Protein 4BUB (pdb70)

CATH classification: 3.40.1390.10 (+2 more: 3.40.1190.10, 3.90.190.20)

Solvent-accessible surface area: 43200 Å² total

Secondary structure (DSSP, 8-state):
-HHHHHHHTTTTEEEEES-S-----EEESSSTT--SSEEEEE---HHHH---S-SEEEESS---SSS-EEEES-HHHHHHHHHHHHTT-TTTTSEEEEEESSS-HHHH------TTS---EEE-SS-EE-SS----S--SS--HHHHHH--HHHHTT-SEEEEE--TTHHHHTTTSS--EEEEEE----SSSSS-SSSHHHHHHHHHGGGTTEEEEEEEEEEGGGTTT--S-SEEEEEESSTTSSEEE---B--TT--EEEEE-SS--EEEE-SS--TTHHHHHHHHHHHHHTTT--HHHHHTTTTT---BTTBSEE-GGGTTTT-EEEE----SHHHHHHHHHHHHHH-SS-EEEEE---TTS-SSS---HHHHHH-SEEEE-----SSS-GGG--TTGGGS-TTS-EEE-S-HHHHHHHHHHH--TT-EEEE-S-TT--EEEEETTEEEE--HHHHHHHHHHHHHH-/-HHHHHHHT-TTEEE--S-TT----EEE-SSSS--TTEEEE--S---HHHHHHH---S---EEESS---SSS-EEEES-HHHHHHHHHHHHHT-GGGTSEEEEEESSS-HHHH-----TTSS----EE-SS-EE-SS-B--SS-S---HHHHHH--HHHHHT-SEEEEE--HHHHHTTSSSS--EEEEEE----SSSTT-SS-HHHHHHHHHGGGGGEEEEEEEEEEGGGTTT--S-S-EEEEESSTTSSEEEEEEEEETTEEEEEEE-SSS-EEEEESS--TTHHHHHHHHHHHHHTTT--HHHHHTTTTT---BTTBSEEEGGGSSSS-EEEE----SHHHHHHHHHHHHHH-SS-EEEEE---TTS-TTT---HHHHHH-SEEEE------SS-TTT--TTGGGS-TTS-EEE-SSHHHHHHHHHHHS-TT-EEEE-S-TT-SEEEEETTEEEE--HHHHHHHHHHHHHT-

Organism: Thermotoga maritima (strain ATCC 43589 / DSM 3109 / JCM 10099 / NBRC 100826 / MSB8) (NCBI:txid243274)

InterPro domains:
  IPR000713 Mur ligase, N-terminal catalytic domain [PF01225] (24-75)
  IPR004101 Mur ligase, C-terminal [PF02875] (326-454)
  IPR005761 UDP-N-acetylmuramoylalanyl-D-glutamate-2,6-diaminopimelate ligase [MF_00208] (1-479)
  IPR005761 UDP-N-acetylmuramoylalanyl-D-glutamate-2,6-diaminopimelate ligase [TIGR01085] (22-479)
  IPR013221 Mur ligase, central [PF08245] (108-303)
  IPR018109 Folylpolyglutamate synthetase, conserved site [PS01011] (106-129)
  IPR035911 MurE/MurF, N-terminal [SSF63418] (16-98)
  IPR036565 Mur-like, catalytic domain superfamily [G3DSA:3.40.1190.10] (99-328)
  IPR036565 Mur-like, catalytic domain superfamily [SSF53623] (99-323)
  IPR036615 Mur ligase, C-terminal domain superfamily [G3DSA:3.90.190.20] (329-490)
  IPR036615 Mur ligase, C-terminal domain superfamily [SSF53244] (324-481)

Structure (mmCIF, N/CA/C/O backbone):
data_4BUB
#
_entry.id   4BUB
#
_cell.length_a   74.387
_cell.length_b   74.387
_cell.length_c   441.759
_cell.angle_alpha   90.00
_cell.angle_beta   90.00
_cell.angle_gamma   120.00
#
_symmetry.space_group_name_H-M   'P 61'
#
loop_
_entity.id
_entity.type
_entity.pdbx_description
1 polymer 'UDP-N-ACETYLMURAMOYL-L-ALANYL-D-GLUTAMATE--LD-LYSINE LIGASE'
2 non-polymer "ADENOSINE-5'-DIPHOSPHATE"
3 non-polymer 'MAGNESIUM ION'
4 water water
#
loop_
_atom_site.group_PDB
_atom_site.id
_atom_site.type_symbol
_atom_site.label_atom_id
_atom_site.label_alt_id
_atom_site.label_comp_id
_atom_site.label_asym_id
_atom_site.label_entity_id
_atom_site.label_seq_id
_atom_site.pdbx_PDB_ins_code
_atom_site.Cartn_x
_atom_site.Cartn_y
_atom_site.Cartn_z
_atom_site.occupancy
_atom_site.B_iso_or_equiv
_atom_site.auth_seq_id
_atom_site.auth_comp_id
_atom_site.auth_asym_id
_atom_site.auth_atom_id
_atom_site.pdbx_PDB_model_num
ATOM 9 N N . ASN A 1 2 ? 55.456 17.733 -5.268 1.00 111.17 2 ASN A N 1
ATOM 10 C CA . ASN A 1 2 ? 55.145 18.937 -6.043 1.00 97.73 2 ASN A CA 1
ATOM 11 C C . ASN A 1 2 ? 53.935 18.692 -6.909 1.00 96.47 2 ASN A C 1
ATOM 12 O O . ASN A 1 2 ? 53.611 17.545 -7.212 1.00 100.75 2 ASN A O 1
ATOM 17 N N . ILE A 1 3 ? 53.287 19.765 -7.344 1.00 88.73 3 ILE A N 1
ATOM 18 C CA . ILE A 1 3 ? 52.480 19.699 -8.567 1.00 87.13 3 ILE A CA 1
ATOM 19 C C . ILE A 1 3 ? 53.353 19.424 -9.803 1.00 101.77 3 ILE A C 1
ATOM 20 O O . ILE A 1 3 ? 52.892 18.842 -10.785 1.00 107.93 3 ILE A O 1
ATOM 25 N N . SER A 1 4 ? 54.617 19.833 -9.738 1.00 120.46 4 SER A N 1
ATOM 26 C CA . SER A 1 4 ? 55.558 19.610 -10.830 1.00 126.38 4 SER A CA 1
ATOM 27 C C . SER A 1 4 ? 55.732 18.136 -11.070 1.00 118.88 4 SER A C 1
ATOM 28 O O . SER A 1 4 ? 55.922 17.714 -12.207 1.00 139.24 4 SER A O 1
ATOM 31 N N . THR A 1 5 ? 55.672 17.356 -9.995 1.00 101.89 5 THR A N 1
ATOM 32 C CA . THR A 1 5 ? 55.826 15.907 -10.103 1.00 116.69 5 THR A CA 1
ATOM 33 C C . THR A 1 5 ? 54.610 15.264 -10.765 1.00 106.48 5 THR A C 1
ATOM 34 O O . THR A 1 5 ? 54.742 14.346 -11.577 1.00 102.43 5 THR A O 1
ATOM 38 N N . ILE A 1 6 ? 53.432 15.758 -10.403 1.00 95.55 6 ILE A N 1
ATOM 39 C CA . ILE A 1 6 ? 52.166 15.269 -10.929 1.00 87.45 6 ILE A CA 1
ATOM 40 C C . ILE A 1 6 ? 52.087 15.409 -12.450 1.00 98.23 6 ILE A C 1
ATOM 41 O O . ILE A 1 6 ? 52.324 14.443 -13.181 1.00 108.92 6 ILE A O 1
ATOM 46 N N . VAL A 1 7 ? 51.747 16.612 -12.911 1.00 90.94 7 VAL A N 1
ATOM 47 C CA . VAL A 1 7 ? 51.987 17.048 -14.289 1.00 91.76 7 VAL A CA 1
ATOM 48 C C . VAL A 1 7 ? 53.129 16.303 -15.014 1.00 100.13 7 VAL A C 1
ATOM 49 O O . VAL A 1 7 ? 52.912 15.695 -16.052 1.00 98.97 7 VAL A O 1
ATOM 53 N N . SER A 1 8 ? 54.342 16.345 -14.477 1.00 104.97 8 SER A N 1
ATOM 54 C CA . SER A 1 8 ? 55.437 15.644 -15.128 1.00 109.90 8 SER A CA 1
ATOM 55 C C . SER A 1 8 ? 55.147 14.160 -15.408 1.00 108.00 8 SER A C 1
ATOM 56 O O . SER A 1 8 ? 55.212 13.743 -16.552 1.00 119.18 8 SER A O 1
ATOM 59 N N . ASN A 1 9 ? 54.825 13.379 -14.373 1.00 106.97 9 ASN A N 1
ATOM 60 C CA . ASN A 1 9 ? 54.570 11.928 -14.507 1.00 94.13 9 ASN A CA 1
ATOM 61 C C . ASN A 1 9 ? 53.300 11.577 -15.291 1.00 105.34 9 ASN A C 1
ATOM 62 O O . ASN A 1 9 ? 53.260 10.577 -16.025 1.00 95.64 9 ASN A O 1
ATOM 67 N N . LEU A 1 10 ? 52.261 12.391 -15.109 1.00 96.95 10 LEU A N 1
ATOM 68 C CA . LEU A 1 10 ? 50.908 12.033 -15.524 1.00 89.48 10 LEU A CA 1
ATOM 69 C C . LEU A 1 10 ? 50.355 13.047 -16.499 1.00 89.65 10 LEU A C 1
ATOM 70 O O . LEU A 1 10 ? 49.177 13.405 -16.450 1.00 78.81 10 LEU A O 1
ATOM 75 N N . LYS A 1 11 ? 51.213 13.507 -17.396 1.00 92.95 11 LYS A N 1
ATOM 76 C CA . LYS A 1 11 ? 50.901 14.703 -18.152 1.00 87.19 11 LYS A CA 1
ATOM 77 C C . LYS A 1 11 ? 49.751 14.539 -19.097 1.00 73.67 11 LYS A C 1
ATOM 78 O O . LYS A 1 11 ? 49.014 15.477 -19.328 1.00 83.53 11 LYS A O 1
ATOM 84 N N . ASP A 1 12 ? 49.598 13.349 -19.656 1.00 90.73 12 ASP A N 1
ATOM 85 C CA . ASP A 1 12 ? 48.689 13.183 -20.782 1.00 101.68 12 ASP A CA 1
ATOM 86 C C . ASP A 1 12 ? 47.223 13.055 -20.369 1.00 91.76 12 ASP A C 1
ATOM 87 O O . ASP A 1 12 ? 46.322 13.362 -21.143 1.00 91.16 12 ASP A O 1
ATOM 92 N N . LEU A 1 13 ? 46.986 12.628 -19.137 1.00 88.51 13 LEU A N 1
ATOM 93 C CA . LEU A 1 13 ? 45.650 12.698 -18.580 1.00 81.03 13 LEU A CA 1
ATOM 94 C C . LEU A 1 13 ? 45.202 14.131 -18.437 1.00 84.53 13 LEU A C 1
ATOM 95 O O . LEU A 1 13 ? 44.025 14.428 -18.610 1.00 104.66 13 LEU A O 1
ATOM 100 N N . ILE A 1 14 ? 46.134 15.014 -18.088 1.00 91.77 14 ILE A N 1
ATOM 101 C CA . ILE A 1 14 ? 45.781 16.374 -17.682 1.00 84.79 14 ILE A CA 1
ATOM 102 C C . ILE A 1 14 ? 45.524 17.305 -18.846 1.00 72.16 14 ILE A C 1
ATOM 103 O O . ILE A 1 14 ? 46.390 17.511 -19.699 1.00 81.24 14 ILE A O 1
ATOM 108 N N . LEU A 1 15 ? 44.332 17.883 -18.847 1.00 70.35 15 LEU A N 1
ATOM 109 C CA . LEU A 1 15 ? 43.923 18.851 -19.850 1.00 75.85 15 LEU A CA 1
ATOM 110 C C . LEU A 1 15 ? 44.638 20.173 -19.632 1.00 100.10 15 LEU A C 1
ATOM 111 O O . LEU A 1 15 ? 45.550 20.525 -20.382 1.00 123.92 15 LEU A O 1
ATOM 116 N N . GLU A 1 16 ? 44.214 20.901 -18.598 1.00 114.20 16 GLU A N 1
ATOM 117 C CA . GLU A 1 16 ? 44.810 22.193 -18.260 1.00 102.05 16 GLU A CA 1
ATOM 118 C C . GLU A 1 16 ? 45.244 22.314 -16.808 1.00 90.00 16 GLU A C 1
ATOM 119 O O . GLU A 1 16 ? 44.460 22.076 -15.885 1.00 82.66 16 GLU A O 1
ATOM 125 N N . VAL A 1 17 ? 46.495 22.710 -16.613 1.00 97.64 17 VAL A N 1
ATOM 126 C CA . VAL A 1 17 ? 46.976 23.084 -15.286 1.00 105.60 17 VAL A CA 1
ATOM 127 C C . VAL A 1 17 ? 46.907 24.601 -15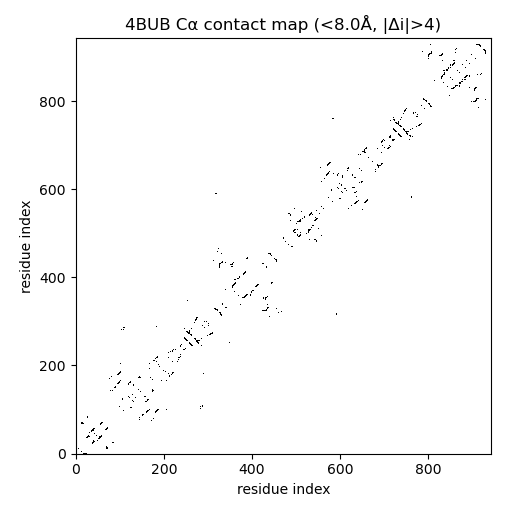.096 1.00 99.24 17 VAL A C 1
ATOM 128 O O . VAL A 1 17 ? 47.695 25.342 -15.683 1.00 115.38 17 VAL A O 1
ATOM 132 N N . ARG A 1 18 ? 45.946 25.055 -14.292 1.00 103.46 18 ARG A N 1
ATOM 133 C CA . ARG A 1 18 ? 46.031 26.386 -13.669 1.00 122.64 18 ARG A CA 1
ATOM 134 C C . ARG A 1 18 ? 46.453 26.298 -12.196 1.00 115.64 18 ARG A C 1
ATOM 135 O O . ARG A 1 18 ? 45.629 26.434 -11.281 1.00 99.93 18 ARG A O 1
ATOM 143 N N . ALA A 1 19 ? 47.745 26.060 -11.980 1.00 110.48 19 ALA A N 1
ATOM 144 C CA . ALA A 1 19 ? 48.289 25.937 -10.633 1.00 110.25 19 ALA A CA 1
ATOM 145 C C . ALA A 1 19 ? 49.814 26.011 -10.611 1.00 113.96 19 ALA A C 1
ATOM 146 O O . ALA A 1 19 ? 50.479 25.494 -11.512 1.00 119.92 19 ALA A O 1
ATOM 148 N N . PRO A 1 20 ? 50.362 26.670 -9.575 1.00 108.01 20 PRO A N 1
ATOM 149 C CA . PRO A 1 20 ? 51.770 26.807 -9.281 1.00 87.90 20 PRO A CA 1
ATOM 150 C C . PRO A 1 20 ? 52.478 25.495 -9.367 1.00 82.02 20 PRO A C 1
ATOM 151 O O . PRO A 1 20 ? 51.990 24.503 -8.843 1.00 86.10 20 PRO A O 1
ATOM 155 N N . TYR A 1 21 ? 53.630 25.493 -10.021 1.00 83.11 21 TYR A N 1
ATOM 156 C CA . TYR A 1 21 ? 54.474 24.314 -10.056 1.00 93.79 21 TYR A CA 1
ATOM 157 C C . TYR A 1 21 ? 54.876 23.934 -8.634 1.00 90.74 21 TYR A C 1
ATOM 158 O O . TYR A 1 21 ? 55.622 22.976 -8.423 1.00 91.88 21 TYR A O 1
ATOM 167 N N . ASP A 1 22 ? 54.346 24.684 -7.666 1.00 101.23 22 ASP A N 1
ATOM 168 C CA . ASP A 1 22 ? 54.881 24.726 -6.297 1.00 107.31 22 ASP A CA 1
ATOM 169 C C . ASP A 1 22 ? 54.075 23.952 -5.260 1.00 110.88 22 ASP A C 1
ATOM 170 O O . ASP A 1 22 ? 54.654 23.234 -4.446 1.00 113.50 22 ASP A O 1
ATOM 175 N N . LEU A 1 23 ? 52.751 24.108 -5.292 1.00 106.38 23 LEU A N 1
ATOM 176 C CA . LEU A 1 23 ? 51.868 23.696 -4.194 1.00 105.26 23 LEU A CA 1
ATOM 177 C C . LEU A 1 23 ? 52.073 22.280 -3.687 1.00 116.63 23 LEU A C 1
ATOM 178 O O . LEU A 1 23 ? 51.210 21.429 -3.870 1.00 128.81 23 LEU A O 1
ATOM 183 N N . GLU A 1 24 ? 53.195 22.031 -3.020 1.00 129.68 24 GLU A N 1
ATOM 184 C CA . GLU A 1 24 ? 53.402 20.752 -2.367 1.00 117.26 24 GLU A CA 1
ATOM 185 C C . GLU A 1 24 ? 52.065 20.175 -1.948 1.00 109.54 24 GLU A C 1
ATOM 186 O O . GLU A 1 24 ? 51.234 20.876 -1.365 1.00 109.03 24 GLU A O 1
ATOM 192 N N . ILE A 1 25 ? 51.865 18.897 -2.258 1.00 110.19 25 ILE A N 1
ATOM 193 C CA . ILE A 1 25 ? 50.628 18.193 -1.932 1.00 110.16 25 ILE A CA 1
ATOM 194 C C . ILE A 1 25 ? 50.846 17.152 -0.825 1.00 107.86 25 ILE A C 1
ATOM 195 O O . ILE A 1 25 ? 51.773 16.332 -0.894 1.00 109.49 25 ILE A O 1
ATOM 200 N N . THR A 1 26 ? 49.982 17.190 0.188 1.00 89.25 26 THR A N 1
ATOM 201 C CA . THR A 1 26 ? 50.224 16.459 1.422 1.00 102.15 26 THR A CA 1
ATOM 202 C C . THR A 1 26 ? 49.355 15.210 1.550 1.00 123.51 26 THR A C 1
ATOM 203 O O . THR A 1 26 ? 49.596 14.358 2.413 1.00 142.17 26 THR A O 1
ATOM 207 N N . GLY A 1 27 ? 48.345 15.109 0.692 1.00 112.30 27 GLY A N 1
ATOM 208 C CA . GLY A 1 27 ? 47.402 14.000 0.732 1.00 110.52 27 GLY A CA 1
ATOM 209 C C . GLY A 1 27 ? 46.398 14.105 -0.399 1.00 123.66 27 GLY A C 1
ATOM 210 O O . GLY A 1 27 ? 46.399 15.082 -1.154 1.00 132.10 27 GLY A O 1
ATOM 211 N N . VAL A 1 28 ? 45.542 13.098 -0.528 1.00 107.87 28 VAL A N 1
ATOM 212 C CA . VAL A 1 28 ? 44.514 13.127 -1.549 1.00 95.87 28 VAL A CA 1
ATOM 213 C C . VAL A 1 28 ? 43.189 12.758 -0.909 1.00 96.26 28 VAL A C 1
ATOM 214 O O . VAL A 1 28 ? 43.171 11.995 0.057 1.00 109.36 28 VAL A O 1
ATOM 218 N N . SER A 1 29 ? 42.089 13.312 -1.424 1.00 99.46 29 SER A N 1
ATOM 219 C CA . SER A 1 29 ? 40.748 12.975 -0.915 1.00 100.29 29 SER A CA 1
ATOM 220 C C . SER A 1 29 ? 39.597 13.221 -1.891 1.00 100.48 29 SER A C 1
ATOM 221 O O . SER A 1 29 ? 39.652 14.100 -2.758 1.00 93.00 29 SER A O 1
ATOM 224 N N . ASN A 1 30 ? 38.549 12.425 -1.721 1.00 112.66 30 ASN A N 1
ATOM 225 C CA . ASN A 1 30 ? 37.467 12.347 -2.679 1.00 114.21 30 ASN A CA 1
ATOM 226 C C . ASN A 1 30 ? 36.172 12.894 -2.097 1.00 121.58 30 ASN A C 1
ATOM 227 O O . ASN A 1 30 ? 35.426 13.595 -2.783 1.00 104.87 30 ASN A O 1
ATOM 232 N N . HIS A 1 31 ? 35.911 12.558 -0.833 1.00 133.31 31 HIS A N 1
ATOM 233 C CA . HIS A 1 31 ? 34.776 13.107 -0.085 1.00 128.90 31 HIS A CA 1
ATOM 234 C C . HIS A 1 31 ? 35.159 14.416 0.596 1.00 133.78 31 HIS A C 1
ATOM 235 O O . HIS A 1 31 ? 36.301 14.583 1.028 1.00 155.21 31 HIS A O 1
ATOM 242 N N . SER A 1 32 ? 34.195 15.331 0.712 1.00 135.50 32 SER A N 1
ATOM 243 C CA . SER A 1 32 ? 34.373 16.561 1.498 1.00 124.21 32 SER A CA 1
ATOM 244 C C . SER A 1 32 ? 34.599 16.238 2.976 1.00 120.17 32 SER A C 1
ATOM 245 O O . SER A 1 32 ? 35.605 16.640 3.566 1.00 119.33 32 SER A O 1
ATOM 248 N N . SER A 1 33 ? 33.657 15.499 3.556 1.00 121.06 33 SER A N 1
ATOM 249 C CA . SER A 1 33 ? 33.786 14.958 4.909 1.00 120.56 33 SER A CA 1
ATOM 250 C C . SER A 1 33 ? 35.221 14.642 5.327 1.00 109.05 33 SER A C 1
ATOM 251 O O . SER A 1 33 ? 35.569 14.792 6.497 1.00 113.60 33 SER A O 1
ATOM 254 N N . LYS A 1 34 ? 36.050 14.225 4.370 1.00 111.42 34 LYS A N 1
ATOM 255 C CA . LYS A 1 34 ? 37.358 13.629 4.678 1.00 115.64 34 LYS A CA 1
ATOM 256 C C . LYS A 1 34 ? 38.598 14.508 4.432 1.00 113.56 34 LYS A C 1
ATOM 257 O O . LYS A 1 34 ? 39.722 14.069 4.709 1.00 111.83 34 LYS A O 1
ATOM 263 N N . VAL A 1 35 ? 38.416 15.729 3.922 1.00 104.16 35 VAL A N 1
ATOM 264 C CA . VAL A 1 35 ? 39.579 16.543 3.539 1.00 106.56 35 VAL A CA 1
ATOM 265 C C . VAL A 1 35 ? 40.454 16.910 4.725 1.00 108.71 35 VAL A C 1
ATOM 266 O O . VAL A 1 35 ? 39.967 17.361 5.763 1.00 105.06 35 VAL A O 1
ATOM 270 N N . LYS A 1 36 ? 41.752 16.687 4.562 1.00 118.23 36 LYS A N 1
ATOM 271 C CA . LYS A 1 36 ? 42.739 17.184 5.498 1.00 111.35 36 LYS A CA 1
ATOM 272 C C . LYS A 1 36 ? 43.241 18.534 5.006 1.00 105.13 36 LYS A C 1
ATOM 273 O O . LYS A 1 36 ? 42.735 19.063 4.016 1.00 111.03 36 LYS A O 1
ATOM 279 N N . LYS A 1 37 ? 44.225 19.090 5.703 1.00 110.77 37 LYS A N 1
ATOM 280 C CA . LYS A 1 37 ? 44.825 20.351 5.293 1.00 118.00 37 LYS A CA 1
ATOM 281 C C . LYS A 1 37 ? 46.064 20.105 4.436 1.00 121.02 37 LYS A C 1
ATOM 282 O O . LYS A 1 37 ? 47.041 19.495 4.885 1.00 128.61 37 LYS A O 1
ATOM 288 N N . GLY A 1 38 ? 46.004 20.578 3.194 1.00 128.14 38 GLY A N 1
ATOM 289 C CA . GLY A 1 38 ? 47.082 20.381 2.231 1.00 135.80 38 GLY A CA 1
ATOM 290 C C . GLY A 1 38 ? 46.736 19.352 1.171 1.00 122.23 38 GLY A C 1
ATOM 291 O O . GLY A 1 38 ? 47.420 19.234 0.151 1.00 112.99 38 GLY A O 1
ATOM 292 N N . ASP A 1 39 ? 45.669 18.601 1.418 1.00 118.39 39 ASP A N 1
ATOM 293 C CA . ASP A 1 39 ? 45.249 17.548 0.506 1.00 119.54 39 ASP A CA 1
ATOM 294 C C . ASP A 1 39 ? 44.826 18.149 -0.836 1.00 124.03 39 ASP A C 1
ATOM 295 O O . ASP A 1 39 ? 44.559 19.353 -0.931 1.00 128.08 39 ASP A O 1
ATOM 300 N N . LEU A 1 40 ? 44.795 17.308 -1.870 1.00 117.22 40 LEU A N 1
ATOM 301 C CA . LEU A 1 40 ? 44.212 17.668 -3.160 1.00 103.02 40 LEU A CA 1
ATOM 302 C C . LEU A 1 40 ? 42.841 17.027 -3.265 1.00 98.31 40 LEU A C 1
ATOM 303 O O . LEU A 1 40 ? 42.684 15.833 -3.009 1.00 92.71 40 LEU A O 1
ATOM 308 N N . PHE A 1 41 ? 41.841 17.821 -3.618 1.00 105.68 41 PHE A N 1
ATOM 309 C CA . PHE A 1 41 ? 40.471 17.321 -3.624 1.00 113.95 41 PHE A CA 1
ATOM 310 C C . PHE A 1 41 ? 39.979 17.076 -5.044 1.00 116.17 41 PHE A C 1
ATOM 311 O O . PHE A 1 41 ? 40.167 17.909 -5.928 1.00 106.64 41 PHE A O 1
ATOM 319 N N . ILE A 1 42 ? 39.356 15.922 -5.262 1.00 115.98 42 ILE A N 1
ATOM 320 C CA . ILE A 1 42 ? 38.956 15.531 -6.607 1.00 98.44 42 ILE A CA 1
ATOM 321 C C . ILE A 1 42 ? 37.449 15.498 -6.776 1.00 98.95 42 ILE A C 1
ATOM 322 O O . ILE A 1 42 ? 36.767 14.612 -6.266 1.00 111.93 42 ILE A O 1
ATOM 327 N N . CYS A 1 43 ? 36.944 16.466 -7.519 1.00 98.24 43 CYS A N 1
ATOM 328 C CA . CYS A 1 43 ? 35.527 16.741 -7.570 1.00 100.82 43 CYS A CA 1
ATOM 329 C C . CYS A 1 43 ? 34.846 15.881 -8.631 1.00 111.30 43 CYS A C 1
ATOM 330 O O . CYS A 1 43 ? 34.965 16.144 -9.830 1.00 111.39 43 CYS A O 1
ATOM 333 N N . ARG A 1 44 ? 34.130 14.855 -8.180 1.00 131.01 44 ARG A N 1
ATOM 334 C CA . ARG A 1 44 ? 33.402 13.947 -9.068 1.00 131.47 44 ARG A CA 1
ATOM 335 C C . ARG A 1 44 ? 32.137 14.550 -9.656 1.00 132.41 44 ARG A C 1
ATOM 336 O O . ARG A 1 44 ? 31.464 15.349 -9.010 1.00 147.42 44 ARG A O 1
ATOM 344 N N . ARG A 1 45 ? 31.801 14.131 -10.873 1.00 158.34 45 ARG A N 1
ATOM 345 C CA . ARG A 1 45 ? 30.534 14.502 -11.511 1.00 169.21 45 ARG A CA 1
ATOM 346 C C . ARG A 1 45 ? 29.316 13.893 -10.799 1.00 174.43 45 ARG A C 1
ATOM 347 O O . ARG A 1 45 ? 29.421 12.873 -10.107 1.00 155.75 45 ARG A O 1
ATOM 355 N N . GLU A 1 53 ? 30.251 25.174 -5.911 1.00 135.04 53 GLU A N 1
ATOM 356 C CA . GLU A 1 53 ? 29.255 24.924 -4.840 1.00 158.34 53 GLU A CA 1
ATOM 357 C C . GLU A 1 53 ? 29.915 24.229 -3.640 1.00 162.61 53 GLU A C 1
ATOM 358 O O . GLU A 1 53 ? 29.960 24.765 -2.518 1.00 142.03 53 GLU A O 1
ATOM 364 N N . ILE A 1 54 ? 30.421 23.029 -3.899 1.00 140.57 54 ILE A N 1
ATOM 365 C CA . ILE A 1 54 ? 31.244 22.284 -2.958 1.00 124.98 54 ILE A CA 1
ATOM 366 C C . ILE A 1 54 ? 32.675 22.812 -2.956 1.00 131.32 54 ILE A C 1
ATOM 367 O O . ILE A 1 54 ? 33.336 22.849 -1.914 1.00 127.49 54 ILE A O 1
ATOM 372 N N . ILE A 1 55 ? 33.148 23.201 -4.141 1.00 143.46 55 ILE A N 1
ATOM 373 C CA . ILE A 1 55 ? 34.509 23.706 -4.324 1.00 128.01 55 ILE A CA 1
ATOM 374 C C . ILE A 1 55 ? 34.856 24.723 -3.244 1.00 117.42 55 ILE A C 1
ATOM 375 O O . ILE A 1 55 ? 35.837 24.535 -2.526 1.00 102.16 55 ILE A O 1
ATOM 380 N N . PRO A 1 56 ? 34.042 25.796 -3.115 1.00 116.07 56 PRO A N 1
ATOM 381 C CA . PRO A 1 56 ? 34.297 26.777 -2.059 1.00 117.88 56 PRO A CA 1
ATOM 382 C C . PRO A 1 56 ? 34.351 26.121 -0.685 1.00 113.68 56 PRO A C 1
ATOM 383 O O . PRO A 1 56 ? 35.174 26.501 0.140 1.00 113.89 56 PRO A O 1
ATOM 387 N N . GLU A 1 57 ? 33.499 25.132 -0.444 1.00 97.95 57 GLU A N 1
ATOM 388 C CA . GLU A 1 57 ? 33.486 24.480 0.854 1.00 98.98 57 GLU A CA 1
ATOM 389 C C . GLU A 1 57 ? 34.778 23.743 1.125 1.00 103.30 57 GLU A C 1
ATOM 390 O O . GLU A 1 57 ? 35.447 23.987 2.135 1.00 95.52 57 GLU A O 1
ATOM 396 N N . VAL A 1 58 ? 35.141 22.856 0.204 1.00 107.98 58 VAL A N 1
ATOM 397 C CA . VAL A 1 58 ? 36.305 21.982 0.391 1.00 106.67 58 VAL A CA 1
ATOM 398 C C . VAL A 1 58 ? 37.635 22.722 0.476 1.00 102.84 58 VAL A C 1
ATOM 399 O O . VAL A 1 58 ? 38.629 22.138 0.902 1.00 78.01 58 VAL A O 1
ATOM 411 N N . GLU A 1 60 ? 38.047 25.837 2.118 1.00 128.27 60 GLU A N 1
ATOM 412 C CA . GLU A 1 60 ? 38.146 26.342 3.491 1.00 125.14 60 GLU A CA 1
ATOM 413 C C . GLU A 1 60 ? 38.554 25.236 4.438 1.00 125.99 60 GLU A C 1
ATOM 414 O O . GLU A 1 60 ? 39.319 25.461 5.379 1.00 139.28 60 GLU A O 1
ATOM 420 N N . LYS A 1 61 ? 38.052 24.032 4.175 1.00 124.78 61 LYS A N 1
ATOM 421 C CA . LYS A 1 61 ? 38.325 22.882 5.034 1.00 130.91 61 LYS A CA 1
ATOM 422 C C . LYS A 1 61 ? 39.813 22.503 5.058 1.00 130.37 61 LYS A C 1
ATOM 423 O O . LYS A 1 61 ? 40.258 21.752 5.936 1.00 131.57 61 LYS A O 1
ATOM 429 N N . GLY A 1 62 ? 40.571 23.042 4.095 1.00 127.69 62 GLY A N 1
ATOM 430 C CA . GLY A 1 62 ? 42.038 23.005 4.127 1.00 116.94 62 GLY A CA 1
ATOM 431 C C . GLY A 1 62 ? 42.682 22.466 2.860 1.00 105.64 62 GLY A C 1
ATOM 432 O O . GLY A 1 62 ? 43.813 21.981 2.885 1.00 86.88 62 GLY A O 1
ATOM 433 N N . ALA A 1 63 ? 41.962 22.546 1.745 1.00 106.37 63 ALA A N 1
ATOM 434 C CA . ALA A 1 63 ? 42.426 21.941 0.494 1.00 113.10 63 ALA A CA 1
ATOM 435 C C . ALA A 1 63 ? 43.381 22.846 -0.293 1.00 116.59 63 ALA A C 1
ATOM 436 O O . ALA A 1 63 ? 43.027 23.977 -0.624 1.00 102.86 63 ALA A O 1
ATOM 438 N N . VAL A 1 64 ? 44.578 22.338 -0.605 1.00 113.24 64 VAL A N 1
ATOM 439 C CA . VAL A 1 64 ? 45.559 23.082 -1.412 1.00 109.41 64 VAL A CA 1
ATOM 440 C C . VAL A 1 64 ? 45.133 23.320 -2.873 1.00 102.13 64 VAL A C 1
ATOM 441 O O . VAL A 1 64 ? 45.354 24.406 -3.416 1.00 93.63 64 VAL A O 1
ATOM 445 N N . ALA A 1 65 ? 44.543 22.299 -3.501 1.00 97.69 65 ALA A N 1
ATOM 446 C CA . ALA A 1 65 ? 43.987 22.417 -4.861 1.00 85.50 65 ALA A CA 1
ATOM 447 C C . ALA A 1 65 ? 42.944 21.348 -5.177 1.00 84.78 65 ALA A C 1
ATOM 448 O O . ALA A 1 65 ? 42.773 20.374 -4.428 1.00 94.40 65 ALA A O 1
ATOM 450 N N . VAL A 1 66 ? 42.263 21.530 -6.302 1.00 78.01 66 VAL A N 1
ATOM 451 C CA . VAL A 1 66 ? 41.099 20.725 -6.631 1.00 84.48 66 VAL A CA 1
ATOM 452 C C . VAL A 1 66 ? 41.122 20.254 -8.111 1.00 95.73 66 VAL A C 1
ATOM 453 O O . VAL A 1 66 ? 41.293 21.063 -9.024 1.00 97.19 66 VAL A O 1
ATOM 457 N N . VAL A 1 67 ? 40.963 18.942 -8.328 1.00 96.11 67 VAL A N 1
ATOM 458 C CA . VAL A 1 67 ? 40.817 18.344 -9.672 1.00 75.71 67 VAL A CA 1
ATOM 459 C C . VAL A 1 67 ? 39.365 18.404 -10.176 1.00 80.14 67 VAL A C 1
ATOM 460 O O . VAL A 1 67 ? 38.428 18.171 -9.419 1.00 99.03 67 VAL A O 1
ATOM 464 N N . VAL A 1 68 ? 39.171 18.694 -11.454 1.00 82.26 68 VAL A N 1
ATOM 465 C CA . VAL A 1 68 ? 37.815 18.868 -11.975 1.00 87.43 68 VAL A CA 1
ATOM 466 C C . VAL A 1 68 ? 37.676 18.628 -13.494 1.00 96.32 68 VAL A C 1
ATOM 467 O O . VAL A 1 68 ? 38.588 18.941 -14.280 1.00 89.00 68 VAL A O 1
ATOM 471 N N . GLU A 1 69 ? 36.522 18.095 -13.901 1.00 89.65 69 GLU A N 1
ATOM 472 C CA . GLU A 1 69 ? 36.323 17.662 -15.284 1.00 95.83 69 GLU A CA 1
ATOM 473 C C . GLU A 1 69 ? 35.837 18.744 -16.238 1.00 112.08 69 GLU A C 1
ATOM 474 O O . GLU A 1 69 ? 36.103 18.663 -17.437 1.00 118.80 69 GLU A O 1
ATOM 480 N N . ARG A 1 70 ? 35.129 19.748 -15.721 1.00 135.39 70 ARG A N 1
ATOM 481 C CA . ARG A 1 70 ? 34.817 20.942 -16.520 1.00 150.52 70 ARG A CA 1
ATOM 482 C C . ARG A 1 70 ? 35.352 22.241 -15.917 1.00 169.89 70 ARG A C 1
ATOM 483 O O . ARG A 1 70 ? 35.793 22.276 -14.760 1.00 176.70 70 ARG A O 1
ATOM 491 N N . GLU A 1 71 ? 35.301 23.307 -16.717 1.00 171.36 71 GLU A N 1
ATOM 492 C CA . GLU A 1 71 ? 35.804 24.617 -16.311 1.00 170.53 71 GLU A CA 1
ATOM 493 C C . GLU A 1 71 ? 35.211 25.059 -14.971 1.00 165.70 71 GLU A C 1
ATOM 494 O O . GLU A 1 71 ? 33.993 25.098 -14.791 1.00 151.84 71 GLU A O 1
ATOM 500 N N . ILE A 1 72 ? 36.088 25.366 -14.024 1.00 161.76 72 ILE A N 1
ATOM 501 C CA . ILE A 1 72 ? 35.654 25.792 -12.706 1.00 165.97 72 ILE A CA 1
ATOM 502 C C . ILE A 1 72 ? 35.212 27.261 -12.699 1.00 183.53 72 ILE A C 1
ATOM 503 O O . ILE A 1 72 ? 34.048 27.570 -12.395 1.00 209.59 72 ILE A O 1
ATOM 508 N N . ASP A 1 73 ? 36.136 28.156 -13.058 1.00 173.82 73 ASP A N 1
ATOM 509 C CA . ASP A 1 73 ? 35.895 29.594 -12.975 1.00 158.76 73 ASP A CA 1
ATOM 510 C C . ASP A 1 73 ? 35.805 30.086 -11.524 1.00 163.01 73 ASP A C 1
ATOM 511 O O . ASP A 1 73 ? 34.822 30.721 -11.131 1.00 187.66 73 ASP A O 1
ATOM 516 N N . LEU A 1 74 ? 36.837 29.783 -10.737 1.00 152.84 74 LEU A N 1
ATOM 517 C CA . LE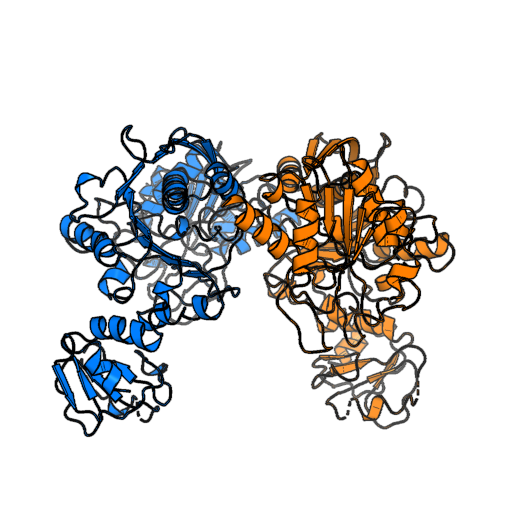U A 1 74 ? 36.960 30.278 -9.363 1.00 149.30 74 LEU A CA 1
ATOM 518 C C . LEU A 1 74 ? 38.429 30.486 -8.993 1.00 144.19 74 LEU A C 1
ATOM 519 O O . LEU A 1 74 ? 39.309 29.763 -9.465 1.00 156.79 74 LEU A O 1
ATOM 524 N N . ASP A 1 75 ? 38.679 31.471 -8.139 1.00 132.98 75 ASP A N 1
ATOM 525 C CA . ASP A 1 75 ? 40.037 31.928 -7.824 1.00 155.46 75 ASP A CA 1
ATOM 526 C C . ASP A 1 75 ? 41.015 30.816 -7.392 1.00 152.92 75 ASP A C 1
ATOM 527 O O . ASP A 1 75 ? 42.176 31.094 -7.058 1.00 137.71 75 ASP A O 1
ATOM 532 N N . PHE A 1 76 ? 40.552 29.568 -7.411 1.00 147.85 76 PHE A N 1
ATOM 533 C CA . PHE A 1 76 ? 41.207 28.499 -6.660 1.00 132.06 76 PHE A CA 1
ATOM 534 C C . PHE A 1 76 ? 42.109 27.627 -7.537 1.00 115.86 76 PHE A C 1
ATOM 535 O O . PHE A 1 76 ? 41.730 27.293 -8.663 1.00 111.42 76 PHE A O 1
ATOM 543 N N . PRO A 1 77 ? 43.314 27.267 -7.025 1.00 97.04 77 PRO A N 1
ATOM 544 C CA . PRO A 1 77 ? 44.236 26.356 -7.720 1.00 93.52 77 PRO A CA 1
ATOM 545 C C . PRO A 1 77 ? 43.558 25.065 -8.162 1.00 98.43 77 PRO A C 1
ATOM 546 O O . PRO A 1 77 ? 42.987 24.343 -7.340 1.00 97.52 77 PRO A O 1
ATOM 550 N N . TYR A 1 78 ? 43.627 24.769 -9.453 1.00 111.77 78 TYR A N 1
ATOM 551 C CA . TYR A 1 78 ? 42.930 23.601 -9.961 1.00 113.95 78 TYR A CA 1
ATOM 552 C C . TYR A 1 78 ? 43.549 22.967 -11.201 1.00 108.56 78 TYR A C 1
ATOM 553 O O . TYR A 1 78 ? 43.853 23.658 -12.175 1.00 107.78 78 TYR A O 1
ATOM 562 N N . ILE A 1 79 ? 43.716 21.645 -11.143 1.00 107.86 79 ILE A N 1
ATOM 563 C CA . ILE A 1 79 ? 43.994 20.811 -12.318 1.00 93.32 79 ILE A CA 1
ATOM 564 C C . ILE A 1 79 ? 42.701 20.279 -12.929 1.00 86.90 79 ILE A C 1
ATOM 565 O O . ILE A 1 79 ? 41.918 19.600 -12.266 1.00 89.98 79 ILE A O 1
ATOM 570 N N . GLN A 1 80 ? 42.499 20.563 -14.204 1.00 83.86 80 GLN A N 1
ATOM 571 C CA . GLN A 1 80 ? 41.329 20.073 -14.911 1.00 85.15 80 GLN A CA 1
ATOM 572 C C . GLN A 1 80 ? 41.717 18.873 -15.766 1.00 95.58 80 GLN A C 1
ATOM 573 O O . GLN A 1 80 ? 42.696 18.927 -16.516 1.00 112.21 80 GLN A O 1
ATOM 579 N N . VAL A 1 81 ? 40.964 17.785 -15.640 1.00 84.99 81 VAL A N 1
ATOM 580 C CA . VAL A 1 81 ? 41.389 16.505 -16.206 1.00 72.42 81 VAL A CA 1
ATOM 581 C C . VAL A 1 81 ? 40.347 16.029 -17.178 1.00 79.22 81 VAL A C 1
ATOM 582 O O . VAL A 1 81 ? 39.218 16.518 -17.157 1.00 82.99 81 VAL A O 1
ATOM 586 N N . PHE A 1 82 ? 40.720 15.070 -18.027 1.00 87.80 82 PHE A N 1
ATOM 587 C CA . PHE A 1 82 ? 39.775 14.499 -18.975 1.00 81.72 82 PHE A CA 1
ATOM 588 C C . PHE A 1 82 ? 38.788 13.590 -18.265 1.00 87.27 82 PHE A C 1
ATOM 589 O O . PHE A 1 82 ? 37.583 13.687 -18.507 1.00 87.66 82 PHE A O 1
ATOM 597 N N . ASP A 1 83 ? 39.293 12.708 -17.395 1.00 83.26 83 ASP A N 1
ATOM 598 C CA . ASP A 1 83 ? 38.416 11.851 -16.574 1.00 99.48 83 ASP A CA 1
ATOM 599 C C . ASP A 1 83 ? 38.789 11.798 -15.083 1.00 113.52 83 ASP A C 1
ATOM 600 O O . ASP A 1 83 ? 39.721 11.081 -14.671 1.00 119.22 83 ASP A O 1
ATOM 605 N N . SER A 1 84 ? 38.032 12.551 -14.285 1.00 99.92 84 SER A N 1
ATOM 606 C CA . SER A 1 84 ? 38.281 12.680 -12.857 1.00 95.25 84 SER A CA 1
ATOM 607 C C . SER A 1 84 ? 38.622 11.322 -12.253 1.00 92.31 84 SER A C 1
ATOM 608 O O . SER A 1 84 ? 39.684 11.146 -11.668 1.00 94.02 84 SER A O 1
ATOM 611 N N . ARG A 1 85 ? 37.720 10.359 -12.421 1.00 104.38 85 ARG A N 1
ATOM 612 C CA . ARG A 1 85 ? 37.767 9.124 -11.646 1.00 97.35 85 ARG A CA 1
ATOM 613 C C . ARG A 1 85 ? 38.998 8.328 -11.997 1.00 91.80 85 ARG A C 1
ATOM 614 O O . ARG A 1 85 ? 39.595 7.678 -11.128 1.00 92.08 85 ARG A O 1
ATOM 622 N N . TYR A 1 86 ? 39.376 8.376 -13.274 1.00 87.80 86 TYR A N 1
ATOM 623 C CA . TYR A 1 86 ? 40.557 7.655 -13.728 1.00 87.48 86 TYR A CA 1
ATOM 624 C C . TYR A 1 86 ? 41.750 8.347 -13.146 1.00 89.19 86 TYR A C 1
ATOM 625 O O . TYR A 1 86 ? 42.568 7.728 -12.455 1.00 81.49 86 TYR A O 1
ATOM 634 N N . PHE A 1 87 ? 41.828 9.649 -13.417 1.00 84.91 87 PHE A N 1
ATOM 635 C CA . PHE A 1 87 ? 42.848 10.470 -12.822 1.00 74.10 87 PHE A CA 1
ATOM 636 C C . PHE A 1 87 ? 43.100 10.070 -11.378 1.00 68.28 87 PHE A C 1
ATOM 637 O O . PHE A 1 87 ? 44.220 9.728 -11.028 1.00 87.47 87 PHE A O 1
ATOM 645 N N . GLU A 1 88 ? 42.053 10.084 -10.557 1.00 69.79 88 GLU A N 1
ATOM 646 C CA . GLU A 1 88 ? 42.145 9.672 -9.161 1.00 71.90 88 GLU A CA 1
ATOM 647 C C . GLU A 1 88 ? 43.063 8.468 -8.973 1.00 84.00 88 GLU A C 1
ATOM 648 O O . GLU A 1 88 ? 44.066 8.545 -8.247 1.00 90.46 88 GLU A O 1
ATOM 654 N N . ALA A 1 89 ? 42.728 7.358 -9.624 1.00 84.90 89 ALA A N 1
ATOM 655 C CA . ALA A 1 89 ? 43.502 6.132 -9.456 1.00 86.57 89 ALA A CA 1
ATOM 656 C C . ALA A 1 89 ? 44.973 6.427 -9.659 1.00 89.06 89 ALA A C 1
ATOM 657 O O . ALA A 1 89 ? 45.822 6.097 -8.824 1.00 80.20 89 ALA A O 1
ATOM 659 N N . LYS A 1 90 ? 45.254 7.073 -10.783 1.00 92.73 90 LYS A N 1
ATOM 660 C CA . LYS A 1 90 ? 46.608 7.262 -11.254 1.00 97.09 90 LYS A CA 1
ATOM 661 C C . LYS A 1 90 ? 47.460 8.094 -10.286 1.00 107.28 90 LYS A C 1
ATOM 662 O O . LYS A 1 90 ? 48.514 7.634 -9.822 1.00 97.21 90 LYS A O 1
ATOM 668 N N . VAL A 1 91 ? 46.988 9.307 -9.986 1.00 104.22 91 VAL A N 1
ATOM 669 C CA . VAL A 1 91 ? 47.559 10.143 -8.934 1.00 95.86 91 VAL A CA 1
ATOM 670 C C . VAL A 1 91 ? 47.846 9.320 -7.705 1.00 94.93 91 VAL A C 1
ATOM 671 O O . VAL A 1 91 ? 48.996 9.055 -7.384 1.00 113.14 91 VAL A O 1
ATOM 675 N N . ALA A 1 92 ? 46.786 8.930 -7.012 1.00 84.37 92 ALA A N 1
ATOM 676 C CA . ALA A 1 92 ? 46.906 8.013 -5.891 1.00 96.89 92 ALA A CA 1
ATOM 677 C C . ALA A 1 92 ? 48.146 7.084 -5.954 1.00 93.62 92 ALA A C 1
ATOM 678 O O . ALA A 1 92 ? 48.960 7.075 -5.029 1.00 90.84 92 ALA A O 1
ATOM 680 N N . SER A 1 93 ? 48.298 6.327 -7.040 1.00 97.39 93 SER A N 1
ATOM 681 C CA . SER A 1 93 ? 49.437 5.407 -7.177 1.00 104.14 93 SER A CA 1
ATOM 682 C C . SER A 1 93 ? 50.760 6.111 -6.905 1.00 100.06 93 SER A C 1
ATOM 683 O O . SER A 1 93 ? 51.602 5.591 -6.178 1.00 111.24 93 SER A O 1
ATOM 686 N N . LEU A 1 94 ? 50.931 7.293 -7.494 1.00 100.02 94 LEU A N 1
ATOM 687 C CA . LEU A 1 94 ? 52.082 8.159 -7.215 1.00 101.07 94 LEU A CA 1
ATOM 688 C C . LEU A 1 94 ? 52.217 8.555 -5.756 1.00 99.28 94 LEU A C 1
ATOM 689 O O . LEU A 1 94 ? 53.184 8.167 -5.090 1.00 93.93 94 LEU A O 1
ATOM 694 N N . PHE A 1 95 ? 51.259 9.354 -5.276 1.00 93.17 95 PHE A N 1
ATOM 695 C CA . PHE A 1 95 ? 51.380 9.986 -3.966 1.00 101.56 95 PHE A CA 1
ATOM 696 C C . PHE A 1 95 ? 51.768 8.988 -2.872 1.00 96.47 95 PHE A C 1
ATOM 697 O O . PHE A 1 95 ? 52.518 9.333 -1.955 1.00 98.30 95 PHE A O 1
ATOM 705 N N . PHE A 1 96 ? 51.267 7.756 -2.985 1.00 86.16 96 PHE A N 1
ATOM 706 C CA . PHE A 1 96 ? 51.687 6.665 -2.107 1.00 105.03 96 PHE A CA 1
ATOM 707 C C . PHE A 1 96 ? 52.932 5.944 -2.625 1.00 112.70 96 PHE A C 1
ATOM 708 O O . PHE A 1 96 ? 53.526 5.120 -1.921 1.00 120.56 96 PHE A O 1
ATOM 716 N N . GLU A 1 97 ? 53.326 6.268 -3.852 1.00 107.62 97 GLU A N 1
ATOM 717 C CA . GLU A 1 97 ? 54.596 5.818 -4.394 1.00 113.43 97 GLU A CA 1
ATOM 718 C C . GLU A 1 97 ? 54.563 4.337 -4.752 1.00 122.36 97 GLU A C 1
ATOM 719 O O . GLU A 1 97 ? 55.350 3.537 -4.230 1.00 118.78 97 GLU A O 1
ATOM 725 N N . ASP A 1 98 ? 53.631 3.999 -5.648 1.00 120.16 98 ASP A N 1
ATOM 726 C CA . ASP A 1 98 ? 53.468 2.655 -6.221 1.00 97.35 98 ASP A CA 1
ATOM 727 C C . ASP A 1 98 ? 53.814 1.540 -5.235 1.00 86.41 98 ASP A C 1
ATOM 728 O O . ASP A 1 98 ? 54.855 0.893 -5.355 1.00 99.79 98 ASP A O 1
ATOM 733 N N . PRO A 1 99 ? 52.935 1.314 -4.249 1.00 80.92 99 PRO A N 1
ATOM 734 C CA . PRO A 1 99 ? 53.217 0.329 -3.194 1.00 81.82 99 PRO A CA 1
ATOM 735 C C . PRO A 1 99 ? 53.230 -1.089 -3.737 1.00 83.56 99 PRO A C 1
ATOM 736 O O . PRO A 1 99 ? 53.746 -1.992 -3.091 1.00 90.02 99 PRO A O 1
ATOM 740 N N . TRP A 1 100 ? 52.664 -1.273 -4.923 1.00 88.28 100 TRP A N 1
ATOM 741 C CA . TRP A 1 100 ? 52.635 -2.578 -5.567 1.00 91.54 100 TRP A CA 1
ATOM 742 C C . TRP A 1 100 ? 53.969 -3.182 -6.106 1.00 102.04 100 TRP A C 1
ATOM 743 O O . TRP A 1 100 ? 54.103 -4.406 -6.144 1.00 93.59 100 TRP A O 1
ATOM 754 N N . LYS A 1 101 ? 54.941 -2.355 -6.509 1.00 103.26 101 LYS A N 1
ATOM 755 C CA . LYS A 1 101 ? 56.213 -2.880 -7.062 1.00 96.43 101 LYS A CA 1
ATOM 756 C C . LYS A 1 101 ? 56.919 -3.802 -6.083 1.00 99.84 101 LYS A C 1
ATOM 757 O O . LYS A 1 101 ? 57.515 -4.803 -6.467 1.00 97.22 101 LYS A O 1
ATOM 763 N N . ASP A 1 102 ? 56.860 -3.447 -4.810 1.00 119.82 102 ASP A N 1
ATOM 764 C CA . ASP A 1 102 ? 57.654 -4.124 -3.796 1.00 136.20 102 ASP A CA 1
ATOM 765 C C . ASP A 1 102 ? 56.936 -5.346 -3.200 1.00 145.15 102 ASP A C 1
ATOM 766 O O . ASP A 1 102 ? 57.576 -6.217 -2.592 1.00 137.05 102 ASP A O 1
ATOM 771 N N . VAL A 1 103 ? 55.613 -5.405 -3.378 1.00 139.87 103 VAL A N 1
ATOM 772 C CA . VAL A 1 103 ? 54.779 -6.425 -2.723 1.00 136.32 103 VAL A CA 1
ATOM 773 C C . VAL A 1 103 ? 54.073 -7.352 -3.739 1.00 143.81 103 VAL A C 1
ATOM 774 O O . VAL A 1 103 ? 53.527 -6.872 -4.735 1.00 158.55 103 VAL A O 1
ATOM 778 N N . LEU A 1 104 ? 54.099 -8.670 -3.495 1.00 125.12 104 LEU A N 1
ATOM 779 C CA . LEU A 1 104 ? 53.350 -9.630 -4.329 1.00 102.81 104 LEU A CA 1
ATOM 780 C C . LEU A 1 104 ? 51.863 -9.388 -4.219 1.00 102.01 104 LEU A C 1
ATOM 781 O O . LEU A 1 104 ? 51.244 -9.734 -3.215 1.00 101.81 104 LEU A O 1
ATOM 786 N N . THR A 1 105 ? 51.300 -8.784 -5.259 1.00 93.06 105 THR A N 1
ATOM 787 C CA . THR A 1 105 ? 49.904 -8.390 -5.265 1.00 91.83 105 THR A CA 1
ATOM 788 C C . THR A 1 105 ? 49.046 -9.451 -5.954 1.00 105.79 105 THR A C 1
ATOM 789 O O . THR A 1 105 ? 49.490 -10.096 -6.907 1.00 108.27 105 THR A O 1
ATOM 793 N N . PHE A 1 106 ? 47.828 -9.640 -5.448 1.00 100.47 106 PHE A N 1
ATOM 794 C CA . PHE A 1 106 ? 46.876 -10.585 -6.023 1.00 86.88 106 PHE A CA 1
ATOM 795 C C . PHE A 1 106 ? 45.561 -9.875 -6.222 1.00 87.87 106 PHE A C 1
ATOM 796 O O . PHE A 1 106 ? 45.032 -9.290 -5.283 1.00 103.62 106 PHE A O 1
ATOM 804 N N . GLY A 1 107 ? 45.034 -9.939 -7.440 1.00 79.86 107 GLY A N 1
ATOM 805 C CA . GLY A 1 107 ? 43.663 -9.529 -7.716 1.00 76.07 107 GLY A CA 1
ATOM 806 C C . GLY A 1 107 ? 42.756 -10.685 -8.130 1.00 83.15 107 GLY A C 1
ATOM 807 O O . GLY A 1 107 ? 43.107 -11.505 -8.981 1.00 89.03 107 GLY A O 1
ATOM 808 N N . VAL A 1 108 ? 41.574 -10.738 -7.540 1.00 74.66 108 VAL A N 1
ATOM 809 C CA . VAL A 1 108 ? 40.707 -11.874 -7.708 1.00 69.45 108 VAL A CA 1
ATOM 810 C C . VAL A 1 108 ? 39.334 -11.410 -8.118 1.00 75.58 108 VAL A C 1
ATOM 811 O O . VAL A 1 108 ? 38.674 -10.721 -7.362 1.00 89.87 108 VAL A O 1
ATOM 815 N N . THR A 1 109 ? 38.922 -11.757 -9.333 1.00 74.73 109 THR A N 1
ATOM 816 C CA . THR A 1 109 ? 37.618 -11.361 -9.843 1.00 73.64 109 THR A CA 1
ATOM 817 C C . THR A 1 109 ? 36.971 -12.573 -10.426 1.00 80.51 109 THR A C 1
ATOM 818 O O . THR A 1 109 ? 37.593 -13.626 -10.543 1.00 96.37 109 THR A O 1
ATOM 822 N N . GLY A 1 110 ? 35.717 -12.416 -10.803 1.00 74.67 110 GLY A N 1
ATOM 823 C CA . GLY A 1 110 ? 34.896 -13.533 -11.176 1.00 75.10 110 GLY A CA 1
ATOM 824 C C . GLY A 1 110 ? 33.540 -13.162 -10.670 1.00 78.18 110 GLY A C 1
ATOM 825 O O . GLY A 1 110 ? 33.388 -12.153 -9.985 1.00 86.59 110 GLY A O 1
ATOM 826 N N . THR A 1 111 ? 32.547 -13.959 -11.015 1.00 71.95 111 THR A N 1
ATOM 827 C CA . THR A 1 111 ? 31.216 -13.704 -10.540 1.00 77.47 111 THR A CA 1
ATOM 828 C C . THR A 1 111 ? 31.130 -14.141 -9.094 1.00 78.20 111 THR A C 1
ATOM 829 O O . THR A 1 111 ? 30.430 -13.529 -8.282 1.00 82.42 111 THR A O 1
ATOM 833 N N . ASN A 1 112 ? 31.873 -15.196 -8.783 1.00 74.95 112 ASN A N 1
ATOM 834 C CA . ASN A 1 112 ? 31.655 -15.983 -7.579 1.00 72.62 112 ASN A CA 1
ATOM 835 C C . ASN A 1 112 ? 32.955 -16.538 -7.063 1.00 75.19 112 ASN A C 1
ATOM 836 O O . ASN A 1 112 ? 33.811 -16.978 -7.836 1.00 78.37 112 ASN A O 1
ATOM 841 N N . GLY A 1 113 ? 33.095 -16.540 -5.750 1.00 77.58 113 GLY A N 1
ATOM 842 C CA . GLY A 1 113 ? 34.274 -17.113 -5.130 1.00 75.56 113 GLY A CA 1
ATOM 843 C C . GLY A 1 113 ? 35.377 -16.100 -4.940 1.00 70.19 113 GLY A C 1
ATOM 844 O O . GLY A 1 113 ? 36.486 -16.454 -4.567 1.00 82.89 113 GLY A O 1
ATOM 845 N N . LYS A 1 114 ? 35.089 -14.830 -5.186 1.00 74.90 114 LYS A N 1
ATOM 846 C CA . LYS A 1 114 ? 36.112 -13.818 -4.966 1.00 74.59 114 LYS A CA 1
ATOM 847 C C . LYS A 1 114 ? 36.586 -13.919 -3.537 1.00 75.55 114 LYS A C 1
ATOM 848 O O . LYS A 1 114 ? 37.751 -14.163 -3.298 1.00 81.72 114 LYS A O 1
ATOM 854 N N . THR A 1 115 ? 35.670 -13.784 -2.584 1.00 90.07 115 THR A N 1
ATOM 855 C CA . THR A 1 115 ? 36.068 -13.652 -1.193 1.00 84.75 115 THR A CA 1
ATOM 856 C C . THR A 1 115 ? 36.734 -14.886 -0.675 1.00 72.67 115 THR A C 1
ATOM 857 O O . THR A 1 115 ? 37.788 -14.811 -0.074 1.00 78.84 115 THR A O 1
ATOM 861 N N . THR A 1 116 ? 36.123 -16.031 -0.905 1.00 73.05 116 THR A N 1
ATOM 862 C CA . THR A 1 116 ? 36.735 -17.269 -0.450 1.00 74.46 116 THR A CA 1
ATOM 863 C C . THR A 1 116 ? 38.124 -17.486 -1.015 1.00 69.05 116 THR A C 1
ATOM 864 O O . THR A 1 116 ? 39.060 -17.788 -0.279 1.00 83.03 116 THR A O 1
ATOM 868 N N . THR A 1 117 ? 38.271 -17.345 -2.321 1.00 65.49 117 THR A N 1
ATOM 869 C CA . THR A 1 117 ? 39.566 -17.596 -2.922 1.00 75.21 117 THR A CA 1
ATOM 870 C C . THR A 1 117 ? 40.616 -16.651 -2.353 1.00 79.39 117 THR A C 1
ATOM 871 O O . THR A 1 117 ? 41.716 -17.080 -2.041 1.00 82.24 117 THR A O 1
ATOM 875 N N . THR A 1 118 ? 40.256 -15.377 -2.180 1.00 88.28 118 THR A N 1
ATOM 876 C CA . THR A 1 118 ? 41.208 -14.365 -1.704 1.00 75.50 118 THR A CA 1
ATOM 877 C C . THR A 1 118 ? 41.643 -14.697 -0.308 1.00 74.22 118 THR A C 1
ATOM 878 O O . THR A 1 118 ? 42.819 -14.601 0.016 1.00 80.51 118 THR A O 1
ATOM 898 N N . ILE A 1 121 ? 44.141 -17.717 -0.181 1.00 79.39 121 ILE A N 1
ATOM 899 C CA . ILE A 1 121 ? 45.443 -17.152 -0.479 1.00 80.98 121 ILE A CA 1
ATOM 900 C C . ILE A 1 121 ? 46.008 -16.528 0.795 1.00 93.95 121 ILE A C 1
ATOM 901 O O . ILE A 1 121 ? 47.020 -16.988 1.330 1.00 94.72 121 ILE A O 1
ATOM 906 N N . TYR A 1 122 ? 45.335 -15.500 1.296 1.00 90.63 122 TYR A N 1
ATOM 907 C CA . TYR A 1 122 ? 45.742 -14.877 2.541 1.00 90.20 122 TYR A CA 1
ATOM 908 C C . TYR A 1 122 ? 46.113 -15.926 3.579 1.00 84.62 122 TYR A C 1
ATOM 909 O O . TYR A 1 122 ? 47.242 -15.988 4.040 1.00 110.37 122 TYR A O 1
ATOM 918 N N . HIS A 1 123 ? 45.158 -16.757 3.942 1.00 78.36 123 HIS A N 1
ATOM 919 C CA . HIS A 1 123 ? 45.380 -17.722 4.994 1.00 87.92 123 HIS A CA 1
ATOM 920 C C . HIS A 1 123 ? 46.506 -18.688 4.672 1.00 92.79 123 HIS A C 1
ATOM 921 O O . HIS A 1 123 ? 47.153 -19.232 5.565 1.00 88.75 123 HIS A O 1
ATOM 936 N N . LEU A 1 125 ? 49.207 -18.205 2.989 1.00 98.43 125 LEU A N 1
ATOM 937 C CA . LEU A 1 125 ? 50.535 -17.606 3.002 1.00 83.52 125 LEU A CA 1
ATOM 938 C C . LEU A 1 125 ? 50.994 -17.364 4.429 1.00 91.56 125 LEU A C 1
ATOM 939 O O . LEU A 1 125 ? 52.011 -17.910 4.855 1.00 95.94 125 LEU A O 1
ATOM 944 N N . THR A 1 126 ? 50.247 -16.552 5.170 1.00 87.00 126 THR A N 1
ATOM 945 C CA . THR A 1 126 ? 50.495 -16.431 6.594 1.00 100.68 126 THR A CA 1
ATOM 946 C C . THR A 1 126 ? 50.808 -17.811 7.162 1.00 109.40 126 THR A C 1
ATOM 947 O O . THR A 1 126 ? 51.824 -17.998 7.834 1.00 120.21 126 THR A O 1
ATOM 951 N N . SER A 1 127 ? 49.939 -18.774 6.860 1.00 108.16 127 SER A N 1
ATOM 952 C CA . SER A 1 127 ? 50.021 -20.118 7.425 1.00 105.86 127 SER A CA 1
ATOM 953 C C . SER A 1 127 ? 51.283 -20.861 6.991 1.00 111.77 127 SER A C 1
ATOM 954 O O . SER A 1 127 ? 51.879 -21.592 7.780 1.00 130.68 127 SER A O 1
ATOM 957 N N . LEU A 1 128 ? 51.691 -20.673 5.739 1.00 124.44 128 LEU A N 1
ATOM 958 C CA . LEU A 1 128 ? 52.974 -21.197 5.275 1.00 113.73 128 LEU A CA 1
ATOM 959 C C . LEU A 1 128 ? 54.058 -20.177 5.592 1.00 108.02 128 LEU A C 1
ATOM 960 O O . LEU A 1 128 ? 55.091 -20.112 4.927 1.00 112.04 128 LEU A O 1
ATOM 965 N N . GLY A 1 129 ? 53.795 -19.368 6.612 1.00 110.19 129 GLY A N 1
ATOM 966 C CA . GLY A 1 129 ? 54.784 -18.451 7.156 1.00 117.27 129 GLY A CA 1
ATOM 967 C C . GLY A 1 129 ? 55.086 -17.312 6.213 1.00 116.45 129 GLY A C 1
ATOM 968 O O . GLY A 1 129 ? 55.670 -17.525 5.151 1.00 114.17 129 GLY A O 1
ATOM 969 N N . GLU A 1 130 ? 54.690 -16.104 6.612 1.00 104.58 130 GLU A N 1
ATOM 970 C CA . GLU A 1 130 ? 54.817 -14.902 5.782 1.00 113.08 130 GLU A CA 1
ATOM 971 C C . GLU A 1 130 ? 53.807 -13.881 6.253 1.00 124.50 130 GLU A C 1
ATOM 972 O O . GLU A 1 130 ? 52.834 -14.223 6.936 1.00 136.68 130 GLU A O 1
ATOM 978 N N . ARG A 1 131 ? 54.029 -12.628 5.877 1.00 107.03 131 ARG A N 1
ATOM 979 C CA . ARG A 1 131 ? 53.244 -11.543 6.429 1.00 113.65 131 ARG A CA 1
ATOM 980 C C . ARG A 1 131 ? 52.843 -10.551 5.363 1.00 120.06 131 ARG A C 1
ATOM 981 O O . ARG A 1 131 ? 53.680 -10.068 4.597 1.00 118.85 131 ARG A O 1
ATOM 989 N N . GLY A 1 132 ? 51.545 -10.271 5.313 1.00 121.41 132 GLY A N 1
ATOM 990 C CA . GLY A 1 132 ? 50.974 -9.374 4.322 1.00 101.38 132 GLY A CA 1
ATOM 991 C C . GLY A 1 132 ? 49.618 -8.887 4.776 1.00 88.59 132 GLY A C 1
ATOM 992 O O . GLY A 1 132 ? 49.414 -8.563 5.942 1.00 86.39 132 GLY A O 1
ATOM 993 N N . SER A 1 133 ? 48.677 -8.857 3.851 1.00 90.37 133 SER A N 1
ATOM 994 C CA . SER A 1 133 ? 47.489 -8.053 4.029 1.00 87.57 133 SER A CA 1
ATOM 995 C C . SER A 1 133 ? 46.399 -8.452 3.030 1.00 88.98 133 SER A C 1
ATOM 996 O O . SER A 1 133 ? 46.691 -8.723 1.866 1.00 97.30 133 SER A O 1
ATOM 999 N N . VAL A 1 134 ? 45.150 -8.488 3.496 1.00 80.23 134 VAL A N 1
ATOM 1000 C CA . VAL A 1 134 ? 43.999 -8.793 2.649 1.00 81.29 134 VAL A CA 1
ATOM 1001 C C . VAL A 1 134 ? 42.935 -7.688 2.710 1.00 81.70 134 VAL A C 1
ATOM 1002 O O . VAL A 1 134 ? 42.865 -6.922 3.663 1.00 88.84 134 VAL A O 1
ATOM 1006 N N . LEU A 1 135 ? 42.096 -7.635 1.691 1.00 77.55 135 LEU A N 1
ATOM 1007 C CA . LEU A 1 135 ? 41.133 -6.574 1.550 1.00 77.13 135 LEU A CA 1
ATOM 1008 C C . LEU A 1 135 ? 40.049 -7.061 0.589 1.00 89.18 135 LEU A C 1
ATOM 1009 O O . LEU A 1 135 ? 40.254 -7.117 -0.627 1.00 93.60 135 LEU A O 1
ATOM 1014 N N . THR A 1 136 ? 38.913 -7.460 1.146 1.00 90.26 136 THR A N 1
ATOM 1015 C CA . THR A 1 136 ? 37.803 -7.985 0.362 1.00 84.75 136 THR A CA 1
ATOM 1016 C C . THR A 1 136 ? 36.564 -7.172 0.707 1.00 101.65 136 THR A C 1
ATOM 1017 O O . THR A 1 136 ? 36.681 -6.026 1.142 1.00 121.49 136 THR A O 1
ATOM 1021 N N . THR A 1 137 ? 35.376 -7.742 0.520 1.00 115.68 137 THR A N 1
ATOM 1022 C CA . THR A 1 137 ? 34.179 -7.099 1.060 1.00 123.48 137 THR A CA 1
ATOM 1023 C C . THR A 1 137 ? 34.082 -7.411 2.541 1.00 120.22 137 THR A C 1
ATOM 1024 O O . THR A 1 137 ? 33.873 -6.515 3.359 1.00 148.13 137 THR A O 1
ATOM 1028 N N . ALA A 1 138 ? 34.263 -8.681 2.884 1.00 105.11 138 ALA A N 1
ATOM 1029 C CA . ALA A 1 138 ? 33.881 -9.178 4.202 1.00 111.65 138 ALA A CA 1
ATOM 1030 C C . ALA A 1 138 ? 34.995 -9.096 5.248 1.00 109.37 138 ALA A C 1
ATOM 1031 O O . ALA A 1 138 ? 34.748 -9.153 6.449 1.00 105.49 138 ALA A O 1
ATOM 1033 N N . VAL A 1 139 ? 36.228 -8.971 4.798 1.00 103.69 139 VAL A N 1
ATOM 1034 C CA . VAL A 1 139 ? 37.325 -9.017 5.727 1.00 96.25 139 VAL A CA 1
ATOM 1035 C C . VAL A 1 139 ? 38.468 -8.149 5.229 1.00 111.49 139 VAL A C 1
ATOM 1036 O O . VAL A 1 139 ? 39.007 -8.361 4.137 1.00 131.94 139 VAL A O 1
ATOM 1040 N N . LYS A 1 140 ? 38.809 -7.149 6.030 1.00 95.88 140 LYS A N 1
ATOM 1041 C CA . LYS A 1 140 ? 39.977 -6.340 5.782 1.00 86.26 140 LYS A CA 1
ATOM 1042 C C . LYS A 1 140 ? 41.000 -6.595 6.884 1.00 69.65 140 LYS A C 1
ATOM 1043 O O . LYS A 1 140 ? 40.700 -6.424 8.049 1.00 76.68 140 LYS A O 1
ATOM 1049 N N . ARG A 1 141 ? 42.199 -7.024 6.516 1.00 74.75 141 ARG A N 1
ATOM 1050 C CA . ARG A 1 141 ? 43.301 -7.083 7.474 1.00 91.21 141 ARG A CA 1
ATOM 1051 C C . ARG A 1 141 ? 44.501 -6.276 7.007 1.00 109.82 141 ARG A C 1
ATOM 1052 O O . ARG A 1 141 ? 45.303 -6.737 6.188 1.00 99.82 141 ARG A O 1
ATOM 1060 N N . ILE A 1 142 ? 44.610 -5.068 7.559 1.00 120.54 142 ILE A N 1
ATOM 1061 C CA . ILE A 1 142 ? 45.417 -3.990 6.991 1.00 117.49 142 ILE A CA 1
ATOM 1062 C C . ILE A 1 142 ? 46.928 -4.218 7.148 1.00 112.42 142 ILE A C 1
ATOM 1063 O O . ILE A 1 142 ? 47.716 -3.750 6.322 1.00 120.94 142 ILE A O 1
ATOM 1068 N N . LEU A 1 143 ? 47.331 -4.945 8.189 1.00 110.20 143 LEU A N 1
ATOM 1069 C CA . LEU A 1 143 ? 48.712 -5.409 8.305 1.00 102.25 143 LEU A CA 1
ATOM 1070 C C . LEU A 1 143 ? 48.750 -6.554 9.280 1.00 105.19 143 LEU A C 1
ATOM 1071 O O . LEU A 1 143 ? 48.557 -7.699 8.898 1.00 124.49 143 LEU A O 1
ATOM 1076 N N . GLY A 1 144 ? 48.996 -6.238 10.546 1.00 118.66 144 GLY A N 1
ATOM 1077 C CA . GLY A 1 144 ? 48.640 -7.135 11.631 1.00 125.91 144 GLY A CA 1
ATOM 1078 C C . GLY A 1 144 ? 47.171 -6.934 11.946 1.00 139.93 144 GLY A C 1
ATOM 1079 O O . GLY A 1 144 ? 46.390 -7.909 11.984 1.00 110.02 144 GLY A O 1
ATOM 1080 N N . ASN A 1 145 ? 46.800 -5.661 12.141 1.00 133.69 145 ASN A N 1
ATOM 1081 C CA . ASN A 1 145 ? 45.428 -5.278 12.495 1.00 140.56 145 ASN A CA 1
ATOM 1082 C C . ASN A 1 145 ? 44.448 -5.962 11.600 1.00 142.67 145 ASN A C 1
ATOM 1083 O O . ASN A 1 145 ? 44.653 -6.037 10.385 1.00 160.04 145 ASN A O 1
ATOM 1088 N N . SER A 1 146 ? 43.374 -6.452 12.197 1.00 121.32 146 SER A N 1
ATOM 1089 C CA . SER A 1 146 ? 42.201 -6.755 11.419 1.00 118.72 146 SER A CA 1
ATOM 1090 C C . SER A 1 146 ? 41.196 -5.619 11.574 1.00 103.74 146 SER A C 1
ATOM 1091 O O . SER A 1 146 ? 40.099 -5.809 12.071 1.00 109.03 146 SER A O 1
ATOM 1094 N N . TYR A 1 147 ? 41.583 -4.427 11.144 1.00 106.36 147 TYR A N 1
ATOM 1095 C CA . TYR A 1 147 ? 40.643 -3.327 11.099 1.00 129.60 147 TYR A CA 1
ATOM 1096 C C . TYR A 1 147 ? 39.278 -3.724 10.460 1.00 131.83 147 TYR A C 1
ATOM 1097 O O . TYR A 1 147 ? 38.949 -3.288 9.353 1.00 125.33 147 TYR A O 1
ATOM 1106 N N . TYR A 1 148 ? 38.493 -4.544 11.167 1.00 134.12 148 TYR A N 1
ATOM 1107 C CA . TYR A 1 148 ? 37.139 -4.932 10.718 1.00 145.89 148 TYR A CA 1
ATOM 1108 C C . TYR A 1 148 ? 36.200 -3.735 10.736 1.00 165.60 148 TYR A C 1
ATOM 1109 O O . TYR A 1 148 ? 35.905 -3.186 11.815 1.00 187.06 148 TYR A O 1
ATOM 1118 N N . ASP A 1 149 ? 35.721 -3.337 9.548 1.00 171.12 149 ASP A N 1
ATOM 1119 C CA . ASP A 1 149 ? 34.864 -2.159 9.454 1.00 180.51 149 ASP A CA 1
ATOM 1120 C C . ASP A 1 149 ? 34.255 -1.942 8.068 1.00 181.08 149 ASP A C 1
ATOM 1121 O O . ASP A 1 149 ? 34.031 -2.899 7.319 1.00 140.78 149 ASP A O 1
ATOM 1126 N N . ASP A 1 150 ? 34.013 -0.661 7.751 1.00 196.71 150 ASP A N 1
ATOM 1127 C CA . ASP A 1 150 ? 33.176 -0.235 6.629 1.00 203.70 150 ASP A CA 1
ATOM 1128 C C . ASP A 1 150 ? 33.897 -0.322 5.273 1.00 225.63 150 ASP A C 1
ATOM 1129 O O . ASP A 1 150 ? 34.541 0.644 4.849 1.00 232.44 150 ASP A O 1
ATOM 1134 N N . ILE A 1 151 ? 33.774 -1.470 4.595 1.00 235.87 151 ILE A N 1
ATOM 1135 C CA . ILE A 1 151 ? 34.478 -1.708 3.315 1.00 217.28 151 ILE A CA 1
ATOM 1136 C C . ILE A 1 151 ? 33.659 -2.342 2.168 1.00 224.49 151 ILE A C 1
ATOM 1137 O O . ILE A 1 151 ? 34.082 -3.341 1.569 1.00 215.52 151 ILE A O 1
ATOM 1142 N N . THR A 1 152 ? 32.499 -1.754 1.863 1.00 225.02 152 THR A N 1
ATOM 1143 C CA . THR A 1 152 ? 31.833 -1.960 0.564 1.00 217.69 152 THR A CA 1
ATOM 1144 C C . THR A 1 152 ? 31.958 -0.693 -0.304 1.00 239.48 152 THR A C 1
ATOM 1145 O O . THR A 1 152 ? 31.713 -0.734 -1.517 1.00 239.48 152 THR A O 1
ATOM 1149 N N . THR A 1 153 ? 32.343 0.422 0.331 1.00 239.48 153 THR A N 1
ATOM 1150 C CA . THR A 1 153 ? 32.486 1.729 -0.342 1.00 186.03 153 THR A CA 1
ATOM 1151 C C . THR A 1 153 ? 33.942 2.243 -0.406 1.00 171.50 153 THR A C 1
ATOM 1152 O O . THR A 1 153 ? 34.182 3.444 -0.255 1.00 163.59 153 THR A O 1
ATOM 1156 N N . PRO A 1 154 ? 34.920 1.341 -0.629 1.00 152.31 154 PRO A N 1
ATOM 1157 C CA . PRO A 1 154 ? 36.249 1.889 -0.855 1.00 139.23 154 PRO A CA 1
ATOM 1158 C C . PRO A 1 154 ? 36.380 2.478 -2.255 1.00 123.26 154 PRO A C 1
ATOM 1159 O O . PRO A 1 154 ? 35.710 2.029 -3.176 1.00 124.48 154 PRO A O 1
ATOM 1163 N N . ASP A 1 155 ? 37.227 3.491 -2.393 1.00 123.08 155 ASP A N 1
ATOM 1164 C CA . ASP A 1 155 ? 37.577 4.058 -3.694 1.00 123.42 155 ASP A CA 1
ATOM 1165 C C . ASP A 1 155 ? 39.026 3.700 -4.021 1.00 122.90 155 ASP A C 1
ATOM 1166 O O . ASP A 1 155 ? 39.609 2.809 -3.401 1.00 115.26 155 ASP A O 1
ATOM 1171 N N . ALA A 1 156 ? 39.610 4.416 -4.976 1.00 108.73 156 ALA A N 1
ATOM 1172 C CA . ALA A 1 156 ? 41.000 4.201 -5.355 1.00 86.64 156 ALA A CA 1
ATOM 1173 C C . ALA A 1 156 ? 41.964 4.514 -4.217 1.00 97.40 156 ALA A C 1
ATOM 1174 O O . ALA A 1 156 ? 42.868 3.729 -3.919 1.00 111.41 156 ALA A O 1
ATOM 1176 N N . ILE A 1 157 ? 41.771 5.667 -3.589 1.00 93.62 157 ILE A N 1
ATOM 1177 C CA . ILE A 1 157 ? 42.712 6.170 -2.596 1.00 90.62 157 ILE A CA 1
ATOM 1178 C C . ILE A 1 157 ? 42.781 5.268 -1.363 1.00 96.90 157 ILE A C 1
ATOM 1179 O O . ILE A 1 157 ? 43.860 5.059 -0.811 1.00 102.25 157 ILE A O 1
ATOM 1184 N N . THR A 1 158 ? 41.637 4.727 -0.943 1.00 94.29 158 THR A N 1
ATOM 1185 C CA . THR A 1 158 ? 41.571 3.907 0.279 1.00 92.71 158 THR A CA 1
ATOM 1186 C C . THR A 1 158 ? 42.327 2.591 0.098 1.00 94.23 158 THR A C 1
ATOM 1187 O O . THR A 1 158 ? 43.063 2.162 0.978 1.00 101.57 158 THR A O 1
ATOM 1191 N N . ILE A 1 159 ? 42.138 1.968 -1.060 1.00 96.21 159 ILE A N 1
ATOM 1192 C CA . ILE A 1 159 ? 42.860 0.762 -1.433 1.00 85.57 159 ILE A CA 1
ATOM 1193 C C . ILE A 1 159 ? 44.362 1.014 -1.459 1.00 94.78 159 ILE A C 1
ATOM 1194 O O . ILE A 1 159 ? 45.132 0.280 -0.818 1.00 89.55 159 ILE A O 1
ATOM 1199 N N . LEU A 1 160 ? 44.775 2.041 -2.210 1.00 78.75 160 LEU A N 1
ATOM 1200 C CA . LEU A 1 160 ? 46.188 2.316 -2.408 1.00 73.93 160 LEU A CA 1
ATOM 1201 C C . LEU A 1 160 ? 46.814 2.772 -1.120 1.00 87.71 160 LEU A C 1
ATOM 1202 O O . LEU A 1 160 ? 47.958 2.421 -0.811 1.00 106.55 160 LEU A O 1
ATOM 1207 N N . SER A 1 161 ? 46.049 3.543 -0.356 1.00 88.39 161 SER A N 1
ATOM 1208 C CA . SER A 1 161 ? 46.430 3.881 0.997 1.00 87.11 161 SER A CA 1
ATOM 1209 C C . SER A 1 161 ? 46.926 2.620 1.670 1.00 92.52 161 SER A C 1
ATOM 1210 O O . SER A 1 161 ? 48.053 2.574 2.180 1.00 96.96 161 SER A O 1
ATOM 1213 N N . ALA A 1 162 ? 46.077 1.592 1.626 1.00 80.15 162 ALA A N 1
ATOM 1214 C CA . ALA A 1 162 ? 46.175 0.430 2.496 1.00 72.86 162 ALA A CA 1
ATOM 1215 C C . ALA A 1 162 ? 47.273 -0.511 2.061 1.00 92.43 162 ALA A C 1
ATOM 1216 O O . ALA A 1 162 ? 47.668 -1.414 2.805 1.00 97.94 162 ALA A O 1
ATOM 1226 N N . LYS A 1 164 ? 50.124 0.831 0.940 1.00 102.02 164 LYS A N 1
ATOM 1227 C CA . LYS A 1 164 ? 51.274 1.544 1.449 1.00 91.90 164 LYS A CA 1
ATOM 1228 C C . LYS A 1 164 ? 51.530 1.341 2.946 1.00 93.18 164 LYS A C 1
ATOM 1229 O O . LYS A 1 164 ? 52.674 1.456 3.374 1.00 91.67 164 LYS A O 1
ATOM 1235 N N . GLU A 1 165 ? 50.491 1.043 3.738 1.00 88.83 165 GLU A N 1
ATOM 1236 C CA . GLU A 1 165 ? 50.711 0.497 5.090 1.00 96.38 165 GLU A CA 1
ATOM 1237 C C . GLU A 1 165 ? 51.387 -0.853 4.999 1.00 95.01 165 GLU A C 1
ATOM 1238 O O . GLU A 1 165 ? 52.314 -1.144 5.752 1.00 97.32 165 GLU A O 1
ATOM 1244 N N . ASN A 1 166 ? 50.898 -1.684 4.087 1.00 94.54 166 ASN A N 1
ATOM 1245 C CA . ASN A 1 166 ? 51.410 -3.030 3.950 1.00 91.37 166 ASN A CA 1
ATOM 1246 C C . ASN A 1 166 ? 52.913 -3.015 3.694 1.00 93.04 166 ASN A C 1
ATOM 1247 O O . ASN A 1 166 ? 53.658 -3.745 4.356 1.00 89.04 166 ASN A O 1
ATOM 1252 N N . ARG A 1 167 ? 53.359 -2.173 2.756 1.00 89.56 167 ARG A N 1
ATOM 1253 C CA . ARG A 1 167 ? 54.747 -2.232 2.279 1.00 95.25 167 ARG A CA 1
ATOM 1254 C C . ARG A 1 167 ? 55.700 -1.605 3.268 1.00 107.05 167 ARG A C 1
ATOM 1255 O O . ARG A 1 167 ? 56.722 -2.204 3.606 1.00 121.36 167 ARG A O 1
ATOM 1263 N N . GLU A 1 168 ? 55.363 -0.397 3.717 1.00 104.12 168 GLU A N 1
ATOM 1264 C CA . GLU A 1 168 ? 56.102 0.285 4.775 1.00 103.70 168 GLU A CA 1
ATOM 1265 C C . GLU A 1 168 ? 56.196 -0.573 6.036 1.00 104.36 168 GLU A C 1
ATOM 1266 O O . GLU A 1 168 ? 57.261 -0.673 6.637 1.00 126.84 168 GLU A O 1
ATOM 1272 N N . GLY A 1 169 ? 55.074 -1.167 6.443 1.00 99.29 169 GLY A N 1
ATOM 1273 C CA . GLY A 1 169 ? 55.044 -2.093 7.573 1.00 97.79 169 GLY A CA 1
ATOM 1274 C C . GLY A 1 169 ? 55.656 -3.462 7.268 1.00 108.52 169 GLY A C 1
ATOM 1275 O O . GLY A 1 169 ? 55.583 -4.380 8.097 1.00 127.34 169 GLY A O 1
ATOM 1276 N N . GLY A 1 170 ? 56.245 -3.610 6.077 1.00 92.40 170 GLY A N 1
ATOM 1277 C CA . GLY A 1 170 ? 57.088 -4.773 5.759 1.00 95.12 170 GLY A CA 1
ATOM 1278 C C . GLY A 1 170 ? 56.383 -6.095 5.445 1.00 106.90 170 GLY A C 1
ATOM 1279 O O . GLY A 1 170 ? 56.802 -7.156 5.922 1.00 86.05 170 GLY A O 1
ATOM 1280 N N . GLY A 1 171 ? 55.322 -6.036 4.634 1.00 112.49 171 GLY A N 1
ATOM 1281 C CA . GLY A 1 171 ? 54.684 -7.241 4.084 1.00 100.49 171 GLY A CA 1
ATOM 1282 C C . GLY A 1 171 ? 54.879 -7.311 2.583 1.00 98.20 171 GLY A C 1
ATOM 1283 O O . GLY A 1 171 ? 54.706 -6.307 1.906 1.00 97.86 171 GLY A O 1
ATOM 1284 N N . LYS A 1 172 ? 55.254 -8.483 2.064 1.00 98.88 172 LYS A N 1
ATOM 1285 C CA . LYS A 1 172 ? 55.573 -8.626 0.640 1.00 115.22 172 LYS A CA 1
ATOM 1286 C C . LYS A 1 172 ? 54.394 -9.190 -0.158 1.00 114.93 172 LYS A C 1
ATOM 1287 O O . LYS A 1 172 ? 54.582 -9.861 -1.173 1.00 124.91 172 LYS A O 1
ATOM 1293 N N . PHE A 1 173 ? 53.177 -8.925 0.294 1.00 106.10 173 PHE A N 1
ATOM 1294 C CA . PHE A 1 173 ? 52.011 -9.366 -0.459 1.00 100.98 173 PHE A CA 1
ATOM 1295 C C . PHE A 1 173 ? 50.721 -8.763 0.024 1.00 104.71 173 PHE A C 1
ATOM 1296 O O . PHE A 1 173 ? 50.499 -8.591 1.231 1.00 106.92 173 PHE A O 1
ATOM 1304 N N . PHE A 1 174 ? 49.861 -8.477 -0.944 1.00 98.80 174 PHE A N 1
ATOM 1305 C CA . PHE A 1 174 ? 48.590 -7.847 -0.684 1.00 101.45 174 PHE A CA 1
ATOM 1306 C C . PHE A 1 174 ? 47.528 -8.590 -1.502 1.00 101.51 174 PHE A C 1
ATOM 1307 O O . PHE A 1 174 ? 47.645 -8.717 -2.724 1.00 107.09 174 PHE A O 1
ATOM 1315 N N . ALA A 1 175 ? 46.519 -9.120 -0.810 1.00 101.88 175 ALA A N 1
ATOM 1316 C CA . ALA A 1 175 ? 45.480 -9.945 -1.435 1.00 91.67 175 ALA A CA 1
ATOM 1317 C C . ALA A 1 175 ? 44.178 -9.172 -1.537 1.00 86.27 175 ALA A C 1
ATOM 1318 O O . ALA A 1 175 ? 43.557 -8.831 -0.536 1.00 93.34 175 ALA A O 1
ATOM 1320 N N . LEU A 1 176 ? 43.762 -8.889 -2.754 1.00 84.48 176 LEU A N 1
ATOM 1321 C CA . LEU A 1 176 ? 42.695 -7.938 -2.943 1.00 75.57 176 LEU A CA 1
ATOM 1322 C C . LEU A 1 176 ? 41.562 -8.521 -3.801 1.00 81.05 176 LEU A C 1
ATOM 1323 O O . LEU A 1 176 ? 41.807 -9.138 -4.839 1.00 83.85 176 LEU A O 1
ATOM 1328 N N . GLU A 1 177 ? 40.325 -8.343 -3.347 1.00 82.68 177 GLU A N 1
ATOM 1329 C CA . GLU A 1 177 ? 39.163 -8.774 -4.114 1.00 81.48 177 GLU A CA 1
ATOM 1330 C C . GLU A 1 177 ? 38.798 -7.694 -5.096 1.00 81.29 177 GLU A C 1
ATOM 1331 O O . GLU A 1 177 ? 38.505 -6.568 -4.708 1.00 88.84 177 GLU A O 1
ATOM 1337 N N . VAL A 1 178 ? 38.811 -8.038 -6.375 1.00 81.45 178 VAL A N 1
ATOM 1338 C CA . VAL A 1 178 ? 38.400 -7.092 -7.393 1.00 83.09 178 VAL A CA 1
ATOM 1339 C C . VAL A 1 178 ? 36.925 -7.218 -7.808 1.00 84.97 178 VAL A C 1
ATOM 1340 O O . VAL A 1 178 ? 36.594 -7.968 -8.725 1.00 74.32 178 VAL A O 1
ATOM 1344 N N . SER A 1 179 ? 36.057 -6.472 -7.115 1.00 95.38 179 SER A N 1
ATOM 1345 C CA . SER A 1 179 ? 34.612 -6.449 -7.383 1.00 91.23 179 SER A CA 1
ATOM 1346 C C . SER A 1 179 ? 34.312 -6.053 -8.821 1.00 98.68 179 SER A C 1
ATOM 1347 O O . SER A 1 179 ? 34.996 -5.213 -9.406 1.00 116.78 179 SER A O 1
ATOM 1350 N N . SER A 1 180 ? 33.292 -6.676 -9.394 1.00 104.44 180 SER A N 1
ATOM 1351 C CA . SER A 1 180 ? 32.891 -6.396 -10.766 1.00 116.08 180 SER A CA 1
ATOM 1352 C C . SER A 1 180 ? 32.448 -4.936 -10.861 1.00 110.92 180 SER A C 1
ATOM 1353 O O . SER A 1 180 ? 32.754 -4.237 -11.827 1.00 101.31 180 SER A O 1
ATOM 1356 N N . HIS A 1 181 ? 31.725 -4.506 -9.831 1.00 114.55 181 HIS A N 1
ATOM 1357 C CA . HIS A 1 181 ? 31.529 -3.100 -9.477 1.00 108.21 181 HIS A CA 1
ATOM 1358 C C . HIS A 1 181 ? 32.819 -2.291 -9.598 1.00 99.40 181 HIS A C 1
ATOM 1359 O O . HIS A 1 181 ? 32.880 -1.324 -10.353 1.00 79.72 181 HIS A O 1
ATOM 1366 N N . ALA A 1 182 ? 33.847 -2.708 -8.854 1.00 101.10 182 ALA A N 1
ATOM 1367 C CA . ALA A 1 182 ? 35.087 -1.932 -8.693 1.00 88.13 182 ALA A CA 1
ATOM 1368 C C . ALA A 1 182 ? 35.850 -1.706 -9.988 1.00 92.95 182 ALA A C 1
ATOM 1369 O O . ALA A 1 182 ? 36.597 -0.743 -10.103 1.00 102.54 182 ALA A O 1
ATOM 1371 N N . LEU A 1 183 ? 35.674 -2.584 -10.964 1.00 97.45 183 LEU A N 1
ATOM 1372 C CA . LEU A 1 183 ? 36.340 -2.379 -12.238 1.00 95.14 183 LEU A CA 1
ATOM 1373 C C . LEU A 1 183 ? 35.714 -1.220 -13.000 1.00 91.25 183 LEU A C 1
ATOM 1374 O O . LEU A 1 183 ? 36.337 -0.642 -13.886 1.00 100.53 183 LEU A O 1
ATOM 1379 N N . VAL A 1 184 ? 34.484 -0.879 -12.633 1.00 97.49 184 VAL A N 1
ATOM 1380 C CA . VAL A 1 184 ? 33.759 0.215 -13.267 1.00 99.76 184 VAL A CA 1
ATOM 1381 C C . VAL A 1 184 ? 34.201 1.549 -12.687 1.00 94.81 184 VAL A C 1
ATOM 1382 O O . VAL A 1 184 ? 34.680 2.414 -13.405 1.00 85.52 184 VAL A O 1
ATOM 1386 N N . GLN A 1 185 ? 34.035 1.711 -11.381 1.00 95.58 185 GLN A N 1
ATOM 1387 C CA . GLN A 1 185 ? 34.663 2.816 -10.679 1.00 113.65 185 GLN A CA 1
ATOM 1388 C C . GLN A 1 185 ? 36.020 3.065 -11.286 1.00 106.91 185 GLN A C 1
ATOM 1389 O O . GLN A 1 185 ? 36.454 4.208 -11.418 1.00 119.15 185 GLN A O 1
ATOM 1395 N N . GLN A 1 186 ? 36.695 1.982 -11.648 1.00 91.89 186 GLN A N 1
ATOM 1396 C CA . GLN A 1 186 ? 38.108 2.050 -11.948 1.00 82.90 186 GLN A CA 1
ATOM 1397 C C . GLN A 1 186 ? 38.910 2.104 -10.656 1.00 85.78 186 GLN A C 1
ATOM 1398 O O . GLN A 1 186 ? 40.049 2.556 -10.665 1.00 89.34 186 GLN A O 1
ATOM 1404 N N . ARG A 1 187 ? 38.316 1.661 -9.545 1.00 78.51 187 ARG A N 1
ATOM 1405 C CA . ARG A 1 187 ? 38.967 1.774 -8.242 1.00 78.30 187 ARG A CA 1
ATOM 1406 C C . ARG A 1 187 ? 40.412 1.354 -8.365 1.00 84.48 187 ARG A C 1
ATOM 1407 O O . ARG A 1 187 ? 41.303 2.004 -7.830 1.00 110.85 187 ARG A O 1
ATOM 1415 N N . VAL A 1 188 ? 40.645 0.263 -9.083 1.00 91.83 188 VAL A N 1
ATOM 1416 C CA . VAL A 1 188 ? 41.918 -0.438 -8.991 1.00 98.56 188 VAL A CA 1
ATOM 1417 C C . VAL A 1 188 ? 42.739 -0.331 -10.293 1.00 97.50 188 VAL A C 1
ATOM 1418 O O . VAL A 1 188 ? 43.369 -1.285 -10.750 1.00 109.89 188 VAL A O 1
ATOM 1422 N N . GLU A 1 189 ? 42.742 0.870 -10.852 1.00 87.33 189 GLU A N 1
ATOM 1423 C CA . GLU A 1 189 ? 43.271 1.135 -12.170 1.00 84.54 189 GLU A CA 1
ATOM 1424 C C . GLU A 1 189 ? 44.723 1.593 -12.090 1.00 97.58 189 GLU A C 1
ATOM 1425 O O . GLU A 1 189 ? 45.460 1.525 -13.069 1.00 104.54 189 GLU A O 1
ATOM 1431 N N . GLY A 1 190 ? 45.129 2.082 -10.926 1.00 112.68 190 GLY A N 1
ATOM 1432 C CA . GLY A 1 190 ? 46.495 2.537 -10.740 1.00 101.59 190 GLY A CA 1
ATOM 1433 C C . GLY A 1 190 ? 47.354 1.431 -10.166 1.00 102.08 190 GLY A C 1
ATOM 1434 O O . GLY A 1 190 ? 48.461 1.681 -9.685 1.00 132.91 190 GLY A O 1
ATOM 1435 N N . VAL A 1 191 ? 46.843 0.206 -10.211 1.00 82.65 191 VAL A N 1
ATOM 1436 C CA . VAL A 1 191 ? 47.542 -0.939 -9.635 1.00 87.72 191 VAL A CA 1
ATOM 1437 C C . VAL A 1 191 ? 48.158 -1.792 -10.740 1.00 88.81 191 VAL A C 1
ATOM 1438 O O . VAL A 1 191 ? 47.770 -1.702 -11.907 1.00 109.74 191 VAL A O 1
ATOM 1442 N N . ARG A 1 192 ? 49.137 -2.601 -10.372 1.00 71.26 192 ARG A N 1
ATOM 1443 C CA . ARG A 1 192 ? 49.563 -3.666 -11.228 1.00 74.98 192 ARG A CA 1
ATOM 1444 C C . ARG A 1 192 ? 49.756 -4.888 -10.382 1.00 85.83 192 ARG A C 1
ATOM 1445 O O . ARG A 1 192 ? 50.372 -4.836 -9.316 1.00 90.71 192 ARG A O 1
ATOM 1453 N N . PHE A 1 193 ? 49.209 -5.996 -10.860 1.00 93.38 193 PHE A N 1
ATOM 1454 C CA . PHE A 1 193 ? 49.175 -7.214 -10.087 1.00 77.33 193 PHE A CA 1
ATOM 1455 C C . PHE A 1 193 ? 50.204 -8.193 -10.586 1.00 81.07 193 PHE A C 1
ATOM 1456 O O . PHE A 1 193 ? 50.510 -8.249 -11.780 1.00 68.45 193 PHE A O 1
ATOM 1464 N N . ASP A 1 194 ? 50.717 -8.974 -9.648 1.00 83.90 194 ASP A N 1
ATOM 1465 C CA . ASP A 1 194 ? 51.687 -9.992 -9.934 1.00 79.88 194 ASP A CA 1
ATOM 1466 C C . ASP A 1 194 ? 50.977 -11.269 -10.345 1.00 72.94 194 ASP A C 1
ATOM 1467 O O . ASP A 1 194 ? 51.496 -12.042 -11.121 1.00 90.60 194 ASP A O 1
ATOM 1472 N N . VAL A 1 195 ? 49.791 -11.497 -9.812 1.00 76.87 195 VAL A N 1
ATOM 1473 C CA . VAL A 1 195 ? 48.962 -12.620 -10.243 1.00 87.50 195 VAL A CA 1
ATOM 1474 C C . VAL A 1 195 ? 47.531 -12.138 -10.455 1.00 91.77 195 VAL A C 1
ATOM 1475 O O . VAL A 1 195 ? 47.142 -11.083 -9.958 1.00 110.65 195 VAL A O 1
ATOM 1479 N N . GLY A 1 196 ? 46.740 -12.914 -11.177 1.00 84.23 196 GLY A N 1
ATOM 1480 C CA . GLY A 1 196 ? 45.427 -12.458 -11.577 1.00 90.37 196 GLY A CA 1
ATOM 1481 C C . GLY A 1 196 ? 44.500 -13.630 -11.686 1.00 103.67 196 GLY A C 1
ATOM 1482 O O . GLY A 1 196 ? 44.567 -14.404 -12.637 1.00 125.88 196 GLY A O 1
ATOM 1483 N N . ILE A 1 197 ? 43.637 -13.776 -10.698 1.00 94.85 197 ILE A N 1
ATOM 1484 C CA . ILE A 1 197 ? 42.761 -14.920 -10.656 1.00 78.05 197 ILE A CA 1
ATOM 1485 C C . ILE A 1 197 ? 41.390 -14.557 -11.183 1.00 79.62 197 ILE A C 1
ATOM 1486 O O . ILE A 1 197 ? 40.848 -13.504 -10.873 1.00 97.80 197 ILE A O 1
ATOM 1491 N N . PHE A 1 198 ? 40.846 -15.427 -12.017 1.00 83.49 198 PHE A N 1
ATOM 1492 C CA . PHE A 1 198 ? 39.538 -15.208 -12.599 1.00 76.17 198 PHE A CA 1
ATOM 1493 C C . PHE A 1 198 ? 38.725 -16.466 -12.453 1.00 71.18 198 PHE A C 1
ATOM 1494 O O . PHE A 1 198 ? 38.897 -17.415 -13.200 1.00 84.95 198 PHE A O 1
ATOM 1502 N N . THR A 1 199 ? 37.835 -16.464 -11.480 1.00 66.85 199 THR A N 1
ATOM 1503 C CA . THR A 1 199 ? 37.336 -17.690 -10.896 1.00 67.40 199 THR A CA 1
ATOM 1504 C C . THR A 1 199 ? 36.234 -18.335 -11.745 1.00 68.52 199 THR A C 1
ATOM 1505 O O . THR A 1 199 ? 36.350 -19.470 -12.172 1.00 71.18 199 THR A O 1
ATOM 1509 N N . ASN A 1 200 ? 35.158 -17.601 -11.970 1.00 69.80 200 ASN A N 1
ATOM 1510 C CA . ASN A 1 200 ? 34.071 -18.085 -12.786 1.00 69.17 200 ASN A CA 1
ATOM 1511 C C . ASN A 1 200 ? 33.318 -16.920 -13.434 1.00 72.48 200 ASN A C 1
ATOM 1512 O O . ASN A 1 200 ? 33.636 -15.763 -13.212 1.00 83.33 200 ASN A O 1
ATOM 1517 N N . ILE A 1 201 ? 32.313 -17.245 -14.232 1.00 84.63 201 ILE A N 1
ATOM 1518 C CA . ILE A 1 201 ? 31.521 -16.260 -14.939 1.00 80.55 201 ILE A CA 1
ATOM 1519 C C . ILE A 1 201 ? 30.148 -16.880 -15.079 1.00 88.87 201 ILE A C 1
ATOM 1520 O O . ILE A 1 201 ? 30.034 -18.041 -15.456 1.00 89.98 201 ILE A O 1
ATOM 1525 N N . SER A 1 202 ? 29.111 -16.124 -14.744 1.00 98.68 202 SER A N 1
ATOM 1526 C CA . SER A 1 202 ? 27.740 -16.589 -14.926 1.00 105.58 202 SER A CA 1
ATOM 1527 C C . SER A 1 202 ? 27.171 -16.097 -16.266 1.00 116.38 202 SER A C 1
ATOM 1528 O O . SER A 1 202 ? 27.396 -14.944 -16.660 1.00 113.00 202 SER A O 1
ATOM 1531 N N . ARG A 1 203 ? 26.456 -16.987 -16.964 1.00 126.59 203 ARG A N 1
ATOM 1532 C CA . ARG A 1 203 ? 25.827 -16.666 -18.253 1.00 129.72 203 ARG A CA 1
ATOM 1533 C C . ARG A 1 203 ? 24.355 -16.255 -18.116 1.00 133.21 203 ARG A C 1
ATOM 1534 O O . ARG A 1 203 ? 23.693 -15.956 -19.111 1.00 147.86 203 ARG A O 1
ATOM 1542 N N . ASP A 1 204 ? 23.864 -16.221 -16.878 1.00 128.75 204 ASP A N 1
ATOM 1543 C CA . ASP A 1 204 ? 22.451 -15.977 -16.598 1.00 136.19 204 ASP A CA 1
ATOM 1544 C C . ASP A 1 204 ? 22.147 -14.472 -16.586 1.00 155.07 204 ASP A C 1
ATOM 1545 O O . ASP A 1 204 ? 22.411 -13.770 -17.570 1.00 151.23 204 ASP A O 1
ATOM 1550 N N . HIS A 1 205 ? 21.581 -13.995 -15.476 1.00 177.99 205 HIS A N 1
ATOM 1551 C CA . HIS A 1 205 ? 21.420 -12.559 -15.210 1.00 167.14 205 HIS A CA 1
ATOM 1552 C C . HIS A 1 205 ? 21.678 -12.213 -13.741 1.00 165.54 205 HIS A C 1
ATOM 1553 O O . HIS A 1 205 ? 21.072 -11.287 -13.192 1.00 140.42 205 HIS A O 1
ATOM 1560 N N . LEU A 1 206 ? 22.572 -12.986 -13.120 1.00 170.32 206 LEU A N 1
ATOM 1561 C CA . LEU A 1 206 ? 23.256 -12.596 -11.888 1.00 178.30 206 LEU A CA 1
ATOM 1562 C C . LEU A 1 206 ? 24.336 -11.549 -12.226 1.00 196.08 206 LEU A C 1
ATOM 1563 O O . LEU A 1 206 ? 24.811 -11.492 -13.364 1.00 192.55 206 LEU A O 1
ATOM 1568 N N . ASP A 1 207 ? 24.696 -10.716 -11.243 1.00 205.06 207 ASP A N 1
ATOM 1569 C CA . ASP A 1 207 ? 25.758 -9.694 -11.384 1.00 196.84 207 ASP A CA 1
ATOM 1570 C C . ASP A 1 207 ? 25.773 -8.949 -12.736 1.00 211.83 207 ASP A C 1
ATOM 1571 O O . ASP A 1 207 ? 26.851 -8.686 -13.280 1.00 236.14 207 ASP A O 1
ATOM 1576 N N . PHE A 1 208 ? 24.599 -8.590 -13.266 1.00 191.51 208 PHE A N 1
ATOM 1577 C CA . PHE A 1 208 ? 24.504 -8.184 -14.680 1.00 159.14 208 PHE A CA 1
ATOM 1578 C C . PHE A 1 208 ? 24.396 -6.689 -15.037 1.00 171.20 208 PHE A C 1
ATOM 1579 O O . PHE A 1 208 ? 23.613 -5.925 -14.447 1.00 139.84 208 PHE A O 1
ATOM 1587 N N . HIS A 1 209 ? 25.193 -6.300 -16.035 1.00 188.29 209 HIS A N 1
ATOM 1588 C CA . HIS A 1 209 ? 25.123 -4.975 -16.636 1.00 179.80 209 HIS A CA 1
ATOM 1589 C C . HIS A 1 209 ? 24.461 -5.005 -18.029 1.00 182.25 209 HIS A C 1
ATOM 1590 O O . HIS A 1 209 ? 23.283 -4.659 -18.161 1.00 166.97 209 HIS A O 1
ATOM 1597 N N . GLY A 1 210 ? 25.212 -5.428 -19.053 1.00 175.01 210 GLY A N 1
ATOM 1598 C CA . GLY A 1 210 ? 24.760 -5.337 -20.455 1.00 156.01 210 GLY A CA 1
ATOM 1599 C C . GLY A 1 210 ? 24.206 -6.638 -21.017 1.00 145.98 210 GLY A C 1
ATOM 1600 O O . GLY A 1 210 ? 23.303 -7.237 -20.425 1.00 129.46 210 GLY A O 1
ATOM 1601 N N . THR A 1 211 ? 24.725 -7.064 -22.172 1.00 142.10 211 THR A N 1
ATOM 1602 C CA . THR A 1 211 ? 24.719 -8.491 -22.529 1.00 135.56 211 THR A CA 1
ATOM 1603 C C . THR A 1 211 ? 25.939 -9.175 -21.940 1.00 128.71 211 THR A C 1
ATOM 1604 O O . THR A 1 211 ? 26.729 -8.558 -21.212 1.00 118.66 211 THR A O 1
ATOM 1608 N N . PHE A 1 212 ? 26.093 -10.451 -22.285 1.00 127.99 212 PHE A N 1
ATOM 1609 C CA . PHE A 1 212 ? 27.127 -11.287 -21.704 1.00 118.58 212 PHE A CA 1
ATOM 1610 C C . PHE A 1 212 ? 28.529 -10.890 -22.153 1.00 124.66 212 PHE A C 1
ATOM 1611 O O . PHE A 1 212 ? 29.483 -10.992 -21.381 1.00 153.48 212 PHE A O 1
ATOM 1619 N N . GLU A 1 213 ? 28.658 -10.432 -23.394 1.00 118.04 213 GLU A N 1
ATOM 1620 C CA . GLU A 1 213 ? 29.963 -10.013 -23.897 1.00 120.41 213 GLU A CA 1
ATOM 1621 C C . GLU A 1 213 ? 30.518 -8.768 -23.175 1.00 112.21 213 GLU A C 1
ATOM 1622 O O . GLU A 1 213 ? 31.693 -8.726 -22.806 1.00 101.50 213 GLU A O 1
ATOM 1628 N N . ASN A 1 214 ? 29.662 -7.769 -22.978 1.00 117.83 214 ASN A N 1
ATOM 1629 C CA . ASN A 1 214 ? 29.982 -6.607 -22.144 1.00 136.09 214 ASN A CA 1
ATOM 1630 C C . ASN A 1 214 ? 30.312 -6.996 -20.709 1.00 126.90 214 ASN A C 1
ATOM 1631 O O . ASN A 1 214 ? 31.206 -6.422 -20.073 1.00 122.72 214 ASN A O 1
ATOM 1636 N N . TYR A 1 215 ? 29.565 -7.971 -20.211 1.00 119.09 215 TYR A N 1
ATOM 1637 C CA . TYR A 1 215 ? 29.719 -8.467 -18.863 1.00 107.56 215 TYR A CA 1
ATOM 1638 C C . TYR A 1 215 ? 31.071 -9.144 -18.723 1.00 102.81 215 TYR A C 1
ATOM 1639 O O . TYR A 1 215 ? 31.734 -9.020 -17.691 1.00 114.93 215 TYR A O 1
ATOM 1648 N N . LEU A 1 216 ? 31.482 -9.840 -19.780 1.00 99.49 216 LEU A N 1
ATOM 1649 C CA . LEU A 1 216 ? 32.705 -10.645 -19.766 1.00 100.95 216 LEU A CA 1
ATOM 1650 C C . LEU A 1 216 ? 33.934 -9.789 -20.036 1.00 100.43 216 LEU A C 1
ATOM 1651 O O . LEU A 1 216 ? 34.858 -9.768 -19.238 1.00 107.86 216 LEU A O 1
ATOM 1656 N N . LYS A 1 217 ? 33.936 -9.087 -21.164 1.00 104.74 217 LYS A N 1
ATOM 1657 C CA . LYS A 1 217 ? 35.007 -8.155 -21.491 1.00 99.50 217 LYS A CA 1
ATOM 1658 C C . LYS A 1 217 ? 35.455 -7.330 -20.299 1.00 89.94 217 LYS A C 1
ATOM 1659 O O . LYS A 1 217 ? 36.658 -7.217 -20.051 1.00 97.58 217 LYS A O 1
ATOM 1665 N N . ALA A 1 218 ? 34.490 -6.762 -19.570 1.00 80.94 218 ALA A N 1
ATOM 1666 C CA . ALA A 1 218 ? 34.782 -5.872 -18.443 1.00 84.45 218 ALA A CA 1
ATOM 1667 C C . ALA A 1 218 ? 35.502 -6.601 -17.322 1.00 83.95 218 ALA A C 1
ATOM 1668 O O . ALA A 1 218 ? 36.285 -6.009 -16.584 1.00 92.65 218 ALA A O 1
ATOM 1670 N N . LYS A 1 219 ? 35.245 -7.897 -17.213 1.00 91.60 219 LYS A N 1
ATOM 1671 C CA . LYS A 1 219 ? 35.922 -8.752 -16.231 1.00 96.58 219 LYS A CA 1
ATOM 1672 C C . LYS A 1 219 ? 37.306 -9.230 -16.679 1.00 85.65 219 LYS A C 1
ATOM 1673 O O . LYS A 1 219 ? 38.078 -9.733 -15.873 1.00 107.39 219 LYS A O 1
ATOM 1679 N N . LEU A 1 220 ? 37.609 -9.093 -17.961 1.00 88.05 220 LEU A N 1
ATOM 1680 C CA . LEU A 1 220 ? 38.913 -9.461 -18.477 1.00 81.13 220 LEU A CA 1
ATOM 1681 C C . LEU A 1 220 ? 39.866 -8.305 -18.285 1.00 79.93 220 LEU A C 1
ATOM 1682 O O . LEU A 1 220 ? 41.084 -8.481 -18.287 1.00 77.53 220 LEU A O 1
ATOM 1687 N N . HIS A 1 221 ? 39.301 -7.112 -18.127 1.00 78.50 221 HIS A N 1
ATOM 1688 C CA . HIS A 1 221 ? 40.104 -5.909 -18.062 1.00 96.43 221 HIS A CA 1
ATOM 1689 C C . HIS A 1 221 ? 41.187 -6.025 -17.005 1.00 97.65 221 HIS A C 1
ATOM 1690 O O . HIS A 1 221 ? 42.303 -5.537 -17.198 1.00 92.11 221 HIS A O 1
ATOM 1697 N N . LEU A 1 222 ? 40.841 -6.674 -15.893 1.00 90.11 222 LEU A N 1
ATOM 1698 C CA . LEU A 1 222 ? 41.801 -6.990 -14.850 1.00 87.22 222 LEU A CA 1
ATOM 1699 C C . LEU A 1 222 ? 43.166 -7.333 -15.425 1.00 87.36 222 LEU A C 1
ATOM 1700 O O . LEU A 1 222 ? 44.193 -6.927 -14.886 1.00 108.83 222 LEU A O 1
ATOM 1705 N N . PHE A 1 223 ? 43.183 -8.067 -16.526 1.00 77.12 223 PHE A N 1
ATOM 1706 C CA . PHE A 1 223 ? 44.434 -8.614 -17.002 1.00 81.21 223 PHE A CA 1
ATOM 1707 C C . PHE A 1 223 ? 45.277 -7.618 -17.771 1.00 83.02 223 PHE A C 1
ATOM 1708 O O . PHE A 1 223 ? 46.490 -7.784 -17.888 1.00 83.09 223 PHE A O 1
ATOM 1716 N N . ASP A 1 224 ? 44.649 -6.557 -18.251 1.00 94.77 224 ASP A N 1
ATOM 1717 C CA . ASP A 1 224 ? 45.405 -5.350 -18.548 1.00 101.97 224 ASP A CA 1
ATOM 1718 C C . ASP A 1 224 ? 46.239 -4.937 -17.327 1.00 99.54 224 ASP A C 1
ATOM 1719 O O . ASP A 1 224 ? 47.439 -4.720 -17.438 1.00 107.14 224 ASP A O 1
ATOM 1724 N N . LEU A 1 225 ? 45.613 -4.874 -16.156 1.00 89.23 225 LEU A N 1
ATOM 1725 C CA . LEU A 1 225 ? 46.255 -4.273 -14.980 1.00 91.09 225 LEU A CA 1
ATOM 1726 C C . LEU A 1 225 ? 47.294 -5.179 -14.353 1.00 88.12 225 LEU A C 1
ATOM 1727 O O . LEU A 1 225 ? 47.561 -5.101 -13.147 1.00 90.30 225 LEU A O 1
ATOM 1732 N N . LEU A 1 226 ? 47.881 -6.036 -15.172 1.00 89.50 226 LEU A N 1
ATOM 1733 C CA . LEU A 1 226 ? 48.702 -7.130 -14.666 1.00 100.60 226 LEU A CA 1
ATOM 1734 C C . LEU A 1 226 ? 50.151 -6.862 -15.051 1.00 99.90 226 LEU A C 1
ATOM 1735 O O . LEU A 1 226 ? 50.416 -6.428 -16.165 1.00 120.04 226 LEU A O 1
ATOM 1740 N N . LYS A 1 227 ? 51.086 -7.086 -14.132 1.00 94.22 227 LYS A N 1
ATOM 1741 C CA . LYS A 1 227 ? 52.507 -6.867 -14.438 1.00 93.41 227 LYS A CA 1
ATOM 1742 C C . LYS A 1 227 ? 52.932 -7.810 -15.537 1.00 112.27 227 LYS A C 1
ATOM 1743 O O . LYS A 1 227 ? 52.584 -8.989 -15.510 1.00 139.56 227 LYS A O 1
ATOM 1749 N N . ASP A 1 228 ? 53.685 -7.293 -16.504 1.00 145.81 228 ASP A N 1
ATOM 1750 C CA . ASP A 1 228 ? 54.177 -8.102 -17.630 1.00 150.29 228 ASP A CA 1
ATOM 1751 C C . ASP A 1 228 ? 55.122 -9.218 -17.149 1.00 136.91 228 ASP A C 1
ATOM 1752 O O . ASP A 1 228 ? 55.469 -10.127 -17.904 1.00 124.32 228 ASP A O 1
ATOM 1757 N N . ASP A 1 229 ? 55.533 -9.122 -15.888 1.00 120.03 229 ASP A N 1
ATOM 1758 C CA . ASP A 1 229 ? 56.199 -10.207 -15.187 1.00 117.97 229 ASP A CA 1
ATOM 1759 C C . ASP A 1 229 ? 55.204 -11.343 -14.894 1.00 117.09 229 ASP A C 1
ATOM 1760 O O . ASP A 1 229 ? 55.512 -12.521 -15.066 1.00 113.21 229 ASP A O 1
ATOM 1765 N N . GLY A 1 230 ? 54.002 -10.972 -14.464 1.00 125.25 230 GLY A N 1
ATOM 1766 C CA . GLY A 1 230 ? 53.119 -11.890 -13.757 1.00 117.47 230 GLY A CA 1
ATOM 1767 C C . GLY A 1 230 ? 52.113 -12.626 -14.618 1.00 108.84 230 GLY A C 1
ATOM 1768 O O . GLY A 1 230 ? 52.091 -12.473 -15.837 1.00 114.26 230 GLY A O 1
ATOM 1769 N N . VAL A 1 231 ? 51.263 -13.412 -13.964 1.00 104.30 231 VAL A N 1
ATOM 1770 C CA . VAL A 1 231 ? 50.519 -14.477 -14.624 1.00 101.63 231 VAL A CA 1
ATOM 1771 C C . VAL A 1 231 ? 49.008 -14.318 -14.475 1.00 92.82 231 VAL A C 1
ATOM 1772 O O . VAL A 1 231 ? 48.531 -13.749 -13.500 1.00 102.19 231 VAL A O 1
ATOM 1776 N N . ALA A 1 232 ? 48.275 -14.822 -15.466 1.00 79.60 232 ALA A N 1
ATOM 1777 C CA . ALA A 1 232 ? 46.826 -14.930 -15.427 1.00 72.58 232 ALA A CA 1
ATOM 1778 C C . ALA A 1 232 ? 46.376 -16.326 -15.005 1.00 81.53 232 ALA A C 1
ATOM 1779 O O . ALA A 1 232 ? 46.678 -17.312 -15.672 1.00 94.77 232 ALA A O 1
ATOM 1781 N N . VAL A 1 233 ? 45.652 -16.413 -13.898 1.00 82.11 233 VAL A N 1
ATOM 1782 C CA . VAL A 1 233 ? 45.164 -17.697 -13.457 1.00 79.79 233 VAL A CA 1
ATOM 1783 C C . VAL A 1 233 ? 43.688 -17.843 -13.764 1.00 80.29 233 VAL A C 1
ATOM 1784 O O . VAL A 1 233 ? 42.851 -17.200 -13.150 1.00 74.98 233 VAL A O 1
ATOM 1788 N N . LEU A 1 234 ? 43.392 -18.699 -14.735 1.00 86.05 234 LEU A N 1
ATOM 1789 C CA . LEU A 1 234 ? 42.106 -18.708 -15.418 1.00 76.78 234 LEU A CA 1
ATOM 1790 C C . LEU A 1 234 ? 41.333 -19.955 -15.164 1.00 72.21 234 LEU A C 1
ATOM 1791 O O . LEU A 1 234 ? 41.907 -21.001 -14.910 1.00 72.54 234 LEU A O 1
ATOM 1796 N N . ASN A 1 235 ? 40.014 -19.844 -15.270 1.00 82.60 235 ASN A N 1
ATOM 1797 C CA . ASN A 1 235 ? 39.163 -21.021 -15.325 1.00 90.71 235 ASN A CA 1
ATOM 1798 C C . ASN A 1 235 ? 39.231 -21.680 -16.686 1.00 93.50 235 ASN A C 1
ATOM 1799 O O . ASN A 1 235 ? 39.236 -20.998 -17.713 1.00 117.53 235 ASN A O 1
ATOM 1804 N N . GLU A 1 236 ? 39.288 -23.008 -16.685 1.00 97.15 236 GLU A N 1
ATOM 1805 C CA . GLU A 1 236 ? 39.337 -23.788 -17.920 1.00 106.33 236 GLU A CA 1
ATOM 1806 C C . GLU A 1 236 ? 38.261 -23.345 -18.906 1.00 96.57 236 GLU A C 1
ATOM 1807 O O . GLU A 1 236 ? 38.567 -23.077 -20.063 1.00 93.36 236 GLU A O 1
ATOM 1813 N N . SER A 1 237 ? 37.016 -23.247 -18.433 1.00 89.54 237 SER A N 1
ATOM 1814 C CA . SER A 1 237 ? 35.882 -22.894 -19.277 1.00 79.33 237 SER A CA 1
ATOM 1815 C C . SER A 1 237 ? 36.014 -21.525 -19.974 1.00 84.12 237 SER A C 1
ATOM 1816 O O . SER A 1 237 ? 35.264 -21.219 -20.894 1.00 86.09 237 SER A O 1
ATOM 1819 N N . LEU A 1 238 ? 36.976 -20.714 -19.549 1.00 95.04 238 LEU A N 1
ATOM 1820 C CA . LEU A 1 238 ? 37.243 -19.428 -20.205 1.00 99.49 238 LEU A CA 1
ATOM 1821 C C . LEU A 1 238 ? 38.538 -19.448 -21.005 1.00 105.05 238 LEU A C 1
ATOM 1822 O O . LEU A 1 238 ? 39.073 -18.397 -21.361 1.00 91.70 238 LEU A O 1
ATOM 1827 N N . ALA A 1 239 ? 39.055 -20.642 -21.270 1.00 125.21 239 ALA A N 1
ATOM 1828 C CA . ALA A 1 239 ? 40.328 -20.770 -21.970 1.00 134.30 239 ALA A CA 1
ATOM 1829 C C . ALA A 1 239 ? 40.394 -19.756 -23.103 1.00 131.66 239 ALA A C 1
ATOM 1830 O O . ALA A 1 239 ? 41.140 -18.784 -23.024 1.00 103.94 239 ALA A O 1
ATOM 1832 N N . ASP A 1 240 ? 39.574 -19.972 -24.129 1.00 126.01 240 ASP A N 1
ATOM 1833 C CA . ASP A 1 240 ? 39.730 -19.296 -25.411 1.00 123.86 240 ASP A CA 1
ATOM 1834 C C . ASP A 1 240 ? 39.365 -17.818 -25.351 1.00 111.82 240 ASP A C 1
ATOM 1835 O O . ASP A 1 240 ? 39.780 -17.035 -26.204 1.00 116.04 240 ASP A O 1
ATOM 1840 N N . ALA A 1 241 ? 38.589 -17.442 -24.341 1.00 109.21 241 ALA A N 1
ATOM 1841 C CA . ALA A 1 241 ? 38.122 -16.064 -24.197 1.00 98.64 241 ALA A CA 1
ATOM 1842 C C . ALA A 1 241 ? 39.280 -15.094 -23.958 1.00 105.84 241 ALA A C 1
ATOM 1843 O O . ALA A 1 241 ? 39.181 -13.901 -24.268 1.00 103.99 241 ALA A O 1
ATOM 1845 N N . PHE A 1 242 ? 40.375 -15.611 -23.409 1.00 108.47 242 PHE A N 1
ATOM 1846 C CA . PHE A 1 242 ? 41.499 -14.776 -23.046 1.00 106.54 242 PHE A CA 1
ATOM 1847 C C . PHE A 1 242 ? 42.063 -14.030 -24.248 1.00 112.87 242 PHE A C 1
ATOM 1848 O O . PHE A 1 242 ? 42.875 -14.566 -25.013 1.00 110.81 242 PHE A O 1
ATOM 1856 N N . ASN A 1 243 ? 41.623 -12.782 -24.395 1.00 131.43 243 ASN A N 1
ATOM 1857 C CA . ASN A 1 243 ? 41.867 -11.983 -25.601 1.00 137.41 243 ASN A CA 1
ATOM 1858 C C . ASN A 1 243 ? 43.256 -11.335 -25.619 1.00 128.84 243 ASN A C 1
ATOM 1859 O O . ASN A 1 243 ? 43.657 -10.744 -26.623 1.00 144.63 243 ASN A O 1
ATOM 1864 N N . ARG A 1 244 ? 43.985 -11.451 -24.509 1.00 127.18 244 ARG A N 1
ATOM 1865 C CA . ARG A 1 244 ? 45.305 -10.835 -24.390 1.00 111.44 244 ARG A CA 1
ATOM 1866 C C . ARG A 1 244 ? 46.406 -11.866 -24.561 1.00 108.45 244 ARG A C 1
ATOM 1867 O O . ARG A 1 244 ? 46.132 -13.033 -24.863 1.00 91.45 244 ARG A O 1
ATOM 1875 N N . LYS A 1 245 ? 47.648 -11.428 -24.367 1.00 111.09 245 LYS A N 1
ATOM 1876 C CA . LYS A 1 245 ? 48.819 -12.273 -24.587 1.00 116.48 245 LYS A CA 1
ATOM 1877 C C . LYS A 1 245 ? 49.749 -12.217 -23.384 1.00 119.28 245 LYS A C 1
ATOM 1878 O O . LYS A 1 245 ? 50.655 -11.383 -23.308 1.00 122.44 245 LYS A O 1
ATOM 1884 N N . SER A 1 246 ? 49.504 -13.112 -22.439 1.00 114.68 246 SER A N 1
ATOM 1885 C CA . SER A 1 246 ? 50.275 -13.166 -21.212 1.00 120.77 246 SER A CA 1
ATOM 1886 C C . SER A 1 246 ? 50.251 -14.611 -20.754 1.00 126.91 246 SER A C 1
ATOM 1887 O O . SER A 1 246 ? 49.592 -15.449 -21.382 1.00 160.42 246 SER A O 1
ATOM 1890 N N . ARG A 1 247 ? 50.965 -14.911 -19.673 1.00 100.99 247 ARG A N 1
ATOM 1891 C CA . ARG A 1 247 ? 50.944 -16.252 -19.119 1.00 93.52 247 ARG A CA 1
ATOM 1892 C C . ARG A 1 247 ? 49.536 -16.672 -18.688 1.00 89.68 247 ARG A C 1
ATOM 1893 O O . ARG A 1 247 ? 48.934 -16.016 -17.857 1.00 105.29 247 ARG A O 1
ATOM 1901 N N . LYS A 1 248 ? 49.020 -17.765 -19.254 1.00 94.44 248 LYS A N 1
ATOM 1902 C CA . LYS A 1 248 ? 47.805 -18.433 -18.741 1.00 93.62 248 LYS A CA 1
ATOM 1903 C C . LYS A 1 248 ? 48.107 -19.707 -17.915 1.00 84.98 248 LYS A C 1
ATOM 1904 O O . LYS A 1 248 ? 48.850 -20.600 -18.343 1.00 87.11 248 LYS A O 1
ATOM 1910 N N . ILE A 1 249 ? 47.508 -19.781 -16.738 1.00 76.91 249 ILE A N 1
ATOM 1911 C CA . ILE A 1 249 ? 47.345 -21.043 -16.042 1.00 85.33 249 ILE A CA 1
ATOM 1912 C C . ILE A 1 249 ? 45.859 -21.351 -15.897 1.00 87.64 249 ILE A C 1
ATOM 1913 O O . ILE A 1 249 ? 45.129 -20.593 -15.261 1.00 111.49 249 ILE A O 1
ATOM 1918 N N . THR A 1 250 ? 45.416 -22.457 -16.491 1.00 86.33 250 THR A N 1
ATOM 1919 C CA . THR A 1 250 ? 44.041 -22.927 -16.335 1.00 78.18 250 THR A CA 1
ATOM 1920 C C . THR A 1 250 ? 43.920 -23.840 -15.133 1.00 78.82 250 THR A C 1
ATOM 1921 O O . THR A 1 250 ? 44.897 -24.469 -14.724 1.00 79.30 250 THR A O 1
ATOM 1925 N N . PHE A 1 251 ? 42.708 -23.910 -14.583 1.00 84.23 251 PHE A N 1
ATOM 1926 C CA . PHE A 1 251 ? 42.306 -24.944 -13.617 1.00 85.83 251 PHE A CA 1
ATOM 1927 C C . PHE A 1 251 ? 40.884 -25.381 -13.935 1.00 88.54 251 PHE A C 1
ATOM 1928 O O . PHE A 1 251 ? 40.151 -24.673 -14.621 1.00 91.13 251 PHE A O 1
ATOM 1936 N N . GLY A 1 252 ? 40.490 -26.540 -13.428 1.00 88.62 252 GLY A N 1
ATOM 1937 C CA . GLY A 1 252 ? 39.148 -27.054 -13.686 1.00 90.32 252 GLY A CA 1
ATOM 1938 C C . GLY A 1 252 ? 39.080 -28.569 -13.694 1.00 93.86 252 GLY A C 1
ATOM 1939 O O . GLY A 1 252 ? 39.830 -29.253 -12.977 1.00 84.53 252 GLY A O 1
ATOM 1940 N N . THR A 1 253 ? 38.173 -29.104 -14.500 1.00 85.51 253 THR A N 1
ATOM 1941 C CA . THR A 1 253 ? 37.940 -30.538 -14.469 1.00 99.74 253 THR A CA 1
ATOM 1942 C C . THR A 1 253 ? 38.185 -31.196 -15.814 1.00 108.44 253 THR A C 1
ATOM 1943 O O . THR A 1 253 ? 38.487 -32.398 -15.880 1.00 109.82 253 THR A O 1
ATOM 1947 N N . SER A 1 254 ? 38.081 -30.401 -16.877 1.00 93.97 254 SER A N 1
ATOM 1948 C CA . SER A 1 254 ? 38.549 -30.816 -18.199 1.00 112.99 254 SER A CA 1
ATOM 1949 C C . SER A 1 254 ? 39.969 -31.384 -18.139 1.00 116.38 254 SER A C 1
ATOM 1950 O O . SER A 1 254 ? 40.806 -30.918 -17.363 1.00 125.71 254 SER A O 1
ATOM 1953 N N . LYS A 1 255 ? 40.231 -32.395 -18.960 1.00 113.01 255 LYS A N 1
ATOM 1954 C CA . LYS A 1 255 ? 41.451 -33.174 -18.827 1.00 114.76 255 LYS A CA 1
ATOM 1955 C C . LYS A 1 255 ? 42.654 -32.396 -19.335 1.00 121.46 255 LYS A C 1
ATOM 1956 O O . LYS A 1 255 ? 43.793 -32.869 -19.271 1.00 125.73 255 LYS A O 1
ATOM 1962 N N . ASN A 1 256 ? 42.397 -31.189 -19.819 1.00 104.90 256 ASN A N 1
ATOM 1963 C CA . ASN A 1 256 ? 43.425 -30.403 -20.469 1.00 108.55 256 ASN A CA 1
ATOM 1964 C C . ASN A 1 256 ? 43.662 -29.056 -19.784 1.00 114.24 256 ASN A C 1
ATOM 1965 O O . ASN A 1 256 ? 44.272 -28.146 -20.360 1.00 143.99 256 ASN A O 1
ATOM 1970 N N . ALA A 1 257 ? 43.179 -28.921 -18.557 1.00 106.70 257 ALA A N 1
ATOM 1971 C CA . ALA A 1 257 ? 43.487 -27.741 -17.773 1.00 103.11 257 ALA A CA 1
ATOM 1972 C C . ALA A 1 257 ? 44.790 -27.941 -17.005 1.00 115.52 257 ALA A C 1
ATOM 1973 O O . ALA A 1 257 ? 45.098 -29.055 -16.558 1.00 104.32 257 ALA A O 1
ATOM 1975 N N . ASP A 1 258 ? 45.549 -26.857 -16.852 1.00 114.39 258 ASP A N 1
ATOM 1976 C CA . ASP A 1 258 ? 46.860 -26.923 -16.222 1.00 103.20 258 ASP A CA 1
ATOM 1977 C C . ASP A 1 258 ? 46.786 -27.606 -14.856 1.00 96.94 258 ASP A C 1
ATOM 1978 O O . ASP A 1 258 ? 47.546 -28.541 -14.581 1.00 103.66 258 ASP A O 1
ATOM 1983 N N . TYR A 1 259 ? 45.849 -27.154 -14.024 1.00 95.32 259 TYR A N 1
ATOM 1984 C CA . TYR A 1 259 ? 45.565 -27.770 -12.713 1.00 91.15 259 TYR A CA 1
ATOM 1985 C C . TYR A 1 259 ? 44.144 -28.330 -12.681 1.00 93.11 259 TYR A C 1
ATOM 1986 O O . TYR A 1 259 ? 43.175 -27.608 -12.910 1.00 91.53 259 TYR A O 1
ATOM 1995 N N . ARG A 1 260 ? 44.022 -29.613 -12.378 1.00 96.78 260 ARG A N 1
ATOM 1996 C CA . ARG A 1 260 ? 42.815 -30.352 -12.713 1.00 100.61 260 ARG A CA 1
ATOM 1997 C C . ARG A 1 260 ? 42.276 -31.040 -11.473 1.00 93.16 260 ARG A C 1
ATOM 1998 O O . ARG A 1 260 ? 42.917 -31.924 -10.912 1.00 95.30 260 ARG A O 1
ATOM 2006 N N . LEU A 1 261 ? 41.102 -30.622 -11.031 1.00 83.84 261 LEU A N 1
ATOM 2007 C CA . LEU A 1 261 ? 40.585 -31.115 -9.769 1.00 96.61 261 LEU A CA 1
ATOM 2008 C C . LEU A 1 261 ? 39.560 -32.219 -9.986 1.00 99.20 261 LEU A C 1
ATOM 2009 O O . LEU A 1 261 ? 38.864 -32.222 -10.997 1.00 98.11 261 LEU A O 1
ATOM 2014 N N . GLY A 1 262 ? 39.476 -33.139 -9.020 1.00 106.49 262 GLY A N 1
ATOM 2015 C CA . GLY A 1 262 ? 38.818 -34.432 -9.200 1.00 100.08 262 GLY A CA 1
ATOM 2016 C C . GLY A 1 262 ? 37.751 -34.751 -8.165 1.00 94.31 262 GLY A C 1
ATOM 2017 O O . GLY A 1 262 ? 36.728 -34.074 -8.089 1.00 117.54 262 GLY A O 1
ATOM 2018 N N . ASN A 1 263 ? 37.989 -35.791 -7.371 1.00 94.81 263 ASN A N 1
ATOM 2019 C CA . ASN A 1 263 ? 36.939 -36.407 -6.559 1.00 89.08 263 ASN A CA 1
ATOM 2020 C C . ASN A 1 263 ? 36.568 -35.538 -5.411 1.00 86.37 263 ASN A C 1
ATOM 2021 O O . ASN A 1 263 ? 37.088 -35.714 -4.313 1.00 102.60 263 ASN A O 1
ATOM 2026 N N . ILE A 1 264 ? 35.669 -34.597 -5.664 1.00 81.94 264 ILE A N 1
ATOM 2027 C CA . ILE A 1 264 ? 35.127 -33.747 -4.617 1.00 79.20 264 ILE A CA 1
ATOM 2028 C C . ILE A 1 264 ? 34.236 -34.577 -3.698 1.00 82.40 264 ILE A C 1
ATOM 2029 O O . ILE A 1 264 ? 33.407 -35.351 -4.167 1.00 111.83 264 ILE A O 1
ATOM 2034 N N . GLU A 1 265 ? 34.438 -34.444 -2.389 1.00 87.62 265 GLU A N 1
ATOM 2035 C CA . GLU A 1 265 ? 33.660 -35.193 -1.406 1.00 83.68 265 GLU A CA 1
ATOM 2036 C C . GLU A 1 265 ? 33.252 -34.323 -0.224 1.00 82.39 265 GLU A C 1
ATOM 2037 O O . GLU A 1 265 ? 33.960 -34.231 0.771 1.00 102.55 265 GLU A O 1
ATOM 2043 N N . VAL A 1 266 ? 32.096 -33.690 -0.341 1.00 79.94 266 VAL A N 1
ATOM 2044 C CA . VAL A 1 266 ? 31.642 -32.773 0.672 1.00 73.34 266 VAL A CA 1
ATOM 2045 C C . VAL A 1 266 ? 30.936 -33.523 1.791 1.00 75.40 266 VAL A C 1
ATOM 2046 O O . VAL A 1 266 ? 30.124 -34.397 1.535 1.00 85.19 266 VAL A O 1
ATOM 2050 N N . SER A 1 267 ? 31.283 -33.182 3.029 1.00 84.58 267 SER A N 1
ATOM 2051 C CA . SER A 1 267 ? 30.736 -33.808 4.240 1.00 91.79 267 SER A CA 1
ATOM 2052 C C . SER A 1 267 ? 30.974 -32.809 5.368 1.00 94.46 267 SER A C 1
ATOM 2053 O O . SER A 1 267 ? 31.716 -31.852 5.172 1.00 95.82 267 SER A O 1
ATOM 2056 N N . TRP A 1 268 ? 30.357 -33.025 6.536 1.00 99.24 268 TRP A N 1
ATOM 2057 C CA . TRP A 1 268 ? 30.359 -32.013 7.617 1.00 89.45 268 TRP A CA 1
ATOM 2058 C C . TRP A 1 268 ? 31.785 -31.707 8.103 1.00 88.91 268 TRP A C 1
ATOM 2059 O O . TRP A 1 268 ? 32.032 -30.660 8.694 1.00 70.09 268 TRP A O 1
ATOM 2070 N N . GLU A 1 269 ? 32.728 -32.611 7.829 1.00 93.53 269 GLU A N 1
ATOM 2071 C CA . GLU A 1 269 ? 34.141 -32.297 8.053 1.00 100.09 269 GLU A CA 1
ATOM 2072 C C . GLU A 1 269 ? 34.713 -31.299 7.023 1.00 95.13 269 GLU A C 1
ATOM 2073 O O . GLU A 1 269 ? 35.657 -30.566 7.325 1.00 112.40 269 GLU A O 1
ATOM 2079 N N . GLY A 1 270 ? 34.127 -31.253 5.828 1.00 84.80 270 GLY A N 1
ATOM 2080 C CA . GLY A 1 270 ? 34.553 -30.315 4.785 1.00 79.23 270 GLY A CA 1
ATOM 2081 C C . GLY A 1 270 ? 34.707 -30.937 3.406 1.00 87.19 270 GLY A C 1
ATOM 2082 O O . GLY A 1 270 ? 34.621 -32.170 3.234 1.00 87.19 270 GLY A O 1
ATOM 2083 N N . THR A 1 271 ? 34.933 -30.070 2.423 1.00 87.58 271 THR A N 1
ATOM 2084 C CA . THR A 1 271 ? 35.348 -30.481 1.082 1.00 90.79 271 THR A CA 1
ATOM 2085 C C . THR A 1 271 ? 36.676 -31.253 1.119 1.00 86.81 271 THR A C 1
ATOM 2086 O O . THR A 1 271 ? 37.674 -30.790 1.675 1.00 87.88 271 THR A O 1
ATOM 2090 N N . GLN A 1 272 ? 36.663 -32.444 0.538 1.00 92.97 272 GLN A N 1
ATOM 2091 C CA . GLN A 1 272 ? 37.872 -33.221 0.284 1.00 91.19 272 GLN A CA 1
ATOM 2092 C C . GLN A 1 272 ? 37.907 -33.396 -1.226 1.00 92.43 272 GLN A C 1
ATOM 2093 O O . GLN A 1 272 ? 36.929 -33.867 -1.806 1.00 110.17 272 GLN A O 1
ATOM 2099 N N . PHE A 1 273 ? 38.995 -32.972 -1.873 1.00 83.12 273 PHE A N 1
ATOM 2100 C CA . PHE A 1 273 ? 39.137 -33.164 -3.332 1.00 84.69 273 PHE A CA 1
ATOM 2101 C C . PHE A 1 273 ? 40.539 -33.607 -3.726 1.00 78.61 273 PHE A C 1
ATOM 2102 O O . PHE A 1 273 ? 41.439 -33.613 -2.896 1.00 86.49 273 PHE A O 1
ATOM 2110 N N . VAL A 1 274 ? 40.721 -33.997 -4.982 1.00 77.33 274 VAL A N 1
ATOM 2111 C CA . VAL A 1 274 ? 42.029 -34.465 -5.420 1.00 82.40 274 VAL A CA 1
ATOM 2112 C C . VAL A 1 274 ? 42.524 -33.714 -6.660 1.00 78.66 274 VAL A C 1
ATOM 2113 O O . VAL A 1 274 ? 41.937 -33.826 -7.724 1.00 82.35 274 VAL A O 1
ATOM 2117 N N . LEU A 1 275 ? 43.603 -32.944 -6.493 1.00 85.39 275 LEU A N 1
ATOM 2118 C CA . LEU A 1 275 ? 44.076 -31.972 -7.496 1.00 93.82 275 LEU A CA 1
ATOM 2119 C C . LEU A 1 275 ? 45.310 -32.464 -8.243 1.00 99.70 275 LEU A C 1
ATOM 2120 O O . LEU A 1 275 ? 46.307 -32.851 -7.627 1.00 106.99 275 LEU A O 1
ATOM 2125 N N . GLU A 1 276 ? 45.244 -32.420 -9.572 1.00 98.20 276 GLU A N 1
ATOM 2126 C CA . GLU A 1 276 ? 46.343 -32.860 -10.423 1.00 97.45 276 GLU A CA 1
ATOM 2127 C C . GLU A 1 276 ? 47.143 -31.652 -10.893 1.00 101.19 276 GLU A C 1
ATOM 2128 O O . GLU A 1 276 ? 46.777 -30.992 -11.873 1.00 96.52 276 GLU A O 1
ATOM 2134 N N . THR A 1 277 ? 48.222 -31.358 -10.169 1.00 99.98 277 THR A N 1
ATOM 2135 C CA . THR A 1 277 ? 49.170 -30.318 -10.544 1.00 92.85 277 THR A CA 1
ATOM 2136 C C . THR A 1 277 ? 49.987 -30.798 -11.742 1.00 110.50 277 THR A C 1
ATOM 2137 O O . THR A 1 277 ? 50.125 -32.006 -11.954 1.00 121.07 277 THR A O 1
ATOM 2141 N N . PRO A 1 278 ? 50.539 -29.864 -12.535 1.00 108.29 278 PRO A N 1
ATOM 2142 C CA . PRO A 1 278 ? 51.123 -30.350 -13.773 1.00 123.90 278 PRO A CA 1
ATOM 2143 C C . PRO A 1 278 ? 52.518 -30.952 -13.571 1.00 131.75 278 PRO A C 1
ATOM 2144 O O . PRO A 1 278 ? 53.159 -31.361 -14.547 1.00 150.84 278 PRO A O 1
ATOM 2148 N N . ASP A 1 279 ? 52.973 -31.019 -12.317 1.00 126.11 279 ASP A N 1
ATOM 2149 C CA . ASP A 1 279 ? 54.208 -31.733 -12.005 1.00 143.16 279 ASP A CA 1
ATOM 2150 C C . ASP A 1 279 ? 53.996 -32.932 -11.072 1.00 145.56 279 ASP A C 1
ATOM 2151 O O . ASP A 1 279 ? 54.820 -33.850 -11.026 1.00 158.71 279 ASP A O 1
ATOM 2156 N N . GLY A 1 280 ? 52.882 -32.928 -10.344 1.00 132.39 280 GLY A N 1
ATOM 2157 C CA . GLY A 1 280 ? 52.543 -34.039 -9.466 1.00 126.86 280 GLY A CA 1
ATOM 2158 C C . GLY A 1 280 ? 51.049 -34.315 -9.381 1.00 130.04 280 GLY A C 1
ATOM 2159 O O . GLY A 1 280 ? 50.368 -34.490 -10.406 1.00 124.49 280 GLY A O 1
ATOM 2160 N N . LEU A 1 281 ? 50.546 -34.344 -8.146 1.00 114.04 281 LEU A N 1
ATOM 2161 C CA . LEU A 1 281 ? 49.192 -34.822 -7.825 1.00 118.36 281 LEU A CA 1
ATOM 2162 C C . LEU A 1 281 ? 49.084 -34.994 -6.298 1.00 123.60 281 LEU A C 1
ATOM 2163 O O . LEU A 1 281 ? 50.063 -35.378 -5.648 1.00 133.31 281 LEU A O 1
ATOM 2168 N N . LEU A 1 282 ? 47.913 -34.702 -5.728 1.00 112.49 282 LEU A N 1
ATOM 2169 C CA . LEU A 1 282 ? 47.790 -34.549 -4.268 1.00 118.71 282 LEU A CA 1
ATOM 2170 C C . LEU A 1 282 ? 46.347 -34.529 -3.764 1.00 108.86 282 LEU A C 1
ATOM 2171 O O . LEU A 1 282 ? 45.465 -33.977 -4.420 1.00 119.88 282 LEU A O 1
ATOM 2176 N N . LYS A 1 283 ? 46.115 -35.126 -2.595 1.00 104.84 283 LYS A N 1
ATOM 2177 C CA . LYS A 1 283 ? 44.870 -34.896 -1.858 1.00 105.97 283 LYS A CA 1
ATOM 2178 C C . LYS A 1 283 ? 44.857 -33.477 -1.341 1.00 105.87 283 LYS A C 1
ATOM 2179 O O . LYS A 1 283 ? 45.860 -32.985 -0.837 1.00 124.47 283 LYS A O 1
ATOM 2185 N N . VAL A 1 284 ? 43.715 -32.819 -1.454 1.00 104.65 284 VAL A N 1
ATOM 2186 C CA . VAL A 1 284 ? 43.491 -31.590 -0.723 1.00 86.08 284 VAL A CA 1
ATOM 2187 C C . VAL A 1 284 ? 42.253 -31.735 0.124 1.00 88.09 284 VAL A C 1
ATOM 2188 O O . VAL A 1 284 ? 41.242 -32.269 -0.327 1.00 98.11 284 VAL A O 1
ATOM 2192 N N . PHE A 1 285 ? 42.346 -31.257 1.357 1.00 87.72 285 PHE A N 1
ATOM 2193 C CA . PHE A 1 285 ? 41.217 -31.208 2.264 1.00 81.35 285 PHE A CA 1
ATOM 2194 C C . PHE A 1 285 ? 41.128 -29.786 2.775 1.00 91.49 285 PHE A C 1
ATOM 2195 O O . PHE A 1 285 ? 42.058 -29.270 3.388 1.00 96.52 285 PHE A O 1
ATOM 2203 N N . THR A 1 286 ? 40.021 -29.132 2.482 1.00 99.79 286 THR A N 1
ATOM 2204 C CA . THR A 1 286 ? 39.724 -27.862 3.102 1.00 87.75 286 THR A CA 1
ATOM 2205 C C . THR A 1 286 ? 38.734 -28.236 4.171 1.00 86.20 286 THR A C 1
ATOM 2206 O O . THR A 1 286 ? 38.085 -29.279 4.070 1.00 85.85 286 THR A O 1
ATOM 2210 N N . ARG A 1 287 ? 38.636 -27.431 5.217 1.00 84.23 287 ARG A N 1
ATOM 2211 C CA . ARG A 1 287 ? 37.651 -27.720 6.241 1.00 78.67 287 ARG A CA 1
ATOM 2212 C C . ARG A 1 287 ? 36.299 -27.079 5.913 1.00 87.03 287 ARG A C 1
ATOM 2213 O O . ARG A 1 287 ? 35.261 -27.546 6.363 1.00 95.13 287 ARG A O 1
ATOM 2221 N N . ALA A 1 288 ? 36.319 -26.012 5.121 1.00 86.11 288 ALA A N 1
ATOM 2222 C CA . ALA A 1 288 ? 35.101 -25.330 4.717 1.00 79.69 288 ALA A CA 1
ATOM 2223 C C . ALA A 1 288 ? 34.223 -26.234 3.847 1.00 88.27 288 ALA A C 1
ATOM 2224 O O . ALA A 1 288 ? 34.724 -26.936 2.960 1.00 91.66 288 ALA A O 1
ATOM 2226 N N . ILE A 1 289 ? 32.915 -26.217 4.099 1.00 89.37 289 ILE A N 1
ATOM 2227 C CA . ILE A 1 289 ? 31.986 -27.063 3.338 1.00 92.07 289 ILE A CA 1
ATOM 2228 C C . ILE A 1 289 ? 31.571 -26.432 2.007 1.00 87.68 289 ILE A C 1
ATOM 2229 O O . ILE A 1 289 ? 31.401 -25.213 1.915 1.00 112.18 289 ILE A O 1
ATOM 2234 N N . GLY A 1 290 ? 31.381 -27.274 0.992 1.00 77.92 290 GLY A N 1
ATOM 2235 C CA . GLY A 1 290 ? 30.886 -26.833 -0.310 1.00 70.07 290 GLY A CA 1
ATOM 2236 C C . GLY A 1 290 ? 31.757 -27.318 -1.453 1.00 72.32 290 GLY A C 1
ATOM 2237 O O . GLY A 1 290 ? 32.969 -27.132 -1.450 1.00 88.22 290 GLY A O 1
ATOM 2238 N N . ASP A 1 291 ? 31.137 -27.954 -2.434 1.00 81.33 291 ASP A N 1
ATOM 2239 C CA . ASP A 1 291 ? 31.846 -28.394 -3.626 1.00 75.69 291 ASP A CA 1
ATOM 2240 C C . ASP A 1 291 ? 32.456 -27.236 -4.409 1.00 70.48 291 ASP A C 1
ATOM 2241 O O . ASP A 1 291 ? 33.513 -27.388 -5.021 1.00 75.28 291 ASP A O 1
ATOM 2246 N N . PHE A 1 292 ? 31.795 -26.082 -4.375 1.00 76.18 292 PHE A N 1
ATOM 2247 C CA . PHE A 1 292 ? 32.303 -24.853 -4.996 1.00 85.97 292 PHE A CA 1
ATOM 2248 C C . PHE A 1 292 ? 33.670 -24.487 -4.432 1.00 85.71 292 PHE A C 1
ATOM 2249 O O . PHE A 1 292 ? 34.500 -23.882 -5.111 1.00 92.72 292 PHE A O 1
ATOM 2257 N N . ASN A 1 293 ? 33.891 -24.884 -3.184 1.00 87.31 293 ASN A N 1
ATOM 2258 C CA . ASN A 1 293 ? 35.146 -24.668 -2.498 1.00 78.46 293 ASN A CA 1
ATOM 2259 C C . ASN A 1 293 ? 36.360 -25.394 -3.071 1.00 79.01 293 ASN A C 1
ATOM 2260 O O . ASN A 1 293 ? 37.479 -25.052 -2.730 1.00 84.51 293 ASN A O 1
ATOM 2265 N N . ALA A 1 294 ? 36.154 -26.374 -3.948 1.00 71.86 294 ALA A N 1
ATOM 2266 C CA . ALA A 1 294 ? 37.284 -26.989 -4.650 1.00 74.18 294 ALA A CA 1
ATOM 2267 C C . ALA A 1 294 ? 37.838 -26.185 -5.841 1.00 79.73 294 ALA A C 1
ATOM 2268 O O . ALA A 1 294 ? 39.027 -26.247 -6.116 1.00 95.37 294 ALA A O 1
ATOM 2270 N N . TYR A 1 295 ? 37.001 -25.431 -6.544 1.00 79.38 295 TYR A N 1
ATOM 2271 C CA . TYR A 1 295 ? 37.510 -24.606 -7.637 1.00 79.70 295 TYR A CA 1
ATOM 2272 C C . TYR A 1 295 ? 38.100 -23.317 -7.071 1.00 85.95 295 TYR A C 1
ATOM 2273 O O . TYR A 1 295 ? 38.779 -22.574 -7.776 1.00 90.57 295 TYR A O 1
ATOM 2282 N N . ASN A 1 296 ? 37.820 -23.041 -5.803 1.00 79.91 296 ASN A N 1
ATOM 2283 C CA . ASN A 1 296 ? 38.408 -21.887 -5.139 1.00 77.59 296 ASN A CA 1
ATOM 2284 C C . ASN A 1 296 ? 39.797 -22.255 -4.659 1.00 78.17 296 ASN A C 1
ATOM 2285 O O . ASN A 1 296 ? 40.774 -21.565 -4.935 1.00 71.65 296 ASN A O 1
ATOM 2290 N N . ALA A 1 297 ? 39.866 -23.370 -3.942 1.00 81.57 297 ALA A N 1
ATOM 2291 C CA . ALA A 1 297 ? 41.119 -23.978 -3.523 1.00 76.04 297 ALA A CA 1
ATOM 2292 C C . ALA A 1 297 ? 42.106 -24.210 -4.686 1.00 88.78 297 ALA A C 1
ATOM 2293 O O . ALA A 1 297 ? 43.288 -23.866 -4.588 1.00 84.63 297 ALA A O 1
ATOM 2295 N N . ALA A 1 298 ? 41.615 -24.806 -5.773 1.00 85.28 298 ALA A N 1
ATOM 2296 C CA . ALA A 1 298 ? 42.436 -25.106 -6.942 1.00 72.23 298 ALA A CA 1
ATOM 2297 C C . ALA A 1 298 ? 43.031 -23.855 -7.545 1.00 79.49 298 ALA A C 1
ATOM 2298 O O . ALA A 1 298 ? 44.209 -23.819 -7.876 1.00 85.50 298 ALA A O 1
ATOM 2300 N N . ALA A 1 299 ? 42.195 -22.834 -7.695 1.00 82.71 299 ALA A N 1
ATOM 2301 C CA . ALA A 1 299 ? 42.620 -21.531 -8.181 1.00 75.89 299 ALA A CA 1
ATOM 2302 C C . ALA A 1 299 ? 43.735 -20.951 -7.327 1.00 79.65 299 ALA A C 1
ATOM 2303 O O . ALA A 1 299 ? 44.618 -20.257 -7.830 1.00 88.46 299 ALA A O 1
ATOM 2305 N N . ALA A 1 300 ? 43.687 -21.211 -6.030 1.00 80.54 300 ALA A N 1
ATOM 2306 C CA . ALA A 1 300 ? 44.747 -20.746 -5.162 1.00 82.21 300 ALA A CA 1
ATOM 2307 C C . ALA A 1 300 ? 46.036 -21.600 -5.288 1.00 88.79 300 ALA A C 1
ATOM 2308 O O . ALA A 1 300 ? 47.061 -21.097 -5.757 1.00 105.11 300 ALA A O 1
ATOM 2310 N N . ILE A 1 301 ? 45.988 -22.879 -4.908 1.00 77.56 301 ILE A N 1
ATOM 2311 C CA . ILE A 1 301 ? 47.157 -23.763 -5.054 1.00 71.18 301 ILE A CA 1
ATOM 2312 C C . ILE A 1 301 ? 47.837 -23.587 -6.412 1.00 80.93 301 ILE A C 1
ATOM 2313 O O . ILE A 1 301 ? 49.019 -23.871 -6.560 1.00 107.15 301 ILE A O 1
ATOM 2318 N N . ALA A 1 302 ? 47.093 -23.135 -7.411 1.00 87.64 302 ALA A N 1
ATOM 2319 C CA . ALA A 1 302 ? 47.701 -22.809 -8.690 1.00 88.50 302 ALA A CA 1
ATOM 2320 C C . ALA A 1 302 ? 48.454 -21.483 -8.596 1.00 87.39 302 ALA A C 1
ATOM 2321 O O . ALA A 1 302 ? 49.677 -21.478 -8.538 1.00 102.59 302 ALA A O 1
ATOM 2323 N N . ALA A 1 303 ? 47.732 -20.369 -8.550 1.00 77.36 303 ALA A N 1
ATOM 2324 C CA . ALA A 1 303 ? 48.360 -19.038 -8.401 1.00 98.16 303 ALA A CA 1
ATOM 2325 C C . ALA A 1 303 ? 49.546 -19.012 -7.437 1.00 106.50 303 ALA A C 1
ATOM 2326 O O . ALA A 1 303 ? 50.617 -18.466 -7.742 1.00 100.47 303 ALA A O 1
ATOM 2328 N N . LEU A 1 304 ? 49.336 -19.591 -6.263 1.00 104.09 304 LEU A N 1
ATOM 2329 C CA . LEU A 1 304 ? 50.378 -19.665 -5.266 1.00 100.49 304 LEU A CA 1
ATOM 2330 C C . LEU A 1 304 ? 51.568 -20.452 -5.785 1.00 99.73 304 LEU A C 1
ATOM 2331 O O . LEU A 1 304 ? 52.678 -19.928 -5.865 1.00 115.82 304 LEU A O 1
ATOM 2336 N N . HIS A 1 305 ? 51.324 -21.703 -6.157 1.00 88.50 305 HIS A N 1
ATOM 2337 C CA . HIS A 1 305 ? 52.393 -22.618 -6.530 1.00 99.76 305 HIS A CA 1
ATOM 2338 C C . HIS A 1 305 ? 53.087 -22.210 -7.833 1.00 109.50 305 HIS A C 1
ATOM 2339 O O . HIS A 1 305 ? 54.132 -22.758 -8.185 1.00 123.44 305 HIS A O 1
ATOM 2346 N N . GLN A 1 306 ? 52.501 -21.244 -8.536 1.00 120.61 306 GLN A N 1
ATOM 2347 C CA . GLN A 1 306 ? 53.102 -20.661 -9.738 1.00 105.98 306 GLN A CA 1
ATOM 2348 C C . GLN A 1 306 ? 54.259 -19.775 -9.348 1.00 118.46 306 GLN A C 1
ATOM 2349 O O . GLN A 1 306 ? 54.780 -19.013 -10.165 1.00 127.80 306 GLN A O 1
ATOM 2355 N N . LEU A 1 307 ? 54.628 -19.863 -8.075 1.00 117.06 307 LEU A N 1
ATOM 2356 C CA . LEU A 1 307 ? 55.808 -19.211 -7.544 1.00 103.99 307 LEU A CA 1
ATOM 2357 C C . LEU A 1 307 ? 56.525 -20.225 -6.658 1.00 121.51 307 LEU A C 1
ATOM 2358 O O . LEU A 1 307 ? 56.752 -19.981 -5.467 1.00 133.24 307 LEU A O 1
ATOM 2363 N N . GLY A 1 308 ? 56.842 -21.380 -7.243 1.00 124.19 308 GLY A N 1
ATOM 2364 C CA . GLY A 1 308 ? 57.656 -22.417 -6.597 1.00 127.35 308 GLY A CA 1
ATOM 2365 C C . GLY A 1 308 ? 57.497 -22.704 -5.103 1.00 122.48 308 GLY A C 1
ATOM 2366 O O . GLY A 1 308 ? 58.370 -23.349 -4.516 1.00 121.70 308 GLY A O 1
ATOM 2367 N N . TYR A 1 309 ? 56.405 -22.239 -4.482 1.00 117.75 309 TYR A N 1
ATOM 2368 C CA . TYR A 1 309 ? 55.954 -22.815 -3.208 1.00 103.95 309 TYR A CA 1
ATOM 2369 C C . TYR A 1 309 ? 55.699 -24.295 -3.416 1.00 104.08 309 TYR A C 1
ATOM 2370 O O . TYR A 1 309 ? 55.043 -24.688 -4.375 1.00 112.06 309 TYR A O 1
ATOM 2379 N N . ASP A 1 310 ? 56.240 -25.117 -2.529 1.00 123.44 310 ASP A N 1
ATOM 2380 C CA . ASP A 1 310 ? 56.053 -26.556 -2.619 1.00 114.57 310 ASP A CA 1
ATOM 2381 C C . ASP A 1 310 ? 54.578 -26.862 -2.398 1.00 112.58 310 ASP A C 1
ATOM 2382 O O . ASP A 1 310 ? 54.023 -26.517 -1.341 1.00 93.95 310 ASP A O 1
ATOM 2387 N N . PRO A 1 311 ? 53.935 -27.486 -3.411 1.00 120.28 311 PRO A N 1
ATOM 2388 C CA . PRO A 1 311 ? 52.505 -27.848 -3.425 1.00 107.23 311 PRO A CA 1
ATOM 2389 C C . PRO A 1 311 ? 52.060 -28.602 -2.168 1.00 101.02 311 PRO A C 1
ATOM 2390 O O . PRO A 1 311 ? 51.254 -28.087 -1.403 1.00 90.80 311 PRO A O 1
ATOM 2394 N N . LYS A 1 312 ? 52.598 -29.798 -1.948 1.00 101.02 312 LYS A N 1
ATOM 2395 C CA . LYS A 1 312 ? 52.284 -30.566 -0.747 1.00 112.81 312 LYS A CA 1
ATOM 2396 C C . LYS A 1 312 ? 52.048 -29.674 0.489 1.00 99.38 312 LYS A C 1
ATOM 2397 O O . LYS A 1 312 ? 51.105 -29.891 1.254 1.00 90.22 312 LYS A O 1
ATOM 2403 N N . ASP A 1 313 ? 52.905 -28.669 0.662 1.00 100.65 313 ASP A N 1
ATOM 2404 C CA . ASP A 1 313 ? 52.904 -27.818 1.854 1.00 103.53 313 ASP A CA 1
ATOM 2405 C C . ASP A 1 313 ? 51.785 -26.786 1.810 1.00 92.21 313 ASP A C 1
ATOM 2406 O O . ASP A 1 313 ? 51.151 -26.493 2.823 1.00 80.46 313 ASP A O 1
ATOM 2411 N N . LEU A 1 314 ? 51.582 -26.219 0.627 1.00 92.36 314 LEU A N 1
ATOM 2412 C CA . LEU A 1 314 ? 50.424 -25.386 0.317 1.00 94.03 314 LEU A CA 1
ATOM 2413 C C . LEU A 1 314 ? 49.107 -26.148 0.599 1.00 105.33 314 LEU A C 1
ATOM 2414 O O . LEU A 1 314 ? 48.209 -25.656 1.296 1.00 95.61 314 LEU A O 1
ATOM 2419 N N . ALA A 1 315 ? 49.011 -27.358 0.052 1.00 112.72 315 ALA A N 1
ATOM 2420 C CA . ALA A 1 315 ? 47.860 -28.238 0.255 1.00 106.52 315 ALA A CA 1
ATOM 2421 C C . ALA A 1 315 ? 47.599 -28.518 1.725 1.00 104.39 315 ALA A C 1
ATOM 2422 O O . ALA A 1 315 ? 46.461 -28.709 2.140 1.00 128.15 315 ALA A O 1
ATOM 2424 N N . SER A 1 316 ? 48.657 -28.564 2.514 1.00 105.22 316 SER A N 1
ATOM 2425 C CA . SER A 1 316 ? 48.505 -28.831 3.932 1.00 108.45 316 SER A CA 1
ATOM 2426 C C . SER A 1 316 ? 48.058 -27.576 4.648 1.00 97.76 316 SER A C 1
ATOM 2427 O O . SER A 1 316 ? 47.655 -27.623 5.813 1.00 80.70 316 SER A O 1
ATOM 2430 N N . SER A 1 317 ? 48.117 -26.457 3.931 1.00 99.06 317 SER A N 1
ATOM 2431 C CA . SER A 1 317 ? 47.665 -25.182 4.455 1.00 100.89 317 SER A CA 1
ATOM 2432 C C . SER A 1 317 ? 46.161 -25.183 4.517 1.00 99.37 317 SER A C 1
ATOM 2433 O O . SER A 1 317 ? 45.564 -24.770 5.511 1.00 101.23 317 SER A O 1
ATOM 2436 N N . LEU A 1 318 ? 45.548 -25.658 3.441 1.00 99.85 318 LEU A N 1
ATOM 2437 C CA . LEU A 1 318 ? 44.107 -25.567 3.296 1.00 93.58 318 LEU A CA 1
ATOM 2438 C C . LEU A 1 318 ? 43.373 -26.308 4.398 1.00 96.13 318 LEU A C 1
ATOM 2439 O O . LEU A 1 318 ? 42.184 -26.076 4.648 1.00 120.37 318 LEU A O 1
ATOM 2444 N N . GLU A 1 319 ? 44.098 -27.179 5.078 1.00 91.36 319 GLU A N 1
ATOM 2445 C CA . GLU A 1 319 ? 43.513 -27.986 6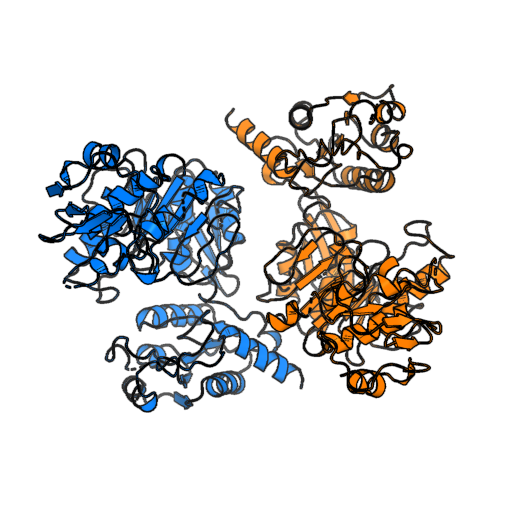.129 1.00 102.46 319 GLU A CA 1
ATOM 2446 C C . GLU A 1 319 ? 43.085 -27.121 7.301 1.00 96.66 319 GLU A C 1
ATOM 2447 O O . GLU A 1 319 ? 42.087 -27.401 7.951 1.00 93.79 319 GLU A O 1
ATOM 2453 N N . THR A 1 320 ? 43.842 -26.063 7.558 1.00 102.63 320 THR A N 1
ATOM 2454 C CA . THR A 1 320 ? 43.588 -25.197 8.700 1.00 113.95 320 THR A CA 1
ATOM 2455 C C . THR A 1 320 ? 42.462 -24.198 8.409 1.00 122.08 320 THR A C 1
ATOM 2456 O O . THR A 1 320 ? 41.871 -23.633 9.331 1.00 117.89 320 THR A O 1
ATOM 2460 N N . PHE A 1 321 ? 42.175 -23.993 7.122 1.00 127.53 321 PHE A N 1
ATOM 2461 C CA . PHE A 1 321 ? 41.211 -22.982 6.666 1.00 113.49 321 PHE A CA 1
ATOM 2462 C C . PHE A 1 321 ? 39.775 -23.441 6.911 1.00 103.92 321 PHE A C 1
ATOM 2463 O O . PHE A 1 321 ? 39.328 -24.435 6.335 1.00 113.40 321 PHE A O 1
ATOM 2471 N N . THR A 1 322 ? 39.059 -22.710 7.762 1.00 97.16 322 THR A N 1
ATOM 2472 C CA . THR A 1 322 ? 37.700 -23.093 8.155 1.00 105.70 322 THR A CA 1
ATOM 2473 C C . THR A 1 322 ? 36.619 -22.141 7.619 1.00 102.83 322 THR A C 1
ATOM 2474 O O . THR A 1 322 ? 35.680 -21.801 8.328 1.00 117.01 322 THR A O 1
ATOM 2478 N N . GLY A 1 323 ? 36.750 -21.720 6.367 1.00 103.55 323 GLY A N 1
ATOM 2479 C CA . GLY A 1 323 ? 35.704 -20.930 5.725 1.00 88.10 323 GLY A CA 1
ATOM 2480 C C . GLY A 1 323 ? 35.821 -19.461 6.058 1.00 79.69 323 GLY A C 1
ATOM 2481 O O . GLY A 1 323 ? 36.805 -19.019 6.620 1.00 80.29 323 GLY A O 1
ATOM 2482 N N . VAL A 1 324 ? 34.806 -18.697 5.701 1.00 91.74 324 VAL A N 1
ATOM 2483 C CA . VAL A 1 324 ? 34.792 -17.278 6.007 1.00 107.32 324 VAL A CA 1
ATOM 2484 C C . VAL A 1 324 ? 33.587 -16.998 6.874 1.00 111.34 324 VAL A C 1
ATOM 2485 O O . VAL A 1 324 ? 32.512 -17.557 6.658 1.00 120.82 324 VAL A O 1
ATOM 2489 N N . GLU A 1 325 ? 33.759 -16.145 7.869 1.00 100.82 325 GLU A N 1
ATOM 2490 C CA . GLU A 1 325 ? 32.682 -15.938 8.793 1.00 102.04 325 GLU A CA 1
ATOM 2491 C C . GLU A 1 325 ? 31.443 -15.488 8.038 1.00 89.99 325 GLU A C 1
ATOM 2492 O O . GLU A 1 325 ? 31.484 -14.530 7.283 1.00 90.95 325 GLU A O 1
ATOM 2498 N N . GLY A 1 326 ? 30.353 -16.225 8.216 1.00 100.66 326 GLY A N 1
ATOM 2499 C CA . GLY A 1 326 ? 29.085 -15.884 7.585 1.00 102.65 326 GLY A CA 1
ATOM 2500 C C . GLY A 1 326 ? 28.852 -16.648 6.299 1.00 103.18 326 GLY A C 1
ATOM 2501 O O . GLY A 1 326 ? 27.859 -16.410 5.604 1.00 98.56 326 GLY A O 1
ATOM 2502 N N . ARG A 1 327 ? 29.774 -17.567 5.991 1.00 107.90 327 ARG A N 1
ATOM 2503 C CA . ARG A 1 327 ? 29.709 -18.408 4.783 1.00 100.38 327 ARG A CA 1
ATOM 2504 C C . ARG A 1 327 ? 29.797 -19.905 5.125 1.00 100.74 327 ARG A C 1
ATOM 2505 O O . ARG A 1 327 ? 30.880 -20.434 5.414 1.00 105.48 327 ARG A O 1
ATOM 2513 N N . PHE A 1 328 ? 28.649 -20.576 5.070 1.00 92.16 328 PHE A N 1
ATOM 2514 C CA . PHE A 1 328 ? 28.490 -21.935 5.593 1.00 87.29 328 PHE A CA 1
ATOM 2515 C C . PHE A 1 328 ? 28.890 -22.155 7.052 1.00 90.87 328 PHE A C 1
ATOM 2516 O O . PHE A 1 328 ? 29.325 -23.245 7.419 1.00 102.92 328 PHE A O 1
ATOM 2524 N N . GLU A 1 329 ? 28.717 -21.137 7.886 1.00 83.42 329 GLU A N 1
ATOM 2525 C CA . GLU A 1 329 ? 29.187 -21.202 9.254 1.00 86.46 329 GLU A CA 1
ATOM 2526 C C . GLU A 1 329 ? 28.382 -22.261 9.981 1.00 86.78 329 GLU A C 1
ATOM 2527 O O . GLU A 1 329 ? 27.191 -22.075 10.227 1.00 107.91 329 GLU A O 1
ATOM 2533 N N . VAL A 1 330 ? 29.008 -23.389 10.293 1.00 75.60 330 VAL A N 1
ATOM 2534 C CA . VAL A 1 330 ? 28.302 -24.427 11.039 1.00 75.82 330 VAL A CA 1
ATOM 2535 C C . VAL A 1 330 ? 28.288 -24.031 12.505 1.00 74.39 330 VAL A C 1
ATOM 2536 O O . VAL A 1 330 ? 29.306 -23.619 13.054 1.00 101.18 330 VAL A O 1
ATOM 2540 N N . VAL A 1 331 ? 27.124 -24.128 13.132 1.00 78.32 331 VAL A N 1
ATOM 2541 C CA . VAL A 1 331 ? 27.040 -24.014 14.574 1.00 73.43 331 VAL A CA 1
ATOM 2542 C C . VAL A 1 331 ? 27.329 -25.372 15.189 1.00 90.12 331 VAL A C 1
ATOM 2543 O O . VAL A 1 331 ? 26.429 -26.074 15.665 1.00 79.82 331 VAL A O 1
ATOM 2547 N N . ARG A 1 332 ? 28.598 -25.756 15.159 1.00 105.58 332 ARG A N 1
ATOM 2548 C CA . ARG A 1 332 ? 28.955 -27.088 15.575 1.00 103.55 332 ARG A CA 1
ATOM 2549 C C . ARG A 1 332 ? 28.471 -27.268 17.009 1.00 104.59 332 ARG A C 1
ATOM 2550 O O . ARG A 1 332 ? 28.184 -28.378 17.453 1.00 115.35 332 ARG A O 1
ATOM 2558 N N . GLY A 1 333 ? 28.303 -26.139 17.692 1.00 110.54 333 GLY A N 1
ATOM 2559 C CA . GLY A 1 333 ? 27.815 -26.116 19.061 1.00 113.62 333 GLY A CA 1
ATOM 2560 C C . GLY A 1 333 ? 26.324 -26.345 19.219 1.00 117.08 333 GLY A C 1
ATOM 2561 O O . GLY A 1 333 ? 25.754 -26.002 20.255 1.00 109.41 333 GLY A O 1
ATOM 2562 N N . ALA A 1 334 ? 25.695 -26.928 18.197 1.00 121.24 334 ALA A N 1
ATOM 2563 C CA . ALA A 1 334 ? 24.259 -27.243 18.223 1.00 106.76 334 ALA A CA 1
ATOM 2564 C C . ALA A 1 334 ? 24.002 -28.738 18.393 1.00 106.95 334 ALA A C 1
ATOM 2565 O O . ALA A 1 334 ? 22.963 -29.142 18.891 1.00 113.25 334 ALA A O 1
ATOM 2567 N N . LYS A 1 335 ? 24.944 -29.560 17.95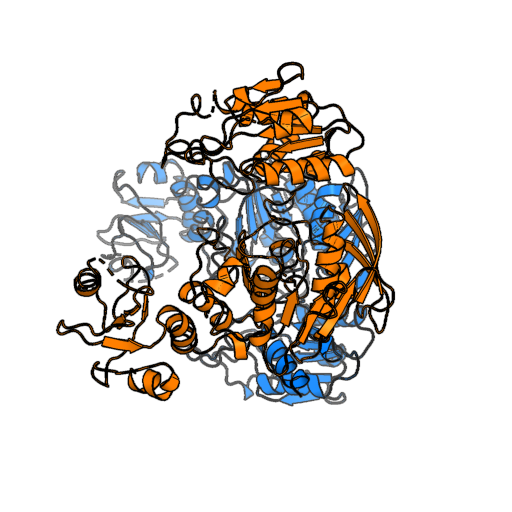8 1.00 117.04 335 LYS A N 1
ATOM 2568 C CA . LYS A 1 335 ? 24.858 -30.988 18.205 1.00 106.42 335 LYS A CA 1
ATOM 2569 C C . LYS A 1 335 ? 24.596 -31.230 19.689 1.00 104.05 335 LYS A C 1
ATOM 2570 O O . LYS A 1 335 ? 24.102 -32.299 20.066 1.00 88.45 335 LYS A O 1
ATOM 2576 N N . LYS A 1 336 ? 24.923 -30.225 20.515 1.00 102.17 336 LYS A N 1
ATOM 2577 C CA . LYS A 1 336 ? 24.672 -30.258 21.970 1.00 102.81 336 LYS A CA 1
ATOM 2578 C C . LYS A 1 336 ? 23.196 -30.511 22.279 1.00 115.55 336 LYS A C 1
ATOM 2579 O O . LYS A 1 336 ? 22.858 -31.105 23.305 1.00 124.32 336 LYS A O 1
ATOM 2585 N N . ILE A 1 337 ? 22.329 -30.037 21.385 1.00 121.42 337 ILE A N 1
ATOM 2586 C CA . ILE A 1 337 ? 20.902 -30.335 21.414 1.00 101.71 337 ILE A CA 1
ATOM 2587 C C . ILE A 1 337 ? 20.634 -31.676 20.748 1.00 103.22 337 ILE A C 1
ATOM 2588 O O . ILE A 1 337 ? 20.430 -32.682 21.427 1.00 138.07 337 ILE A O 1
ATOM 2593 N N . GLY A 1 338 ? 20.644 -31.688 19.421 1.00 87.80 338 GLY A N 1
ATOM 2594 C CA . GLY A 1 338 ? 20.287 -32.880 18.675 1.00 90.38 338 GLY A CA 1
ATOM 2595 C C . GLY A 1 338 ? 20.296 -32.557 17.202 1.00 104.79 338 GLY A C 1
ATOM 2596 O O . GLY A 1 338 ? 19.985 -33.404 16.361 1.00 106.34 338 GLY A O 1
ATOM 2597 N N . LEU A 1 339 ? 20.668 -31.319 16.895 1.00 97.55 339 LEU A N 1
ATOM 2598 C CA . LEU A 1 339 ? 20.524 -30.792 15.553 1.00 95.54 339 LEU A CA 1
ATOM 2599 C C . LEU A 1 339 ? 21.830 -30.203 15.120 1.00 104.24 339 LEU A C 1
ATOM 2600 O O . LEU A 1 339 ? 22.638 -29.779 15.965 1.00 105.05 339 LEU A O 1
ATOM 2605 N N . ASN A 1 340 ? 22.023 -30.135 13.803 1.00 90.21 340 ASN A N 1
ATOM 2606 C CA . ASN A 1 340 ? 23.057 -29.266 13.243 1.00 100.99 340 ASN A CA 1
ATOM 2607 C C . ASN A 1 340 ? 22.511 -28.085 12.449 1.00 87.92 340 ASN A C 1
ATOM 2608 O O . ASN A 1 340 ? 21.568 -28.219 11.661 1.00 72.93 340 ASN A O 1
ATOM 2613 N N . VAL A 1 341 ? 23.125 -26.929 12.675 1.00 76.08 341 VAL A N 1
ATOM 2614 C CA . VAL A 1 341 ? 22.590 -25.677 12.196 1.00 75.45 341 VAL A CA 1
ATOM 2615 C C . VAL A 1 341 ? 23.610 -24.972 11.347 1.00 76.48 341 VAL A C 1
ATOM 2616 O O . VAL A 1 341 ? 24.781 -24.936 11.690 1.00 89.81 341 VAL A O 1
ATOM 2620 N N . VAL A 1 342 ? 23.156 -24.388 10.249 1.00 82.16 342 VAL A N 1
ATOM 2621 C CA . VAL A 1 342 ? 24.036 -23.658 9.359 1.00 83.87 342 VAL A CA 1
ATOM 2622 C C . VAL A 1 342 ? 23.597 -22.203 9.235 1.00 86.32 342 VAL A C 1
ATOM 2623 O O . VAL A 1 342 ? 22.432 -21.908 8.986 1.00 90.21 342 VAL A O 1
ATOM 2627 N N . VAL A 1 343 ? 24.541 -21.296 9.414 1.00 81.04 343 VAL A N 1
ATOM 2628 C CA . VAL A 1 343 ? 24.294 -19.891 9.173 1.00 76.85 343 VAL A CA 1
ATOM 2629 C C . VAL A 1 343 ? 24.941 -19.553 7.848 1.00 79.23 343 VAL A C 1
ATOM 2630 O O . VAL A 1 343 ? 26.122 -19.836 7.663 1.00 97.95 343 VAL A O 1
ATOM 2634 N N . ASP A 1 344 ? 24.179 -18.962 6.931 1.00 76.41 344 ASP A N 1
ATOM 2635 C CA . ASP A 1 344 ? 24.756 -18.365 5.718 1.00 93.55 344 ASP A CA 1
ATOM 2636 C C . ASP A 1 344 ? 24.138 -16.993 5.423 1.00 97.49 344 ASP A C 1
ATOM 2637 O O . ASP A 1 344 ? 23.254 -16.538 6.161 1.00 109.05 344 ASP A O 1
ATOM 2642 N N . PHE A 1 345 ? 24.603 -16.352 4.343 1.00 90.28 345 PHE A N 1
ATOM 2643 C CA . PHE A 1 345 ? 24.205 -14.983 4.002 1.00 81.75 345 PHE A CA 1
ATOM 2644 C C . PHE A 1 345 ? 23.411 -14.806 2.700 1.00 87.68 345 PHE A C 1
ATOM 2645 O O . PHE A 1 345 ? 22.956 -13.699 2.399 1.00 106.88 345 PHE A O 1
ATOM 2653 N N . ALA A 1 346 ? 23.263 -15.890 1.936 1.00 85.15 346 ALA A N 1
ATOM 2654 C CA . ALA A 1 346 ? 22.416 -15.943 0.732 1.00 85.94 346 ALA A CA 1
ATOM 2655 C C . ALA A 1 346 ? 21.342 -14.848 0.569 1.00 82.81 346 ALA A C 1
ATOM 2656 O O . ALA A 1 346 ? 20.309 -14.901 1.226 1.00 98.58 346 ALA A O 1
ATOM 2658 N N . HIS A 1 347 ? 21.575 -13.888 -0.327 1.00 90.55 347 HIS A N 1
ATOM 2659 C CA . HIS A 1 347 ? 20.525 -12.946 -0.747 1.00 102.27 347 HIS A CA 1
ATOM 2660 C C . HIS A 1 347 ? 20.243 -12.947 -2.269 1.00 111.49 347 HIS A C 1
ATOM 2661 O O . HIS A 1 347 ? 19.671 -11.995 -2.807 1.00 126.56 347 HIS A O 1
ATOM 2668 N N . SER A 1 348 ? 20.639 -14.014 -2.954 1.00 97.70 348 SER A N 1
ATOM 2669 C CA . SER A 1 348 ? 20.210 -14.251 -4.329 1.00 94.31 348 SER A CA 1
ATOM 2670 C C . SER A 1 348 ? 19.475 -15.586 -4.378 1.00 104.99 348 SER A C 1
ATOM 2671 O O . SER A 1 348 ? 19.684 -16.434 -3.501 1.00 109.07 348 SER A O 1
ATOM 2674 N N . PRO A 1 349 ? 18.630 -15.789 -5.412 1.00 96.58 349 PRO A N 1
ATOM 2675 C CA . PRO A 1 349 ? 18.008 -17.087 -5.691 1.00 84.89 349 PRO A CA 1
ATOM 2676 C C . PRO A 1 349 ? 19.085 -18.157 -5.848 1.00 98.80 349 PRO A C 1
ATOM 2677 O O . PRO A 1 349 ? 18.824 -19.362 -5.704 1.00 93.19 349 PRO A O 1
ATOM 2681 N N . ASP A 1 350 ? 20.298 -17.688 -6.114 1.00 98.57 350 ASP A N 1
ATOM 2682 C CA . ASP A 1 350 ? 21.376 -18.507 -6.619 1.00 92.99 350 ASP A CA 1
ATOM 2683 C C . ASP A 1 350 ? 22.141 -19.093 -5.449 1.00 91.18 350 ASP A C 1
ATOM 2684 O O . ASP A 1 350 ? 22.190 -20.321 -5.276 1.00 96.45 350 ASP A O 1
ATOM 2689 N N . ALA A 1 351 ? 22.723 -18.206 -4.640 1.00 97.40 351 ALA A N 1
ATOM 2690 C CA . ALA A 1 351 ? 23.424 -18.598 -3.415 1.00 96.48 351 ALA A CA 1
ATOM 2691 C C . ALA A 1 351 ? 22.534 -19.496 -2.577 1.00 89.56 351 ALA A C 1
ATOM 2692 O O . ALA A 1 351 ? 22.971 -20.537 -2.087 1.00 89.14 351 ALA A O 1
ATOM 2694 N N . LEU A 1 352 ? 21.272 -19.098 -2.449 1.00 93.05 352 LEU A N 1
ATOM 2695 C CA . LEU A 1 352 ? 20.238 -19.954 -1.878 1.00 82.55 352 LEU A CA 1
ATOM 2696 C C . LEU A 1 352 ? 20.273 -21.383 -2.395 1.00 76.03 352 LEU A C 1
ATOM 2697 O O . LEU A 1 352 ? 20.358 -22.314 -1.605 1.00 80.59 352 LEU A O 1
ATOM 2702 N N . GLU A 1 353 ? 20.204 -21.556 -3.714 1.00 79.16 353 GLU A N 1
ATOM 2703 C CA . GLU A 1 353 ? 20.155 -22.895 -4.292 1.00 78.59 353 GLU A CA 1
ATOM 2704 C C . GLU A 1 353 ? 21.411 -23.695 -3.964 1.00 87.54 353 GLU A C 1
ATOM 2705 O O . GLU A 1 353 ? 21.333 -24.843 -3.488 1.00 74.61 353 GLU A O 1
ATOM 2711 N N . LYS A 1 354 ? 22.564 -23.075 -4.210 1.00 91.27 354 LYS A N 1
ATOM 2712 C CA . LYS A 1 354 ? 23.849 -23.722 -3.992 1.00 88.41 354 LYS A CA 1
ATOM 2713 C C . LYS A 1 354 ? 23.954 -24.277 -2.582 1.00 94.84 354 LYS A C 1
ATOM 2714 O O . LYS A 1 354 ? 24.285 -25.463 -2.378 1.00 89.92 354 LYS A O 1
ATOM 2720 N N . LEU A 1 355 ? 23.652 -23.403 -1.621 1.00 91.84 355 LEU A N 1
ATOM 2721 C CA . LEU A 1 355 ? 23.588 -23.736 -0.198 1.00 96.17 355 LEU A CA 1
ATOM 2722 C C . LEU A 1 355 ? 22.765 -25.004 0.083 1.00 103.07 355 LEU A C 1
ATOM 2723 O O . LEU A 1 355 ? 23.292 -25.999 0.608 1.00 87.19 355 LEU A O 1
ATOM 2728 N N . LEU A 1 356 ? 21.480 -24.955 -0.276 1.00 92.56 356 LEU A N 1
ATOM 2729 C CA . LEU A 1 356 ? 20.543 -26.013 0.067 1.00 77.95 356 LEU A CA 1
ATOM 2730 C C . LEU A 1 356 ? 20.997 -27.343 -0.514 1.00 83.79 356 LEU A C 1
ATOM 2731 O O . LEU A 1 356 ? 20.941 -28.373 0.177 1.00 84.78 356 LEU A O 1
ATOM 2736 N N . LYS A 1 357 ? 21.475 -27.317 -1.764 1.00 73.16 357 LYS A N 1
ATOM 2737 C CA . LYS A 1 357 ? 22.022 -28.512 -2.411 1.00 68.90 357 LYS A CA 1
ATOM 2738 C C . LYS A 1 357 ? 23.136 -29.097 -1.577 1.00 84.82 357 LYS A C 1
ATOM 2739 O O . LYS A 1 357 ? 23.237 -30.326 -1.408 1.00 83.91 357 LYS A O 1
ATOM 2745 N N . ASN A 1 358 ? 23.988 -28.215 -1.059 1.00 87.56 358 ASN A N 1
ATOM 2746 C CA . ASN A 1 358 ? 25.126 -28.660 -0.264 1.00 89.39 358 ASN A CA 1
ATOM 2747 C C . ASN A 1 358 ? 24.725 -29.193 1.091 1.00 85.13 358 ASN A C 1
ATOM 2748 O O . ASN A 1 358 ? 25.251 -30.202 1.524 1.00 93.23 358 ASN A O 1
ATOM 2753 N N . VAL A 1 359 ? 23.785 -28.527 1.756 1.00 100.95 359 VAL A N 1
ATOM 2754 C CA . VAL A 1 359 ? 23.223 -29.080 2.990 1.00 105.36 359 VAL A CA 1
ATOM 2755 C C . VAL A 1 359 ? 22.476 -30.359 2.663 1.00 103.59 359 VAL A C 1
ATOM 2756 O O . VAL A 1 359 ? 22.408 -31.274 3.477 1.00 109.72 359 VAL A O 1
ATOM 2760 N N . ARG A 1 360 ? 21.930 -30.422 1.456 1.00 87.98 360 ARG A N 1
ATOM 2761 C CA . ARG A 1 360 ? 21.245 -31.604 1.045 1.00 81.99 360 ARG A CA 1
ATOM 2762 C C . ARG A 1 360 ? 22.213 -32.780 0.994 1.00 79.56 360 ARG A C 1
ATOM 2763 O O . ARG A 1 360 ? 21.999 -33.769 1.693 1.00 88.46 360 ARG A O 1
ATOM 2771 N N . LYS A 1 361 ? 23.281 -32.662 0.195 1.00 83.42 361 LYS A N 1
ATOM 2772 C CA . LYS A 1 361 ? 24.321 -33.729 0.079 1.00 92.88 361 LYS A CA 1
ATOM 2773 C C . LYS A 1 361 ? 24.866 -34.148 1.429 1.00 82.94 361 LYS A C 1
ATOM 2774 O O . LYS A 1 361 ? 24.973 -35.327 1.749 1.00 92.17 361 LYS A O 1
ATOM 2780 N N . ILE A 1 362 ? 25.221 -33.151 2.211 1.00 79.44 362 ILE A N 1
ATOM 2781 C CA . ILE A 1 362 ? 25.907 -33.354 3.444 1.00 85.97 362 ILE A CA 1
ATOM 2782 C C . ILE A 1 362 ? 24.959 -33.867 4.544 1.00 95.28 362 ILE A C 1
ATOM 2783 O O . ILE A 1 362 ? 25.397 -34.560 5.461 1.00 89.44 362 ILE A O 1
ATOM 2788 N N . SER A 1 363 ? 23.666 -33.533 4.446 1.00 105.60 363 SER A N 1
ATOM 2789 C CA . SER A 1 363 ? 22.687 -33.855 5.507 1.00 100.75 363 SER A CA 1
ATOM 2790 C C . SER A 1 363 ? 21.990 -35.190 5.304 1.00 111.45 363 SER A C 1
ATOM 2791 O O . SER A 1 363 ? 21.348 -35.428 4.273 1.00 118.79 363 SER A O 1
ATOM 2794 N N . GLN A 1 364 ? 22.116 -36.054 6.307 1.00 121.41 364 GLN A N 1
ATOM 2795 C CA . GLN A 1 364 ? 21.387 -37.309 6.352 1.00 129.96 364 GLN A CA 1
ATOM 2796 C C . GLN A 1 364 ? 20.145 -37.083 7.210 1.00 128.94 364 GLN A C 1
ATOM 2797 O O . GLN A 1 364 ? 20.091 -37.498 8.361 1.00 143.74 364 GLN A O 1
ATOM 2803 N N . GLY A 1 365 ? 19.156 -36.401 6.644 1.00 124.88 365 GLY A N 1
ATOM 2804 C CA . GLY A 1 365 ? 17.977 -35.999 7.395 1.00 105.84 365 GLY A CA 1
ATOM 2805 C C . GLY A 1 365 ? 17.200 -34.859 6.756 1.00 102.56 365 GLY A C 1
ATOM 2806 O O . GLY A 1 365 ? 17.419 -34.513 5.593 1.00 99.42 365 GLY A O 1
ATOM 2807 N N . ARG A 1 366 ? 16.290 -34.274 7.528 1.00 100.23 366 ARG A N 1
ATOM 2808 C CA . ARG A 1 366 ? 15.427 -33.207 7.032 1.00 107.30 366 ARG A CA 1
ATOM 2809 C C . ARG A 1 366 ? 16.124 -31.845 7.068 1.00 112.27 366 ARG A C 1
ATOM 2810 O O . ARG A 1 366 ? 16.955 -31.581 7.948 1.00 119.81 366 ARG A O 1
ATOM 2818 N N . VAL A 1 367 ? 15.773 -30.990 6.108 1.00 96.73 367 VAL A N 1
ATOM 2819 C CA . VAL A 1 367 ? 16.415 -29.682 5.936 1.00 100.56 367 VAL A CA 1
ATOM 2820 C C . VAL A 1 367 ? 15.393 -28.566 6.021 1.00 87.97 367 VAL A C 1
ATOM 2821 O O . VAL A 1 367 ? 14.549 -28.441 5.136 1.00 91.53 367 VAL A O 1
ATOM 2825 N N . ILE A 1 368 ? 15.483 -27.744 7.065 1.00 73.21 368 ILE A N 1
ATOM 2826 C CA . ILE A 1 368 ? 14.509 -26.683 7.302 1.00 67.84 368 ILE A CA 1
ATOM 2827 C C . ILE A 1 368 ? 15.122 -25.293 7.127 1.00 70.75 368 ILE A C 1
ATOM 2828 O O . ILE A 1 368 ? 16.199 -25.017 7.641 1.00 91.79 368 ILE A O 1
ATOM 2833 N N . VAL A 1 369 ? 14.458 -24.414 6.397 1.00 60.62 369 VAL A N 1
ATOM 2834 C CA . VAL A 1 369 ? 15.110 -23.158 6.062 1.00 71.67 369 VAL A CA 1
ATOM 2835 C C . VAL A 1 369 ? 14.394 -21.900 6.529 1.00 83.37 369 VAL A C 1
ATOM 2836 O O . VAL A 1 369 ? 13.267 -21.587 6.109 1.00 84.75 369 VAL A O 1
ATOM 2840 N N . VAL A 1 370 ? 15.089 -21.182 7.405 1.00 79.22 370 VAL A N 1
ATOM 2841 C CA . VAL A 1 370 ? 14.690 -19.860 7.845 1.00 75.27 370 VAL A CA 1
ATOM 2842 C C . VAL A 1 370 ? 15.314 -18.786 6.959 1.00 76.69 370 VAL A C 1
ATOM 2843 O O . VAL A 1 370 ? 16.548 -18.679 6.869 1.00 81.13 370 VAL A O 1
ATOM 2847 N N . PHE A 1 371 ? 14.468 -17.980 6.324 1.00 65.98 371 PHE A N 1
ATOM 2848 C CA . PHE A 1 371 ? 14.952 -16.808 5.586 1.00 74.18 371 PHE A CA 1
ATOM 2849 C C . PHE A 1 371 ? 13.926 -15.659 5.440 1.00 74.21 371 PHE A C 1
ATOM 2850 O O . PHE A 1 371 ? 12.736 -15.806 5.743 1.00 86.79 371 PHE A O 1
ATOM 2858 N N . GLY A 1 372 ? 14.424 -14.516 4.997 1.00 64.68 372 GLY A N 1
ATOM 2859 C CA . GLY A 1 372 ? 13.607 -13.409 4.529 1.00 76.09 372 GLY A CA 1
ATOM 2860 C C . GLY A 1 372 ? 14.374 -12.718 3.407 1.00 91.31 372 GLY A C 1
ATOM 2861 O O . GLY A 1 372 ? 15.318 -13.287 2.846 1.00 88.82 372 GLY A O 1
ATOM 2862 N N . ALA A 1 373 ? 13.985 -11.494 3.072 1.00 82.38 373 ALA A N 1
ATOM 2863 C CA . ALA A 1 373 ? 14.634 -10.790 1.972 1.00 94.47 373 ALA A CA 1
ATOM 2864 C C . ALA A 1 373 ? 14.959 -9.363 2.384 1.00 109.61 373 ALA A C 1
ATOM 2865 O O . ALA A 1 373 ? 14.259 -8.771 3.207 1.00 126.88 373 ALA A O 1
ATOM 2867 N N . GLY A 1 374 ? 16.017 -8.804 1.814 1.00 104.74 374 GLY A N 1
ATOM 2868 C CA . GLY A 1 374 ? 16.417 -7.447 2.163 1.00 103.99 374 GLY A CA 1
ATOM 2869 C C . GLY A 1 374 ? 15.627 -6.380 1.427 1.00 111.02 374 GLY A C 1
ATOM 2870 O O . GLY A 1 374 ? 15.426 -6.472 0.215 1.00 116.59 374 GLY A O 1
ATOM 2871 N N . GLY A 1 375 ? 15.184 -5.362 2.162 1.00 116.08 375 GLY A N 1
ATOM 2872 C CA . GLY A 1 375 ? 14.600 -4.164 1.560 1.00 106.95 375 GLY A CA 1
ATOM 2873 C C . GLY A 1 375 ? 15.510 -3.511 0.531 1.00 111.44 375 GLY A C 1
ATOM 2874 O O . GLY A 1 375 ? 16.732 -3.397 0.734 1.00 101.54 375 GLY A O 1
ATOM 2875 N N . ASN A 1 376 ? 14.911 -3.101 -0.586 1.00 114.41 376 ASN A N 1
ATOM 2876 C CA . ASN A 1 376 ? 15.582 -2.260 -1.578 1.00 112.02 376 ASN A CA 1
ATOM 2877 C C . ASN A 1 376 ? 16.711 -2.918 -2.381 1.00 117.71 376 ASN A C 1
ATOM 2878 O O . ASN A 1 376 ? 17.560 -2.220 -2.948 1.00 127.68 376 ASN A O 1
ATOM 2883 N N . SER A 1 377 ? 16.728 -4.245 -2.441 1.00 96.71 377 SER A N 1
ATOM 2884 C CA . SER A 1 377 ? 17.301 -4.906 -3.605 1.00 102.40 377 SER A CA 1
ATOM 2885 C C . SER A 1 377 ? 16.152 -5.252 -4.552 1.00 116.96 377 SER A C 1
ATOM 2886 O O . SER A 1 377 ? 15.010 -4.825 -4.331 1.00 104.09 377 SER A O 1
ATOM 2889 N N . ASP A 1 378 ? 16.458 -6.019 -5.598 1.00 129.28 378 ASP A N 1
ATOM 2890 C CA . ASP A 1 378 ? 15.460 -6.457 -6.581 1.00 138.82 378 ASP A CA 1
ATOM 2891 C C . ASP A 1 378 ? 14.131 -6.905 -5.937 1.00 141.91 378 ASP A C 1
ATOM 2892 O O . ASP A 1 378 ? 14.118 -7.778 -5.067 1.00 153.29 378 ASP A O 1
ATOM 2897 N N . ARG A 1 379 ? 13.022 -6.304 -6.369 1.00 129.59 379 ARG A N 1
ATOM 2898 C CA . ARG A 1 379 ? 11.701 -6.608 -5.811 1.00 111.65 379 ARG A CA 1
ATOM 2899 C C . ARG A 1 379 ? 11.135 -7.891 -6.430 1.00 120.82 379 ARG A C 1
ATOM 2900 O O . ARG A 1 379 ? 10.248 -8.534 -5.866 1.00 146.77 379 ARG A O 1
ATOM 2908 N N . GLY A 1 380 ? 11.661 -8.261 -7.591 1.00 107.70 380 GLY A N 1
ATOM 2909 C CA . GLY A 1 380 ? 11.050 -9.298 -8.402 1.00 102.52 380 GLY A CA 1
ATOM 2910 C C . GLY A 1 380 ? 11.816 -10.593 -8.326 1.00 109.45 380 GLY A C 1
ATOM 2911 O O . GLY A 1 380 ? 11.261 -11.667 -8.566 1.00 106.42 380 GLY A O 1
ATOM 2912 N N . LYS A 1 381 ? 13.100 -10.494 -7.996 1.00 115.64 381 LYS A N 1
ATOM 2913 C CA . LYS A 1 381 ? 13.902 -11.683 -7.693 1.00 126.34 381 LYS A CA 1
ATOM 2914 C C . LYS A 1 381 ? 13.517 -12.317 -6.352 1.00 132.29 381 LYS A C 1
ATOM 2915 O O . LYS A 1 381 ? 14.126 -13.309 -5.935 1.00 129.40 381 LYS A O 1
ATOM 2921 N N . ARG A 1 382 ? 12.507 -11.742 -5.692 1.00 130.73 382 ARG A N 1
ATOM 2922 C CA . ARG A 1 382 ? 12.084 -12.176 -4.353 1.00 105.78 382 ARG A CA 1
ATOM 2923 C C . ARG A 1 382 ? 11.211 -13.420 -4.381 1.00 103.49 382 ARG A C 1
ATOM 2924 O O . ARG A 1 382 ? 11.548 -14.412 -3.729 1.00 92.47 382 ARG A O 1
ATOM 2932 N N . PRO A 1 383 ? 10.076 -13.369 -5.118 1.00 102.98 383 PRO A N 1
ATOM 2933 C CA . PRO A 1 383 ? 9.203 -14.539 -5.091 1.00 104.66 383 PRO A CA 1
ATOM 2934 C C . PRO A 1 383 ? 9.914 -15.786 -5.622 1.00 112.26 383 PRO A C 1
ATOM 2935 O O . PRO A 1 383 ? 9.537 -16.916 -5.284 1.00 111.75 383 PRO A O 1
ATOM 2955 N N . SER A 1 386 ? 11.924 -17.645 -2.919 1.00 86.79 386 SER A N 1
ATOM 2956 C CA . SER A 1 386 ? 11.054 -18.585 -2.218 1.00 90.13 386 SER A CA 1
ATOM 2957 C C . SER A 1 386 ? 10.845 -19.846 -3.054 1.00 96.69 386 SER A C 1
ATOM 2958 O O . SER A 1 386 ? 10.865 -20.977 -2.546 1.00 76.49 386 SER A O 1
ATOM 2961 N N . GLU A 1 387 ? 10.635 -19.634 -4.346 1.00 99.19 387 GLU A N 1
ATOM 2962 C CA . GLU A 1 387 ? 10.476 -20.726 -5.276 1.00 98.42 387 GLU A CA 1
ATOM 2963 C C . GLU A 1 387 ? 11.589 -21.735 -5.100 1.00 91.96 387 GLU A C 1
ATOM 2964 O O . GLU A 1 387 ? 11.331 -22.932 -4.989 1.00 93.63 387 GLU A O 1
ATOM 2970 N N . VAL A 1 388 ? 12.827 -21.240 -5.071 1.00 91.52 388 VAL A N 1
ATOM 2971 C CA . VAL A 1 388 ? 13.998 -22.098 -4.864 1.00 87.33 388 VAL A CA 1
ATOM 2972 C C . VAL A 1 388 ? 13.860 -22.899 -3.590 1.00 79.00 388 VAL A C 1
ATOM 2973 O O . VAL A 1 388 ? 13.931 -24.123 -3.614 1.00 83.55 388 VAL A O 1
ATOM 2977 N N . ALA A 1 389 ? 13.668 -22.188 -2.480 1.00 80.20 389 ALA A N 1
ATOM 2978 C CA . ALA A 1 389 ? 13.610 -22.786 -1.142 1.00 90.70 389 ALA A CA 1
ATOM 2979 C C . ALA A 1 389 ? 12.405 -23.706 -0.951 1.00 95.61 389 ALA A C 1
ATOM 2980 O O . ALA A 1 389 ? 12.489 -24.706 -0.220 1.00 73.24 389 ALA A O 1
ATOM 2982 N N . SER A 1 390 ? 11.293 -23.348 -1.605 1.00 103.55 390 SER A N 1
ATOM 2983 C CA . SER A 1 390 ? 10.079 -24.180 -1.657 1.00 104.19 390 SER A CA 1
ATOM 2984 C C . SER A 1 390 ? 10.319 -25.5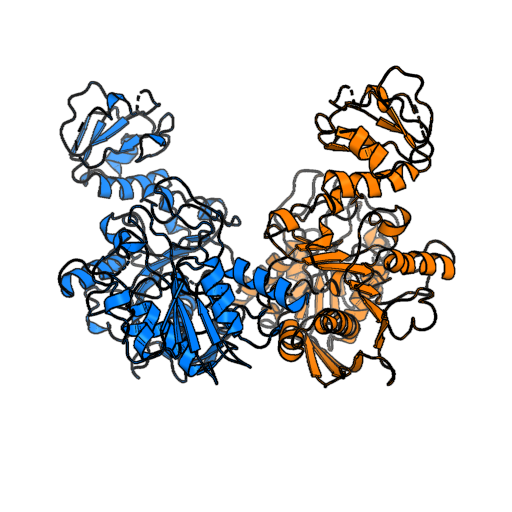73 -2.272 1.00 92.37 390 SER A C 1
ATOM 2985 O O . SER A 1 390 ? 9.636 -26.527 -1.931 1.00 82.21 390 SER A O 1
ATOM 2988 N N . LYS A 1 391 ? 11.299 -25.669 -3.168 1.00 91.61 391 LYS A N 1
ATOM 2989 C CA . LYS A 1 391 ? 11.647 -26.920 -3.824 1.00 95.39 391 LYS A CA 1
ATOM 2990 C C . LYS A 1 391 ? 12.665 -27.713 -3.018 1.00 91.34 391 LYS A C 1
ATOM 2991 O O . LYS A 1 391 ? 12.414 -28.851 -2.645 1.00 101.57 391 LYS A O 1
ATOM 2997 N N . LEU A 1 392 ? 13.816 -27.110 -2.756 1.00 90.05 392 LEU A N 1
ATOM 2998 C CA . LEU A 1 392 ? 14.965 -27.839 -2.218 1.00 84.32 392 LEU A CA 1
ATOM 2999 C C . LEU A 1 392 ? 14.914 -28.063 -0.712 1.00 92.78 392 LEU A C 1
ATOM 3000 O O . LEU A 1 392 ? 15.856 -28.609 -0.151 1.00 90.41 392 LEU A O 1
ATOM 3005 N N . ALA A 1 393 ? 13.842 -27.631 -0.050 1.00 94.73 393 ALA A N 1
ATOM 3006 C CA . ALA A 1 393 ? 13.789 -27.696 1.413 1.00 91.45 393 ALA A CA 1
ATOM 3007 C C . ALA A 1 393 ? 12.479 -28.232 1.972 1.00 100.04 393 ALA A C 1
ATOM 3008 O O . ALA A 1 393 ? 11.393 -27.870 1.514 1.00 99.72 393 ALA A O 1
ATOM 3010 N N . ASP A 1 394 ? 12.596 -29.072 2.995 1.00 97.97 394 ASP A N 1
ATOM 3011 C CA . ASP A 1 394 ? 11.457 -29.789 3.548 1.00 88.00 394 ASP A CA 1
ATOM 3012 C C . ASP A 1 394 ? 10.410 -28.877 4.192 1.00 87.24 394 ASP A C 1
ATOM 3013 O O . ASP A 1 394 ? 9.214 -29.024 3.938 1.00 95.74 394 ASP A O 1
ATOM 3018 N N . VAL A 1 395 ? 10.863 -27.933 5.014 1.00 88.59 395 VAL A N 1
ATOM 3019 C CA . VAL A 1 395 ? 9.985 -26.934 5.646 1.00 79.73 395 VAL A CA 1
ATOM 3020 C C . VAL A 1 395 ? 10.590 -25.563 5.389 1.00 80.87 395 VAL A C 1
ATOM 3021 O O . VAL A 1 395 ? 11.798 -25.385 5.564 1.00 89.58 395 VAL A O 1
ATOM 3025 N N . VAL A 1 396 ? 9.778 -24.594 4.978 1.00 70.30 396 VAL A N 1
ATOM 3026 C CA . VAL A 1 396 ? 10.298 -23.243 4.804 1.00 70.18 396 VAL A CA 1
ATOM 3027 C C . VAL A 1 396 ? 9.715 -22.210 5.764 1.00 79.18 396 VAL A C 1
ATOM 3028 O O . VAL A 1 396 ? 8.541 -21.830 5.667 1.00 81.91 396 VAL A O 1
ATOM 3032 N N . ILE A 1 397 ? 10.547 -21.736 6.682 1.00 77.85 397 ILE A N 1
ATOM 3033 C CA . ILE A 1 397 ? 10.089 -20.735 7.634 1.00 72.97 397 ILE A CA 1
ATOM 3034 C C . ILE A 1 397 ? 10.435 -19.343 7.208 1.00 66.68 397 ILE A C 1
ATOM 3035 O O . ILE A 1 397 ? 11.603 -18.994 7.055 1.00 75.54 397 ILE A O 1
ATOM 3040 N N . LEU A 1 398 ? 9.410 -18.536 7.046 1.00 67.06 398 LEU A N 1
ATOM 3041 C CA . LEU A 1 398 ? 9.568 -17.237 6.434 1.00 70.61 398 LEU A CA 1
ATOM 3042 C C . LEU A 1 398 ? 9.568 -16.134 7.462 1.00 80.94 398 LEU A C 1
ATOM 3043 O O . LEU A 1 398 ? 8.568 -15.914 8.160 1.00 89.19 398 LEU A O 1
ATOM 3048 N N . THR A 1 399 ? 10.678 -15.417 7.544 1.00 87.38 399 THR A N 1
ATOM 3049 C CA . THR A 1 399 ? 10.812 -14.392 8.564 1.00 91.15 399 THR A CA 1
ATOM 3050 C C . THR A 1 399 ? 11.382 -13.089 8.054 1.00 89.43 399 THR A C 1
ATOM 3051 O O . THR A 1 399 ? 12.001 -13.040 6.989 1.00 85.32 399 THR A O 1
ATOM 3055 N N . THR A 1 400 ? 11.174 -12.040 8.848 1.00 96.56 400 THR A N 1
ATOM 3056 C CA . THR A 1 400 ? 11.625 -10.687 8.536 1.00 88.74 400 THR A CA 1
ATOM 3057 C C . THR A 1 400 ? 13.152 -10.517 8.613 1.00 94.17 400 THR A C 1
ATOM 3058 O O . THR A 1 400 ? 13.820 -11.025 9.514 1.00 105.64 400 THR A O 1
ATOM 3062 N N . ASP A 1 401 ? 13.696 -9.793 7.650 1.00 109.85 401 ASP A N 1
ATOM 3063 C CA . ASP A 1 401 ? 15.131 -9.734 7.455 1.00 116.16 401 ASP A CA 1
ATOM 3064 C C . ASP A 1 401 ? 15.638 -8.341 7.848 1.00 134.31 401 ASP A C 1
ATOM 3065 O O . ASP A 1 401 ? 15.626 -7.988 9.031 1.00 150.17 401 ASP A O 1
ATOM 3070 N N . ASP A 1 402 ? 16.067 -7.554 6.860 1.00 115.26 402 ASP A N 1
ATOM 3071 C CA . ASP A 1 402 ? 16.446 -6.158 7.080 1.00 95.23 402 ASP A CA 1
ATOM 3072 C C . ASP A 1 402 ? 15.573 -5.220 6.241 1.00 95.71 402 ASP A C 1
ATOM 3073 O O . ASP A 1 402 ? 16.007 -4.699 5.210 1.00 84.95 402 ASP A O 1
ATOM 3078 N N . PRO A 1 403 ? 14.331 -4.995 6.679 1.00 98.54 403 PRO A N 1
ATOM 3079 C CA . PRO A 1 403 ? 13.412 -4.300 5.791 1.00 96.67 403 PRO A CA 1
ATOM 3080 C C . PRO A 1 403 ? 13.739 -2.829 5.818 1.00 108.21 403 PRO A C 1
ATOM 3081 O O . PRO A 1 403 ? 12.996 -2.052 6.417 1.00 147.34 403 PRO A O 1
ATOM 3085 N N . ARG A 1 404 ? 14.849 -2.447 5.198 1.00 91.98 404 ARG A N 1
ATOM 3086 C CA . ARG A 1 404 ? 15.444 -1.143 5.469 1.00 95.34 404 ARG A CA 1
ATOM 3087 C C . ARG A 1 404 ? 14.444 -0.025 5.358 1.00 104.34 404 ARG A C 1
ATOM 3088 O O . ARG A 1 404 ? 13.769 0.313 6.328 1.00 126.01 404 ARG A O 1
ATOM 3096 N N . GLY A 1 405 ? 14.360 0.567 4.176 1.00 102.76 405 GLY A N 1
ATOM 3097 C CA . GLY A 1 405 ? 13.247 1.450 3.873 1.00 124.16 405 GLY A CA 1
ATOM 3098 C C . GLY A 1 405 ? 11.961 0.655 3.956 1.00 131.95 405 GLY A C 1
ATOM 3099 O O . GLY A 1 405 ? 11.104 0.919 4.803 1.00 146.46 405 GLY A O 1
ATOM 3100 N N . GLU A 1 406 ? 11.863 -0.355 3.096 1.00 128.67 406 GLU A N 1
ATOM 3101 C CA . GLU A 1 406 ? 10.610 -1.029 2.801 1.00 121.23 406 GLU A CA 1
ATOM 3102 C C . GLU A 1 406 ? 9.784 -1.423 4.027 1.00 128.17 406 GLU A C 1
ATOM 3103 O O . GLU A 1 406 ? 10.316 -1.866 5.055 1.00 119.08 406 GLU A O 1
ATOM 3109 N N . ASP A 1 407 ? 8.472 -1.247 3.895 1.00 120.27 407 ASP A N 1
ATOM 3110 C CA . ASP A 1 407 ? 7.505 -1.764 4.846 1.00 111.34 407 ASP A CA 1
ATOM 3111 C C . ASP A 1 407 ? 7.523 -3.300 4.793 1.00 121.52 407 ASP A C 1
ATOM 3112 O O . ASP A 1 407 ? 7.209 -3.885 3.754 1.00 128.18 407 ASP A O 1
ATOM 3117 N N . PRO A 1 408 ? 7.909 -3.953 5.911 1.00 117.47 408 PRO A N 1
ATOM 3118 C CA . PRO A 1 408 ? 8.184 -5.406 5.965 1.00 120.48 408 PRO A CA 1
ATOM 3119 C C . PRO A 1 408 ? 7.066 -6.331 5.445 1.00 121.11 408 PRO A C 1
ATOM 3120 O O . PRO A 1 408 ? 7.366 -7.377 4.856 1.00 106.86 408 PRO A O 1
ATOM 3124 N N . GLU A 1 409 ? 5.804 -5.944 5.670 1.00 129.51 409 GLU A N 1
ATOM 3125 C CA . GLU A 1 409 ? 4.628 -6.725 5.242 1.00 127.95 409 GLU A CA 1
ATOM 3126 C C . GLU A 1 409 ? 4.356 -6.530 3.755 1.00 128.35 409 GLU A C 1
ATOM 3127 O O . GLU A 1 409 ? 3.450 -7.135 3.189 1.00 146.56 409 GLU A O 1
ATOM 3133 N N . GLN A 1 410 ? 5.150 -5.672 3.133 1.00 118.65 410 GLN A N 1
ATOM 3134 C CA . GLN A 1 410 ? 5.036 -5.400 1.716 1.00 127.06 410 GLN A CA 1
ATOM 3135 C C . GLN A 1 410 ? 6.237 -6.045 1.053 1.00 112.47 410 GLN A C 1
ATOM 3136 O O . GLN A 1 410 ? 6.417 -5.969 -0.165 1.00 99.49 410 GLN A O 1
ATOM 3142 N N . ILE A 1 411 ? 7.068 -6.668 1.885 1.00 119.50 411 ILE A N 1
ATOM 3143 C CA . ILE A 1 411 ? 8.132 -7.544 1.416 1.00 111.72 411 ILE A CA 1
ATOM 3144 C C . ILE A 1 411 ? 7.619 -8.958 1.479 1.00 106.81 411 ILE A C 1
ATOM 3145 O O . ILE A 1 411 ? 7.863 -9.756 0.582 1.00 120.97 411 ILE A O 1
ATOM 3158 N N . GLU A 1 413 ? 4.664 -10.140 1.352 1.00 121.48 413 GLU A N 1
ATOM 3159 C CA . GLU A 1 413 ? 3.734 -10.415 0.258 1.00 125.95 413 GLU A CA 1
ATOM 3160 C C . GLU A 1 413 ? 4.474 -10.862 -0.995 1.00 113.57 413 GLU A C 1
ATOM 3161 O O . GLU A 1 413 ? 4.161 -11.911 -1.569 1.00 108.42 413 GLU A O 1
ATOM 3167 N N . ASP A 1 414 ? 5.475 -10.073 -1.384 1.00 101.15 414 ASP A N 1
ATOM 3168 C CA . ASP A 1 414 ? 6.329 -10.370 -2.543 1.00 104.17 414 ASP A CA 1
ATOM 3169 C C . ASP A 1 414 ? 7.031 -11.727 -2.458 1.00 97.14 414 ASP A C 1
ATOM 3170 O O . ASP A 1 414 ? 7.285 -12.364 -3.478 1.00 106.42 414 ASP A O 1
ATOM 3175 N N . LEU A 1 415 ? 7.376 -12.141 -1.243 1.00 93.61 415 LEU A N 1
ATOM 3176 C CA . LEU A 1 415 ? 8.078 -13.396 -1.029 1.00 83.93 415 LEU A CA 1
ATOM 3177 C C . LEU A 1 415 ? 7.089 -14.530 -1.107 1.00 94.38 415 LEU A C 1
ATOM 3178 O O . LEU A 1 415 ? 7.417 -15.580 -1.637 1.00 96.43 415 LEU A O 1
ATOM 3183 N N . ILE A 1 416 ? 5.880 -14.303 -0.574 1.00 100.58 416 ILE A N 1
ATOM 3184 C CA . ILE A 1 416 ? 4.839 -15.338 -0.433 1.00 93.31 416 ILE A CA 1
ATOM 3185 C C . ILE A 1 416 ? 4.404 -15.985 -1.748 1.00 102.83 416 ILE A C 1
ATOM 3186 O O . ILE A 1 416 ? 4.099 -17.174 -1.783 1.00 124.95 416 ILE A O 1
ATOM 3191 N N . LYS A 1 417 ? 4.403 -15.209 -2.827 1.00 103.70 417 LYS A N 1
ATOM 3192 C CA . LYS A 1 417 ? 4.017 -15.714 -4.143 1.00 118.05 417 LYS A CA 1
ATOM 3193 C C . LYS A 1 417 ? 4.816 -16.946 -4.619 1.00 123.68 417 LYS A C 1
ATOM 3194 O O . LYS A 1 417 ? 4.239 -17.871 -5.191 1.00 134.49 417 LYS A O 1
ATOM 3200 N N . GLY A 1 418 ? 6.130 -16.955 -4.380 1.00 102.51 418 GLY A N 1
ATOM 3201 C CA . GLY A 1 418 ? 7.003 -18.049 -4.839 1.00 94.34 418 GLY A CA 1
ATOM 3202 C C . GLY A 1 418 ? 6.959 -19.323 -3.996 1.00 102.74 418 GLY A C 1
ATOM 3203 O O . GLY A 1 418 ? 7.533 -20.354 -4.353 1.00 100.99 418 GLY A O 1
ATOM 3204 N N . ILE A 1 419 ? 6.274 -19.261 -2.870 1.00 103.55 419 ILE A N 1
ATOM 3205 C CA . ILE A 1 419 ? 6.117 -20.436 -2.052 1.00 109.31 419 ILE A CA 1
ATOM 3206 C C . ILE A 1 419 ? 5.063 -21.315 -2.695 1.00 112.79 419 ILE A C 1
ATOM 3207 O O . ILE A 1 419 ? 3.914 -20.897 -2.893 1.00 115.03 419 ILE A O 1
ATOM 3212 N N . ASP A 1 420 ? 5.482 -22.523 -3.057 1.00 111.40 420 ASP A N 1
ATOM 3213 C CA . ASP A 1 420 ? 4.557 -23.615 -3.330 1.00 130.05 420 ASP A CA 1
ATOM 3214 C C . ASP A 1 420 ? 3.634 -23.776 -2.114 1.00 116.03 420 ASP A C 1
ATOM 3215 O O . ASP A 1 420 ? 4.063 -24.265 -1.070 1.00 123.97 420 ASP A O 1
ATOM 3220 N N . LYS A 1 421 ? 2.381 -23.342 -2.243 1.00 88.30 421 LYS A N 1
ATOM 3221 C CA . LYS A 1 421 ? 1.423 -23.447 -1.151 1.00 93.00 421 LYS A CA 1
ATOM 3222 C C . LYS A 1 421 ? 1.018 -24.884 -0.786 1.00 100.11 421 LYS A C 1
ATOM 3223 O O . LYS A 1 421 ? 0.415 -25.106 0.263 1.00 128.69 421 LYS A O 1
ATOM 3229 N N . ARG A 1 422 ? 1.362 -25.852 -1.638 1.00 113.23 422 ARG A N 1
ATOM 3230 C CA . ARG A 1 422 ? 1.074 -27.271 -1.373 1.00 112.73 422 ARG A CA 1
ATOM 3231 C C . ARG A 1 422 ? 1.914 -27.884 -0.255 1.00 92.04 422 ARG A C 1
ATOM 3232 O O . ARG A 1 422 ? 1.403 -28.633 0.568 1.00 102.15 422 ARG A O 1
ATOM 3240 N N . LYS A 1 423 ? 3.201 -27.560 -0.243 1.00 93.80 423 LYS A N 1
ATOM 3241 C CA . LYS A 1 423 ? 4.134 -28.038 0.786 1.00 107.53 423 LYS A CA 1
ATOM 3242 C C . LYS A 1 423 ? 4.011 -27.216 2.081 1.00 97.63 423 LYS A C 1
ATOM 3243 O O . LYS A 1 423 ? 3.517 -26.091 2.047 1.00 108.45 423 LYS A O 1
ATOM 3249 N N . PRO A 1 424 ? 4.451 -27.777 3.229 1.00 93.15 424 PRO A N 1
ATOM 3250 C CA . PRO A 1 424 ? 4.287 -27.046 4.504 1.00 95.64 424 PRO A CA 1
ATOM 3251 C C . PRO A 1 424 ? 5.245 -25.835 4.679 1.00 90.95 424 PRO A C 1
ATOM 3252 O O . PRO A 1 424 ? 6.466 -25.998 4.772 1.00 100.28 424 PRO A O 1
ATOM 3256 N N . TYR A 1 425 ? 4.670 -24.635 4.688 1.00 83.68 425 TYR A N 1
ATOM 3257 C CA . TYR A 1 425 ? 5.405 -23.382 4.870 1.00 82.75 425 TYR A CA 1
ATOM 3258 C C . TYR A 1 425 ? 4.772 -22.647 6.018 1.00 85.08 425 TYR A C 1
ATOM 3259 O O . TYR A 1 425 ? 3.605 -22.835 6.333 1.00 106.21 425 TYR A O 1
ATOM 3268 N N . LEU A 1 426 ? 5.538 -21.780 6.637 1.00 91.70 426 LEU A N 1
ATOM 3269 C CA . LEU A 1 426 ? 5.194 -21.311 7.948 1.00 77.99 426 LEU A CA 1
ATOM 3270 C C . LEU A 1 426 ? 5.679 -19.876 7.981 1.00 72.93 426 LEU A C 1
ATOM 3271 O O . LEU A 1 426 ? 6.820 -19.603 7.613 1.00 83.99 426 LEU A O 1
ATOM 3276 N N . VAL A 1 427 ? 4.813 -18.949 8.365 1.00 75.73 427 VAL A N 1
ATOM 3277 C CA . VAL A 1 427 ? 5.176 -17.526 8.300 1.00 86.23 427 VAL A CA 1
ATOM 3278 C C . VAL A 1 427 ? 5.160 -16.825 9.670 1.00 92.76 427 VAL A C 1
ATOM 3279 O O . VAL A 1 427 ? 4.094 -16.702 10.298 1.00 91.02 427 VAL A O 1
ATOM 3283 N N . LEU A 1 428 ? 6.346 -16.368 10.108 1.00 88.48 428 LEU A N 1
ATOM 3284 C CA . LEU A 1 428 ? 6.563 -15.726 11.431 1.00 80.94 428 LEU A CA 1
ATOM 3285 C C . LEU A 1 428 ? 7.419 -14.459 11.306 1.00 85.85 428 LEU A C 1
ATOM 3286 O O . LEU A 1 428 ? 8.577 -14.525 10.920 1.00 102.67 428 LEU A O 1
ATOM 3291 N N . PHE A 1 429 ? 6.847 -13.314 11.658 1.00 88.75 429 PHE A N 1
ATOM 3292 C CA . PHE A 1 429 ? 7.393 -12.016 11.271 1.00 93.33 429 PHE A CA 1
ATOM 3293 C C . PHE A 1 429 ? 8.496 -11.506 12.188 1.00 98.25 429 PHE A C 1
ATOM 3294 O O . PHE A 1 429 ? 8.983 -10.395 12.020 1.00 99.69 429 PHE A O 1
ATOM 3302 N N . ASP A 1 430 ? 8.860 -12.304 13.177 1.00 95.13 430 ASP A N 1
ATOM 3303 C CA . ASP A 1 430 ? 9.854 -11.906 14.140 1.00 82.30 430 ASP A CA 1
ATOM 3304 C C . ASP A 1 430 ? 10.982 -12.885 13.973 1.00 93.07 430 ASP A C 1
ATOM 3305 O O . ASP A 1 430 ? 10.806 -14.088 14.208 1.00 98.29 430 ASP A O 1
ATOM 3310 N N . ARG A 1 431 ? 12.142 -12.379 13.567 1.00 82.71 431 ARG A N 1
ATOM 3311 C CA . ARG A 1 431 ? 13.260 -13.253 13.269 1.00 69.65 431 ARG A CA 1
ATOM 3312 C C . ARG A 1 431 ? 13.618 -14.132 14.459 1.00 74.99 431 ARG A C 1
ATOM 3313 O O . ARG A 1 431 ? 13.919 -15.331 14.321 1.00 74.04 431 ARG A O 1
ATOM 3321 N N . ARG A 1 432 ? 13.569 -13.513 15.628 1.00 69.79 432 ARG A N 1
ATOM 3322 C CA . ARG A 1 432 ? 13.813 -14.179 16.893 1.00 86.29 432 ARG A CA 1
ATOM 3323 C C . ARG A 1 432 ? 12.943 -15.443 17.072 1.00 95.06 432 ARG A C 1
ATOM 3324 O O . ARG A 1 432 ? 13.453 -16.497 17.476 1.00 87.20 432 ARG A O 1
ATOM 3332 N N . GLU A 1 433 ? 11.645 -15.342 16.758 1.00 88.80 433 GLU A N 1
ATOM 3333 C CA . GLU A 1 433 ? 10.720 -16.471 16.939 1.00 85.10 433 GLU A CA 1
ATOM 3334 C C . GLU A 1 433 ? 10.811 -17.488 15.809 1.00 90.32 433 GLU A C 1
ATOM 3335 O O . GLU A 1 433 ? 10.702 -18.694 16.042 1.00 86.23 433 GLU A O 1
ATOM 3341 N N . ALA A 1 434 ? 11.014 -16.993 14.589 1.00 82.99 434 ALA A N 1
ATOM 3342 C CA . ALA A 1 434 ? 11.288 -17.847 13.444 1.00 69.34 434 ALA A CA 1
ATOM 3343 C C . ALA A 1 434 ? 12.371 -18.829 13.788 1.00 72.08 434 ALA A C 1
ATOM 3344 O O . ALA A 1 434 ? 12.215 -20.027 13.580 1.00 78.10 434 ALA A O 1
ATOM 3346 N N . ILE A 1 435 ? 13.481 -18.317 14.308 1.00 74.58 435 ILE A N 1
ATOM 3347 C CA . ILE A 1 435 ? 14.613 -19.171 14.624 1.00 67.16 435 ILE A CA 1
ATOM 3348 C C . ILE A 1 435 ? 14.262 -20.127 15.772 1.00 76.72 435 ILE A C 1
ATOM 3349 O O . ILE A 1 435 ? 14.476 -21.351 15.670 1.00 74.39 435 ILE A O 1
ATOM 3354 N N . GLU A 1 436 ? 13.728 -19.567 16.862 1.00 71.86 436 GLU A N 1
ATOM 3355 C CA . GLU A 1 436 ? 13.302 -20.379 17.990 1.00 71.77 436 GLU A CA 1
ATOM 3356 C C . GLU A 1 436 ? 12.432 -21.525 17.487 1.00 77.58 436 GLU A C 1
ATOM 3357 O O . GLU A 1 436 ? 12.668 -22.685 17.826 1.00 75.38 436 GLU A O 1
ATOM 3363 N N . THR A 1 437 ? 11.445 -21.198 16.650 1.00 75.90 437 THR A N 1
ATOM 3364 C CA . THR A 1 437 ? 10.470 -22.183 16.191 1.00 67.83 437 THR A CA 1
ATOM 3365 C C . THR A 1 437 ? 11.116 -23.311 15.429 1.00 75.00 437 THR A C 1
ATOM 3366 O O . THR A 1 437 ? 10.848 -24.481 15.695 1.00 79.36 437 THR A O 1
ATOM 3370 N N . ALA A 1 438 ? 11.961 -22.950 14.466 1.00 86.55 438 ALA A N 1
ATOM 3371 C CA . ALA A 1 438 ? 12.599 -23.924 13.580 1.00 77.14 438 ALA A CA 1
ATOM 3372 C C . ALA A 1 438 ? 13.417 -24.903 14.390 1.00 73.39 438 ALA A C 1
ATOM 3373 O O . ALA A 1 438 ? 13.481 -26.077 14.084 1.00 70.41 438 ALA A O 1
ATOM 3375 N N . LEU A 1 439 ? 14.033 -24.419 15.450 1.00 76.44 439 LEU A N 1
ATOM 3376 C CA . LEU A 1 439 ? 14.798 -25.314 16.276 1.00 82.77 439 LEU A CA 1
ATOM 3377 C C . LEU A 1 439 ? 13.899 -26.342 16.954 1.00 86.84 439 LEU A C 1
ATOM 3378 O O . LEU A 1 439 ? 14.299 -27.491 17.127 1.00 98.95 439 LEU A O 1
ATOM 3383 N N . THR A 1 440 ? 12.670 -25.944 17.284 1.00 85.71 440 THR A N 1
ATOM 3384 C CA . THR A 1 440 ? 11.747 -26.807 18.030 1.00 71.44 440 THR A CA 1
ATOM 3385 C C . THR A 1 440 ? 11.068 -27.845 17.157 1.00 74.58 440 THR A C 1
ATOM 3386 O O . THR A 1 440 ? 10.972 -29.009 17.534 1.00 76.50 440 THR A O 1
ATOM 3390 N N . ILE A 1 441 ? 10.585 -27.423 15.995 1.00 79.87 441 ILE A N 1
ATOM 3391 C CA . ILE A 1 441 ? 9.894 -28.326 15.068 1.00 88.48 441 ILE A CA 1
ATOM 3392 C C . ILE A 1 441 ? 10.836 -29.264 14.307 1.00 90.06 441 ILE A C 1
ATOM 3393 O O . ILE A 1 441 ? 10.394 -30.169 13.600 1.00 90.84 441 ILE A O 1
ATOM 3398 N N . ALA A 1 442 ? 12.132 -29.029 14.434 1.00 90.70 442 ALA A N 1
ATOM 3399 C CA . ALA A 1 442 ? 13.101 -29.869 13.770 1.00 88.75 442 ALA A CA 1
ATOM 3400 C C . ALA A 1 442 ? 13.533 -30.986 14.710 1.00 100.80 442 ALA A C 1
ATOM 3401 O O . ALA A 1 442 ? 13.561 -30.812 15.939 1.00 90.39 442 ALA A O 1
ATOM 3403 N N . ASN A 1 443 ? 13.871 -32.132 14.124 1.00 98.71 443 ASN A N 1
ATOM 3404 C CA . ASN A 1 443 ? 13.911 -33.382 14.861 1.00 106.28 443 ASN A CA 1
ATOM 3405 C C . ASN A 1 443 ? 15.300 -33.816 15.268 1.00 123.15 443 ASN A C 1
ATOM 3406 O O . ASN A 1 443 ? 16.260 -33.048 15.222 1.00 136.75 443 ASN A O 1
ATOM 3411 N N . ARG A 1 444 ? 15.382 -35.077 15.671 1.00 140.47 444 ARG A N 1
ATOM 3412 C CA . ARG A 1 444 ? 16.643 -35.747 15.883 1.00 133.84 444 ARG A CA 1
ATOM 3413 C C . ARG A 1 444 ? 17.443 -35.670 14.586 1.00 114.45 444 ARG A C 1
ATOM 3414 O O . ARG A 1 444 ? 17.095 -36.298 13.592 1.00 112.32 444 ARG A O 1
ATOM 3422 N N . GLY A 1 445 ? 18.493 -34.861 14.589 1.00 112.76 445 GLY A N 1
ATOM 3423 C CA . GLY A 1 445 ? 19.467 -34.880 13.503 1.00 108.39 445 GLY A CA 1
ATOM 3424 C C . GLY A 1 445 ? 19.021 -34.251 12.202 1.00 87.88 445 GLY A C 1
ATOM 3425 O O . GLY A 1 445 ? 19.561 -34.554 11.140 1.00 97.18 445 GLY A O 1
ATOM 3426 N N . ASP A 1 446 ? 18.041 -33.366 12.276 1.00 89.22 446 ASP A N 1
ATOM 3427 C CA . ASP A 1 446 ? 17.681 -32.557 11.128 1.00 90.94 446 ASP A CA 1
ATOM 3428 C C . ASP A 1 446 ? 18.707 -31.460 10.975 1.00 89.26 446 ASP A C 1
ATOM 3429 O O . ASP A 1 446 ? 19.562 -31.280 11.843 1.00 100.79 446 ASP A O 1
ATOM 3434 N N . SER A 1 447 ? 18.609 -30.721 9.877 1.00 82.68 447 SER A N 1
ATOM 3435 C CA . SER A 1 447 ? 19.443 -29.555 9.669 1.00 75.28 447 SER A CA 1
ATOM 3436 C C . SER A 1 447 ? 18.589 -28.313 9.568 1.00 74.30 447 SER A C 1
ATOM 3437 O O . SER A 1 447 ? 17.636 -28.252 8.806 1.00 72.52 447 SER A O 1
ATOM 3440 N N . VAL A 1 448 ? 18.945 -27.315 10.352 1.00 73.93 448 VAL A N 1
ATOM 3441 C CA . VAL A 1 448 ? 18.295 -26.039 10.275 1.00 71.88 448 VAL A CA 1
ATOM 3442 C C . VAL A 1 448 ? 19.255 -25.042 9.643 1.00 75.76 448 VAL A C 1
ATOM 3443 O O . VAL A 1 448 ? 20.363 -24.826 10.144 1.00 85.93 448 VAL A O 1
ATOM 3447 N N . VAL A 1 449 ? 18.830 -24.446 8.541 1.00 61.55 449 VAL A N 1
ATOM 3448 C CA . VAL A 1 449 ? 19.618 -23.443 7.873 1.00 66.18 449 VAL A CA 1
ATOM 3449 C C . VAL A 1 449 ? 18.948 -22.089 8.008 1.00 68.98 449 VAL A C 1
ATOM 3450 O O . VAL A 1 449 ? 17.760 -21.963 7.742 1.00 90.50 449 VAL A O 1
ATOM 3454 N N . ILE A 1 450 ? 19.713 -21.079 8.410 1.00 74.08 450 ILE A N 1
ATOM 3455 C CA . ILE A 1 450 ? 19.219 -19.708 8.481 1.00 76.44 450 ILE A CA 1
ATOM 3456 C C . ILE A 1 450 ? 19.964 -18.850 7.487 1.00 75.72 450 ILE A C 1
ATOM 3457 O O . ILE A 1 450 ? 21.185 -18.735 7.561 1.00 89.53 450 ILE A O 1
ATOM 3462 N N . ALA A 1 451 ? 19.240 -18.236 6.564 1.00 69.85 451 ALA A N 1
ATOM 3463 C CA . ALA A 1 451 ? 19.889 -17.468 5.511 1.00 75.10 451 ALA A CA 1
ATOM 3464 C C . ALA A 1 451 ? 19.538 -15.988 5.578 1.00 79.95 451 ALA A C 1
ATOM 3465 O O . ALA A 1 451 ? 18.665 -15.578 6.345 1.00 83.27 451 ALA A O 1
ATOM 3467 N N . GLY A 1 452 ? 20.217 -15.196 4.756 1.00 75.47 452 GLY A N 1
ATOM 3468 C CA . GLY A 1 452 ? 19.816 -13.824 4.493 1.00 80.14 452 GLY A CA 1
ATOM 3469 C C . GLY A 1 452 ? 20.798 -12.808 5.033 1.00 85.14 452 GLY A C 1
ATOM 3470 O O . GLY A 1 452 ? 20.974 -11.742 4.439 1.00 98.74 452 GLY A O 1
ATOM 3471 N N . ARG A 1 453 ? 21.445 -13.134 6.154 1.00 83.27 453 ARG A N 1
ATOM 3472 C CA . ARG A 1 453 ? 22.100 -12.106 6.964 1.00 88.16 453 ARG A CA 1
ATOM 3473 C C . ARG A 1 453 ? 23.581 -12.366 7.218 1.00 81.05 453 ARG A C 1
ATOM 3474 O O . ARG A 1 453 ? 24.411 -11.502 6.985 1.00 87.93 453 ARG A O 1
ATOM 3482 N N . GLY A 1 454 ? 23.914 -13.560 7.682 1.00 85.18 454 GLY A N 1
ATOM 3483 C CA . GLY A 1 454 ? 25.313 -13.924 7.854 1.00 87.23 454 GLY A CA 1
ATOM 3484 C C . GLY A 1 454 ? 25.987 -13.347 9.090 1.00 99.64 454 GLY A C 1
ATOM 3485 O O . GLY A 1 454 ? 25.474 -13.474 10.214 1.00 111.05 454 GLY A O 1
ATOM 3486 N N . HIS A 1 455 ? 27.152 -12.729 8.895 1.00 103.49 455 HIS A N 1
ATOM 3487 C CA . HIS A 1 455 ? 27.876 -12.136 10.021 1.00 107.29 455 HIS A CA 1
ATOM 3488 C C . HIS A 1 455 ? 27.344 -10.772 10.448 1.00 101.51 455 HIS A C 1
ATOM 3489 O O . HIS A 1 455 ? 27.711 -10.272 11.509 1.00 106.19 455 HIS A O 1
ATOM 3496 N N . GLU A 1 456 ? 26.474 -10.186 9.627 1.00 93.17 456 GLU A N 1
ATOM 3497 C CA . GLU A 1 456 ? 25.810 -8.922 9.949 1.00 93.24 456 GLU A CA 1
ATOM 3498 C C . GLU A 1 456 ? 25.432 -8.750 11.432 1.00 95.11 456 GLU A C 1
ATOM 3499 O O . GLU A 1 456 ? 24.889 -9.661 12.063 1.00 100.74 456 GLU A O 1
ATOM 3505 N N . ARG A 1 457 ? 25.715 -7.558 11.960 1.00 103.86 457 ARG A N 1
ATOM 3506 C CA . ARG A 1 457 ? 25.785 -7.319 13.396 1.00 99.52 457 ARG A CA 1
ATOM 3507 C C . ARG A 1 457 ? 24.519 -6.662 13.951 1.00 98.87 457 ARG A C 1
ATOM 3508 O O . ARG A 1 457 ? 24.193 -6.853 15.112 1.00 84.80 457 ARG A O 1
ATOM 3516 N N . TYR A 1 458 ? 23.819 -5.885 13.121 1.00 110.62 458 TYR A N 1
ATOM 3517 C CA . TYR A 1 458 ? 22.496 -5.336 13.474 1.00 90.72 458 TYR A CA 1
ATOM 3518 C C . TYR A 1 458 ? 21.454 -5.738 12.449 1.00 86.42 458 TYR A C 1
ATOM 3519 O O . TYR A 1 458 ? 21.768 -5.943 11.286 1.00 102.39 458 TYR A O 1
ATOM 3528 N N . GLN A 1 459 ? 20.203 -5.815 12.880 1.00 98.55 459 GLN A N 1
ATOM 3529 C CA . GLN A 1 459 ? 19.070 -5.879 11.965 1.00 92.85 459 GLN A CA 1
ATOM 3530 C C . GLN A 1 459 ? 18.588 -4.452 11.637 1.00 102.49 459 GLN A C 1
ATOM 3531 O O . GLN A 1 459 ? 18.156 -3.725 12.523 1.00 108.08 459 GLN A O 1
ATOM 3537 N N . ILE A 1 460 ? 18.662 -4.063 10.367 1.00 97.20 460 ILE A N 1
ATOM 3538 C CA . ILE A 1 460 ? 18.291 -2.711 9.938 1.00 95.83 460 ILE A CA 1
ATOM 3539 C C . ILE A 1 460 ? 16.792 -2.510 9.588 1.00 106.78 460 ILE A C 1
ATOM 3540 O O . ILE A 1 460 ? 16.396 -2.557 8.411 1.00 105.93 460 ILE A O 1
ATOM 3545 N N . ILE A 1 461 ? 15.963 -2.266 10.606 1.00 111.84 461 ILE A N 1
ATOM 3546 C CA . ILE A 1 461 ? 14.541 -1.987 10.366 1.00 113.15 461 ILE A CA 1
ATOM 3547 C C . ILE A 1 461 ? 14.354 -0.604 9.755 1.00 110.21 461 ILE A C 1
ATOM 3548 O O . ILE A 1 461 ? 13.815 -0.481 8.661 1.00 109.54 461 ILE A O 1
ATOM 3553 N N . ASP A 1 462 ? 14.796 0.432 10.459 1.00 118.99 462 ASP A N 1
ATOM 3554 C CA . ASP A 1 462 ? 14.648 1.790 9.958 1.00 136.13 462 ASP A CA 1
ATOM 3555 C C . ASP A 1 462 ? 15.915 2.265 9.289 1.00 147.82 462 ASP A C 1
ATOM 3556 O O . ASP A 1 462 ? 17.011 2.005 9.783 1.00 154.78 462 ASP A O 1
ATOM 3561 N N . GLU A 1 463 ? 15.757 2.959 8.162 1.00 156.78 463 GLU A N 1
ATOM 3562 C CA . GLU A 1 463 ? 16.856 3.689 7.531 1.00 167.41 463 GLU A CA 1
ATOM 3563 C C . GLU A 1 463 ? 17.828 4.111 8.618 1.00 169.02 463 GLU A C 1
ATOM 3564 O O . GLU A 1 463 ? 19.036 3.866 8.520 1.00 158.04 463 GLU A O 1
ATOM 3570 N N . GLU A 1 464 ? 17.277 4.747 9.652 1.00 152.90 464 GLU A N 1
ATOM 3571 C CA . GLU A 1 464 ? 17.988 4.966 10.897 1.00 153.83 464 GLU A CA 1
ATOM 3572 C C . GLU A 1 464 ? 17.152 4.576 12.124 1.00 149.32 464 GLU A C 1
ATOM 3573 O O . GLU A 1 464 ? 16.447 5.399 12.711 1.00 132.14 464 GLU A O 1
ATOM 3579 N N . LYS A 1 465 ? 17.230 3.294 12.475 1.00 149.60 465 LYS A N 1
ATOM 3580 C CA . LYS A 1 465 ? 16.845 2.800 13.795 1.00 139.38 465 LYS A CA 1
ATOM 3581 C C . LYS A 1 465 ? 16.964 1.283 13.840 1.00 126.87 465 LYS A C 1
ATOM 3582 O O . LYS A 1 465 ? 16.100 0.577 13.316 1.00 119.63 465 LYS A O 1
ATOM 3588 N N . LYS A 1 466 ? 18.028 0.789 14.474 1.00 107.41 466 LYS A N 1
ATOM 3589 C CA . LYS A 1 466 ? 18.421 -0.605 14.318 1.00 108.42 466 LYS A CA 1
ATOM 3590 C C . LYS A 1 466 ? 18.805 -1.323 15.601 1.00 105.06 466 LYS A C 1
ATOM 3591 O O . LYS A 1 466 ? 19.675 -0.865 16.333 1.00 129.13 466 LYS A O 1
ATOM 3597 N N . VAL A 1 467 ? 18.188 -2.480 15.836 1.00 107.07 467 VAL A N 1
ATOM 3598 C CA . VAL A 1 467 ? 18.472 -3.287 17.025 1.00 111.70 467 VAL A CA 1
ATOM 3599 C C . VAL A 1 467 ? 19.522 -4.379 16.801 1.00 104.10 467 VAL A C 1
ATOM 3600 O O . VAL A 1 467 ? 19.694 -4.859 15.688 1.00 89.74 467 VAL A O 1
ATOM 3604 N N . PRO A 1 468 ? 20.222 -4.778 17.875 1.00 107.22 468 PRO A N 1
ATOM 3605 C CA . PRO A 1 468 ? 21.235 -5.816 17.760 1.00 112.27 468 PRO A CA 1
ATOM 3606 C C . PRO A 1 468 ? 20.626 -7.177 17.434 1.00 120.65 468 PRO A C 1
ATOM 3607 O O . PRO A 1 468 ? 19.610 -7.564 18.027 1.00 127.72 468 PRO A O 1
ATOM 3611 N N . PHE A 1 469 ? 21.256 -7.887 16.497 1.00 113.72 469 PHE A N 1
ATOM 3612 C CA . PHE A 1 469 ? 20.813 -9.219 16.081 1.00 108.59 469 PHE A CA 1
ATOM 3613 C C . PHE A 1 469 ? 21.876 -9.964 15.268 1.00 100.55 469 PHE A C 1
ATOM 3614 O O . PHE A 1 469 ? 21.906 -9.894 14.040 1.00 116.77 469 PHE A O 1
ATOM 3622 N N . GLN A 1 470 ? 22.744 -10.688 15.953 1.00 95.23 470 GLN A N 1
ATOM 3623 C CA . GLN A 1 470 ? 23.773 -11.462 15.270 1.00 100.23 470 GLN A CA 1
ATOM 3624 C C . GLN A 1 470 ? 23.255 -12.863 14.994 1.00 101.16 470 GLN A C 1
ATOM 3625 O O . GLN A 1 470 ? 23.098 -13.662 15.916 1.00 90.63 470 GLN A O 1
ATOM 3631 N N . ASP A 1 471 ? 22.983 -13.159 13.725 1.00 112.09 471 ASP A N 1
ATOM 3632 C CA . ASP A 1 471 ? 22.271 -14.390 13.379 1.00 96.58 471 ASP A CA 1
ATOM 3633 C C . ASP A 1 471 ? 22.820 -15.581 14.159 1.00 86.62 471 ASP A C 1
ATOM 3634 O O . ASP A 1 471 ? 22.079 -16.268 14.841 1.00 81.02 471 ASP A O 1
ATOM 3639 N N . ARG A 1 472 ? 24.131 -15.800 14.073 1.00 100.43 472 ARG A N 1
ATOM 3640 C CA . ARG A 1 472 ? 24.766 -17.003 14.621 1.00 91.30 472 ARG A CA 1
ATOM 3641 C C . ARG A 1 472 ? 24.588 -17.079 16.119 1.00 91.79 472 ARG A C 1
ATOM 3642 O O . ARG A 1 472 ? 24.534 -18.157 16.683 1.00 91.75 472 ARG A O 1
ATOM 3650 N N . GLU A 1 473 ? 24.493 -15.916 16.753 1.00 100.01 473 GLU A N 1
ATOM 3651 C CA . GLU A 1 473 ? 24.698 -15.773 18.190 1.00 94.04 473 GLU A CA 1
ATOM 3652 C C . GLU A 1 473 ? 23.409 -16.018 18.940 1.00 93.87 473 GLU A C 1
ATOM 3653 O O . GLU A 1 473 ? 23.378 -16.753 19.926 1.00 99.16 473 GLU A O 1
ATOM 3659 N N . VAL A 1 474 ? 22.354 -15.363 18.468 1.00 94.43 474 VAL A N 1
ATOM 3660 C CA . VAL A 1 474 ? 20.989 -15.673 18.848 1.00 76.09 474 VAL A CA 1
ATOM 3661 C C . VAL A 1 474 ? 20.718 -17.176 18.819 1.00 73.21 474 VAL A C 1
ATOM 3662 O O . VAL A 1 474 ? 20.066 -17.695 19.711 1.00 76.42 474 VAL A O 1
ATOM 3666 N N . VAL A 1 475 ? 21.212 -17.879 17.804 1.00 80.67 475 VAL A N 1
ATOM 3667 C CA . VAL A 1 475 ? 21.078 -19.338 17.783 1.00 82.98 475 VAL A CA 1
ATOM 3668 C C . VAL A 1 475 ? 21.756 -19.898 19.007 1.00 81.22 475 VAL A C 1
ATOM 3669 O O . VAL A 1 475 ? 21.142 -20.581 19.803 1.00 86.34 475 VAL A O 1
ATOM 3673 N N . GLU A 1 476 ? 23.039 -19.603 19.156 1.00 99.37 476 GLU A N 1
ATOM 3674 C CA . GLU A 1 476 ? 23.779 -20.144 20.277 1.00 106.36 476 GLU A CA 1
ATOM 3675 C C . GLU A 1 476 ? 23.063 -19.806 21.587 1.00 105.61 476 GLU A C 1
ATOM 3676 O O . GLU A 1 476 ? 23.021 -20.634 22.495 1.00 115.04 476 GLU A O 1
ATOM 3682 N N . GLU A 1 477 ? 22.449 -18.619 21.647 1.00 96.11 477 GLU A N 1
ATOM 3683 C CA . GLU A 1 477 ? 21.729 -18.133 22.845 1.00 91.08 477 GLU A CA 1
ATOM 3684 C C . GLU A 1 477 ? 20.569 -19.070 23.223 1.00 101.49 477 GLU A C 1
ATOM 3685 O O . GLU A 1 477 ? 20.444 -19.528 24.367 1.00 99.12 477 GLU A O 1
ATOM 3691 N N . ILE A 1 478 ? 19.731 -19.347 22.232 1.00 102.44 478 ILE A N 1
ATOM 3692 C CA . ILE A 1 478 ? 18.577 -20.226 22.361 1.00 91.43 478 ILE A CA 1
ATOM 3693 C C . ILE A 1 478 ? 18.934 -21.659 22.735 1.00 89.88 478 ILE A C 1
ATOM 3694 O O . ILE A 1 478 ? 18.161 -22.343 23.392 1.00 92.65 478 ILE A O 1
ATOM 3699 N N . ILE A 1 479 ? 20.080 -22.118 22.259 1.00 82.97 479 ILE A N 1
ATOM 3700 C CA . ILE A 1 479 ? 20.595 -23.420 22.614 1.00 86.61 479 ILE A CA 1
ATOM 3701 C C . ILE A 1 479 ? 21.087 -23.456 24.057 1.00 85.46 479 ILE A C 1
ATOM 3702 O O . ILE A 1 479 ? 20.935 -24.470 24.743 1.00 83.37 479 ILE A O 1
ATOM 3707 N N . ARG A 1 480 ? 21.700 -22.365 24.509 1.00 83.42 480 ARG A N 1
ATOM 3708 C CA . ARG A 1 480 ? 22.210 -22.297 25.885 1.00 114.24 480 ARG A CA 1
ATOM 3709 C C . ARG A 1 480 ? 21.020 -22.367 26.808 1.00 123.20 480 ARG A C 1
ATOM 3710 O O . ARG A 1 480 ? 21.053 -22.991 27.872 1.00 131.71 480 ARG A O 1
ATOM 3718 N N . ASP A 1 481 ? 19.959 -21.715 26.364 1.00 124.59 481 ASP A N 1
ATOM 3719 C CA . ASP A 1 481 ? 18.709 -21.674 27.073 1.00 116.14 481 ASP A CA 1
ATOM 3720 C C . ASP A 1 481 ? 17.948 -23.031 27.115 1.00 98.61 481 ASP A C 1
ATOM 3721 O O . ASP A 1 481 ? 17.376 -23.387 28.138 1.00 113.88 481 ASP A O 1
ATOM 3726 N N . LYS A 1 482 ? 17.939 -23.777 26.014 1.00 86.17 482 LYS A N 1
ATOM 3727 C CA . LYS A 1 482 ? 17.222 -25.051 25.957 1.00 83.24 482 LYS A CA 1
ATOM 3728 C C . LYS A 1 482 ? 17.911 -26.097 26.792 1.00 99.90 482 LYS A C 1
ATOM 3729 O O . LYS A 1 482 ? 17.259 -26.861 27.515 1.00 105.78 482 LYS A O 1
ATOM 3735 N N . LEU A 1 483 ? 19.235 -26.151 26.664 1.00 118.04 483 LEU A N 1
ATOM 3736 C CA . LEU A 1 483 ? 20.048 -27.059 27.461 1.00 107.50 483 LEU A CA 1
ATOM 3737 C C . LEU A 1 483 ? 19.913 -26.743 28.955 1.00 116.37 483 LEU A C 1
ATOM 3738 O O . LEU A 1 483 ? 19.767 -27.657 29.776 1.00 98.46 483 LEU A O 1
ATOM 3743 N N . LYS A 1 484 ? 19.930 -25.451 29.295 1.00 111.71 484 LYS A N 1
ATOM 3744 C CA . LYS A 1 484 ? 19.675 -25.007 30.667 1.00 108.58 484 LYS A CA 1
ATOM 3745 C C . LYS A 1 484 ? 18.629 -25.866 31.379 1.00 109.85 484 LYS A C 1
ATOM 3746 O O . LYS A 1 484 ? 18.812 -26.219 32.550 1.00 119.57 484 LYS A O 1
ATOM 3752 N N . GLY A 1 485 ? 17.548 -26.200 30.662 1.00 110.60 485 GLY A N 1
ATOM 3753 C CA . GLY A 1 485 ? 16.448 -27.025 31.194 1.00 96.91 485 GLY A CA 1
ATOM 3754 C C . GLY A 1 485 ? 16.037 -28.159 30.261 1.00 84.43 485 GLY A C 1
ATOM 3755 O O . GLY A 1 485 ? 15.517 -29.191 30.694 1.00 69.88 485 GLY A O 1
ATOM 3764 N N . ASN B 1 2 ? 26.907 3.020 43.880 1.00 146.46 2 ASN B N 1
ATOM 3765 C CA . ASN B 1 2 ? 26.695 3.720 45.157 1.00 136.84 2 ASN B CA 1
ATOM 3766 C C . ASN B 1 2 ? 27.337 2.999 46.336 1.00 120.90 2 ASN B C 1
ATOM 3767 O O . ASN B 1 2 ? 27.369 1.768 46.379 1.00 118.39 2 ASN B O 1
ATOM 3772 N N . ILE B 1 3 ? 27.826 3.763 47.307 1.00 100.50 3 ILE B N 1
ATOM 3773 C CA . ILE B 1 3 ? 28.368 3.160 48.514 1.00 89.30 3 ILE B CA 1
ATOM 3774 C C . ILE B 1 3 ? 27.311 2.485 49.378 1.00 103.78 3 ILE B C 1
ATOM 3775 O O . ILE B 1 3 ? 27.642 1.700 50.258 1.00 120.45 3 ILE B O 1
ATOM 3780 N N . SER B 1 4 ? 26.040 2.785 49.137 1.00 123.43 4 SER B N 1
ATOM 3781 C CA . SER B 1 4 ? 24.962 1.993 49.735 1.00 124.93 4 SER B CA 1
ATOM 3782 C C . SER B 1 4 ? 24.849 0.615 49.079 1.00 128.96 4 SER B C 1
ATOM 3783 O O . SER B 1 4 ? 24.543 -0.362 49.754 1.00 135.82 4 SER B O 1
ATOM 3786 N N . THR B 1 5 ? 25.098 0.542 47.770 1.00 121.77 5 THR B N 1
ATOM 3787 C CA . THR B 1 5 ? 25.076 -0.735 47.054 1.00 125.13 5 THR B CA 1
ATOM 3788 C C . THR B 1 5 ? 26.165 -1.663 47.590 1.00 130.94 5 THR B C 1
ATOM 3789 O O . THR B 1 5 ? 25.932 -2.867 47.773 1.00 117.28 5 THR B O 1
ATOM 3793 N N . ILE B 1 6 ? 27.348 -1.099 47.846 1.00 113.30 6 ILE B N 1
ATOM 3794 C CA . ILE B 1 6 ? 28.425 -1.837 48.512 1.00 101.81 6 ILE B CA 1
ATOM 3795 C C . ILE B 1 6 ? 27.958 -2.377 49.870 1.00 114.42 6 ILE B C 1
ATOM 3796 O O . ILE B 1 6 ? 27.893 -3.596 50.069 1.00 110.51 6 ILE B O 1
ATOM 3801 N N . VAL B 1 7 ? 27.623 -1.464 50.789 1.00 117.23 7 VAL B N 1
ATOM 3802 C CA . VAL B 1 7 ? 27.362 -1.816 52.190 1.00 106.22 7 VAL B CA 1
ATOM 3803 C C . VAL B 1 7 ? 26.116 -2.685 52.346 1.00 105.35 7 VAL B C 1
ATOM 3804 O O . VAL B 1 7 ? 26.018 -3.474 53.280 1.00 126.82 7 VAL B O 1
ATOM 3808 N N . SER B 1 8 ? 25.161 -2.535 51.440 1.00 98.47 8 SER B N 1
ATOM 3809 C CA . SER B 1 8 ? 24.092 -3.509 51.333 1.00 101.86 8 SER B CA 1
ATOM 3810 C C . SER B 1 8 ? 24.690 -4.849 50.926 1.00 112.82 8 SER B C 1
ATOM 3811 O O . SER B 1 8 ? 24.559 -5.850 51.647 1.00 114.37 8 SER B O 1
ATOM 3814 N N . ASN B 1 9 ? 25.378 -4.842 49.783 1.00 123.46 9 ASN B N 1
ATOM 3815 C CA . ASN B 1 9 ? 25.794 -6.066 49.094 1.00 123.40 9 ASN B CA 1
ATOM 3816 C C . ASN B 1 9 ? 26.671 -7.029 49.911 1.00 112.85 9 ASN B C 1
ATOM 3817 O O . ASN B 1 9 ? 26.291 -8.176 50.128 1.00 128.10 9 ASN B O 1
ATOM 3822 N N . LEU B 1 10 ? 27.829 -6.580 50.371 1.00 94.55 10 LEU B N 1
ATOM 3823 C CA . LEU B 1 10 ? 28.508 -7.334 51.406 1.00 108.69 10 LEU B CA 1
ATOM 3824 C C . LEU B 1 10 ? 28.941 -6.459 52.560 1.00 102.66 10 LEU B C 1
ATOM 3825 O O . LEU B 1 10 ? 30.083 -5.997 52.626 1.00 88.30 10 LEU B O 1
ATOM 3830 N N . LYS B 1 11 ? 27.991 -6.226 53.461 1.00 110.39 11 LYS B N 1
ATOM 3831 C CA . LYS B 1 11 ? 28.243 -5.494 54.689 1.00 107.28 11 LYS B CA 1
ATOM 3832 C C . LYS B 1 11 ? 28.968 -6.393 55.654 1.00 111.96 11 LYS B C 1
ATOM 3833 O O . LYS B 1 11 ? 29.767 -5.934 56.475 1.00 110.51 11 LYS B O 1
ATOM 3839 N N . ASP B 1 12 ? 28.692 -7.686 55.547 1.00 101.51 12 ASP B N 1
ATOM 3840 C CA . ASP B 1 12 ? 29.262 -8.637 56.468 1.00 95.00 12 ASP B CA 1
ATOM 3841 C C . ASP B 1 12 ? 30.747 -8.391 56.662 1.00 88.48 12 ASP B C 1
ATOM 3842 O O . ASP B 1 12 ? 31.274 -8.596 57.758 1.00 82.31 12 ASP B O 1
ATOM 3847 N N . LEU B 1 13 ? 31.397 -7.904 55.602 1.00 97.38 13 LEU B N 1
ATOM 3848 C CA . LEU B 1 13 ? 32.861 -7.815 55.534 1.00 105.21 13 LEU B CA 1
ATOM 3849 C C . LEU B 1 13 ? 33.397 -6.521 56.109 1.00 102.56 13 LEU B C 1
ATOM 3850 O O . LEU B 1 13 ? 34.585 -6.416 56.440 1.00 89.69 13 LEU B O 1
ATOM 3855 N N . ILE B 1 14 ? 32.512 -5.536 56.204 1.00 115.42 14 ILE B N 1
ATOM 3856 C CA . ILE B 1 14 ? 32.889 -4.194 56.613 1.00 111.10 14 ILE B CA 1
ATOM 3857 C C . ILE B 1 14 ? 32.776 -4.053 58.117 1.00 108.69 14 ILE B C 1
ATOM 3858 O O . ILE B 1 14 ? 32.102 -4.830 58.787 1.00 119.87 14 ILE B O 1
ATOM 3863 N N . LEU B 1 15 ? 33.442 -3.046 58.642 1.00 100.82 15 LEU B N 1
ATOM 3864 C CA . LEU B 1 15 ? 33.505 -2.860 60.063 1.00 89.72 15 LEU B CA 1
ATOM 3865 C C . LEU B 1 15 ? 32.842 -1.507 60.392 1.00 103.11 15 LEU B C 1
ATOM 3866 O O . LEU B 1 15 ? 31.758 -1.478 60.971 1.00 110.32 15 LEU B O 1
ATOM 3871 N N . GLU B 1 16 ? 33.460 -0.397 59.986 1.00 108.71 16 GLU B N 1
ATOM 3872 C CA . GLU B 1 16 ? 32.795 0.915 60.032 1.00 110.28 16 GLU B CA 1
ATOM 3873 C C . GLU B 1 16 ? 32.980 1.709 58.740 1.00 108.33 16 GLU B C 1
ATOM 3874 O O . GLU B 1 16 ? 34.103 1.904 58.261 1.00 102.17 16 GLU B O 1
ATOM 3880 N N . VAL B 1 17 ? 31.862 2.172 58.193 1.00 106.15 17 VAL B N 1
ATOM 3881 C CA . VAL B 1 17 ? 31.863 2.858 56.914 1.00 105.67 17 VAL B CA 1
ATOM 3882 C C . VAL B 1 17 ? 31.676 4.358 57.108 1.00 115.92 17 VAL B C 1
ATOM 3883 O O . VAL B 1 17 ? 30.580 4.889 56.944 1.00 116.49 17 VAL B O 1
ATOM 3887 N N . ARG B 1 18 ? 32.760 5.034 57.477 1.00 132.75 18 ARG B N 1
ATOM 3888 C CA . ARG B 1 18 ? 32.750 6.486 57.630 1.00 137.23 18 ARG B CA 1
ATOM 3889 C C . ARG B 1 18 ? 33.021 7.197 56.300 1.00 134.10 18 ARG B C 1
ATOM 3890 O O . ARG B 1 18 ? 33.915 8.040 56.202 1.00 122.72 18 ARG B O 1
ATOM 3898 N N . ALA B 1 19 ? 32.241 6.844 55.280 1.00 138.22 19 ALA B N 1
ATOM 3899 C CA . ALA B 1 19 ? 32.316 7.500 53.973 1.00 147.87 19 ALA B CA 1
ATOM 3900 C C . ALA B 1 19 ? 30.917 7.806 53.432 1.00 150.71 19 ALA B C 1
ATOM 3901 O O . ALA B 1 19 ? 30.153 6.891 53.121 1.00 157.15 19 ALA B O 1
ATOM 3903 N N . PRO B 1 20 ? 30.582 9.103 53.316 1.00 153.19 20 PRO B N 1
ATOM 3904 C CA . PRO B 1 20 ? 29.279 9.605 52.880 1.00 155.57 20 PRO B CA 1
ATOM 3905 C C . PRO B 1 20 ? 28.459 8.643 51.996 1.00 145.00 20 PRO B C 1
ATOM 3906 O O . PRO B 1 20 ? 28.837 8.379 50.854 1.00 135.13 20 PRO B O 1
ATOM 3910 N N . TYR B 1 21 ? 27.332 8.163 52.532 1.00 151.53 21 TYR B N 1
ATOM 3911 C CA . TYR B 1 21 ? 26.513 7.088 51.925 1.00 153.83 21 TYR B CA 1
ATOM 3912 C C . TYR B 1 21 ? 26.092 7.302 50.464 1.00 140.98 21 TYR B C 1
ATOM 3913 O O . TYR B 1 21 ? 25.322 6.508 49.898 1.00 118.40 21 TYR B O 1
ATOM 3922 N N . ASP B 1 22 ? 26.600 8.372 49.861 1.00 123.68 22 ASP B N 1
ATOM 3923 C CA . ASP B 1 22 ? 26.201 8.749 48.521 1.00 132.48 22 ASP B CA 1
ATOM 3924 C C . ASP B 1 22 ? 27.213 8.276 47.494 1.00 123.35 22 ASP B C 1
ATOM 3925 O O . ASP B 1 22 ? 26.839 7.770 46.437 1.00 105.52 22 ASP B O 1
ATOM 3930 N N . LEU B 1 23 ? 28.496 8.430 47.828 1.00 130.82 23 LEU B N 1
ATOM 3931 C CA . LEU B 1 23 ? 29.577 8.483 46.838 1.00 121.38 23 LEU B CA 1
ATOM 3932 C C . LEU B 1 23 ? 29.376 7.537 45.678 1.00 126.75 23 LEU B C 1
ATOM 3933 O O . LEU B 1 23 ? 29.105 6.348 45.866 1.00 140.72 23 LEU B O 1
ATOM 3938 N N . GLU B 1 24 ? 29.513 8.079 44.475 1.00 146.43 24 GLU B N 1
ATOM 3939 C CA . GLU B 1 24 ? 29.573 7.268 43.266 1.00 162.89 24 GLU B CA 1
ATOM 3940 C C . GLU B 1 24 ? 30.993 6.701 43.093 1.00 155.41 24 GLU B C 1
ATOM 3941 O O . GLU B 1 24 ? 31.989 7.426 43.245 1.00 133.19 24 GLU B O 1
ATOM 3947 N N . ILE B 1 25 ? 31.079 5.401 42.803 1.00 131.90 25 ILE B N 1
ATOM 3948 C CA . ILE B 1 25 ? 32.360 4.769 42.521 1.00 113.44 25 ILE B CA 1
ATOM 3949 C C . ILE B 1 25 ? 32.497 4.479 41.025 1.00 103.81 25 ILE B C 1
ATOM 3950 O O . ILE B 1 25 ? 31.691 3.746 40.442 1.00 97.28 25 ILE B O 1
ATOM 3955 N N . THR B 1 26 ? 33.526 5.079 40.424 1.00 101.69 26 THR B N 1
ATOM 3956 C CA . THR B 1 26 ? 33.761 5.054 38.971 1.00 120.75 26 THR B CA 1
ATOM 3957 C C . THR B 1 26 ? 34.832 4.016 38.622 1.00 118.80 26 THR B C 1
ATOM 3958 O O . THR B 1 26 ? 34.983 3.631 37.459 1.00 133.38 26 THR B O 1
ATOM 3962 N N . GLY B 1 27 ? 35.578 3.568 39.629 1.00 103.35 27 GLY B N 1
ATOM 3963 C CA . GLY B 1 27 ? 36.648 2.604 39.403 1.00 105.70 27 GLY B CA 1
ATOM 3964 C C . GLY B 1 27 ? 37.080 1.843 40.641 1.00 106.81 27 GLY B C 1
ATOM 3965 O O . GLY B 1 27 ? 36.580 2.081 41.744 1.00 104.76 27 GLY B O 1
ATOM 3966 N N . VAL B 1 28 ? 38.018 0.921 40.451 1.00 94.67 28 VAL B N 1
ATOM 3967 C CA . VAL B 1 28 ? 38.670 0.242 41.562 1.00 85.59 28 VAL B CA 1
ATOM 3968 C C . VAL B 1 28 ? 40.163 0.199 41.324 1.00 71.32 28 VAL B C 1
ATOM 3969 O O . VAL B 1 28 ? 40.607 -0.296 40.305 1.00 82.31 28 VAL B O 1
ATOM 3973 N N . SER B 1 29 ? 40.946 0.694 42.261 1.00 69.87 29 SER B N 1
ATOM 3974 C CA . SER B 1 29 ? 42.383 0.714 42.048 1.00 87.74 29 SER B CA 1
ATOM 3975 C C . SER B 1 29 ? 43.209 0.106 43.188 1.00 80.71 29 SER B C 1
ATOM 3976 O O . SER B 1 29 ? 42.715 -0.199 44.252 1.00 71.86 29 SER B O 1
ATOM 3979 N N . ASN B 1 30 ? 44.487 -0.084 42.943 1.00 96.14 30 ASN B N 1
ATOM 3980 C CA . ASN B 1 30 ? 45.252 -0.953 43.782 1.00 88.75 30 ASN B CA 1
ATOM 3981 C C . ASN B 1 30 ? 46.662 -0.441 43.756 1.00 82.48 30 ASN B C 1
ATOM 3982 O O . ASN B 1 30 ? 47.375 -0.520 44.742 1.00 94.00 30 ASN B O 1
ATOM 3987 N N . HIS B 1 31 ? 47.067 0.091 42.615 1.00 89.13 31 HIS B N 1
ATOM 3988 C CA . HIS B 1 31 ? 48.388 0.687 42.503 1.00 110.45 31 HIS B CA 1
ATOM 3989 C C . HIS B 1 31 ? 48.267 2.190 42.430 1.00 117.81 31 HIS B C 1
ATOM 3990 O O . HIS B 1 31 ? 47.486 2.728 41.635 1.00 115.15 31 HIS B O 1
ATOM 3997 N N . SER B 1 32 ? 49.042 2.862 43.273 1.00 118.55 32 SER B N 1
ATOM 3998 C CA . SER B 1 32 ? 49.009 4.322 43.377 1.00 129.71 32 SER B CA 1
ATOM 3999 C C . SER B 1 32 ? 49.329 5.040 42.047 1.00 130.72 32 SER B C 1
ATOM 4000 O O . SER B 1 32 ? 49.289 6.266 41.957 1.00 114.61 32 SER B O 1
ATOM 4003 N N . SER B 1 33 ? 49.632 4.258 41.017 1.00 147.91 33 SER B N 1
ATOM 4004 C CA . SER B 1 33 ? 49.819 4.784 39.672 1.00 129.64 33 SER B CA 1
ATOM 4005 C C . SER B 1 33 ? 48.534 4.597 38.873 1.00 130.02 33 SER B C 1
ATOM 4006 O O . SER B 1 33 ? 47.954 5.567 38.391 1.00 134.49 33 SER B O 1
ATOM 4009 N N . LYS B 1 34 ? 48.079 3.348 38.764 1.00 133.78 34 LYS B N 1
ATOM 4010 C CA . LYS B 1 34 ? 46.931 2.990 37.913 1.00 137.59 34 LYS B CA 1
ATOM 4011 C C . LYS B 1 34 ? 45.594 3.566 38.404 1.00 118.84 34 LYS B C 1
ATOM 4012 O O . LYS B 1 34 ? 44.527 3.029 38.096 1.00 105.32 34 LYS B O 1
ATOM 4018 N N . VAL B 1 35 ? 45.665 4.669 39.150 1.00 120.49 35 VAL B N 1
ATOM 4019 C CA . VAL B 1 35 ? 44.528 5.168 39.937 1.00 110.52 35 VAL B CA 1
ATOM 4020 C C . VAL B 1 35 ? 43.648 6.149 39.159 1.00 91.25 35 VAL B C 1
ATOM 4021 O O . VAL B 1 35 ? 43.879 7.360 39.183 1.00 83.11 35 VAL B O 1
ATOM 4025 N N . LYS B 1 36 ? 42.634 5.620 38.481 1.00 82.65 36 LYS B N 1
ATOM 4026 C CA . LYS B 1 36 ? 41.806 6.423 37.580 1.00 113.68 36 LYS B CA 1
ATOM 4027 C C . LYS B 1 36 ? 40.872 7.398 38.347 1.00 129.05 36 LYS B C 1
ATOM 4028 O O . LYS B 1 36 ? 40.941 7.485 39.581 1.00 112.52 36 LYS B O 1
ATOM 4034 N N . LYS B 1 37 ? 40.021 8.130 37.615 1.00 136.85 37 LYS B N 1
ATOM 4035 C CA . LYS B 1 37 ? 39.176 9.194 38.198 1.00 125.04 37 LYS B CA 1
ATOM 4036 C C . LYS B 1 37 ? 37.858 8.673 38.778 1.00 116.08 37 LYS B C 1
ATOM 4037 O O . LYS B 1 37 ? 37.034 8.101 38.051 1.00 104.27 37 LYS B O 1
ATOM 4043 N N . GLY B 1 38 ? 37.665 8.894 40.083 1.00 100.87 38 GLY B N 1
ATOM 4044 C CA . GLY B 1 38 ? 36.538 8.318 40.831 1.00 93.99 38 GLY B CA 1
ATOM 4045 C C . GLY B 1 38 ? 36.777 6.908 41.380 1.00 95.02 38 GLY B C 1
ATOM 4046 O O . GLY B 1 38 ? 35.864 6.274 41.919 1.00 94.87 38 GLY B O 1
ATOM 4047 N N . ASP B 1 39 ? 38.014 6.426 41.252 1.00 106.23 39 ASP B N 1
ATOM 4048 C CA . ASP B 1 39 ? 38.392 5.065 41.655 1.00 108.42 39 ASP B CA 1
ATOM 4049 C C . ASP B 1 39 ? 38.421 4.877 43.179 1.00 108.59 39 ASP B C 1
ATOM 4050 O O . ASP B 1 39 ? 38.904 5.746 43.916 1.00 110.62 39 ASP B O 1
ATOM 4055 N N . LEU B 1 40 ? 37.920 3.735 43.643 1.00 99.37 40 LEU B N 1
ATOM 4056 C CA . LEU B 1 40 ? 38.035 3.364 45.050 1.00 102.03 40 LEU B CA 1
ATOM 4057 C C . LEU B 1 40 ? 39.372 2.672 45.303 1.00 94.43 40 LEU B C 1
ATOM 4058 O O . LEU B 1 40 ? 39.605 1.567 44.826 1.00 111.36 40 LEU B O 1
ATOM 4063 N N . PHE B 1 41 ? 40.249 3.315 46.057 1.00 88.82 41 PHE B N 1
ATOM 4064 C CA . PHE B 1 41 ? 41.584 2.765 46.270 1.00 91.45 41 PHE B CA 1
ATOM 4065 C C . PHE B 1 41 ? 41.653 1.848 47.484 1.00 92.85 41 PHE B C 1
ATOM 4066 O O . PHE B 1 41 ? 41.243 2.229 48.570 1.00 106.16 41 PHE B O 1
ATOM 4074 N N . ILE B 1 42 ? 42.186 0.643 47.301 1.00 105.84 42 ILE B N 1
ATOM 4075 C CA . ILE B 1 42 ? 42.344 -0.299 48.410 1.00 95.56 42 ILE B CA 1
ATOM 4076 C C . ILE B 1 42 ? 43.798 -0.377 48.837 1.00 96.19 42 ILE B C 1
ATOM 4077 O O . ILE B 1 42 ? 44.689 -0.489 48.003 1.00 91.98 42 ILE B O 1
ATOM 4082 N N . CYS B 1 43 ? 44.025 -0.292 50.145 1.00 109.98 43 CYS B N 1
ATOM 4083 C CA . CYS B 1 43 ? 45.366 -0.404 50.716 1.00 118.21 43 CYS B CA 1
ATOM 4084 C C . CYS B 1 43 ? 45.774 -1.873 50.854 1.00 108.82 43 CYS B C 1
ATOM 4085 O O . CYS B 1 43 ? 44.961 -2.766 50.634 1.00 98.54 43 CYS B O 1
ATOM 4088 N N . ARG B 1 44 ? 47.035 -2.114 51.215 1.00 121.84 44 ARG B N 1
ATOM 4089 C CA . ARG B 1 44 ? 47.557 -3.478 51.397 1.00 132.39 44 ARG B CA 1
ATOM 4090 C C . ARG B 1 44 ? 46.956 -4.186 52.631 1.00 149.51 44 ARG B C 1
ATOM 4091 O O . ARG B 1 44 ? 45.779 -3.975 52.952 1.00 164.91 44 ARG B O 1
ATOM 4099 N N . ARG B 1 45 ? 47.760 -5.015 53.316 1.00 153.02 45 ARG B N 1
ATOM 4100 C CA . ARG B 1 45 ? 47.269 -5.826 54.455 1.00 145.94 45 ARG B CA 1
ATOM 4101 C C . ARG B 1 45 ? 48.143 -5.787 55.718 1.00 131.57 45 ARG B C 1
ATOM 4102 O O . ARG B 1 45 ? 48.897 -6.715 55.990 1.00 134.38 45 ARG B O 1
ATOM 4110 N N . GLY B 1 46 ? 48.011 -4.722 56.498 1.00 147.54 46 GLY B N 1
ATOM 4111 C CA . GLY B 1 46 ? 48.811 -4.543 57.710 1.00 164.83 46 GLY B CA 1
ATOM 4112 C C . GLY B 1 46 ? 49.258 -3.102 57.888 1.00 164.03 46 GLY B C 1
ATOM 4113 O O . GLY B 1 46 ? 49.458 -2.633 59.012 1.00 160.09 46 GLY B O 1
ATOM 4114 N N . GLU B 1 47 ? 49.406 -2.400 56.765 1.00 162.31 47 GLU B N 1
ATOM 4115 C CA . GLU B 1 47 ? 49.866 -1.017 56.756 1.00 167.87 47 GLU B CA 1
ATOM 4116 C C . GLU B 1 47 ? 48.710 -0.052 57.026 1.00 166.75 47 GLU B C 1
ATOM 4117 O O . GLU B 1 47 ? 48.671 0.605 58.083 1.00 169.23 47 GLU B O 1
ATOM 4123 N N . ASP B 1 50 ? 54.439 6.572 57.180 1.00 132.56 50 ASP B N 1
ATOM 4124 C CA . ASP B 1 50 ? 54.277 5.812 55.946 1.00 135.51 50 ASP B CA 1
ATOM 4125 C C . ASP B 1 50 ? 52.809 5.696 55.572 1.00 146.83 50 ASP B C 1
ATOM 4126 O O . ASP B 1 50 ? 52.319 6.482 54.757 1.00 145.99 50 ASP B O 1
ATOM 4131 N N . SER B 1 51 ? 52.118 4.718 56.174 1.00 165.24 51 SER B N 1
ATOM 4132 C CA . SER B 1 51 ? 50.653 4.578 56.067 1.00 158.89 51 SER B CA 1
ATOM 4133 C C . SER B 1 51 ? 49.990 5.824 55.469 1.00 167.83 51 SER B C 1
ATOM 4134 O O . SER B 1 51 ? 49.516 5.811 54.325 1.00 131.40 51 SER B O 1
ATOM 4137 N N . HIS B 1 52 ? 49.992 6.904 56.251 1.00 173.52 52 HIS B N 1
ATOM 4138 C CA . HIS B 1 52 ? 49.150 8.065 55.995 1.00 184.06 52 HIS B CA 1
ATOM 4139 C C . HIS B 1 52 ? 49.718 8.979 54.895 1.00 181.96 52 HIS B C 1
ATOM 4140 O O . HIS B 1 52 ? 49.375 10.205 54.846 1.00 196.01 52 HIS B O 1
ATOM 4147 N N . GLU B 1 53 ? 50.573 8.377 54.016 1.00 183.16 53 GLU B N 1
ATOM 4148 C CA . GLU B 1 53 ? 51.134 9.105 52.861 1.00 162.95 53 GLU B CA 1
ATOM 4149 C C . GLU B 1 53 ? 50.709 8.542 51.507 1.00 151.69 53 GLU B C 1
ATOM 4150 O O . GLU B 1 53 ? 50.780 9.242 50.493 1.00 112.90 53 GLU B O 1
ATOM 4156 N N . ILE B 1 54 ? 50.298 7.274 51.490 1.00 164.85 54 ILE B N 1
ATOM 4157 C CA . ILE B 1 54 ? 49.631 6.700 50.319 1.00 162.36 54 ILE B CA 1
ATOM 4158 C C . ILE B 1 54 ? 48.270 7.364 50.112 1.00 135.72 54 ILE B C 1
ATOM 4159 O O . ILE B 1 54 ? 47.872 7.615 48.976 1.00 121.63 54 ILE B O 1
ATOM 4164 N N . ILE B 1 55 ? 47.582 7.671 51.212 1.00 130.96 55 ILE B N 1
ATOM 4165 C CA . ILE B 1 55 ? 46.253 8.299 51.153 1.00 137.36 55 ILE B CA 1
ATOM 4166 C C . ILE B 1 55 ? 46.231 9.679 50.472 1.00 121.10 55 ILE B C 1
ATOM 4167 O O . ILE B 1 55 ? 45.598 9.841 49.429 1.00 113.51 55 ILE B O 1
ATOM 4172 N N . PRO B 1 56 ? 46.917 10.679 51.056 1.00 115.92 56 PRO B N 1
ATOM 4173 C CA . PRO B 1 56 ? 46.987 11.984 50.405 1.00 121.89 56 PRO B CA 1
ATOM 4174 C C . PRO B 1 56 ? 47.161 11.873 48.894 1.00 116.65 56 PRO B C 1
ATOM 4175 O O . PRO B 1 56 ? 46.415 12.501 48.133 1.00 125.37 56 PRO B O 1
ATOM 4179 N N . GLU B 1 57 ? 48.132 11.059 48.480 1.00 115.44 57 GLU B N 1
ATOM 4180 C CA . GLU B 1 57 ? 48.601 11.026 47.101 1.00 111.84 57 GLU B CA 1
ATOM 4181 C C . GLU B 1 57 ? 47.512 10.573 46.147 1.00 107.75 57 GLU B C 1
ATOM 4182 O O . GLU B 1 57 ? 47.231 11.246 45.149 1.00 116.33 57 GLU B O 1
ATOM 4188 N N . VAL B 1 58 ? 46.901 9.432 46.469 1.00 115.50 58 VAL B N 1
ATOM 4189 C CA . VAL B 1 58 ? 45.820 8.847 45.663 1.00 110.97 58 VAL B CA 1
ATOM 4190 C C . VAL B 1 58 ? 44.572 9.725 45.671 1.00 109.59 58 VAL B C 1
ATOM 4191 O O . VAL B 1 58 ? 43.829 9.764 44.690 1.00 97.84 58 VAL B O 1
ATOM 4203 N N . GLU B 1 60 ? 44.557 12.881 45.819 1.00 110.62 60 GLU B N 1
ATOM 4204 C CA . GLU B 1 60 ? 44.861 13.892 44.805 1.00 124.50 60 GLU B CA 1
ATOM 4205 C C . GLU B 1 60 ? 44.725 13.352 43.380 1.00 120.48 60 GLU B C 1
ATOM 4206 O O . GLU B 1 60 ? 43.958 13.887 42.573 1.00 121.63 60 GLU B O 1
ATOM 4212 N N . LYS B 1 61 ? 45.459 12.286 43.078 1.00 109.04 61 LYS B N 1
ATOM 4213 C CA . LYS B 1 61 ? 45.439 11.697 41.739 1.00 113.07 61 LYS B CA 1
ATOM 4214 C C . LYS B 1 61 ? 44.037 11.291 41.237 1.00 106.76 61 LYS B C 1
ATOM 4215 O O . LYS B 1 61 ? 43.907 10.706 40.152 1.00 89.53 61 LYS B O 1
ATOM 4221 N N . GLY B 1 62 ? 43.001 11.595 42.025 1.00 104.37 62 GLY B N 1
ATOM 4222 C CA . GLY B 1 62 ? 41.614 11.547 41.540 1.00 113.22 62 GLY B CA 1
ATOM 4223 C C . GLY B 1 62 ? 40.626 10.697 42.330 1.00 117.54 62 GLY B C 1
ATOM 4224 O O . GLY B 1 62 ? 39.422 10.701 42.027 1.00 116.30 62 GLY B O 1
ATOM 4225 N N . ALA B 1 63 ? 41.123 9.977 43.342 1.00 111.36 63 ALA B N 1
ATOM 4226 C CA . ALA B 1 63 ? 40.333 8.947 44.046 1.00 99.55 63 ALA B CA 1
ATOM 4227 C C . ALA B 1 63 ? 39.232 9.525 44.914 1.00 103.96 63 ALA B C 1
ATOM 4228 O O . ALA B 1 63 ? 39.344 10.652 45.412 1.00 114.74 63 ALA B O 1
ATOM 4230 N N . VAL B 1 64 ? 38.175 8.737 45.101 1.00 93.86 64 VAL B N 1
ATOM 4231 C CA . VAL B 1 64 ? 36.979 9.182 45.829 1.00 93.51 64 VAL B CA 1
ATOM 4232 C C . VAL B 1 64 ? 37.028 8.749 47.295 1.00 105.88 64 VAL B C 1
ATOM 4233 O O . VAL B 1 64 ? 37.035 9.590 48.192 1.00 104.25 64 VAL B O 1
ATOM 4237 N N . ALA B 1 65 ? 37.065 7.435 47.526 1.00 114.08 65 ALA B N 1
ATOM 4238 C CA . ALA B 1 65 ? 37.190 6.873 48.875 1.00 102.85 65 ALA B CA 1
ATOM 4239 C C . ALA B 1 65 ? 38.335 5.857 48.987 1.00 105.11 65 ALA B C 1
ATOM 4240 O O . ALA B 1 65 ? 38.964 5.510 47.987 1.00 121.36 65 ALA B O 1
ATOM 4242 N N . VAL B 1 66 ? 38.607 5.386 50.201 1.00 95.21 66 VAL B N 1
ATOM 4243 C CA . VAL B 1 66 ? 39.702 4.434 50.418 1.00 92.38 66 VAL B CA 1
ATOM 4244 C C . VAL B 1 66 ? 39.303 3.317 51.380 1.00 91.56 66 VAL B C 1
ATOM 4245 O O . VAL B 1 66 ? 38.729 3.581 52.436 1.00 123.66 66 VAL B O 1
ATOM 4249 N N . VAL B 1 67 ? 39.603 2.072 51.011 1.00 82.18 67 VAL B N 1
ATOM 4250 C CA . VAL B 1 67 ? 39.466 0.948 51.932 1.00 78.63 67 VAL B CA 1
ATOM 4251 C C . VAL B 1 67 ? 40.744 0.765 52.750 1.00 86.36 67 VAL B C 1
ATOM 4252 O O . VAL B 1 67 ? 41.850 0.758 52.191 1.00 95.19 67 VAL B O 1
ATOM 4256 N N . VAL B 1 68 ? 40.592 0.621 54.066 1.00 82.88 68 VAL B N 1
ATOM 4257 C CA . VAL B 1 68 ? 41.713 0.231 54.932 1.00 91.67 68 VAL B CA 1
ATOM 4258 C C . VAL B 1 68 ? 41.297 -0.688 56.080 1.00 105.96 68 VAL B C 1
ATOM 4259 O O . VAL B 1 68 ? 40.117 -0.765 56.427 1.00 129.49 68 VAL B O 1
ATOM 4263 N N . GLU B 1 69 ? 42.274 -1.381 56.663 1.00 95.49 69 GLU B N 1
ATOM 4264 C CA . GLU B 1 69 ? 42.002 -2.328 57.732 1.00 105.84 69 GLU B CA 1
ATOM 4265 C C . GLU B 1 69 ? 42.100 -1.603 59.066 1.00 113.94 69 GLU B C 1
ATOM 4266 O O . GLU B 1 69 ? 42.136 -2.225 60.132 1.00 117.29 69 GLU B O 1
ATOM 4272 N N . ARG B 1 70 ? 42.144 -0.281 59.003 1.00 120.78 70 ARG B N 1
ATOM 4273 C CA . ARG B 1 70 ? 42.684 0.512 60.090 1.00 113.87 70 ARG B CA 1
ATOM 4274 C C . ARG B 1 70 ? 42.143 1.936 59.955 1.00 124.69 70 ARG B C 1
ATOM 4275 O O . ARG B 1 70 ? 42.041 2.462 58.823 1.00 164.82 70 ARG B O 1
ATOM 4283 N N . GLU B 1 71 ? 41.781 2.552 61.097 1.00 132.81 71 GLU B N 1
ATOM 4284 C CA . GLU B 1 71 ? 41.111 3.859 61.074 1.00 135.29 71 GLU B CA 1
ATOM 4285 C C . GLU B 1 71 ? 42.034 4.978 60.580 1.00 146.15 71 GLU B C 1
ATOM 4286 O O . GLU B 1 71 ? 43.184 5.105 61.028 1.00 116.60 71 GLU B O 1
ATOM 4292 N N . ILE B 1 72 ? 41.510 5.781 59.650 1.00 156.41 72 ILE B N 1
ATOM 4293 C CA . ILE B 1 72 ? 42.329 6.659 58.819 1.00 137.35 72 ILE B CA 1
ATOM 4294 C C . ILE B 1 72 ? 42.928 7.824 59.599 1.00 130.92 72 ILE B C 1
ATOM 4295 O O . ILE B 1 72 ? 44.109 8.138 59.438 1.00 121.07 72 ILE B O 1
ATOM 4300 N N . ASP B 1 73 ? 42.108 8.430 60.462 1.00 162.09 73 ASP B N 1
ATOM 4301 C CA . ASP B 1 73 ? 42.389 9.740 61.086 1.00 166.54 73 ASP B CA 1
ATOM 4302 C C . ASP B 1 73 ? 43.021 10.782 60.145 1.00 147.00 73 ASP B C 1
ATOM 4303 O O . ASP B 1 73 ? 44.155 11.245 60.359 1.00 117.43 73 ASP B O 1
ATOM 4308 N N . LEU B 1 74 ? 42.252 11.141 59.112 1.00 117.96 74 LEU B N 1
ATOM 4309 C CA . LEU B 1 74 ? 42.646 12.117 58.097 1.00 114.47 74 LEU B CA 1
ATOM 4310 C C . LEU B 1 74 ? 41.417 12.322 57.212 1.00 121.53 74 LEU B C 1
ATOM 4311 O O . LEU B 1 74 ? 40.998 11.397 56.519 1.00 124.94 74 LEU B O 1
ATOM 4316 N N . ASP B 1 75 ? 40.847 13.531 57.243 1.00 126.46 75 ASP B N 1
ATOM 4317 C CA . ASP B 1 75 ? 39.506 13.815 56.690 1.00 112.25 75 ASP B CA 1
ATOM 4318 C C . ASP B 1 75 ? 39.328 13.472 55.218 1.00 112.65 75 ASP B C 1
ATOM 4319 O O . ASP B 1 75 ? 39.241 14.369 54.381 1.00 112.08 75 ASP B O 1
ATOM 4324 N N . PHE B 1 76 ? 39.264 12.176 54.912 1.00 117.62 76 PHE B N 1
ATOM 4325 C CA . PHE B 1 76 ? 38.889 11.692 53.579 1.00 105.46 76 PHE B CA 1
ATOM 4326 C C . PHE B 1 76 ? 37.893 10.528 53.723 1.00 103.89 76 PHE B C 1
ATOM 4327 O O . PHE B 1 76 ? 37.977 9.731 54.672 1.00 85.73 76 PHE B O 1
ATOM 4335 N N . PRO B 1 77 ? 36.935 10.428 52.791 1.00 97.94 77 PRO B N 1
ATOM 4336 C CA . PRO B 1 77 ? 35.910 9.396 52.961 1.00 98.50 77 PRO B CA 1
ATOM 4337 C C . PRO B 1 77 ? 36.575 8.042 52.890 1.00 106.11 77 PRO B C 1
ATOM 4338 O O . PRO B 1 77 ? 37.420 7.824 52.025 1.00 127.43 77 PRO B O 1
ATOM 4342 N N . TYR B 1 78 ? 36.225 7.143 53.800 1.00 124.29 78 TYR B N 1
ATOM 4343 C CA . TYR B 1 78 ? 36.857 5.828 53.821 1.00 112.66 78 TYR B CA 1
ATOM 4344 C C . TYR B 1 78 ? 35.938 4.701 54.281 1.00 106.97 78 TYR B C 1
ATOM 4345 O O . TYR B 1 78 ? 35.025 4.910 55.075 1.00 129.79 78 TYR B O 1
ATOM 4354 N N . ILE B 1 79 ? 36.179 3.505 53.762 1.00 99.05 79 ILE B N 1
ATOM 4355 C CA . ILE B 1 79 ? 35.601 2.303 54.341 1.00 105.51 79 ILE B CA 1
ATOM 4356 C C . ILE B 1 79 ? 36.649 1.546 55.142 1.00 113.59 79 ILE B C 1
ATOM 4357 O O . ILE B 1 79 ? 37.825 1.504 54.774 1.00 110.22 79 ILE B O 1
ATOM 4362 N N . GLN B 1 80 ? 36.211 0.935 56.234 1.00 119.13 80 GLN B N 1
ATOM 4363 C CA . GLN B 1 80 ? 37.096 0.133 57.047 1.00 101.64 80 GLN B CA 1
ATOM 4364 C C . GLN B 1 80 ? 36.602 -1.298 57.151 1.00 110.48 80 GLN B C 1
ATOM 4365 O O . GLN B 1 80 ? 35.455 -1.548 57.521 1.00 116.72 80 GLN B O 1
ATOM 4371 N N . VAL B 1 81 ? 37.490 -2.231 56.824 1.00 115.26 81 VAL B N 1
ATOM 4372 C CA . VAL B 1 81 ? 37.139 -3.637 56.644 1.00 98.06 81 VAL B CA 1
ATOM 4373 C C . VAL B 1 81 ? 38.044 -4.479 57.519 1.00 93.25 81 VAL B C 1
ATOM 4374 O O . VAL B 1 81 ? 39.079 -3.992 57.978 1.00 91.39 81 VAL B O 1
ATOM 4378 N N . PHE B 1 82 ? 37.663 -5.741 57.728 1.00 92.05 82 PHE B N 1
ATOM 4379 C CA . PHE B 1 82 ? 38.475 -6.681 58.498 1.00 103.11 82 PHE B CA 1
ATOM 4380 C C . PHE B 1 82 ? 39.687 -7.112 57.699 1.00 123.36 82 PHE B C 1
ATOM 4381 O O . PHE B 1 82 ? 40.826 -6.999 58.173 1.00 115.16 82 PHE B O 1
ATOM 4389 N N . ASP B 1 83 ? 39.419 -7.632 56.494 1.00 129.44 83 ASP B N 1
ATOM 4390 C CA . ASP B 1 83 ? 40.461 -8.103 55.571 1.00 118.44 83 ASP B CA 1
ATOM 4391 C C . ASP B 1 83 ? 40.470 -7.288 54.281 1.00 97.90 83 ASP B C 1
ATOM 4392 O O . ASP B 1 83 ? 39.484 -7.263 53.533 1.00 87.84 83 ASP B O 1
ATOM 4397 N N . SER B 1 84 ? 41.593 -6.634 54.013 1.00 83.85 84 SER B N 1
ATOM 4398 C CA . SER B 1 84 ? 41.647 -5.659 52.927 1.00 95.63 84 SER B CA 1
ATOM 4399 C C . SER B 1 84 ? 41.507 -6.365 51.595 1.00 82.61 84 SER B C 1
ATOM 4400 O O . SER B 1 84 ? 40.577 -6.099 50.830 1.00 75.25 84 SER B O 1
ATOM 4403 N N . ARG B 1 85 ? 42.429 -7.291 51.350 1.00 83.60 85 ARG B N 1
ATOM 4404 C CA . ARG B 1 85 ? 42.647 -7.856 50.028 1.00 76.81 85 ARG B CA 1
ATOM 4405 C C . ARG B 1 85 ? 41.554 -8.853 49.728 1.00 75.67 85 ARG B C 1
ATOM 4406 O O . ARG B 1 85 ? 41.108 -8.963 48.582 1.00 81.78 85 ARG B O 1
ATOM 4414 N N . TYR B 1 86 ? 41.101 -9.572 50.756 1.00 72.18 86 TYR B N 1
ATOM 4415 C CA . TYR B 1 86 ? 39.915 -10.389 50.578 1.00 73.81 86 TYR B CA 1
ATOM 4416 C C . TYR B 1 86 ? 38.790 -9.526 50.057 1.00 76.81 86 TYR B C 1
ATOM 4417 O O . TYR B 1 86 ? 38.209 -9.811 49.003 1.00 77.14 86 TYR B O 1
ATOM 4426 N N . PHE B 1 87 ? 38.505 -8.461 50.805 1.00 78.34 87 PHE B N 1
ATOM 4427 C CA . PHE B 1 87 ? 37.521 -7.464 50.412 1.00 84.57 87 PHE B CA 1
ATOM 4428 C C . PHE B 1 87 ? 37.615 -7.179 48.914 1.00 89.29 87 PHE B C 1
ATOM 4429 O O . PHE B 1 87 ? 36.669 -7.446 48.149 1.00 82.43 87 PHE B O 1
ATOM 4437 N N . GLU B 1 88 ? 38.779 -6.671 48.511 1.00 90.52 88 GLU B N 1
ATOM 4438 C CA . GLU B 1 88 ? 39.076 -6.332 47.121 1.00 87.51 88 GLU B CA 1
ATOM 4439 C C . GLU B 1 88 ? 38.519 -7.353 46.134 1.00 85.56 88 GLU B C 1
ATOM 4440 O O . GLU B 1 88 ? 37.980 -6.992 45.092 1.00 91.32 88 GLU B O 1
ATOM 4446 N N . ALA B 1 89 ? 38.653 -8.630 46.462 1.00 87.13 89 ALA B N 1
ATOM 4447 C CA . ALA B 1 89 ? 38.221 -9.668 45.556 1.00 87.85 89 ALA B CA 1
ATOM 4448 C C . ALA B 1 89 ? 36.727 -9.521 45.329 1.00 94.90 89 ALA B C 1
ATOM 4449 O O . ALA B 1 89 ? 36.242 -9.592 44.179 1.00 88.02 89 ALA B O 1
ATOM 4451 N N . LYS B 1 90 ? 36.012 -9.292 46.432 1.00 83.15 90 LYS B N 1
ATOM 4452 C CA . LYS B 1 90 ? 34.556 -9.331 46.440 1.00 86.86 90 LYS B CA 1
ATOM 4453 C C . LYS B 1 90 ? 33.966 -8.009 45.947 1.00 98.21 90 LYS B C 1
ATOM 4454 O O . LYS B 1 90 ? 32.992 -7.984 45.172 1.00 96.29 90 LYS B O 1
ATOM 4460 N N . VAL B 1 91 ? 34.566 -6.920 46.424 1.00 98.98 91 VAL B N 1
ATOM 4461 C CA . VAL B 1 91 ? 34.355 -5.575 45.895 1.00 106.75 91 VAL B CA 1
ATOM 4462 C C . VAL B 1 91 ? 34.345 -5.545 44.378 1.00 116.94 91 VAL B C 1
ATOM 4463 O O . VAL B 1 91 ? 33.390 -5.075 43.751 1.00 113.91 91 VAL B O 1
ATOM 4467 N N . ALA B 1 92 ? 35.437 -6.036 43.802 1.00 106.44 92 ALA B N 1
ATOM 4468 C CA . ALA B 1 92 ? 35.609 -6.063 42.370 1.00 92.00 92 ALA B CA 1
ATOM 4469 C C . ALA B 1 92 ? 34.466 -6.794 41.649 1.00 96.94 92 ALA B C 1
ATOM 4470 O O . ALA B 1 92 ? 33.871 -6.244 40.720 1.00 96.18 92 ALA B O 1
ATOM 4472 N N . SER B 1 93 ? 34.148 -8.018 42.079 1.00 99.41 93 SER B N 1
ATOM 4473 C CA . SER B 1 93 ? 33.175 -8.841 41.351 1.00 100.19 93 SER B CA 1
ATOM 4474 C C . SER B 1 93 ? 31.841 -8.140 41.273 1.00 100.69 93 SER B C 1
ATOM 4475 O O . SER B 1 93 ? 31.062 -8.408 40.363 1.00 105.81 93 SER B O 1
ATOM 4478 N N . LEU B 1 94 ? 31.586 -7.249 42.236 1.00 90.29 94 LEU B N 1
ATOM 4479 C CA . LEU B 1 94 ? 30.438 -6.338 42.188 1.00 103.67 94 LEU B CA 1
ATOM 4480 C C . LEU B 1 94 ? 30.577 -5.181 41.181 1.00 115.19 94 LEU B C 1
ATOM 4481 O O . LEU B 1 94 ? 29.649 -4.905 40.411 1.00 123.90 94 LEU B O 1
ATOM 4486 N N . PHE B 1 95 ? 31.728 -4.505 41.204 1.00 112.92 95 PHE B N 1
ATOM 4487 C CA . PHE B 1 95 ? 31.958 -3.308 40.388 1.00 106.49 95 PHE B CA 1
ATOM 4488 C C . PHE B 1 95 ? 31.802 -3.593 38.909 1.00 105.00 95 PHE B C 1
ATOM 4489 O O . PHE B 1 95 ? 31.436 -2.712 38.135 1.00 117.49 95 PHE B O 1
ATOM 4497 N N . PHE B 1 96 ? 32.109 -4.826 38.524 1.00 98.57 96 PHE B N 1
ATOM 4498 C CA . PHE B 1 96 ? 31.925 -5.282 37.161 1.00 101.92 96 PHE B CA 1
ATOM 4499 C C . PHE B 1 96 ? 30.578 -5.960 37.051 1.00 109.44 96 PHE B C 1
ATOM 4500 O O . PHE B 1 96 ? 29.939 -5.955 35.989 1.00 129.59 96 PHE B O 1
ATOM 4508 N N . GLU B 1 97 ? 30.154 -6.534 38.173 1.00 112.57 97 GLU B N 1
ATOM 4509 C CA . GLU B 1 97 ? 28.861 -7.178 38.270 1.00 123.60 97 GLU B CA 1
ATOM 4510 C C . GLU B 1 97 ? 28.930 -8.617 37.781 1.00 119.39 97 GLU B C 1
ATOM 4511 O O . GLU B 1 97 ? 28.336 -8.974 36.767 1.00 130.02 97 GLU B O 1
ATOM 4517 N N . ASP B 1 98 ? 29.681 -9.428 38.522 1.00 123.95 98 ASP B N 1
ATOM 4518 C CA . ASP B 1 98 ? 29.712 -10.878 38.354 1.00 110.55 98 ASP B CA 1
ATOM 4519 C C . ASP B 1 98 ? 29.534 -11.286 36.908 1.00 97.57 98 ASP B C 1
ATOM 4520 O O . ASP B 1 98 ? 28.429 -11.648 36.509 1.00 104.67 98 ASP B O 1
ATOM 4525 N N . PRO B 1 99 ? 30.619 -11.215 36.114 1.00 97.55 99 PRO B N 1
ATOM 4526 C CA . PRO B 1 99 ? 30.643 -11.736 34.738 1.00 104.05 99 PRO B CA 1
ATOM 4527 C C . PRO B 1 99 ? 30.330 -13.234 34.631 1.00 107.67 99 PRO B C 1
ATOM 4528 O O . PRO B 1 99 ? 29.455 -13.649 33.848 1.00 127.72 99 PRO B O 1
ATOM 4532 N N . TRP B 1 100 ? 31.040 -14.021 35.439 1.00 97.99 100 TRP B N 1
ATOM 4533 C CA . TRP B 1 100 ? 31.053 -15.465 35.302 1.00 110.70 100 TRP B CA 1
ATOM 4534 C C . TRP B 1 100 ? 29.727 -16.223 35.400 1.00 129.91 100 TRP B C 1
ATOM 4535 O O . TRP B 1 100 ? 29.693 -17.433 35.140 1.00 134.11 100 TRP B O 1
ATOM 4546 N N . LYS B 1 101 ? 28.648 -15.546 35.788 1.00 135.49 101 LYS B N 1
ATOM 4547 C CA . LYS B 1 101 ? 27.346 -16.219 35.925 1.00 132.63 101 LYS B CA 1
ATOM 4548 C C . LYS B 1 101 ? 26.727 -16.626 34.572 1.00 124.00 101 LYS B C 1
ATOM 4549 O O . LYS B 1 101 ? 26.316 -17.774 34.390 1.00 126.90 101 LYS B O 1
ATOM 4555 N N . ASP B 1 102 ? 26.686 -15.692 33.626 1.00 114.77 102 ASP B N 1
ATOM 4556 C CA . ASP B 1 102 ? 26.212 -15.973 32.265 1.00 116.01 102 ASP B CA 1
ATOM 4557 C C . ASP B 1 102 ? 27.137 -16.902 31.499 1.00 106.12 102 ASP B C 1
ATOM 4558 O O . ASP B 1 102 ? 26.710 -17.534 30.525 1.00 101.29 102 ASP B O 1
ATOM 4563 N N . VAL B 1 103 ? 28.409 -16.948 31.910 1.00 103.53 103 VAL B N 1
ATOM 4564 C CA . VAL B 1 103 ? 29.467 -17.567 31.092 1.00 107.82 103 VAL B CA 1
ATOM 4565 C C . VAL B 1 103 ? 30.093 -18.811 31.726 1.00 115.09 103 VAL B C 1
ATOM 4566 O O . VAL B 1 103 ? 30.066 -18.994 32.956 1.00 107.47 103 VAL B O 1
ATOM 4570 N N . LEU B 1 104 ? 30.646 -19.666 30.868 1.00 116.62 104 LEU B N 1
ATOM 4571 C CA . LEU B 1 104 ? 31.356 -20.858 31.311 1.00 120.58 104 LEU B CA 1
ATOM 4572 C C . LEU B 1 104 ? 32.729 -20.496 31.841 1.00 114.60 104 LEU B C 1
ATOM 4573 O O . LEU B 1 104 ? 33.582 -19.999 31.102 1.00 114.92 104 LEU B O 1
ATOM 4578 N N . THR B 1 105 ? 32.949 -20.747 33.122 1.00 98.93 105 THR B N 1
ATOM 4579 C CA . THR B 1 105 ? 34.216 -20.401 33.710 1.00 96.89 105 THR B CA 1
ATOM 4580 C C . THR B 1 105 ? 34.991 -21.654 34.075 1.00 107.28 105 THR B C 1
ATOM 4581 O O . THR B 1 105 ? 34.583 -22.430 34.948 1.00 98.43 105 THR B O 1
ATOM 4585 N N . PHE B 1 106 ? 36.097 -21.864 33.363 1.00 103.78 106 PHE B N 1
ATOM 4586 C CA . PHE B 1 106 ? 37.082 -22.853 33.767 1.00 92.16 106 PHE B CA 1
ATOM 4587 C C . PHE B 1 106 ? 38.186 -22.208 34.581 1.00 98.99 106 PHE B C 1
ATOM 4588 O O . PHE B 1 106 ? 38.752 -21.173 34.196 1.00 89.33 106 PHE B O 1
ATOM 4596 N N . GLY B 1 107 ? 38.497 -22.834 35.706 1.00 86.72 107 GLY B N 1
ATOM 4597 C CA . GLY B 1 107 ? 39.696 -22.494 36.431 1.00 81.79 107 GLY B CA 1
ATOM 4598 C C . GLY B 1 107 ? 40.588 -23.705 36.546 1.00 79.42 107 GLY B C 1
ATOM 4599 O O . GLY B 1 107 ? 40.153 -24.750 37.018 1.00 86.68 107 GLY B O 1
ATOM 4600 N N . VAL B 1 108 ? 41.838 -23.560 36.110 1.00 88.47 108 VAL B N 1
ATOM 4601 C CA . VAL B 1 108 ? 42.799 -24.662 36.143 1.00 90.26 108 VAL B CA 1
ATOM 4602 C C . VAL B 1 108 ? 43.948 -24.453 37.133 1.00 85.26 108 VAL B C 1
ATOM 4603 O O . VAL B 1 108 ? 44.626 -23.426 37.108 1.00 86.16 108 VAL B O 1
ATOM 4607 N N . THR B 1 109 ? 44.166 -25.430 38.000 1.00 77.50 109 THR B N 1
ATOM 4608 C CA . THR B 1 109 ? 45.301 -25.374 38.907 1.00 89.31 109 THR B CA 1
ATOM 4609 C C . THR B 1 109 ? 46.016 -26.699 38.935 1.00 95.45 109 THR B C 1
ATOM 4610 O O . THR B 1 109 ? 45.558 -27.666 38.325 1.00 120.86 109 THR B O 1
ATOM 4614 N N . GLY B 1 110 ? 47.126 -26.743 39.666 1.00 85.46 110 GLY B N 1
ATOM 4615 C CA . GLY B 1 110 ? 47.980 -27.925 39.724 1.00 94.58 110 GLY B CA 1
ATOM 4616 C C . GLY B 1 110 ? 49.424 -27.496 39.640 1.00 91.34 110 GLY B C 1
ATOM 4617 O O . GLY B 1 110 ? 49.711 -26.374 39.227 1.00 111.53 110 GLY B O 1
ATOM 4618 N N . THR B 1 111 ? 50.338 -28.366 40.051 1.00 79.98 111 THR B N 1
ATOM 4619 C CA . THR B 1 111 ? 51.760 -28.014 40.053 1.00 81.93 111 THR B CA 1
ATOM 4620 C C . THR B 1 111 ? 52.252 -27.713 38.633 1.00 89.77 111 THR B C 1
ATOM 4621 O O . THR B 1 111 ? 52.597 -26.566 38.325 1.00 93.66 111 THR B O 1
ATOM 4625 N N . ASN B 1 112 ? 52.277 -28.739 37.778 1.00 89.81 112 ASN B N 1
ATOM 4626 C CA . ASN B 1 112 ? 52.549 -28.560 36.354 1.00 89.81 112 ASN B CA 1
ATOM 4627 C C . ASN B 1 112 ? 51.289 -28.752 35.567 1.00 92.73 112 ASN B C 1
ATOM 4628 O O . ASN B 1 112 ? 50.335 -29.342 36.057 1.00 107.05 112 ASN B O 1
ATOM 4633 N N . GLY B 1 113 ? 51.286 -28.264 34.336 1.00 86.13 113 GLY B N 1
ATOM 4634 C CA . GLY B 1 113 ? 50.222 -28.602 33.414 1.00 82.72 113 GLY B CA 1
ATOM 4635 C C . GLY B 1 113 ? 49.222 -27.493 33.211 1.00 87.37 113 GLY B C 1
ATOM 4636 O O . GLY B 1 113 ? 48.450 -27.521 32.255 1.00 95.41 113 GLY B O 1
ATOM 4637 N N . LYS B 1 114 ? 49.241 -26.506 34.098 1.00 87.43 114 LYS B N 1
ATOM 4638 C CA . LYS B 1 114 ? 48.225 -25.454 34.089 1.00 92.58 114 LYS B CA 1
ATOM 4639 C C . LYS B 1 114 ? 48.026 -24.808 32.714 1.00 93.72 114 LYS B C 1
ATOM 4640 O O . LYS B 1 114 ? 46.905 -24.783 32.204 1.00 104.10 114 LYS B O 1
ATOM 4646 N N . THR B 1 115 ? 49.108 -24.298 32.120 1.00 86.00 115 THR B N 1
ATOM 4647 C CA . THR B 1 115 ? 49.012 -23.481 30.904 1.00 75.54 115 THR B CA 1
ATOM 4648 C C . THR B 1 115 ? 48.709 -24.309 29.662 1.00 76.19 115 THR B C 1
ATOM 4649 O O . THR B 1 115 ? 48.013 -23.840 28.772 1.00 92.13 115 THR B O 1
ATOM 4653 N N . THR B 1 116 ? 49.210 -25.539 29.604 1.00 74.30 116 THR B N 1
ATOM 4654 C CA . THR B 1 116 ? 48.828 -26.451 28.525 1.00 82.78 116 THR B CA 1
ATOM 4655 C C . THR B 1 116 ? 47.337 -26.851 28.599 1.00 88.23 116 THR B C 1
ATOM 4656 O O . THR B 1 116 ? 46.556 -26.543 27.689 1.00 78.24 116 THR B O 1
ATOM 4660 N N . THR B 1 117 ? 46.941 -27.530 29.674 1.00 81.45 117 THR B N 1
ATOM 4661 C CA . THR B 1 117 ? 45.567 -27.973 29.791 1.00 72.82 117 THR B CA 1
ATOM 4662 C C . THR B 1 117 ? 44.630 -26.832 29.432 1.00 84.09 117 THR B C 1
ATOM 4663 O O . THR B 1 117 ? 43.691 -27.014 28.666 1.00 110.06 117 THR B O 1
ATOM 4667 N N . THR B 1 118 ? 44.880 -25.657 29.990 1.00 68.19 118 THR B N 1
ATOM 4668 C CA . THR B 1 118 ? 44.021 -24.523 29.726 1.00 76.10 118 THR B CA 1
ATOM 4669 C C . THR B 1 118 ? 44.041 -24.140 28.263 1.00 86.54 118 THR B C 1
ATOM 4670 O O . THR B 1 118 ? 43.014 -23.775 27.696 1.00 100.86 118 THR B O 1
ATOM 4690 N N . ILE B 1 121 ? 41.799 -26.695 26.306 1.00 84.06 121 ILE B N 1
ATOM 4691 C CA . ILE B 1 121 ? 40.409 -26.255 26.499 1.00 74.81 121 ILE B CA 1
ATOM 4692 C C . ILE B 1 121 ? 40.070 -25.072 25.587 1.00 81.99 121 ILE B C 1
ATOM 4693 O O . ILE B 1 121 ? 39.171 -25.167 24.743 1.00 84.01 121 ILE B O 1
ATOM 4698 N N . TYR B 1 122 ? 40.807 -23.970 25.734 1.00 78.49 122 TYR B N 1
ATOM 4699 C CA . TYR B 1 122 ? 40.522 -22.780 24.953 1.00 79.79 122 TYR B CA 1
ATOM 4700 C C . TYR B 1 122 ? 40.499 -23.083 23.451 1.00 84.02 122 TYR B C 1
ATOM 4701 O O . TYR B 1 122 ? 39.598 -22.642 22.737 1.00 101.00 122 TYR B O 1
ATOM 4710 N N . HIS B 1 123 ? 41.480 -23.846 22.979 1.00 90.53 123 HIS B N 1
ATOM 4711 C CA . HIS B 1 123 ? 41.601 -24.130 21.552 1.00 88.25 123 HIS B CA 1
ATOM 4712 C C . HIS B 1 123 ? 40.669 -25.218 21.020 1.00 94.41 123 HIS B C 1
ATOM 4713 O O . HIS B 1 123 ? 40.295 -25.188 19.849 1.00 94.36 123 HIS B O 1
ATOM 4728 N N . LEU B 1 125 ? 37.529 -25.461 22.023 1.00 104.74 125 LEU B N 1
ATOM 4729 C CA . LEU B 1 125 ? 36.349 -24.639 21.761 1.00 98.47 125 LEU B CA 1
ATOM 4730 C C . LEU B 1 125 ? 36.483 -23.832 20.484 1.00 94.59 125 LEU B C 1
ATOM 4731 O O . LEU B 1 125 ? 35.714 -24.041 19.549 1.00 99.95 125 LEU B O 1
ATOM 4736 N N . THR B 1 126 ? 37.451 -22.922 20.420 1.00 89.95 126 THR B N 1
ATOM 4737 C CA . THR B 1 126 ? 37.503 -22.000 19.265 1.00 110.10 126 THR B CA 1
ATOM 4738 C C . THR B 1 126 ? 37.610 -22.709 17.907 1.00 115.05 126 THR B C 1
ATOM 4739 O O . THR B 1 126 ? 37.323 -22.113 16.872 1.00 116.91 126 THR B O 1
ATOM 4743 N N . SER B 1 127 ? 38.009 -23.980 17.916 1.00 124.38 127 SER B N 1
ATOM 4744 C CA . SER B 1 127 ? 37.895 -24.817 16.725 1.00 119.01 127 SER B CA 1
ATOM 4745 C C . SER B 1 127 ? 36.513 -25.487 16.646 1.00 136.36 127 SER B C 1
ATOM 4746 O O . SER B 1 127 ? 36.031 -25.806 15.557 1.00 147.97 127 SER B O 1
ATOM 4749 N N . LEU B 1 128 ? 35.870 -25.680 17.799 1.00 138.55 128 LEU B N 1
ATOM 4750 C CA . LEU B 1 128 ? 34.538 -26.301 17.858 1.00 117.94 128 LEU B CA 1
ATOM 4751 C C . LEU B 1 128 ? 33.447 -25.317 17.443 1.00 121.01 128 LEU B C 1
ATOM 4752 O O . LEU B 1 128 ? 32.294 -25.473 17.839 1.00 124.66 128 LEU B O 1
ATOM 4757 N N . GLY B 1 129 ? 33.820 -24.314 16.642 1.00 133.91 129 GLY B N 1
ATOM 4758 C CA . GLY B 1 129 ? 32.928 -23.206 16.273 1.00 127.67 129 GLY B CA 1
ATOM 4759 C C . GLY B 1 129 ? 32.403 -22.484 17.500 1.00 125.06 129 GLY B C 1
ATOM 4760 O O . GLY B 1 129 ? 31.419 -22.916 18.097 1.00 131.81 129 GLY B O 1
ATOM 4761 N N . GLU B 1 130 ? 33.052 -21.384 17.878 1.00 118.22 130 GLU B N 1
ATOM 4762 C CA . GLU B 1 130 ? 32.953 -20.866 19.249 1.00 110.84 130 GLU B CA 1
ATOM 4763 C C . GLU B 1 130 ? 33.447 -19.424 19.366 1.00 107.48 130 GLU B C 1
ATOM 4764 O O . GLU B 1 130 ? 33.953 -18.855 18.397 1.00 108.00 130 GLU B O 1
ATOM 4770 N N . ARG B 1 131 ? 33.284 -18.844 20.555 1.00 100.13 131 ARG B N 1
ATOM 4771 C CA . ARG B 1 131 ? 33.972 -17.597 20.943 1.00 105.82 131 ARG B CA 1
ATOM 4772 C C . ARG B 1 131 ? 34.130 -17.472 22.459 1.00 102.10 131 ARG B C 1
ATOM 4773 O O . ARG B 1 131 ? 33.193 -17.733 23.211 1.00 112.57 131 ARG B O 1
ATOM 4781 N N . GLY B 1 132 ? 35.321 -17.080 22.902 1.00 104.55 132 GLY B N 1
ATOM 4782 C CA . GLY B 1 132 ? 35.617 -16.989 24.325 1.00 119.10 132 GLY B CA 1
ATOM 4783 C C . GLY B 1 132 ? 36.851 -16.167 24.633 1.00 133.55 132 GLY B C 1
ATOM 4784 O O . GLY B 1 132 ? 37.149 -15.182 23.941 1.00 137.45 132 GLY B O 1
ATOM 4785 N N . SER B 1 133 ? 37.566 -16.569 25.683 1.00 117.01 133 SER B N 1
ATOM 4786 C CA . SER B 1 133 ? 38.737 -15.828 26.130 1.00 98.70 133 SER B CA 1
ATOM 4787 C C . SER B 1 133 ? 39.584 -16.613 27.144 1.00 104.55 133 SER B C 1
ATOM 4788 O O . SER B 1 133 ? 39.062 -17.438 27.899 1.00 103.69 133 SER B O 1
ATOM 4791 N N . VAL B 1 134 ? 40.894 -16.359 27.148 1.00 96.28 134 VAL B N 1
ATOM 4792 C CA . VAL B 1 134 ? 41.792 -17.061 28.053 1.00 80.95 134 VAL B CA 1
ATOM 4793 C C . VAL B 1 134 ? 42.846 -16.185 28.687 1.00 82.59 134 VAL B C 1
ATOM 4794 O O . VAL B 1 134 ? 43.310 -15.201 28.103 1.00 81.02 134 VAL B O 1
ATOM 4798 N N . LEU B 1 135 ? 43.253 -16.598 29.876 1.00 73.53 135 LEU B N 1
ATOM 4799 C CA . LEU B 1 135 ? 44.176 -15.838 30.656 1.00 75.45 135 LEU B CA 1
ATOM 4800 C C . LEU B 1 135 ? 45.169 -16.781 31.354 1.00 78.38 135 LEU B C 1
ATOM 4801 O O . LEU B 1 135 ? 44.805 -17.464 32.315 1.00 90.23 135 LEU B O 1
ATOM 4806 N N . THR B 1 136 ? 46.411 -16.832 30.849 1.00 73.98 136 THR B N 1
ATOM 4807 C CA . THR B 1 136 ? 47.492 -17.639 31.461 1.00 88.26 136 THR B CA 1
ATOM 4808 C C . THR B 1 136 ? 48.848 -16.938 31.481 1.00 88.09 136 THR B C 1
ATOM 4809 O O . THR B 1 136 ? 49.031 -15.911 30.823 1.00 96.19 136 THR B O 1
ATOM 4813 N N . THR B 1 137 ? 49.800 -17.519 32.215 1.00 80.88 137 THR B N 1
ATOM 4814 C CA . THR B 1 137 ? 51.083 -16.865 32.474 1.00 82.22 137 THR B CA 1
ATOM 4815 C C . THR B 1 137 ? 51.783 -16.543 31.192 1.00 83.52 137 THR B C 1
ATOM 4816 O O . THR B 1 137 ? 52.670 -15.685 31.180 1.00 85.68 137 THR B O 1
ATOM 4820 N N . ALA B 1 138 ? 51.397 -17.247 30.124 1.00 77.49 138 ALA B N 1
ATOM 4821 C CA . ALA B 1 138 ? 51.993 -17.052 28.799 1.00 82.86 138 ALA B CA 1
ATOM 4822 C C . ALA B 1 138 ? 51.108 -16.301 27.821 1.00 89.56 138 ALA B C 1
ATOM 4823 O O . ALA B 1 138 ? 51.606 -15.603 26.949 1.00 94.11 138 ALA B O 1
ATOM 4825 N N . VAL B 1 139 ? 49.798 -16.470 27.937 1.00 110.08 139 VAL B N 1
ATOM 4826 C CA . VAL B 1 139 ? 48.888 -15.971 26.903 1.00 110.63 139 VAL B CA 1
ATOM 4827 C C . VAL B 1 139 ? 47.684 -15.246 27.503 1.00 100.27 139 VAL B C 1
ATOM 4828 O O . VAL B 1 139 ? 46.982 -15.780 28.360 1.00 105.13 139 VAL B O 1
ATOM 4832 N N . LYS B 1 140 ? 47.448 -14.024 27.058 1.00 79.78 140 LYS B N 1
ATOM 4833 C CA . LYS B 1 140 ? 46.282 -13.316 27.522 1.00 86.75 140 LYS B CA 1
ATOM 4834 C C . LYS B 1 140 ? 45.429 -12.930 26.315 1.00 88.01 140 LYS B C 1
ATOM 4835 O O . LYS B 1 140 ? 45.498 -11.807 25.840 1.00 100.18 140 LYS B O 1
ATOM 4841 N N . ARG B 1 141 ? 44.639 -13.862 25.796 1.00 85.41 141 ARG B N 1
ATOM 4842 C CA . ARG B 1 141 ? 43.755 -13.512 24.694 1.00 88.89 141 ARG B CA 1
ATOM 4843 C C . ARG B 1 141 ? 42.407 -13.106 25.221 1.00 91.65 141 ARG B C 1
ATOM 4844 O O . ARG B 1 141 ? 41.765 -13.873 25.941 1.00 87.05 141 ARG B O 1
ATOM 4852 N N . ILE B 1 142 ? 41.987 -11.890 24.877 1.00 102.07 142 ILE B N 1
ATOM 4853 C CA . ILE B 1 142 ? 40.770 -11.301 25.450 1.00 111.11 142 ILE B CA 1
ATOM 4854 C C . ILE B 1 142 ? 39.486 -11.641 24.683 1.00 109.89 142 ILE B C 1
ATOM 4855 O O . ILE B 1 142 ? 38.594 -12.297 25.225 1.00 129.39 142 ILE B O 1
ATOM 4860 N N . LEU B 1 143 ? 39.381 -11.202 23.433 1.00 99.65 143 LEU B N 1
ATOM 4861 C CA . LEU B 1 143 ? 38.353 -11.747 22.548 1.00 121.82 143 LEU B CA 1
ATOM 4862 C C . LEU B 1 143 ? 38.986 -12.237 21.251 1.00 122.75 143 LEU B C 1
ATOM 4863 O O . LEU B 1 143 ? 39.059 -13.437 21.000 1.00 114.39 143 LEU B O 1
ATOM 4868 N N . GLY B 1 144 ? 39.457 -11.297 20.443 1.00 140.05 144 GLY B N 1
ATOM 4869 C CA . GLY B 1 144 ? 40.290 -11.610 19.295 1.00 155.95 144 GLY B CA 1
ATOM 4870 C C . GLY B 1 144 ? 41.642 -10.955 19.467 1.00 153.95 144 GLY B C 1
ATOM 4871 O O . GLY B 1 144 ? 42.530 -11.115 18.632 1.00 172.00 144 GLY B O 1
ATOM 4872 N N . ASN B 1 145 ? 41.790 -10.205 20.556 1.00 135.05 145 ASN B N 1
ATOM 4873 C CA . ASN B 1 145 ? 43.074 -9.626 20.926 1.00 127.09 145 ASN B CA 1
ATOM 4874 C C . ASN B 1 145 ? 43.869 -10.518 21.857 1.00 126.11 145 ASN B C 1
ATOM 4875 O O . ASN B 1 145 ? 43.423 -10.869 22.956 1.00 108.72 145 ASN B O 1
ATOM 4880 N N . SER B 1 146 ? 45.064 -10.872 21.419 1.00 123.44 146 SER B N 1
ATOM 4881 C CA . SER B 1 146 ? 46.074 -11.333 22.342 1.00 115.82 146 SER B CA 1
ATOM 4882 C C . SER B 1 146 ? 46.739 -10.129 23.003 1.00 122.57 146 SER B C 1
ATOM 4883 O O . SER B 1 146 ? 47.514 -9.402 22.381 1.00 124.59 146 SER B O 1
ATOM 4886 N N . TYR B 1 147 ? 46.386 -9.903 24.266 1.00 149.41 147 TYR B N 1
ATOM 4887 C CA . TYR B 1 147 ? 47.104 -8.964 25.109 1.00 124.69 147 TYR B CA 1
ATOM 4888 C C . TYR B 1 147 ? 48.198 -9.696 25.857 1.00 111.66 147 TYR B C 1
ATOM 4889 O O . TYR B 1 147 ? 48.143 -9.833 27.073 1.00 132.71 147 TYR B O 1
ATOM 4898 N N . TYR B 1 148 ? 49.190 -10.183 25.130 1.00 115.55 148 TYR B N 1
ATOM 4899 C CA . TYR B 1 148 ? 50.475 -10.471 25.749 1.00 135.55 148 TYR B CA 1
ATOM 4900 C C . TYR B 1 148 ? 51.049 -9.146 26.236 1.00 144.63 148 TYR B C 1
ATOM 4901 O O . TYR B 1 148 ? 50.735 -8.074 25.693 1.00 132.76 148 TYR B O 1
ATOM 4910 N N . ASP B 1 149 ? 51.877 -9.223 27.268 1.00 136.67 149 ASP B N 1
ATOM 4911 C CA . ASP B 1 149 ? 52.177 -8.073 28.102 1.00 146.02 149 ASP B CA 1
ATOM 4912 C C . ASP B 1 149 ? 52.486 -8.622 29.477 1.00 153.24 149 ASP B C 1
ATOM 4913 O O . ASP B 1 149 ? 52.606 -9.836 29.651 1.00 174.86 149 ASP B O 1
ATOM 4918 N N . ASP B 1 150 ? 52.613 -7.732 30.455 1.00 169.16 150 ASP B N 1
ATOM 4919 C CA . ASP B 1 150 ? 52.821 -8.150 31.827 1.00 176.97 150 ASP B CA 1
ATOM 4920 C C . ASP B 1 150 ? 51.565 -8.836 32.354 1.00 196.67 150 ASP B C 1
ATOM 4921 O O . ASP B 1 150 ? 50.575 -8.179 32.685 1.00 205.28 150 ASP B O 1
ATOM 4926 N N . ILE B 1 151 ? 51.614 -10.167 32.406 1.00 205.74 151 ILE B N 1
ATOM 4927 C CA . ILE B 1 151 ? 50.458 -10.985 32.778 1.00 192.46 151 ILE B CA 1
ATOM 4928 C C . ILE B 1 151 ? 50.842 -12.198 33.649 1.00 204.75 151 ILE B C 1
ATOM 4929 O O . ILE B 1 151 ? 50.312 -13.298 33.462 1.00 222.82 151 ILE B O 1
ATOM 4934 N N . THR B 1 152 ? 51.771 -11.992 34.587 1.00 204.57 152 THR B N 1
ATOM 4935 C CA . THR B 1 152 ? 51.991 -12.926 35.710 1.00 181.39 152 THR B CA 1
ATOM 4936 C C . THR B 1 152 ? 51.793 -12.203 37.050 1.00 168.47 152 THR B C 1
ATOM 4937 O O . THR B 1 152 ? 51.972 -12.791 38.128 1.00 142.65 152 THR B O 1
ATOM 4941 N N . THR B 1 153 ? 51.415 -10.926 36.959 1.00 170.20 153 THR B N 1
ATOM 4942 C CA . THR B 1 153 ? 51.008 -10.125 38.117 1.00 154.39 153 THR B CA 1
ATOM 4943 C C . THR B 1 153 ? 49.539 -9.657 38.041 1.00 145.15 153 THR B C 1
ATOM 4944 O O . THR B 1 153 ? 49.244 -8.474 38.272 1.00 136.20 153 THR B O 1
ATOM 4948 N N . PRO B 1 154 ? 48.605 -10.579 37.721 1.00 126.76 154 PRO B N 1
ATOM 4949 C CA . PRO B 1 154 ? 47.241 -10.138 37.876 1.00 124.87 154 PRO B CA 1
ATOM 4950 C C . PRO B 1 154 ? 46.922 -10.091 39.357 1.00 123.20 154 PRO B C 1
ATOM 4951 O O . PRO B 1 154 ? 47.209 -11.041 40.088 1.00 128.87 154 PRO B O 1
ATOM 4955 N N . ASP B 1 155 ? 46.382 -8.964 39.795 1.00 103.46 155 ASP B N 1
ATOM 4956 C CA . ASP B 1 155 ? 45.623 -8.914 41.021 1.00 95.59 155 ASP B CA 1
ATOM 4957 C C . ASP B 1 155 ? 44.191 -9.321 40.685 1.00 97.29 155 ASP B C 1
ATOM 4958 O O . ASP B 1 155 ? 43.899 -9.717 39.552 1.00 101.43 155 ASP B O 1
ATOM 4963 N N . ALA B 1 156 ? 43.296 -9.205 41.663 1.00 100.65 156 ALA B N 1
ATOM 4964 C CA . ALA B 1 156 ? 41.878 -9.490 41.455 1.00 85.66 156 ALA B CA 1
ATOM 4965 C C . ALA B 1 156 ? 41.251 -8.593 40.391 1.00 82.18 156 ALA B C 1
ATOM 4966 O O . ALA B 1 156 ? 40.504 -9.061 39.549 1.00 97.13 156 ALA B O 1
ATOM 4968 N N . ILE B 1 157 ? 41.569 -7.306 40.425 1.00 86.81 157 ILE B N 1
ATOM 4969 C CA . ILE B 1 157 ? 40.915 -6.325 39.555 1.00 82.87 157 ILE B CA 1
ATOM 4970 C C . ILE B 1 157 ? 41.225 -6.480 38.063 1.00 90.79 157 ILE B C 1
ATOM 4971 O O . ILE B 1 157 ? 40.408 -6.116 37.231 1.00 82.48 157 ILE B O 1
ATOM 4976 N N . THR B 1 158 ? 42.407 -6.996 37.727 1.00 101.29 158 THR B N 1
ATOM 4977 C CA . THR B 1 158 ? 42.759 -7.247 36.324 1.00 93.65 158 THR B CA 1
ATOM 4978 C C . THR B 1 158 ? 41.984 -8.439 35.823 1.00 85.73 158 THR B C 1
ATOM 4979 O O . THR B 1 158 ? 41.395 -8.389 34.751 1.00 100.42 158 THR B O 1
ATOM 4983 N N . ILE B 1 159 ? 41.999 -9.517 36.599 1.00 78.52 159 ILE B N 1
ATOM 4984 C CA . ILE B 1 159 ? 41.365 -10.767 36.181 1.00 76.35 159 ILE B CA 1
ATOM 4985 C C . ILE B 1 159 ? 39.925 -10.503 35.819 1.00 82.47 159 ILE B C 1
ATOM 4986 O O . ILE B 1 159 ? 39.488 -10.851 34.727 1.00 96.09 159 ILE B O 1
ATOM 4991 N N . LEU B 1 160 ? 39.201 -9.866 36.741 1.00 91.83 160 LEU B N 1
ATOM 4992 C CA . LEU B 1 160 ? 37.767 -9.615 36.596 1.00 95.57 160 LEU B CA 1
ATOM 4993 C C . LEU B 1 160 ? 37.507 -8.446 35.662 1.00 101.51 160 LEU B C 1
ATOM 4994 O O . LEU B 1 160 ? 36.382 -8.256 35.186 1.00 97.60 160 LEU B O 1
ATOM 4999 N N . SER B 1 161 ? 38.557 -7.664 35.407 1.00 95.27 161 SER B N 1
ATOM 5000 C CA . SER B 1 161 ? 38.486 -6.599 34.430 1.00 96.77 161 SER B CA 1
ATOM 5001 C C . SER B 1 161 ? 38.426 -7.229 33.068 1.00 95.53 161 SER B C 1
ATOM 5002 O O . SER B 1 161 ? 37.593 -6.853 32.243 1.00 109.84 161 SER B O 1
ATOM 5005 N N . ALA B 1 162 ? 39.310 -8.205 32.848 1.00 101.34 162 ALA B N 1
ATOM 5006 C CA . ALA B 1 162 ? 39.344 -8.979 31.607 1.00 85.94 162 ALA B CA 1
ATOM 5007 C C . ALA B 1 162 ? 38.055 -9.745 31.392 1.00 89.97 162 ALA B C 1
ATOM 5008 O O . ALA B 1 162 ? 37.484 -9.713 30.305 1.00 101.30 162 ALA B O 1
ATOM 5018 N N . LYS B 1 164 ? 35.136 -9.074 32.376 1.00 102.85 164 LYS B N 1
ATOM 5019 C CA . LYS B 1 164 ? 34.127 -8.152 31.886 1.00 102.11 164 LYS B CA 1
ATOM 5020 C C . LYS B 1 164 ? 34.185 -8.001 30.372 1.00 101.17 164 LYS B C 1
ATOM 5021 O O . LYS B 1 164 ? 33.151 -8.119 29.721 1.00 104.47 164 LYS B O 1
ATOM 5027 N N . GLU B 1 165 ? 35.378 -7.748 29.816 1.00 91.02 165 GLU B N 1
ATOM 5028 C CA . GLU B 1 165 ? 35.544 -7.641 28.353 1.00 104.29 165 GLU B CA 1
ATOM 5029 C C . GLU B 1 165 ? 34.940 -8.836 27.638 1.00 106.61 165 GLU B C 1
ATOM 5030 O O . GLU B 1 165 ? 34.069 -8.680 26.775 1.00 112.13 165 GLU B O 1
ATOM 5036 N N . ASN B 1 166 ? 35.420 -10.026 27.992 1.00 101.69 166 ASN B N 1
ATOM 5037 C CA . ASN B 1 166 ? 34.823 -11.268 27.517 1.00 102.21 166 ASN B CA 1
ATOM 5038 C C . ASN B 1 166 ? 33.305 -11.177 27.352 1.00 105.63 166 ASN B C 1
ATOM 5039 O O . ASN B 1 166 ? 32.786 -11.323 26.239 1.00 114.46 166 ASN B O 1
ATOM 5044 N N . ARG B 1 167 ? 32.607 -10.936 28.464 1.00 102.22 167 ARG B N 1
ATOM 5045 C CA . ARG B 1 167 ? 31.147 -10.920 28.480 1.00 105.53 167 ARG B CA 1
ATOM 5046 C C . ARG B 1 167 ? 30.562 -9.833 27.580 1.00 105.86 167 ARG B C 1
ATOM 5047 O O . ARG B 1 167 ? 29.781 -10.135 26.677 1.00 106.54 167 ARG B O 1
ATOM 5055 N N . GLU B 1 168 ? 30.939 -8.577 27.820 1.00 94.45 168 GLU B N 1
ATOM 5056 C CA . GLU B 1 168 ? 30.620 -7.484 26.890 1.00 108.70 168 GLU B CA 1
ATOM 5057 C C . GLU B 1 168 ? 30.768 -7.915 25.432 1.00 110.87 168 GLU B C 1
ATOM 5058 O O . GLU B 1 168 ? 29.978 -7.523 24.580 1.00 125.41 168 GLU B O 1
ATOM 5064 N N . GLY B 1 169 ? 31.794 -8.711 25.153 1.00 106.61 169 GLY B N 1
ATOM 5065 C CA . GLY B 1 169 ? 32.109 -9.115 23.790 1.00 97.00 169 GLY B CA 1
ATOM 5066 C C . GLY B 1 169 ? 31.206 -10.197 23.234 1.00 101.11 169 GLY B C 1
ATOM 5067 O O . GLY B 1 169 ? 30.748 -10.100 22.102 1.00 115.42 169 GLY B O 1
ATOM 5068 N N . GLY B 1 170 ? 30.960 -11.246 24.012 1.00 100.76 170 GLY B N 1
ATOM 5069 C CA . GLY B 1 170 ? 29.970 -12.240 23.622 1.00 94.41 170 GLY B CA 1
ATOM 5070 C C . GLY B 1 170 ? 30.507 -13.650 23.594 1.00 113.31 170 GLY B C 1
ATOM 5071 O O . GLY B 1 170 ? 30.141 -14.454 22.723 1.00 115.18 170 GLY B O 1
ATOM 5072 N N . GLY B 1 171 ? 31.378 -13.962 24.548 1.00 106.48 171 GLY B N 1
ATOM 5073 C CA . GLY B 1 171 ? 31.922 -15.302 24.629 1.00 96.92 171 GLY B CA 1
ATOM 5074 C C . GLY B 1 171 ? 31.423 -15.969 25.874 1.00 99.32 171 GLY B C 1
ATOM 5075 O O . GLY B 1 171 ? 31.759 -15.541 26.968 1.00 118.03 171 GLY B O 1
ATOM 5076 N N . LYS B 1 172 ? 30.611 -17.008 25.723 1.00 114.16 172 LYS B N 1
ATOM 5077 C CA . LYS B 1 172 ? 30.099 -17.710 26.895 1.00 138.38 172 LYS B CA 1
ATOM 5078 C C . LYS B 1 172 ? 31.101 -18.724 27.467 1.00 142.01 172 LYS B C 1
ATOM 5079 O O . LYS B 1 172 ? 30.719 -19.810 27.917 1.00 138.29 172 LYS B O 1
ATOM 5085 N N . PHE B 1 173 ? 32.382 -18.364 27.451 1.00 122.13 173 PHE B N 1
ATOM 5086 C CA . PHE B 1 173 ? 33.360 -19.030 28.302 1.00 108.51 173 PHE B CA 1
ATOM 5087 C C . PHE B 1 173 ? 34.634 -18.206 28.472 1.00 105.36 173 PHE B C 1
ATOM 5088 O O . PHE B 1 173 ? 34.952 -17.344 27.641 1.00 89.86 173 PHE B O 1
ATOM 5096 N N . PHE B 1 174 ? 35.358 -18.507 29.552 1.00 98.10 174 PHE B N 1
ATOM 5097 C CA . PHE B 1 174 ? 36.588 -17.819 29.922 1.00 81.31 174 PHE B CA 1
ATOM 5098 C C . PHE B 1 174 ? 37.491 -18.816 30.656 1.00 91.65 174 PHE B C 1
ATOM 5099 O O . PHE B 1 174 ? 37.145 -19.344 31.725 1.00 91.30 174 PHE B O 1
ATOM 5107 N N . ALA B 1 175 ? 38.640 -19.087 30.042 1.00 103.98 175 ALA B N 1
ATOM 5108 C CA . ALA B 1 175 ? 39.587 -20.080 30.523 1.00 105.10 175 ALA B CA 1
ATOM 5109 C C . ALA B 1 175 ? 40.655 -19.400 31.379 1.00 106.97 175 ALA B C 1
ATOM 5110 O O . ALA B 1 175 ? 41.237 -18.390 30.965 1.00 113.04 175 ALA B O 1
ATOM 5112 N N . LEU B 1 176 ? 40.911 -19.949 32.567 1.00 84.74 176 LEU B N 1
ATOM 5113 C CA . LEU B 1 176 ? 41.750 -19.266 33.540 1.00 73.63 176 LEU B CA 1
ATOM 5114 C C . LEU B 1 176 ? 42.698 -20.197 34.262 1.00 85.59 176 LEU B C 1
ATOM 5115 O O . LEU B 1 176 ? 42.277 -21.078 35.020 1.00 96.55 176 LEU B O 1
ATOM 5120 N N . GLU B 1 177 ? 43.990 -19.997 34.047 1.00 86.59 177 GLU B N 1
ATOM 5121 C CA . GLU B 1 177 ? 44.976 -20.717 34.836 1.00 94.78 177 GLU B CA 1
ATOM 5122 C C . GLU B 1 177 ? 44.983 -20.153 36.248 1.00 88.78 177 GLU B C 1
ATOM 5123 O O . GLU B 1 177 ? 45.040 -18.943 36.425 1.00 94.95 177 GLU B O 1
ATOM 5129 N N . VAL B 1 178 ? 44.926 -21.020 37.252 1.00 82.55 178 VAL B N 1
ATOM 5130 C CA . VAL B 1 178 ? 44.842 -20.562 38.649 1.00 76.63 178 VAL B CA 1
ATOM 5131 C C . VAL B 1 178 ? 46.093 -20.909 39.439 1.00 74.61 178 VAL B C 1
ATOM 5132 O O . VAL B 1 178 ? 46.191 -22.002 40.001 1.00 72.98 178 VAL B O 1
ATOM 5136 N N . SER B 1 179 ? 47.043 -19.972 39.479 1.00 80.97 179 SER B N 1
ATOM 5137 C CA . SER B 1 179 ? 48.373 -20.210 40.078 1.00 79.16 179 SER B CA 1
ATOM 5138 C C . SER B 1 179 ? 48.264 -20.543 41.540 1.00 84.08 179 SER B C 1
ATOM 5139 O O . SER B 1 179 ? 47.430 -19.986 42.244 1.00 98.89 179 SER B O 1
ATOM 5142 N N . SER B 1 180 ? 49.118 -21.435 42.019 1.00 101.33 180 SER B N 1
ATOM 5143 C CA . SER B 1 180 ? 49.196 -21.656 43.456 1.00 101.59 180 SER B CA 1
ATOM 5144 C C . SER B 1 180 ? 49.341 -20.297 44.133 1.00 98.31 180 SER B C 1
ATOM 5145 O O . SER B 1 180 ? 48.799 -20.063 45.212 1.00 91.56 180 SER B O 1
ATOM 5148 N N . HIS B 1 181 ? 50.067 -19.402 43.469 1.00 101.87 181 HIS B N 1
ATOM 5149 C CA . HIS B 1 181 ? 50.275 -18.051 43.956 1.00 101.67 181 HIS B CA 1
ATOM 5150 C C . HIS B 1 181 ? 48.955 -17.291 44.026 1.00 96.24 181 HIS B C 1
ATOM 5151 O O . HIS B 1 181 ? 48.592 -16.779 45.073 1.00 103.34 181 HIS B O 1
ATOM 5158 N N . ALA B 1 182 ? 48.233 -17.247 42.909 1.00 95.85 182 ALA B N 1
ATOM 5159 C CA . ALA B 1 182 ? 47.010 -16.446 42.785 1.00 74.47 182 ALA B CA 1
ATOM 5160 C C . ALA B 1 182 ? 46.042 -16.694 43.910 1.00 87.69 182 ALA B C 1
ATOM 5161 O O . ALA B 1 182 ? 45.381 -15.764 44.353 1.00 91.22 182 ALA B O 1
ATOM 5163 N N . LEU B 1 183 ? 45.957 -17.950 44.356 1.00 91.39 183 LEU B N 1
ATOM 5164 C CA . LEU B 1 183 ? 45.000 -18.378 45.379 1.00 88.01 183 LEU B CA 1
ATOM 5165 C C . LEU B 1 183 ? 45.266 -17.815 46.774 1.00 102.19 183 LEU B C 1
ATOM 5166 O O . LEU B 1 183 ? 44.324 -17.465 47.497 1.00 107.38 183 LEU B O 1
ATOM 5171 N N . VAL B 1 184 ? 46.535 -17.777 47.179 1.00 90.46 184 VAL B N 1
ATOM 5172 C CA . VAL B 1 184 ? 46.855 -17.313 48.525 1.00 83.97 184 VAL B CA 1
ATOM 5173 C C . VAL B 1 184 ? 46.755 -15.801 48.617 1.00 79.94 184 VAL B C 1
ATOM 5174 O O . VAL B 1 184 ? 46.289 -15.276 49.618 1.00 90.56 184 VAL B O 1
ATOM 5178 N N . GLN B 1 185 ? 47.181 -15.110 47.564 1.00 79.17 185 GLN B N 1
ATOM 5179 C CA . GLN B 1 185 ? 46.963 -13.672 47.444 1.00 83.61 185 GLN B CA 1
ATOM 5180 C C . GLN B 1 185 ? 45.505 -13.376 47.111 1.00 81.29 185 GLN B C 1
ATOM 5181 O O . GLN B 1 185 ? 45.148 -12.227 46.868 1.00 98.31 185 GLN B O 1
ATOM 5187 N N . GLN B 1 186 ? 44.676 -14.419 47.090 1.00 71.77 186 GLN B N 1
ATOM 5188 C CA . GLN B 1 186 ? 43.210 -14.271 47.025 1.00 79.19 186 GLN B CA 1
ATOM 5189 C C . GLN B 1 186 ? 42.746 -13.503 45.802 1.00 83.21 186 GLN B C 1
ATOM 5190 O O . GLN B 1 186 ? 41.820 -12.697 45.894 1.00 79.90 186 GLN B O 1
ATOM 5196 N N . ARG B 1 187 ? 43.405 -13.737 44.669 1.00 90.01 187 ARG B N 1
ATOM 5197 C CA . ARG B 1 187 ? 43.125 -12.992 43.452 1.00 92.03 187 ARG B CA 1
ATOM 5198 C C . ARG B 1 187 ? 41.823 -13.505 42.888 1.00 85.44 187 ARG B C 1
ATOM 5199 O O . ARG B 1 187 ? 40.969 -12.749 42.416 1.00 97.03 187 ARG B O 1
ATOM 5207 N N . VAL B 1 188 ? 41.676 -14.813 42.934 1.00 85.30 188 VAL B N 1
ATOM 5208 C CA . VAL B 1 188 ? 40.519 -15.435 42.347 1.00 104.85 188 VAL B CA 1
ATOM 5209 C C . VAL B 1 188 ? 39.651 -15.957 43.468 1.00 104.00 188 VAL B C 1
ATOM 5210 O O . VAL B 1 188 ? 39.721 -17.137 43.807 1.00 118.24 188 VAL B O 1
ATOM 5214 N N . GLU B 1 189 ? 38.854 -15.063 44.051 1.00 90.05 189 GLU B N 1
ATOM 5215 C CA . GLU B 1 189 ? 38.170 -15.346 45.313 1.00 96.51 189 GLU B CA 1
ATOM 5216 C C . GLU B 1 189 ? 36.774 -14.771 45.301 1.00 92.52 189 GLU B C 1
ATOM 5217 O O . GLU B 1 189 ? 35.935 -15.154 46.102 1.00 76.29 189 GLU B O 1
ATOM 5223 N N . GLY B 1 190 ? 36.553 -13.828 44.396 1.00 99.08 190 GLY B N 1
ATOM 5224 C CA . GLY B 1 190 ? 35.225 -13.339 44.089 1.00 100.41 190 GLY B CA 1
ATOM 5225 C C . GLY B 1 190 ? 34.836 -13.854 42.721 1.00 113.62 190 GLY B C 1
ATOM 5226 O O . GLY B 1 190 ? 34.208 -13.154 41.921 1.00 112.69 190 GLY B O 1
ATOM 5227 N N . VAL B 1 191 ? 35.234 -15.084 42.441 1.00 115.55 191 VAL B N 1
ATOM 5228 C CA . VAL B 1 191 ? 34.886 -15.704 41.189 1.00 117.14 191 VAL B CA 1
ATOM 5229 C C . VAL B 1 191 ? 34.182 -16.999 41.521 1.00 115.64 191 VAL B C 1
ATOM 5230 O O . VAL B 1 191 ? 34.515 -17.666 42.509 1.00 123.70 191 VAL B O 1
ATOM 5234 N N . ARG B 1 192 ? 33.191 -17.345 40.712 1.00 103.46 192 ARG B N 1
ATOM 5235 C CA . ARG B 1 192 ? 32.641 -18.684 40.777 1.00 108.29 192 ARG B CA 1
ATOM 5236 C C . ARG B 1 192 ? 32.947 -19.511 39.522 1.00 105.24 192 ARG B C 1
ATOM 5237 O O . ARG B 1 192 ? 32.946 -19.009 38.380 1.00 78.63 192 ARG B O 1
ATOM 5245 N N . PHE B 1 193 ? 33.222 -20.787 39.752 1.00 101.10 193 PHE B N 1
ATOM 5246 C CA . PHE B 1 193 ? 33.710 -21.649 38.698 1.00 107.02 193 PHE B CA 1
ATOM 5247 C C . PHE B 1 193 ? 32.705 -22.695 38.266 1.00 104.57 193 PHE B C 1
ATOM 5248 O O . PHE B 1 193 ? 32.246 -23.510 39.068 1.00 101.30 193 PHE B O 1
ATOM 5256 N N . ASP B 1 194 ? 32.363 -22.663 36.986 1.00 97.29 194 ASP B N 1
ATOM 5257 C CA . ASP B 1 194 ? 31.622 -23.751 36.394 1.00 116.70 194 ASP B CA 1
ATOM 5258 C C . ASP B 1 194 ? 32.431 -25.033 36.512 1.00 116.95 194 ASP B C 1
ATOM 5259 O O . ASP B 1 194 ? 31.992 -25.996 37.141 1.00 111.70 194 ASP B O 1
ATOM 5264 N N . VAL B 1 195 ? 33.627 -25.021 35.926 1.00 116.71 195 VAL B N 1
ATOM 5265 C CA . VAL B 1 195 ? 34.479 -26.206 35.856 1.00 103.52 195 VAL B CA 1
ATOM 5266 C C . VAL B 1 195 ? 35.796 -25.975 36.610 1.00 96.28 195 VAL B C 1
ATOM 5267 O O . VAL B 1 195 ? 36.413 -24.904 36.502 1.00 93.47 195 VAL B O 1
ATOM 5271 N N . GLY B 1 196 ? 36.222 -26.975 37.376 1.00 79.95 196 GLY B N 1
ATOM 5272 C CA . GLY B 1 196 ? 37.458 -26.856 38.134 1.00 96.55 196 GLY B CA 1
ATOM 5273 C C . GLY B 1 196 ? 38.424 -28.006 37.918 1.00 99.16 196 GLY B C 1
ATOM 5274 O O . GLY B 1 196 ? 38.313 -29.036 38.582 1.00 121.03 196 GLY B O 1
ATOM 5275 N N . ILE B 1 197 ? 39.384 -27.827 37.009 1.00 87.37 197 ILE B N 1
ATOM 5276 C CA . ILE B 1 197 ? 40.385 -28.870 36.709 1.00 86.86 197 ILE B CA 1
ATOM 5277 C C . ILE B 1 197 ? 41.602 -28.889 37.633 1.00 92.01 197 ILE B C 1
ATOM 5278 O O . ILE B 1 197 ? 42.315 -27.889 37.772 1.00 111.36 197 ILE B O 1
ATOM 5283 N N . PHE B 1 198 ? 41.860 -30.037 38.240 1.00 79.62 198 PHE B N 1
ATOM 5284 C CA . PHE B 1 198 ? 43.067 -30.193 39.033 1.00 84.80 198 PHE B CA 1
ATOM 5285 C C . PHE B 1 198 ? 43.916 -31.362 38.538 1.00 89.94 198 PHE B C 1
ATOM 5286 O O . PHE B 1 198 ? 43.508 -32.522 38.595 1.00 86.20 198 PHE B O 1
ATOM 5294 N N . THR B 1 199 ? 45.114 -31.030 38.077 1.00 81.44 199 THR B N 1
ATOM 5295 C CA . THR B 1 199 ? 45.847 -31.864 37.172 1.00 74.21 199 THR B CA 1
ATOM 5296 C C . THR B 1 199 ? 46.886 -32.706 37.901 1.00 87.17 199 THR B C 1
ATOM 5297 O O . THR B 1 199 ? 46.767 -33.921 37.977 1.00 99.97 199 THR B O 1
ATOM 5301 N N . ASN B 1 200 ? 47.909 -32.068 38.443 1.00 95.51 200 ASN B N 1
ATOM 5302 C CA . ASN B 1 200 ? 48.880 -32.799 39.241 1.00 98.86 200 ASN B CA 1
ATOM 5303 C C . ASN B 1 200 ? 49.245 -32.045 40.516 1.00 100.77 200 ASN B C 1
ATOM 5304 O O . ASN B 1 200 ? 48.766 -30.942 40.772 1.00 108.66 200 ASN B O 1
ATOM 5309 N N . ILE B 1 201 ? 50.113 -32.654 41.304 1.00 96.26 201 ILE B N 1
ATOM 5310 C CA . ILE B 1 201 ? 50.574 -32.071 42.538 1.00 89.36 201 ILE B CA 1
ATOM 5311 C C . ILE B 1 201 ? 51.927 -32.732 42.899 1.00 99.85 201 ILE B C 1
ATOM 5312 O O . ILE B 1 201 ? 52.070 -33.958 42.855 1.00 100.14 201 ILE B O 1
ATOM 5317 N N . SER B 1 202 ? 52.928 -31.914 43.202 1.00 102.52 202 SER B N 1
ATOM 5318 C CA . SER B 1 202 ? 54.299 -32.398 43.353 1.00 106.26 202 SER B CA 1
ATOM 5319 C C . SER B 1 202 ? 54.706 -32.483 44.820 1.00 114.28 202 SER B C 1
ATOM 5320 O O . SER B 1 202 ? 54.800 -31.464 45.490 1.00 138.79 202 SER B O 1
ATOM 5323 N N . ARG B 1 203 ? 54.952 -33.693 45.320 1.00 123.58 203 ARG B N 1
ATOM 5324 C CA . ARG B 1 203 ? 55.435 -33.857 46.693 1.00 130.06 203 ARG B CA 1
ATOM 5325 C C . ARG B 1 203 ? 56.932 -33.526 46.818 1.00 132.60 203 ARG B C 1
ATOM 5326 O O . ARG B 1 203 ? 57.642 -34.115 47.634 1.00 142.72 203 ARG B O 1
ATOM 5334 N N . ASP B 1 204 ? 57.392 -32.561 46.019 1.00 130.64 204 ASP B N 1
ATOM 5335 C CA . ASP B 1 204 ? 58.822 -32.272 45.861 1.00 130.78 204 ASP B CA 1
ATOM 5336 C C . ASP B 1 204 ? 59.260 -31.150 46.797 1.00 132.10 204 ASP B C 1
ATOM 5337 O O . ASP B 1 204 ? 58.881 -31.120 47.960 1.00 123.92 204 ASP B O 1
ATOM 5342 N N . HIS B 1 205 ? 60.103 -30.258 46.285 1.00 158.23 205 HIS B N 1
ATOM 5343 C CA . HIS B 1 205 ? 60.061 -28.838 46.635 1.00 143.66 205 HIS B CA 1
ATOM 5344 C C . HIS B 1 205 ? 59.930 -28.049 45.335 1.00 144.81 205 HIS B C 1
ATOM 5345 O O . HIS B 1 205 ? 60.390 -26.912 45.234 1.00 121.11 205 HIS B O 1
ATOM 5352 N N . LEU B 1 206 ? 59.319 -28.679 44.334 1.00 148.01 206 LEU B N 1
ATOM 5353 C CA . LEU B 1 206 ? 58.874 -27.977 43.148 1.00 149.30 206 LEU B CA 1
ATOM 5354 C C . LEU B 1 206 ? 57.728 -27.076 43.580 1.00 168.56 206 LEU B C 1
ATOM 5355 O O . LEU B 1 206 ? 56.818 -27.526 44.281 1.00 157.84 206 LEU B O 1
ATOM 5360 N N . ASP B 1 207 ? 57.804 -25.798 43.194 1.00 201.08 207 ASP B N 1
ATOM 5361 C CA . ASP B 1 207 ? 56.754 -24.791 43.471 1.00 213.45 207 ASP B CA 1
ATOM 5362 C C . ASP B 1 207 ? 56.514 -24.455 44.964 1.00 208.04 207 ASP B C 1
ATOM 5363 O O . ASP B 1 207 ? 55.514 -23.819 45.287 1.00 214.73 207 ASP B O 1
ATOM 5368 N N . PHE B 1 208 ? 57.431 -24.846 45.856 1.00 202.80 208 PHE B N 1
ATOM 5369 C CA . PHE B 1 208 ? 57.095 -25.049 47.287 1.00 184.39 208 PHE B CA 1
ATOM 5370 C C . PHE B 1 208 ? 57.079 -23.864 48.276 1.00 183.70 208 PHE B C 1
ATOM 5371 O O . PHE B 1 208 ? 57.900 -22.936 48.204 1.00 150.88 208 PHE B O 1
ATOM 5379 N N . HIS B 1 209 ? 56.115 -23.927 49.200 1.00 172.95 209 HIS B N 1
ATOM 5380 C CA . HIS B 1 209 ? 56.026 -23.025 50.342 1.00 144.15 209 HIS B CA 1
ATOM 5381 C C . HIS B 1 209 ? 56.106 -23.834 51.624 1.00 131.47 209 HIS B C 1
ATOM 5382 O O . HIS B 1 209 ? 57.189 -24.051 52.187 1.00 117.79 209 HIS B O 1
ATOM 5389 N N . GLY B 1 210 ? 54.941 -24.271 52.089 1.00 104.91 210 GLY B N 1
ATOM 5390 C CA . GLY B 1 210 ? 54.846 -24.877 53.403 1.00 113.86 210 GLY B CA 1
ATOM 5391 C C . GLY B 1 210 ? 55.309 -26.313 53.398 1.00 99.77 210 GLY B C 1
ATOM 5392 O O . GLY B 1 210 ? 56.221 -26.685 52.677 1.00 121.19 210 GLY B O 1
ATOM 5393 N N . THR B 1 211 ? 54.677 -27.125 54.217 1.00 106.60 211 THR B N 1
ATOM 5394 C CA . THR B 1 211 ? 54.718 -28.544 54.013 1.00 114.93 211 THR B CA 1
ATOM 5395 C C . THR B 1 211 ? 53.765 -28.869 52.875 1.00 126.78 211 THR B C 1
ATOM 5396 O O . THR B 1 211 ? 52.840 -28.099 52.590 1.00 136.95 211 THR B O 1
ATOM 5400 N N . PHE B 1 212 ? 54.000 -30.005 52.225 1.00 116.85 212 PHE B N 1
ATOM 5401 C CA . PHE B 1 212 ? 53.086 -30.523 51.225 1.00 106.74 212 PHE B CA 1
ATOM 5402 C C . PHE B 1 212 ? 51.634 -30.220 51.574 1.00 109.39 212 PHE B C 1
ATOM 5403 O O . PHE B 1 212 ? 50.912 -29.612 50.785 1.00 103.97 212 PHE B O 1
ATOM 5411 N N . GLU B 1 213 ? 51.214 -30.644 52.765 1.00 97.05 213 GLU B N 1
ATOM 5412 C CA . GLU B 1 213 ? 49.803 -30.653 53.118 1.00 109.33 213 GLU B CA 1
ATOM 5413 C C . GLU B 1 213 ? 49.182 -29.261 52.990 1.00 100.92 213 GLU B C 1
ATOM 5414 O O . GLU B 1 213 ? 48.058 -29.099 52.499 1.00 97.39 213 GLU B O 1
ATOM 5420 N N . ASN B 1 214 ? 49.935 -28.261 53.426 1.00 96.79 214 ASN B N 1
ATOM 5421 C CA . ASN B 1 214 ? 49.509 -26.874 53.331 1.00 96.98 214 ASN B CA 1
ATOM 5422 C C . ASN B 1 214 ? 49.482 -26.383 51.890 1.00 89.67 214 ASN B C 1
ATOM 5423 O O . ASN B 1 214 ? 48.511 -25.770 51.436 1.00 71.42 214 ASN B O 1
ATOM 5428 N N . TYR B 1 215 ? 50.578 -26.642 51.190 1.00 96.18 215 TYR B N 1
ATOM 5429 C CA . TYR B 1 215 ? 50.641 -26.484 49.753 1.00 93.68 215 TYR B CA 1
ATOM 5430 C C . TYR B 1 215 ? 49.365 -27.017 49.111 1.00 93.61 215 TYR B C 1
ATOM 5431 O O . TYR B 1 215 ? 48.714 -26.328 48.333 1.00 100.60 215 TYR B O 1
ATOM 5440 N N . LEU B 1 216 ? 49.006 -28.244 49.458 1.00 93.97 216 LEU B N 1
ATOM 5441 C CA . LEU B 1 216 ? 47.922 -28.928 48.788 1.00 90.29 216 LEU B CA 1
ATOM 5442 C C . LEU B 1 216 ? 46.582 -28.324 49.144 1.00 89.33 216 LEU B C 1
ATOM 5443 O O . LEU B 1 216 ? 45.755 -28.077 48.250 1.00 81.96 216 LEU B O 1
ATOM 5448 N N . LYS B 1 217 ? 46.372 -28.099 50.448 1.00 85.71 217 LYS B N 1
ATOM 5449 C CA . LYS B 1 217 ? 45.092 -27.582 50.964 1.00 87.55 217 LYS B CA 1
ATOM 5450 C C . LYS B 1 217 ? 44.745 -26.295 50.261 1.00 83.90 217 LYS B C 1
ATOM 5451 O O . LYS B 1 217 ? 43.595 -26.042 49.898 1.00 9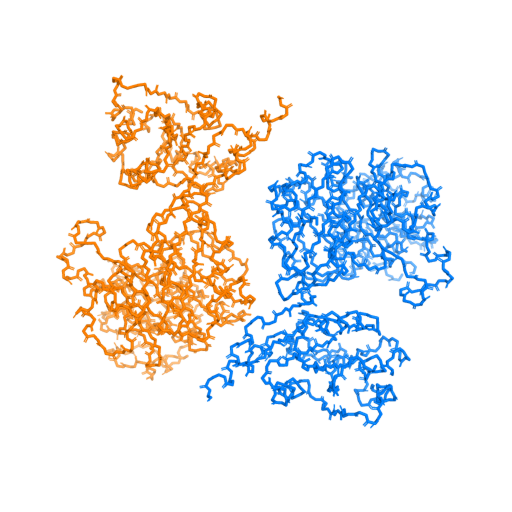2.79 217 LYS B O 1
ATOM 5457 N N . ALA B 1 218 ? 45.780 -25.502 50.049 1.00 74.34 218 ALA B N 1
ATOM 5458 C CA . ALA B 1 218 ? 45.677 -24.265 49.329 1.00 75.10 218 ALA B CA 1
ATOM 5459 C C . ALA B 1 218 ? 45.313 -24.471 47.863 1.00 72.99 218 ALA B C 1
ATOM 5460 O O . ALA B 1 218 ? 44.643 -23.637 47.266 1.00 85.94 218 ALA B O 1
ATOM 5462 N N . LYS B 1 219 ? 45.754 -25.567 47.263 1.00 91.43 219 LYS B N 1
ATOM 5463 C CA . LYS B 1 219 ? 45.417 -25.778 45.860 1.00 95.69 219 LYS B CA 1
ATOM 5464 C C . LYS B 1 219 ? 43.996 -26.252 45.732 1.00 100.39 219 LYS B C 1
ATOM 5465 O O . LYS B 1 219 ? 43.311 -25.914 44.757 1.00 95.47 219 LYS B O 1
ATOM 5471 N N . LEU B 1 220 ? 43.556 -27.007 46.744 1.00 90.77 220 LEU B N 1
ATOM 5472 C CA . LEU B 1 220 ? 42.202 -27.539 46.798 1.00 86.98 220 LEU B CA 1
ATOM 5473 C C . LEU B 1 220 ? 41.157 -26.445 46.876 1.00 95.08 220 LEU B C 1
ATOM 5474 O O . LEU B 1 220 ? 40.057 -26.572 46.324 1.00 92.23 220 LEU B O 1
ATOM 5479 N N . HIS B 1 221 ? 41.508 -25.366 47.564 1.00 94.96 221 HIS B N 1
ATOM 5480 C CA . HIS B 1 221 ? 40.555 -24.318 47.830 1.00 102.61 221 HIS B CA 1
ATOM 5481 C C . HIS B 1 221 ? 39.734 -23.960 46.597 1.00 96.47 221 HIS B C 1
ATOM 5482 O O . HIS B 1 221 ? 38.532 -23.745 46.703 1.00 109.60 221 HIS B O 1
ATOM 5489 N N . LEU B 1 222 ? 40.375 -23.916 45.432 1.00 89.25 222 LEU B N 1
ATOM 5490 C CA . LEU B 1 222 ? 39.689 -23.572 44.183 1.00 84.05 222 LEU B CA 1
ATOM 5491 C C . LEU B 1 222 ? 38.238 -24.081 44.111 1.00 93.82 222 LEU B C 1
ATOM 5492 O O . LEU B 1 222 ? 37.363 -23.416 43.560 1.00 106.77 222 LEU B O 1
ATOM 5497 N N . PHE B 1 223 ? 37.981 -25.257 44.664 1.00 93.71 223 PHE B N 1
ATOM 5498 C CA . PHE B 1 223 ? 36.697 -25.906 44.462 1.00 97.08 223 PHE B CA 1
ATOM 5499 C C . PHE B 1 223 ? 35.595 -25.325 45.334 1.00 109.46 223 PHE B C 1
ATOM 5500 O O . PHE B 1 223 ? 34.444 -25.219 44.903 1.00 118.70 223 PHE B O 1
ATOM 5508 N N . ASP B 1 224 ? 35.969 -24.917 46.545 1.00 110.46 224 ASP B N 1
ATOM 5509 C CA . ASP B 1 224 ? 35.167 -24.001 47.356 1.00 95.87 224 ASP B CA 1
ATOM 5510 C C . ASP B 1 224 ? 34.769 -22.722 46.614 1.00 100.70 224 ASP B C 1
ATOM 5511 O O . ASP B 1 224 ? 34.051 -21.882 47.162 1.00 113.23 224 ASP B O 1
ATOM 5516 N N . LEU B 1 225 ? 35.233 -22.578 45.375 1.00 85.21 225 LEU B N 1
ATOM 5517 C CA . LEU B 1 225 ? 34.928 -21.404 44.568 1.00 79.74 225 LEU B CA 1
ATOM 5518 C C . LEU B 1 225 ? 34.178 -21.809 43.326 1.00 85.43 225 LEU B C 1
ATOM 5519 O O . LEU B 1 225 ? 34.016 -21.026 42.378 1.00 86.94 225 LEU B O 1
ATOM 5524 N N . LEU B 1 226 ? 33.726 -23.055 43.340 1.00 97.63 226 LEU B N 1
ATOM 5525 C CA . LEU B 1 226 ? 32.992 -23.628 42.226 1.00 101.96 226 LEU B CA 1
ATOM 5526 C C . LEU B 1 226 ? 31.525 -23.278 42.434 1.00 94.75 226 LEU B C 1
ATOM 5527 O O . LEU B 1 226 ? 31.085 -23.086 43.571 1.00 120.18 226 LEU B O 1
ATOM 5532 N N . LYS B 1 227 ? 30.765 -23.164 41.354 1.00 88.06 227 LYS B N 1
ATOM 5533 C CA . LYS B 1 227 ? 29.323 -22.990 41.494 1.00 84.50 227 LYS B CA 1
ATOM 5534 C C . LYS B 1 227 ? 28.684 -24.226 42.129 1.00 102.64 227 LYS B C 1
ATOM 5535 O O . LYS B 1 227 ? 29.364 -25.211 42.411 1.00 119.54 227 LYS B O 1
ATOM 5541 N N . ASP B 1 228 ? 27.385 -24.176 42.380 1.00 114.98 228 ASP B N 1
ATOM 5542 C CA . ASP B 1 228 ? 26.721 -25.298 43.027 1.00 117.00 228 ASP B CA 1
ATOM 5543 C C . ASP B 1 228 ? 26.355 -26.354 41.987 1.00 111.82 228 ASP B C 1
ATOM 5544 O O . ASP B 1 228 ? 26.292 -27.548 42.288 1.00 112.44 228 ASP B O 1
ATOM 5549 N N . ASP B 1 229 ? 26.150 -25.907 40.753 1.00 116.36 229 ASP B N 1
ATOM 5550 C CA . ASP B 1 229 ? 25.815 -26.804 39.641 1.00 130.93 229 ASP B CA 1
ATOM 5551 C C . ASP B 1 229 ? 27.055 -27.247 38.871 1.00 129.21 229 ASP B C 1
ATOM 5552 O O . ASP B 1 229 ? 27.003 -28.219 38.114 1.00 127.46 229 ASP B O 1
ATOM 5557 N N . GLY B 1 230 ? 28.157 -26.517 39.054 1.00 126.02 230 GLY B N 1
ATOM 5558 C CA . GLY B 1 230 ? 29.418 -26.828 38.390 1.00 116.02 230 GLY B CA 1
ATOM 5559 C C . GLY B 1 230 ? 30.036 -28.150 38.834 1.00 116.54 230 GLY B C 1
ATOM 5560 O O . GLY B 1 230 ? 29.576 -28.773 39.799 1.00 100.37 230 GLY B O 1
ATOM 5561 N N . VAL B 1 231 ? 31.091 -28.562 38.125 1.00 115.37 231 VAL B N 1
ATOM 5562 C CA . VAL B 1 231 ? 31.732 -29.876 38.301 1.00 107.96 231 VAL B CA 1
ATOM 5563 C C . VAL B 1 231 ? 33.223 -29.716 38.627 1.00 99.66 231 VAL B C 1
ATOM 5564 O O . VAL B 1 231 ? 33.828 -28.723 38.217 1.00 92.41 231 VAL B O 1
ATOM 5568 N N . ALA B 1 232 ? 33.795 -30.677 39.370 1.00 95.96 232 ALA B N 1
ATOM 5569 C CA . ALA B 1 232 ? 35.261 -30.764 39.607 1.00 93.37 232 ALA B CA 1
ATOM 5570 C C . ALA B 1 232 ? 35.980 -31.960 38.935 1.00 111.47 232 ALA B C 1
ATOM 5571 O O . ALA B 1 232 ? 35.920 -33.084 39.433 1.00 136.41 232 ALA B O 1
ATOM 5573 N N . VAL B 1 233 ? 36.690 -31.691 37.835 1.00 103.99 233 VAL B N 1
ATOM 5574 C CA . VAL B 1 233 ? 37.466 -32.690 37.074 1.00 87.46 233 VAL B CA 1
ATOM 5575 C C . VAL B 1 233 ? 38.819 -33.038 37.717 1.00 98.21 233 VAL B C 1
ATOM 5576 O O . VAL B 1 233 ? 39.819 -32.366 37.480 1.00 96.82 233 VAL B O 1
ATOM 5580 N N . LEU B 1 234 ? 38.855 -34.099 38.512 1.00 108.52 234 LEU B N 1
ATOM 5581 C CA . LEU B 1 234 ? 40.010 -34.373 39.360 1.00 113.37 234 LEU B CA 1
ATOM 5582 C C . LEU B 1 234 ? 40.933 -35.387 38.756 1.00 109.70 234 LEU B C 1
ATOM 5583 O O . LEU B 1 234 ? 40.565 -36.078 37.828 1.00 117.01 234 LEU B O 1
ATOM 5588 N N . ASN B 1 235 ? 42.134 -35.489 39.307 1.00 106.59 235 ASN B N 1
ATOM 5589 C CA . ASN B 1 235 ? 43.091 -36.457 38.828 1.00 106.07 235 ASN B CA 1
ATOM 5590 C C . ASN B 1 235 ? 43.113 -37.656 39.759 1.00 125.27 235 ASN B C 1
ATOM 5591 O O . ASN B 1 235 ? 43.207 -37.495 40.976 1.00 140.97 235 ASN B O 1
ATOM 5596 N N . GLU B 1 236 ? 43.029 -38.853 39.177 1.00 126.73 236 GLU B N 1
ATOM 5597 C CA . GLU B 1 236 ? 42.894 -40.117 39.920 1.00 111.99 236 GLU B CA 1
ATOM 5598 C C . GLU B 1 236 ? 43.694 -40.172 41.226 1.00 107.72 236 GLU B C 1
ATOM 5599 O O . GLU B 1 236 ? 43.206 -40.674 42.240 1.00 111.04 236 GLU B O 1
ATOM 5605 N N . SER B 1 237 ? 44.910 -39.635 41.199 1.00 102.49 237 SER B N 1
ATOM 5606 C CA . SER B 1 237 ? 45.821 -39.727 42.336 1.00 109.02 237 SER B CA 1
ATOM 5607 C C . SER B 1 237 ? 45.366 -38.872 43.512 1.00 110.53 237 SER B C 1
ATOM 5608 O O . SER B 1 237 ? 45.880 -38.997 44.626 1.00 118.92 237 SER B O 1
ATOM 5611 N N . LEU B 1 238 ? 44.399 -38.001 43.258 1.00 117.87 238 LEU B N 1
ATOM 5612 C CA . LEU B 1 238 ? 43.916 -37.076 44.276 1.00 136.71 238 LEU B CA 1
ATOM 5613 C C . LEU B 1 238 ? 42.512 -37.456 44.717 1.00 140.94 238 LEU B C 1
ATOM 5614 O O . LEU B 1 238 ? 41.663 -36.596 44.982 1.00 120.19 238 LEU B O 1
ATOM 5619 N N . ALA B 1 239 ? 42.284 -38.764 44.791 1.00 158.19 239 ALA B N 1
ATOM 5620 C CA . ALA B 1 239 ? 40.989 -39.310 45.157 1.00 157.02 239 ALA B CA 1
ATOM 5621 C C . ALA B 1 239 ? 40.569 -38.809 46.533 1.00 146.35 239 ALA B C 1
ATOM 5622 O O . ALA B 1 239 ? 39.558 -38.121 46.669 1.00 152.24 239 ALA B O 1
ATOM 5624 N N . ASP B 1 240 ? 41.376 -39.132 47.540 1.00 129.29 240 ASP B N 1
ATOM 5625 C CA . ASP B 1 240 ? 40.943 -39.075 48.931 1.00 130.15 240 ASP B CA 1
ATOM 5626 C C . ASP B 1 240 ? 41.025 -37.672 49.518 1.00 128.70 240 ASP B C 1
ATOM 5627 O O . ASP B 1 240 ? 40.436 -37.391 50.570 1.00 136.17 240 ASP B O 1
ATOM 5632 N N . ALA B 1 241 ? 41.749 -36.794 48.828 1.00 119.42 241 ALA B N 1
ATOM 5633 C CA . ALA B 1 241 ? 41.972 -35.426 49.297 1.00 100.19 241 ALA B CA 1
ATOM 5634 C C . ALA B 1 241 ? 40.712 -34.563 49.224 1.00 95.54 241 ALA B C 1
ATOM 5635 O O . ALA B 1 241 ? 40.348 -33.916 50.197 1.00 93.88 241 ALA B O 1
ATOM 5637 N N . PHE B 1 242 ? 40.054 -34.571 48.066 1.00 106.39 242 PHE B N 1
ATOM 5638 C CA . PHE B 1 242 ? 38.857 -33.763 47.797 1.00 116.20 242 PHE B CA 1
ATOM 5639 C C . PHE B 1 242 ? 37.833 -33.779 48.948 1.00 120.14 242 PHE B C 1
ATOM 5640 O O . PHE B 1 242 ? 36.739 -34.333 48.819 1.00 121.41 242 PHE B O 1
ATOM 5648 N N . ASN B 1 243 ? 38.194 -33.159 50.068 1.00 114.07 243 ASN B N 1
ATOM 5649 C CA . ASN B 1 243 ? 37.352 -33.160 51.264 1.00 120.58 243 ASN B CA 1
ATOM 5650 C C . ASN B 1 243 ? 36.034 -32.441 51.070 1.00 127.30 243 ASN B C 1
ATOM 5651 O O . ASN B 1 243 ? 35.170 -32.450 51.945 1.00 136.87 243 ASN B O 1
ATOM 5656 N N . ARG B 1 244 ? 35.895 -31.809 49.914 1.00 128.82 244 ARG B N 1
ATOM 5657 C CA . ARG B 1 244 ? 34.698 -31.069 49.566 1.00 127.67 244 ARG B CA 1
ATOM 5658 C C . ARG B 1 244 ? 33.652 -32.044 49.030 1.00 133.53 244 ARG B C 1
ATOM 5659 O O . ARG B 1 244 ? 33.843 -33.257 49.097 1.00 146.22 244 ARG B O 1
ATOM 5667 N N . LYS B 1 245 ? 32.548 -31.527 48.508 1.00 122.58 245 LYS B N 1
ATOM 5668 C CA . LYS B 1 245 ? 31.426 -32.380 48.177 1.00 104.36 245 LYS B CA 1
ATOM 5669 C C . LYS B 1 245 ? 30.705 -31.850 46.966 1.00 101.91 245 LYS B C 1
ATOM 5670 O O . LYS B 1 245 ? 29.822 -31.008 47.079 1.00 127.26 245 LYS B O 1
ATOM 5676 N N . SER B 1 246 ? 31.083 -32.350 45.804 1.00 105.25 246 SER B N 1
ATOM 5677 C CA . SER B 1 246 ? 30.469 -31.940 44.550 1.00 117.30 246 SER B CA 1
ATOM 5678 C C . SER B 1 246 ? 30.919 -32.966 43.537 1.00 122.65 246 SER B C 1
ATOM 5679 O O . SER B 1 246 ? 31.912 -33.662 43.781 1.00 142.89 246 SER B O 1
ATOM 5682 N N . ARG B 1 247 ? 30.207 -33.093 42.415 1.00 108.00 247 ARG B N 1
ATOM 5683 C CA . ARG B 1 247 ? 30.539 -34.182 41.501 1.00 106.39 247 ARG B CA 1
ATOM 5684 C C . ARG B 1 247 ? 31.993 -34.087 41.055 1.00 108.28 247 ARG B C 1
ATOM 5685 O O . ARG B 1 247 ? 32.405 -33.096 40.451 1.00 98.31 247 ARG B O 1
ATOM 5693 N N . LYS B 1 248 ? 32.760 -35.109 41.440 1.00 102.06 248 LYS B N 1
ATOM 5694 C CA . LYS B 1 248 ? 34.168 -35.226 41.134 1.00 100.14 248 LYS B CA 1
ATOM 5695 C C . LYS B 1 248 ? 34.310 -36.205 39.982 1.00 110.14 248 LYS B C 1
ATOM 5696 O O . LYS B 1 248 ? 33.815 -37.325 40.042 1.00 138.47 248 LYS B O 1
ATOM 5702 N N . ILE B 1 249 ? 34.967 -35.767 38.919 1.00 121.74 249 ILE B N 1
ATOM 5703 C CA . ILE B 1 249 ? 35.210 -36.626 37.776 1.00 114.22 249 ILE B CA 1
ATOM 5704 C C . ILE B 1 249 ? 36.704 -36.912 37.647 1.00 111.14 249 ILE B C 1
ATOM 5705 O O . ILE B 1 249 ? 37.515 -35.990 37.512 1.00 112.69 249 ILE B O 1
ATOM 5710 N N . THR B 1 250 ? 37.047 -38.199 37.701 1.00 99.43 250 THR B N 1
ATOM 5711 C CA . THR B 1 250 ? 38.429 -38.669 37.739 1.00 94.85 250 THR B CA 1
ATOM 5712 C C . THR B 1 250 ? 39.041 -39.007 36.365 1.00 108.05 250 THR B C 1
ATOM 5713 O O . THR B 1 250 ? 38.348 -39.495 35.467 1.00 120.46 250 THR B O 1
ATOM 5717 N N . PHE B 1 251 ? 40.343 -38.746 36.214 1.00 110.08 251 PHE B N 1
ATOM 5718 C CA . PHE B 1 251 ? 41.128 -39.261 35.082 1.00 110.71 251 PHE B CA 1
ATOM 5719 C C . PHE B 1 251 ? 42.510 -39.728 35.540 1.00 110.65 251 PHE B C 1
ATOM 5720 O O . PHE B 1 251 ? 43.058 -39.194 36.497 1.00 102.34 251 PHE B O 1
ATOM 5728 N N . GLY B 1 2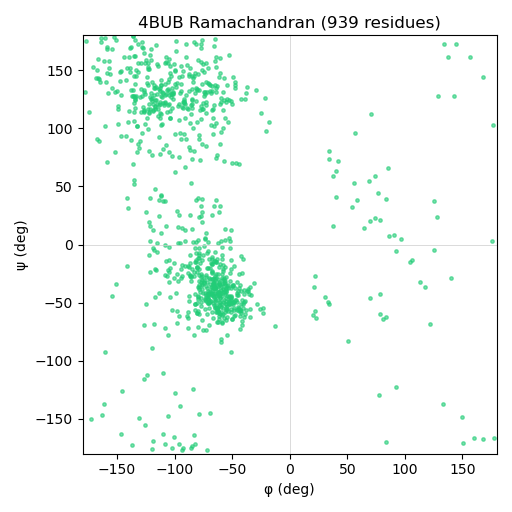52 ? 43.053 -40.740 34.866 1.00 123.88 252 GLY B N 1
ATOM 5729 C CA . GLY B 1 252 ? 44.271 -41.416 35.325 1.00 125.43 252 GLY B CA 1
ATOM 5730 C C . GLY B 1 252 ? 44.576 -42.717 34.597 1.00 126.12 252 GLY B C 1
ATOM 5731 O O . GLY B 1 252 ? 43.985 -43.018 33.551 1.00 112.24 252 GLY B O 1
ATOM 5732 N N . THR B 1 253 ? 45.511 -43.490 35.144 1.00 131.34 253 THR B N 1
ATOM 5733 C CA . THR B 1 253 ? 45.974 -44.705 34.475 1.00 138.65 253 THR B CA 1
ATOM 5734 C C . THR B 1 253 ? 45.277 -45.945 35.002 1.00 144.01 253 THR B C 1
ATOM 5735 O O . THR B 1 253 ? 45.058 -46.896 34.255 1.00 166.92 253 THR B O 1
ATOM 5739 N N . SER B 1 254 ? 44.913 -45.931 36.282 1.00 141.20 254 SER B N 1
ATOM 5740 C CA . SER B 1 254 ? 44.183 -47.051 36.872 1.00 145.07 254 SER B CA 1
ATOM 5741 C C . SER B 1 254 ? 42.784 -47.237 36.263 1.00 155.24 254 SER B C 1
ATOM 5742 O O . SER B 1 254 ? 42.205 -46.299 35.705 1.00 160.64 254 SER B O 1
ATOM 5745 N N . LYS B 1 255 ? 42.248 -48.450 36.384 1.00 155.58 255 LYS B N 1
ATOM 5746 C CA . LYS B 1 255 ? 41.071 -48.871 35.618 1.00 144.27 255 LYS B CA 1
ATOM 5747 C C . LYS B 1 255 ? 39.731 -48.475 36.240 1.00 150.75 255 LYS B C 1
ATOM 5748 O O . LYS B 1 255 ? 38.674 -48.963 35.831 1.00 136.94 255 LYS B O 1
ATOM 5754 N N . ASN B 1 256 ? 39.780 -47.586 37.223 1.00 166.08 256 ASN B N 1
ATOM 5755 C CA . ASN B 1 256 ? 38.587 -47.194 37.968 1.00 159.57 256 ASN B CA 1
ATOM 5756 C C . ASN B 1 256 ? 38.262 -45.708 37.827 1.00 142.97 256 ASN B C 1
ATOM 5757 O O . ASN B 1 256 ? 37.239 -45.238 38.322 1.00 165.00 256 ASN B O 1
ATOM 5762 N N . ALA B 1 257 ? 39.134 -44.975 37.144 1.00 123.66 257 ALA B N 1
ATOM 5763 C CA . ALA B 1 257 ? 38.960 -43.540 36.966 1.00 111.22 257 ALA B CA 1
ATOM 5764 C C . ALA B 1 257 ? 37.963 -43.265 35.848 1.00 101.99 257 ALA B C 1
ATOM 5765 O O . ALA B 1 257 ? 38.056 -43.864 34.782 1.00 106.95 257 ALA B O 1
ATOM 5767 N N . ASP B 1 258 ? 37.015 -42.359 36.092 1.00 108.56 258 ASP B N 1
ATOM 5768 C CA . ASP B 1 258 ? 35.929 -42.081 35.136 1.00 124.25 258 ASP B CA 1
ATOM 5769 C C . ASP B 1 258 ? 36.443 -41.973 33.707 1.00 127.32 258 ASP B C 1
ATOM 5770 O O . ASP B 1 258 ? 35.996 -42.712 32.829 1.00 154.03 258 ASP B O 1
ATOM 5775 N N . TYR B 1 259 ? 37.388 -41.063 33.483 1.00 119.06 259 TYR B N 1
ATOM 5776 C CA . TYR B 1 259 ? 38.034 -40.915 32.174 1.00 128.55 259 TYR B CA 1
ATOM 5777 C C . TYR B 1 259 ? 39.453 -41.517 32.185 1.00 135.75 259 TYR B C 1
ATOM 5778 O O . TYR B 1 259 ? 40.361 -40.965 32.807 1.00 141.16 259 TYR B O 1
ATOM 5787 N N . ARG B 1 260 ? 39.643 -42.646 31.498 1.00 132.85 260 ARG B N 1
ATOM 5788 C CA . ARG B 1 260 ? 40.898 -43.399 31.606 1.00 125.11 260 ARG B CA 1
ATOM 5789 C C . ARG B 1 260 ? 41.746 -43.369 30.347 1.00 138.11 260 ARG B C 1
ATOM 5790 O O . ARG B 1 260 ? 41.273 -43.698 29.258 1.00 140.54 260 ARG B O 1
ATOM 5798 N N . LEU B 1 261 ? 43.007 -42.980 30.514 1.00 140.26 261 LEU B N 1
ATOM 5799 C CA . LEU B 1 261 ? 44.009 -43.120 29.463 1.00 129.34 261 LEU B CA 1
ATOM 5800 C C . LEU B 1 261 ? 44.952 -44.264 29.806 1.00 121.72 261 LEU B C 1
ATOM 5801 O O . LEU B 1 261 ? 45.105 -44.624 30.980 1.00 107.55 261 LEU B O 1
ATOM 5806 N N . GLY B 1 262 ? 45.585 -44.837 28.789 1.00 117.97 262 GLY B N 1
ATOM 5807 C CA . GLY B 1 262 ? 46.450 -45.984 29.025 1.00 117.76 262 GLY B CA 1
ATOM 5808 C C . GLY B 1 262 ? 47.545 -46.176 28.005 1.00 122.49 262 GLY B C 1
ATOM 5809 O O . GLY B 1 262 ? 48.695 -46.461 28.356 1.00 124.94 262 GLY B O 1
ATOM 5810 N N . ASN B 1 263 ? 47.193 -46.042 26.734 1.00 122.68 263 ASN B N 1
ATOM 5811 C CA . ASN B 1 263 ? 48.119 -46.430 25.698 1.00 127.39 263 ASN B CA 1
ATOM 5812 C C . ASN B 1 263 ? 48.715 -45.200 25.080 1.00 131.12 263 ASN B C 1
ATOM 5813 O O . ASN B 1 263 ? 47.988 -44.354 24.567 1.00 136.91 263 ASN B O 1
ATOM 5818 N N . ILE B 1 264 ? 50.040 -45.089 25.140 1.00 115.43 264 ILE B N 1
ATOM 5819 C CA . ILE B 1 264 ? 50.661 -43.780 25.056 1.00 104.13 264 ILE B CA 1
ATOM 5820 C C . ILE B 1 264 ? 51.959 -43.765 24.277 1.00 105.19 264 ILE B C 1
ATOM 5821 O O . ILE B 1 264 ? 53.023 -44.012 24.836 1.00 97.39 264 ILE B O 1
ATOM 5826 N N . GLU B 1 265 ? 51.857 -43.462 22.983 1.00 126.81 265 GLU B N 1
ATOM 5827 C CA . GLU B 1 265 ? 53.021 -43.409 22.090 1.00 126.66 265 GLU B CA 1
ATOM 5828 C C . GLU B 1 265 ? 53.373 -41.961 21.786 1.00 121.93 265 GLU B C 1
ATOM 5829 O O . GLU B 1 265 ? 52.495 -41.123 21.559 1.00 120.84 265 GLU B O 1
ATOM 5835 N N . VAL B 1 266 ? 54.668 -41.683 21.765 1.00 112.41 266 VAL B N 1
ATOM 5836 C CA . VAL B 1 266 ? 55.164 -40.318 21.749 1.00 101.11 266 VAL B CA 1
ATOM 5837 C C . VAL B 1 266 ? 56.261 -40.182 20.681 1.00 100.15 266 VAL B C 1
ATOM 5838 O O . VAL B 1 266 ? 57.022 -41.113 20.434 1.00 110.47 266 VAL B O 1
ATOM 5842 N N . SER B 1 267 ? 56.331 -39.032 20.030 1.00 98.20 267 SER B N 1
ATOM 5843 C CA . SER B 1 267 ? 57.112 -38.922 18.806 1.00 96.03 267 SER B CA 1
ATOM 5844 C C . SER B 1 267 ? 57.230 -37.472 18.358 1.00 95.98 267 SER B C 1
ATOM 5845 O O . SER B 1 267 ? 56.353 -36.661 18.646 1.00 104.29 267 SER B O 1
ATOM 5848 N N . TRP B 1 268 ? 58.306 -37.151 17.642 1.00 103.64 268 TRP B N 1
ATOM 5849 C CA . TRP B 1 268 ? 58.481 -35.818 17.048 1.00 106.39 268 TRP B CA 1
ATOM 5850 C C . TRP B 1 268 ? 57.310 -35.453 16.138 1.00 111.66 268 TRP B C 1
ATOM 5851 O O . TRP B 1 268 ? 57.362 -34.486 15.366 1.00 117.52 268 TRP B O 1
ATOM 5862 N N . GLU B 1 269 ? 56.247 -36.235 16.267 1.00 106.92 269 GLU B N 1
ATOM 5863 C CA . GLU B 1 269 ? 55.157 -36.234 15.329 1.00 106.02 269 GLU B CA 1
ATOM 5864 C C . GLU B 1 269 ? 53.912 -35.776 16.060 1.00 96.89 269 GLU B C 1
ATOM 5865 O O . GLU B 1 269 ? 53.152 -34.950 15.561 1.00 93.38 269 GLU B O 1
ATOM 5871 N N . GLY B 1 270 ? 53.716 -36.325 17.254 1.00 84.03 270 GLY B N 1
ATOM 5872 C CA . GLY B 1 270 ? 52.648 -35.905 18.135 1.00 68.09 270 GLY B CA 1
ATOM 5873 C C . GLY B 1 270 ? 52.679 -36.765 19.371 1.00 76.24 270 GLY B C 1
ATOM 5874 O O . GLY B 1 270 ? 53.660 -37.472 19.623 1.00 79.35 270 GLY B O 1
ATOM 5875 N N . THR B 1 271 ? 51.605 -36.706 20.149 1.00 76.11 271 THR B N 1
ATOM 5876 C CA . THR B 1 271 ? 51.411 -37.643 21.235 1.00 98.34 271 THR B CA 1
ATOM 5877 C C . THR B 1 271 ? 50.069 -38.321 21.007 1.00 107.79 271 THR B C 1
ATOM 5878 O O . THR B 1 271 ? 49.019 -37.694 21.147 1.00 133.51 271 THR B O 1
ATOM 5882 N N . GLN B 1 272 ? 50.104 -39.595 20.632 1.00 102.91 272 GLN B N 1
ATOM 5883 C CA . GLN B 1 272 ? 48.877 -40.351 20.497 1.00 117.39 272 GLN B CA 1
ATOM 5884 C C . GLN B 1 272 ? 48.627 -41.223 21.735 1.00 118.98 272 GLN B C 1
ATOM 5885 O O . GLN B 1 272 ? 49.577 -41.655 22.396 1.00 117.47 272 GLN B O 1
ATOM 5891 N N . PHE B 1 273 ? 47.352 -41.465 22.053 1.00 116.10 273 PHE B N 1
ATOM 5892 C CA . PHE B 1 273 ? 46.982 -42.326 23.189 1.00 123.30 273 PHE B CA 1
ATOM 5893 C C . PHE B 1 273 ? 45.520 -42.814 23.185 1.00 119.24 273 PHE B C 1
ATOM 5894 O O . PHE B 1 273 ? 44.736 -42.464 22.290 1.00 105.97 273 PHE B O 1
ATOM 5902 N N . VAL B 1 274 ? 45.168 -43.630 24.184 1.00 109.35 274 VAL B N 1
ATOM 5903 C CA . VAL B 1 274 ? 43.840 -44.262 24.241 1.00 127.57 274 VAL B CA 1
ATOM 5904 C C . VAL B 1 274 ? 43.039 -43.853 25.481 1.00 131.80 274 VAL B C 1
ATOM 5905 O O . VAL B 1 274 ? 43.411 -44.193 26.613 1.00 113.74 274 VAL B O 1
ATOM 5909 N N . LEU B 1 275 ? 41.931 -43.143 25.250 1.00 133.06 275 LEU B N 1
ATOM 5910 C CA . LEU B 1 275 ? 41.011 -42.722 26.319 1.00 135.18 275 LEU B CA 1
ATOM 5911 C C . LEU B 1 275 ? 39.668 -43.490 26.277 1.00 142.98 275 LEU B C 1
ATOM 5912 O O . LEU B 1 275 ? 38.927 -43.435 25.277 1.00 109.87 275 LEU B O 1
ATOM 5917 N N . GLU B 1 276 ? 39.358 -44.196 27.367 1.00 130.45 276 GLU B N 1
ATOM 5918 C CA . GLU B 1 276 ? 38.026 -44.761 27.559 1.00 146.54 276 GLU B CA 1
ATOM 5919 C C . GLU B 1 276 ? 37.138 -43.843 28.401 1.00 147.74 276 GLU B C 1
ATOM 5920 O O . GLU B 1 276 ? 37.186 -43.869 29.637 1.00 148.25 276 GLU B O 1
ATOM 5926 N N . THR B 1 277 ? 36.330 -43.034 27.717 1.00 143.77 277 THR B N 1
ATOM 5927 C CA . THR B 1 277 ? 35.261 -42.274 28.361 1.00 137.61 277 THR B CA 1
ATOM 5928 C C . THR B 1 277 ? 34.261 -43.238 29.025 1.00 142.01 277 THR B C 1
ATOM 5929 O O . THR B 1 277 ? 34.238 -44.427 28.705 1.00 153.43 277 THR B O 1
ATOM 5933 N N . PRO B 1 278 ? 33.461 -42.747 29.985 1.00 155.04 278 PRO B N 1
ATOM 5934 C CA . PRO B 1 278 ? 32.680 -43.711 30.754 1.00 166.35 278 PRO B CA 1
ATOM 5935 C C . PRO B 1 278 ? 31.479 -44.244 29.977 1.00 167.78 278 PRO B C 1
ATOM 5936 O O . PRO B 1 278 ? 30.875 -45.234 30.388 1.00 161.44 278 PRO B O 1
ATOM 5940 N N . ASP B 1 279 ? 31.133 -43.597 28.867 1.00 161.64 279 ASP B N 1
ATOM 5941 C CA . ASP B 1 279 ? 30.062 -44.110 28.018 1.00 165.07 279 ASP B CA 1
ATOM 5942 C C . ASP B 1 279 ? 30.543 -44.698 26.680 1.00 172.13 279 ASP B C 1
ATOM 5943 O O . ASP B 1 279 ? 29.886 -45.570 26.115 1.00 212.12 279 ASP B O 1
ATOM 5948 N N . GLY B 1 280 ? 31.687 -44.230 26.187 1.00 152.43 280 GLY B N 1
ATOM 5949 C CA . GLY B 1 280 ? 32.260 -44.763 24.950 1.00 134.53 280 GLY B CA 1
ATOM 5950 C C . GLY B 1 280 ? 33.731 -45.123 25.086 1.00 136.03 280 GLY B C 1
ATOM 5951 O O . GLY B 1 280 ? 34.188 -45.519 26.159 1.00 140.57 280 GLY B O 1
ATOM 5952 N N . LEU B 1 281 ? 34.472 -44.995 23.989 1.00 138.85 281 LEU B N 1
ATOM 5953 C CA . LEU B 1 281 ? 35.931 -45.123 24.008 1.00 140.32 281 LEU B CA 1
ATOM 5954 C C . LEU B 1 281 ? 36.536 -44.442 22.783 1.00 158.74 281 LEU B C 1
ATOM 5955 O O . LEU B 1 281 ? 35.921 -44.430 21.710 1.00 141.24 281 LEU B O 1
ATOM 5960 N N . LEU B 1 282 ? 37.740 -43.884 22.953 1.00 162.37 282 LEU B N 1
ATOM 5961 C CA . LEU B 1 282 ? 38.346 -43.001 21.952 1.00 138.73 282 LEU B CA 1
ATOM 5962 C C . LEU B 1 282 ? 39.865 -43.191 21.789 1.00 122.85 282 LEU B C 1
ATOM 5963 O O . LEU B 1 282 ? 40.562 -43.608 22.720 1.00 109.14 282 LEU B O 1
ATOM 5968 N N . LYS B 1 283 ? 40.356 -42.896 20.586 1.00 130.49 283 LYS B N 1
ATOM 5969 C CA . LYS B 1 283 ? 41.793 -42.790 20.318 1.00 138.99 283 LYS B CA 1
ATOM 5970 C C . LYS B 1 283 ? 42.166 -41.349 19.957 1.00 154.13 283 LYS B C 1
ATOM 5971 O O . LYS B 1 283 ? 41.698 -40.799 18.945 1.00 131.54 283 LYS B O 1
ATOM 5977 N N . VAL B 1 284 ? 43.003 -40.743 20.798 1.00 161.95 284 VAL B N 1
ATOM 5978 C CA . VAL B 1 284 ? 43.328 -39.324 20.678 1.00 139.56 284 VAL B CA 1
ATOM 5979 C C . VAL B 1 284 ? 44.735 -39.150 20.134 1.00 120.20 284 VAL B C 1
ATOM 5980 O O . VAL B 1 284 ? 45.671 -39.807 20.586 1.00 103.60 284 VAL B O 1
ATOM 5984 N N . PHE B 1 285 ? 44.863 -38.265 19.151 1.00 116.72 285 PHE B N 1
ATOM 5985 C CA . PHE B 1 285 ? 46.160 -37.806 18.690 1.00 112.13 285 PHE B CA 1
ATOM 5986 C C . PHE B 1 285 ? 46.255 -36.282 18.828 1.00 125.44 285 PHE B C 1
ATOM 5987 O O . PHE B 1 285 ? 45.432 -35.541 18.265 1.00 123.55 285 PHE B O 1
ATOM 5995 N N . THR B 1 286 ? 47.246 -35.829 19.602 1.00 121.00 286 THR B N 1
ATOM 5996 C CA . THR B 1 286 ? 47.620 -34.410 19.657 1.00 108.45 286 THR B CA 1
ATOM 5997 C C . THR B 1 286 ? 49.027 -34.168 19.149 1.00 87.65 286 THR B C 1
ATOM 5998 O O . THR B 1 286 ? 49.960 -34.890 19.490 1.00 79.52 286 THR B O 1
ATOM 6002 N N . ARG B 1 287 ? 49.160 -33.129 18.338 1.00 88.89 287 ARG B N 1
ATOM 6003 C CA . ARG B 1 287 ? 50.442 -32.729 17.790 1.00 95.40 287 ARG B CA 1
ATOM 6004 C C . ARG B 1 287 ? 51.448 -32.193 18.813 1.00 105.21 287 ARG B C 1
ATOM 6005 O O . ARG B 1 287 ? 52.652 -32.210 18.569 1.00 113.57 287 ARG B O 1
ATOM 6013 N N . ALA B 1 288 ? 50.960 -31.705 19.948 1.00 109.86 288 ALA B N 1
ATOM 6014 C CA . ALA B 1 288 ? 51.839 -31.360 21.052 1.00 107.96 288 ALA B CA 1
ATOM 6015 C C . ALA B 1 288 ? 52.708 -32.560 21.461 1.00 105.74 288 ALA B C 1
ATOM 6016 O O . ALA B 1 288 ? 52.184 -33.628 21.791 1.00 108.69 288 ALA B O 1
ATOM 6018 N N . ILE B 1 289 ? 54.030 -32.378 21.425 1.00 89.63 289 ILE B N 1
ATOM 6019 C CA . ILE B 1 289 ? 54.978 -33.418 21.824 1.00 86.95 289 ILE B CA 1
ATOM 6020 C C . ILE B 1 289 ? 55.172 -33.447 23.333 1.00 95.51 289 ILE B C 1
ATOM 6021 O O . ILE B 1 289 ? 55.438 -32.417 23.949 1.00 104.02 289 ILE B O 1
ATOM 6026 N N . GLY B 1 290 ? 55.065 -34.632 23.921 1.00 96.46 290 GLY B N 1
ATOM 6027 C CA . GLY B 1 290 ? 55.418 -34.819 25.322 1.00 98.19 290 GLY B CA 1
ATOM 6028 C C . GLY B 1 290 ? 54.485 -35.794 26.003 1.00 102.79 290 GLY B C 1
ATOM 6029 O O . GLY B 1 290 ? 53.268 -35.642 25.941 1.00 119.44 290 GLY B O 1
ATOM 6030 N N . ASP B 1 291 ? 55.055 -36.797 26.660 1.00 89.22 291 ASP B N 1
ATOM 6031 C CA . ASP B 1 291 ? 54.264 -37.857 27.277 1.00 101.47 291 ASP B CA 1
ATOM 6032 C C . ASP B 1 291 ? 53.217 -37.343 28.256 1.00 98.45 291 ASP B C 1
ATOM 6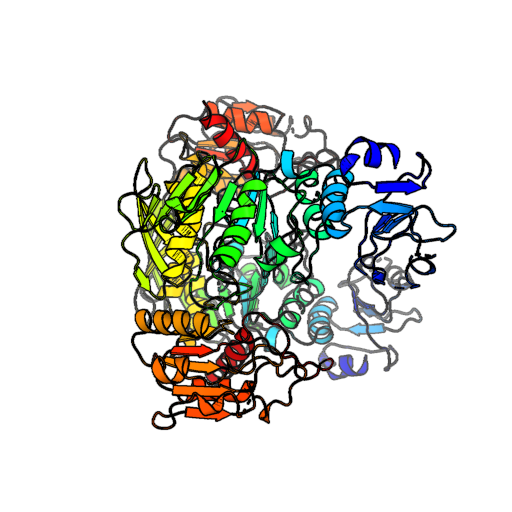033 O O . ASP B 1 291 ? 52.119 -37.880 28.356 1.00 108.72 291 ASP B O 1
ATOM 6038 N N . PHE B 1 292 ? 53.583 -36.309 28.993 1.00 108.20 292 PHE B N 1
ATOM 6039 C CA . PHE B 1 292 ? 52.703 -35.679 29.962 1.00 98.40 292 PHE B CA 1
ATOM 6040 C C . PHE B 1 292 ? 51.439 -35.101 29.300 1.00 92.13 292 PHE B C 1
ATOM 6041 O O . PHE B 1 292 ? 50.344 -35.236 29.842 1.00 91.77 292 PHE B O 1
ATOM 6049 N N . ASN B 1 293 ? 51.597 -34.475 28.130 1.00 76.80 293 ASN B N 1
ATOM 6050 C CA . ASN B 1 293 ? 50.483 -33.858 27.404 1.00 74.73 293 ASN B CA 1
ATOM 6051 C C . ASN B 1 293 ? 49.301 -34.773 27.278 1.00 85.29 293 ASN B C 1
ATOM 6052 O O . ASN B 1 293 ? 48.207 -34.333 26.950 1.00 88.47 293 ASN B O 1
ATOM 6057 N N . ALA B 1 294 ? 49.527 -36.064 27.468 1.00 103.45 294 ALA B N 1
ATOM 6058 C CA . ALA B 1 294 ? 48.426 -37.009 27.424 1.00 101.67 294 ALA B CA 1
ATOM 6059 C C . ALA B 1 294 ? 47.456 -36.684 28.550 1.00 99.78 294 ALA B C 1
ATOM 6060 O O . ALA B 1 294 ? 46.268 -36.458 28.306 1.00 96.99 294 ALA B O 1
ATOM 6062 N N . TYR B 1 295 ? 47.977 -36.631 29.774 1.00 92.00 295 TYR B N 1
ATOM 6063 C CA . TYR B 1 295 ? 47.176 -36.282 30.933 1.00 90.21 295 TYR B CA 1
ATOM 6064 C C . TYR B 1 295 ? 46.434 -34.978 30.718 1.00 95.99 295 TYR B C 1
ATOM 6065 O O . TYR B 1 295 ? 45.224 -34.916 30.904 1.00 102.17 295 TYR B O 1
ATOM 6074 N N . ASN B 1 296 ? 47.159 -33.941 30.310 1.00 98.50 296 ASN B N 1
ATOM 6075 C CA . ASN B 1 296 ? 46.554 -32.630 30.070 1.00 91.08 296 ASN B CA 1
ATOM 6076 C C . ASN B 1 296 ? 45.372 -32.709 29.127 1.00 89.97 296 ASN B C 1
ATOM 6077 O O . ASN B 1 296 ? 44.344 -32.093 29.373 1.00 116.26 296 ASN B O 1
ATOM 6082 N N . ALA B 1 297 ? 45.528 -33.473 28.049 1.00 108.19 297 ALA B N 1
ATOM 6083 C CA . ALA B 1 297 ? 44.451 -33.707 27.076 1.00 97.33 297 ALA B CA 1
ATOM 6084 C C . ALA B 1 297 ? 43.295 -34.525 27.658 1.00 98.38 297 ALA B C 1
ATOM 6085 O O . ALA B 1 297 ? 42.136 -34.242 27.385 1.00 98.19 297 ALA B O 1
ATOM 6087 N N . ALA B 1 298 ? 43.611 -35.537 28.460 1.00 90.21 298 ALA B N 1
ATOM 6088 C CA . ALA B 1 298 ? 42.578 -36.297 29.129 1.00 80.50 298 ALA B CA 1
ATOM 6089 C C . ALA B 1 298 ? 41.645 -35.339 29.845 1.00 83.52 298 ALA B C 1
ATOM 6090 O O . ALA B 1 298 ? 40.432 -35.439 29.722 1.00 89.26 298 ALA B O 1
ATOM 6092 N N . ALA B 1 299 ? 42.224 -34.394 30.576 1.00 95.86 299 ALA B N 1
ATOM 6093 C CA . ALA B 1 299 ? 41.454 -33.466 31.393 1.00 93.94 299 ALA B CA 1
ATOM 6094 C C . ALA B 1 299 ? 40.573 -32.556 30.552 1.00 86.07 299 ALA B C 1
ATOM 6095 O O . ALA B 1 299 ? 39.361 -32.465 30.763 1.00 90.40 299 ALA B O 1
ATOM 6097 N N . ALA B 1 300 ? 41.173 -31.875 29.594 1.00 85.78 300 ALA B N 1
ATOM 6098 C CA . ALA B 1 300 ? 40.396 -30.963 28.771 1.00 94.82 300 ALA B CA 1
ATOM 6099 C C . ALA B 1 300 ? 39.232 -31.682 28.060 1.00 100.90 300 ALA B C 1
ATOM 6100 O O . ALA B 1 300 ? 38.134 -31.137 27.948 1.00 116.43 300 ALA B O 1
ATOM 6102 N N . ILE B 1 301 ? 39.460 -32.910 27.608 1.00 98.48 301 ILE B N 1
ATOM 6103 C CA . ILE B 1 301 ? 38.369 -33.704 27.045 1.00 105.56 301 ILE B CA 1
ATOM 6104 C C . ILE B 1 301 ? 37.345 -34.088 28.109 1.00 104.43 301 ILE B C 1
ATOM 6105 O O . ILE B 1 301 ? 36.141 -34.028 27.862 1.00 124.93 301 ILE B O 1
ATOM 6110 N N . ALA B 1 302 ? 37.815 -34.489 29.284 1.00 82.29 302 ALA B N 1
ATOM 6111 C CA . ALA B 1 302 ? 36.907 -34.777 30.384 1.00 90.78 302 ALA B CA 1
ATOM 6112 C C . ALA B 1 302 ? 36.025 -33.557 30.648 1.00 101.82 302 ALA B C 1
ATOM 6113 O O . ALA B 1 302 ? 34.794 -33.638 30.621 1.00 110.55 302 ALA B O 1
ATOM 6115 N N . ALA B 1 303 ? 36.662 -32.416 30.862 1.00 104.03 303 ALA B N 1
ATOM 6116 C CA . ALA B 1 303 ? 35.948 -31.248 31.319 1.00 100.59 303 ALA B CA 1
ATOM 6117 C C . ALA B 1 303 ? 35.023 -30.680 30.255 1.00 99.65 303 ALA B C 1
ATOM 6118 O O . ALA B 1 303 ? 33.987 -30.097 30.581 1.00 130.03 303 ALA B O 1
ATOM 6120 N N . LEU B 1 304 ? 35.377 -30.856 28.986 1.00 90.20 304 LEU B N 1
ATOM 6121 C CA . LEU B 1 304 ? 34.485 -30.418 27.908 1.00 101.41 304 LEU B CA 1
ATOM 6122 C C . LEU B 1 304 ? 33.363 -31.403 27.536 1.00 103.27 304 LEU B C 1
ATOM 6123 O O . LEU B 1 304 ? 32.333 -31.010 26.984 1.00 97.59 304 LEU B O 1
ATOM 6128 N N . HIS B 1 305 ? 33.562 -32.679 27.838 1.00 102.09 305 HIS B N 1
ATOM 6129 C CA . HIS B 1 305 ? 32.539 -33.674 27.577 1.00 107.27 305 HIS B CA 1
ATOM 6130 C C . HIS B 1 305 ? 31.456 -33.662 28.643 1.00 111.52 305 HIS B C 1
ATOM 6131 O O . HIS B 1 305 ? 30.262 -33.750 28.326 1.00 109.67 305 HIS B O 1
ATOM 6138 N N . GLN B 1 306 ? 31.887 -33.578 29.903 1.00 89.75 306 GLN B N 1
ATOM 6139 C CA . GLN B 1 306 ? 31.005 -33.275 31.029 1.00 99.42 306 GLN B CA 1
ATOM 6140 C C . GLN B 1 306 ? 30.001 -32.160 30.732 1.00 98.61 306 GLN B C 1
ATOM 6141 O O . GLN B 1 306 ? 29.091 -31.900 31.514 1.00 85.81 306 GLN B O 1
ATOM 6147 N N . LEU B 1 307 ? 30.182 -31.491 29.606 1.00 96.64 307 LEU B N 1
ATOM 6148 C CA . LEU B 1 307 ? 29.345 -30.366 29.272 1.00 109.60 307 LEU B CA 1
ATOM 6149 C C . LEU B 1 307 ? 28.481 -30.659 28.064 1.00 121.73 307 LEU B C 1
ATOM 6150 O O . LEU B 1 307 ? 28.030 -29.747 27.360 1.00 113.20 307 LEU B O 1
ATOM 6155 N N . GLY B 1 308 ? 28.244 -31.946 27.839 1.00 135.54 308 GLY B N 1
ATOM 6156 C CA . GLY B 1 308 ? 27.492 -32.399 26.682 1.00 139.29 308 GLY B CA 1
ATOM 6157 C C . GLY B 1 308 ? 28.098 -31.889 25.395 1.00 134.91 308 GLY B C 1
ATOM 6158 O O . GLY B 1 308 ? 27.411 -31.258 24.591 1.00 133.15 308 GLY B O 1
ATOM 6159 N N . TYR B 1 309 ? 29.395 -32.137 25.219 1.00 132.26 309 TYR B N 1
ATOM 6160 C CA . TYR B 1 309 ? 30.036 -31.990 23.916 1.00 118.24 309 TYR B CA 1
ATOM 6161 C C . TYR B 1 309 ? 30.383 -33.351 23.341 1.00 129.52 309 TYR B C 1
ATOM 6162 O O . TYR B 1 309 ? 30.545 -34.335 24.080 1.00 123.73 309 TYR B O 1
ATOM 6171 N N . ASP B 1 310 ? 30.494 -33.392 22.017 1.00 133.03 310 ASP B N 1
ATOM 6172 C CA . ASP B 1 310 ? 30.757 -34.628 21.292 1.00 138.17 310 ASP B CA 1
ATOM 6173 C C . ASP B 1 310 ? 32.233 -34.977 21.405 1.00 129.61 310 ASP B C 1
ATOM 6174 O O . ASP B 1 310 ? 33.075 -34.219 20.923 1.00 109.66 310 ASP B O 1
ATOM 6179 N N . PRO B 1 311 ? 32.554 -36.118 22.053 1.00 132.40 311 PRO B N 1
ATOM 6180 C CA . PRO B 1 311 ? 33.935 -36.605 22.123 1.00 132.63 311 PRO B CA 1
ATOM 6181 C C . PRO B 1 311 ? 34.661 -36.592 20.770 1.00 135.66 311 PRO B C 1
ATOM 6182 O O . PRO B 1 311 ? 35.668 -35.896 20.631 1.00 101.38 311 PRO B O 1
ATOM 6186 N N . LYS B 1 312 ? 34.143 -37.328 19.785 1.00 141.00 312 LYS B N 1
ATOM 6187 C CA . LYS B 1 312 ? 34.797 -37.435 18.473 1.00 152.64 312 LYS B CA 1
ATOM 6188 C C . LYS B 1 312 ? 35.275 -36.093 17.914 1.00 145.06 312 LYS B C 1
ATOM 6189 O O . LYS B 1 312 ? 36.428 -35.986 17.490 1.00 131.50 312 LYS B O 1
ATOM 6195 N N . ASP B 1 313 ? 34.391 -35.087 17.909 1.00 143.30 313 ASP B N 1
ATOM 6196 C CA . ASP B 1 313 ? 34.758 -33.709 17.522 1.00 135.77 313 ASP B CA 1
ATOM 6197 C C . ASP B 1 313 ? 35.749 -33.131 18.515 1.00 121.57 313 ASP B C 1
ATOM 6198 O O . ASP B 1 313 ? 36.703 -32.456 18.139 1.00 98.92 313 ASP B O 1
ATOM 6203 N N . LEU B 1 314 ? 35.511 -33.395 19.792 1.00 117.60 314 LEU B N 1
ATOM 6204 C CA . LEU B 1 314 ? 36.426 -32.954 20.825 1.00 125.23 314 LEU B CA 1
ATOM 6205 C C . LEU B 1 314 ? 37.820 -33.482 20.519 1.00 129.50 314 LEU B C 1
ATOM 6206 O O . LEU B 1 314 ? 38.732 -32.708 20.226 1.00 133.66 314 LEU B O 1
ATOM 6211 N N . ALA B 1 315 ? 37.963 -34.806 20.552 1.00 132.04 315 ALA B N 1
ATOM 6212 C CA . ALA B 1 315 ? 39.269 -35.458 20.429 1.00 117.90 315 ALA B CA 1
ATOM 6213 C C . ALA B 1 315 ? 39.954 -35.320 19.056 1.00 100.87 315 ALA B C 1
ATOM 6214 O O . ALA B 1 315 ? 41.161 -35.545 18.939 1.00 120.16 315 ALA B O 1
ATOM 6216 N N . SER B 1 316 ? 39.197 -34.944 18.032 1.00 77.53 316 SER B N 1
ATOM 6217 C CA . SER B 1 316 ? 39.780 -34.640 16.740 1.00 81.00 316 SER B CA 1
ATOM 6218 C C . SER B 1 316 ? 39.999 -33.143 16.564 1.00 99.34 316 SER B C 1
ATOM 6219 O O . SER B 1 316 ? 40.445 -32.697 15.508 1.00 109.44 316 SER B O 1
ATOM 6222 N N . SER B 1 317 ? 39.668 -32.360 17.583 1.00 98.91 317 SER B N 1
ATOM 6223 C CA . SER B 1 317 ? 40.130 -30.983 17.629 1.00 108.81 317 SER B CA 1
ATOM 6224 C C . SER B 1 317 ? 41.525 -30.917 18.263 1.00 115.25 317 SER B C 1
ATOM 6225 O O . SER B 1 317 ? 42.314 -30.009 17.963 1.00 103.67 317 SER B O 1
ATOM 6228 N N . LEU B 1 318 ? 41.822 -31.891 19.129 1.00 109.93 318 LEU B N 1
ATOM 6229 C CA . LEU B 1 318 ? 43.169 -32.065 19.694 1.00 112.69 318 LEU B CA 1
ATOM 6230 C C . LEU B 1 318 ? 44.247 -32.415 18.664 1.00 123.89 318 LEU B C 1
ATOM 6231 O O . LEU B 1 318 ? 45.443 -32.321 18.947 1.00 128.84 318 LEU B O 1
ATOM 6236 N N . GLU B 1 319 ? 43.823 -32.818 17.474 1.00 134.82 319 GLU B N 1
ATOM 6237 C CA . GLU B 1 319 ? 44.759 -33.080 16.396 1.00 130.03 319 GLU B CA 1
ATOM 6238 C C . GLU B 1 319 ? 45.304 -31.791 15.795 1.00 123.04 319 GLU B C 1
ATOM 6239 O O . GLU B 1 319 ? 46.436 -31.752 15.311 1.00 134.64 319 GLU B O 1
ATOM 6245 N N . THR B 1 320 ? 44.506 -30.733 15.825 1.00 114.03 320 THR B N 1
ATOM 6246 C CA . THR B 1 320 ? 44.978 -29.451 15.320 1.00 123.65 320 THR B CA 1
ATOM 6247 C C . THR B 1 320 ? 45.899 -28.708 16.317 1.00 124.25 320 THR B C 1
ATOM 6248 O O . THR B 1 320 ? 46.697 -27.848 15.928 1.00 109.58 320 THR B O 1
ATOM 6252 N N . PHE B 1 321 ? 45.801 -29.069 17.593 1.00 113.26 321 PHE B N 1
ATOM 6253 C CA . PHE B 1 321 ? 46.572 -28.424 18.660 1.00 115.51 321 PHE B CA 1
ATOM 6254 C C . PHE B 1 321 ? 48.055 -28.800 18.624 1.00 116.79 321 PHE B C 1
ATOM 6255 O O . PHE B 1 321 ? 48.404 -29.976 18.717 1.00 99.43 321 PHE B O 1
ATOM 6263 N N . THR B 1 322 ? 48.923 -27.792 18.515 1.00 134.87 322 THR B N 1
ATOM 6264 C CA . THR B 1 322 ? 50.350 -28.022 18.232 1.00 129.84 322 THR B CA 1
ATOM 6265 C C . THR B 1 322 ? 51.321 -27.604 19.339 1.00 116.01 322 THR B C 1
ATOM 6266 O O . THR B 1 322 ? 52.529 -27.732 19.171 1.00 127.93 322 THR B O 1
ATOM 6270 N N . GLY B 1 323 ? 50.800 -27.099 20.453 1.00 126.52 323 GLY B N 1
ATOM 6271 C CA . GLY B 1 323 ? 51.637 -26.550 21.524 1.00 113.21 323 GLY B CA 1
ATOM 6272 C C . GLY B 1 323 ? 51.150 -25.200 22.031 1.00 94.31 323 GLY B C 1
ATOM 6273 O O . GLY B 1 323 ? 49.957 -24.998 22.203 1.00 111.08 323 GLY B O 1
ATOM 6274 N N . VAL B 1 324 ? 52.076 -24.270 22.253 1.00 88.53 324 VAL B N 1
ATOM 6275 C CA . VAL B 1 324 ? 51.816 -23.061 23.048 1.00 80.97 324 VAL B CA 1
ATOM 6276 C C . VAL B 1 324 ? 52.966 -22.058 22.857 1.00 91.03 324 VAL B C 1
ATOM 6277 O O . VAL B 1 324 ? 53.951 -22.093 23.601 1.00 113.56 324 VAL B O 1
ATOM 6281 N N . GLU B 1 325 ? 52.853 -21.172 21.874 1.00 82.68 325 GLU B N 1
ATOM 6282 C CA . GLU B 1 325 ? 53.955 -20.272 21.521 1.00 106.73 325 GLU B CA 1
ATOM 6283 C C . GLU B 1 325 ? 55.002 -20.077 22.639 1.00 115.59 325 GLU B C 1
ATOM 6284 O O . GLU B 1 325 ? 54.807 -19.261 23.539 1.00 140.30 325 GLU B O 1
ATOM 6290 N N . GLY B 1 326 ? 56.110 -20.819 22.569 1.00 102.35 326 GLY B N 1
ATOM 6291 C CA . GLY B 1 326 ? 57.146 -20.742 23.590 1.00 91.22 326 GLY B CA 1
ATOM 6292 C C . GLY B 1 326 ? 57.372 -22.043 24.353 1.00 101.67 326 GLY B C 1
ATOM 6293 O O . GLY B 1 326 ? 58.496 -22.353 24.712 1.00 101.04 326 GLY B O 1
ATOM 6294 N N . ARG B 1 327 ? 56.314 -22.803 24.624 1.00 106.88 327 ARG B N 1
ATOM 6295 C CA . ARG B 1 327 ? 56.483 -24.133 25.225 1.00 121.10 327 ARG B CA 1
ATOM 6296 C C . ARG B 1 327 ? 56.739 -25.150 24.128 1.00 119.36 327 ARG B C 1
ATOM 6297 O O . ARG B 1 327 ? 55.878 -25.368 23.268 1.00 122.26 327 ARG B O 1
ATOM 6305 N N . PHE B 1 328 ? 57.911 -25.778 24.160 1.00 102.66 328 PHE B N 1
ATOM 6306 C CA . PHE B 1 328 ? 58.224 -26.845 23.221 1.00 93.64 328 PHE B CA 1
ATOM 6307 C C . PHE B 1 328 ? 57.662 -26.586 21.830 1.00 95.70 328 PHE B C 1
ATOM 6308 O O . PHE B 1 328 ? 56.872 -27.382 21.319 1.00 121.14 328 PHE B O 1
ATOM 6316 N N . GLU B 1 329 ? 58.058 -25.477 21.218 1.00 85.00 329 GLU B N 1
ATOM 6317 C CA . GLU B 1 329 ? 57.531 -25.115 19.918 1.00 87.88 329 GLU B CA 1
ATOM 6318 C C . GLU B 1 329 ? 58.320 -25.752 18.777 1.00 88.27 329 GLU B C 1
ATOM 6319 O O . GLU B 1 329 ? 59.164 -25.103 18.170 1.00 110.83 329 GLU B O 1
ATOM 6325 N N . VAL B 1 330 ? 58.042 -27.015 18.470 1.00 88.11 330 VAL B N 1
ATOM 6326 C CA . VAL B 1 330 ? 58.655 -27.639 17.301 1.00 87.99 330 VAL B CA 1
ATOM 6327 C C . VAL B 1 330 ? 58.484 -26.767 16.058 1.00 89.16 330 VAL B C 1
ATOM 6328 O O . VAL B 1 330 ? 57.364 -26.456 15.668 1.00 108.21 330 VAL B O 1
ATOM 6332 N N . VAL B 1 331 ? 59.592 -26.362 15.451 1.00 83.31 331 VAL B N 1
ATOM 6333 C CA . VAL B 1 331 ? 59.560 -25.744 14.132 1.00 84.43 331 VAL B CA 1
ATOM 6334 C C . VAL B 1 331 ? 59.516 -26.863 13.080 1.00 104.73 331 VAL B C 1
ATOM 6335 O O . VAL B 1 331 ? 60.534 -27.230 12.482 1.00 93.85 331 VAL B O 1
ATOM 6339 N N . ARG B 1 332 ? 58.325 -27.413 12.866 1.00 120.74 332 ARG B N 1
ATOM 6340 C CA . ARG B 1 332 ? 58.177 -28.561 11.987 1.00 126.16 332 ARG B CA 1
ATOM 6341 C C . ARG B 1 332 ? 58.711 -28.286 10.569 1.00 118.19 332 ARG B C 1
ATOM 6342 O O . ARG B 1 332 ? 59.217 -29.196 9.905 1.00 117.22 332 ARG B O 1
ATOM 6350 N N . GLY B 1 333 ? 58.634 -27.027 10.132 1.00 102.78 333 GLY B N 1
ATOM 6351 C CA . GLY B 1 333 ? 59.022 -26.648 8.767 1.00 103.25 333 GLY B CA 1
ATOM 6352 C C . GLY B 1 333 ? 60.485 -26.896 8.431 1.00 109.47 333 GLY B C 1
ATOM 6353 O O . GLY B 1 333 ? 60.943 -26.604 7.319 1.00 97.85 333 GLY B O 1
ATOM 6354 N N . ALA B 1 334 ? 61.218 -27.442 9.399 1.00 107.93 334 ALA B N 1
ATOM 6355 C CA . ALA B 1 334 ? 62.669 -27.562 9.317 1.00 85.65 334 ALA B CA 1
ATOM 6356 C C . ALA B 1 334 ? 63.067 -29.027 9.193 1.00 82.08 334 ALA B C 1
ATOM 6357 O O . ALA B 1 334 ? 64.229 -29.376 9.303 1.00 71.05 334 ALA B O 1
ATOM 6359 N N . LYS B 1 335 ? 62.083 -29.888 8.980 1.00 103.31 335 LYS B N 1
ATOM 6360 C CA . LYS B 1 335 ? 62.350 -31.255 8.561 1.00 93.70 335 LYS B CA 1
ATOM 6361 C C . LYS B 1 335 ? 62.577 -31.296 7.056 1.00 87.36 335 LYS B C 1
ATOM 6362 O O . LYS B 1 335 ? 62.893 -32.338 6.518 1.00 92.63 335 LYS B O 1
ATOM 6368 N N . LYS B 1 336 ? 62.432 -30.145 6.393 1.00 91.89 336 LYS B N 1
ATOM 6369 C CA . LYS B 1 336 ? 62.780 -29.990 4.973 1.00 95.14 336 LYS B CA 1
ATOM 6370 C C . LYS B 1 336 ? 64.291 -30.121 4.719 1.00 105.17 336 LYS B C 1
ATOM 6371 O O . LYS B 1 336 ? 64.709 -30.778 3.765 1.00 120.21 336 LYS B O 1
ATOM 6377 N N . ILE B 1 337 ? 65.103 -29.478 5.559 1.00 103.10 337 ILE B N 1
ATOM 6378 C CA . ILE B 1 337 ? 66.517 -29.833 5.696 1.00 83.08 337 ILE B CA 1
ATOM 6379 C C . ILE B 1 337 ? 66.609 -31.003 6.657 1.00 77.48 337 ILE B C 1
ATOM 6380 O O . ILE B 1 337 ? 65.606 -31.644 6.939 1.00 72.20 337 ILE B O 1
ATOM 6385 N N . GLY B 1 338 ? 67.802 -31.278 7.171 1.00 79.52 338 GLY B N 1
ATOM 6386 C CA . GLY B 1 338 ? 68.016 -32.477 7.975 1.00 81.42 338 GLY B CA 1
ATOM 6387 C C . GLY B 1 338 ? 67.060 -32.626 9.162 1.00 104.11 338 GLY B C 1
ATOM 6388 O O . GLY B 1 338 ? 66.249 -33.547 9.229 1.00 88.50 338 GLY B O 1
ATOM 6389 N N . LEU B 1 339 ? 67.139 -31.678 10.082 1.00 119.36 339 LEU B N 1
ATOM 6390 C CA . LEU B 1 339 ? 66.936 -31.940 11.494 1.00 92.08 339 LEU B CA 1
ATOM 6391 C C . LEU B 1 339 ? 65.535 -31.579 11.946 1.00 97.19 339 LEU B C 1
ATOM 6392 O O . LEU B 1 339 ? 64.738 -31.019 11.180 1.00 94.83 339 LEU B O 1
ATOM 6397 N N . ASN B 1 340 ? 65.247 -31.886 13.207 1.00 88.44 340 ASN B N 1
ATOM 6398 C CA . ASN B 1 340 ? 64.096 -31.306 13.881 1.00 101.88 340 ASN B CA 1
ATOM 6399 C C . ASN B 1 340 ? 64.429 -30.379 15.083 1.00 96.18 340 ASN B C 1
ATOM 6400 O O . ASN B 1 340 ? 65.188 -30.725 15.978 1.00 91.70 340 ASN B O 1
ATOM 6405 N N . VAL B 1 341 ? 63.839 -29.193 15.069 1.00 88.00 341 VAL B N 1
ATOM 6406 C CA . VAL B 1 341 ? 64.275 -28.061 15.873 1.00 84.93 341 VAL B CA 1
ATOM 6407 C C . VAL B 1 341 ? 63.146 -27.697 16.839 1.00 91.55 341 VAL B C 1
ATOM 6408 O O . VAL B 1 341 ? 61.995 -27.620 16.438 1.00 108.20 341 VAL B O 1
ATOM 6412 N N . VAL B 1 342 ? 63.459 -27.462 18.106 1.00 105.53 342 VAL B N 1
ATOM 6413 C CA . VAL B 1 342 ? 62.426 -27.013 19.053 1.00 95.57 342 VAL B CA 1
ATOM 6414 C C . VAL B 1 342 ? 62.788 -25.734 19.809 1.00 81.05 342 VAL B C 1
ATOM 6415 O O . VAL B 1 342 ? 63.734 -25.707 20.583 1.00 96.06 342 VAL B O 1
ATOM 6419 N N . VAL B 1 343 ? 62.010 -24.688 19.569 1.00 73.17 343 VAL B N 1
ATOM 6420 C CA . VAL B 1 343 ? 62.152 -23.384 20.214 1.00 75.57 343 VAL B CA 1
ATOM 6421 C C . VAL B 1 343 ? 61.360 -23.309 21.512 1.00 76.50 343 VAL B C 1
ATOM 6422 O O . VAL B 1 343 ? 60.135 -23.369 21.490 1.00 92.67 343 VAL B O 1
ATOM 6426 N N . ASP B 1 344 ? 62.065 -23.137 22.625 1.00 83.75 344 ASP B N 1
ATOM 6427 C CA . ASP B 1 344 ? 61.464 -22.948 23.951 1.00 85.76 344 ASP B CA 1
ATOM 6428 C C . ASP B 1 344 ? 61.858 -21.580 24.572 1.00 101.71 344 ASP B C 1
ATOM 6429 O O . ASP B 1 344 ? 62.534 -20.761 23.924 1.00 122.93 344 ASP B O 1
ATOM 6434 N N . PHE B 1 345 ? 61.430 -21.333 25.812 1.00 100.15 345 PHE B N 1
ATOM 6435 C CA . PHE B 1 345 ? 61.867 -20.140 26.566 1.00 123.02 345 PHE B CA 1
ATOM 6436 C C . PHE B 1 345 ? 62.845 -20.470 27.723 1.00 122.70 345 PHE B C 1
ATOM 6437 O O . PHE B 1 345 ? 64.034 -20.170 27.632 1.00 152.17 345 PHE B O 1
ATOM 6445 N N . ALA B 1 346 ? 62.340 -21.084 28.793 1.00 102.31 346 ALA B N 1
ATOM 6446 C CA . ALA B 1 346 ? 63.160 -21.747 29.825 1.00 104.11 346 ALA B CA 1
ATOM 6447 C C . ALA B 1 346 ? 64.431 -21.017 30.276 1.00 111.39 346 ALA B C 1
ATOM 6448 O O . ALA B 1 346 ? 65.543 -21.448 29.970 1.00 114.34 346 ALA B O 1
ATOM 6450 N N . HIS B 1 347 ? 64.249 -19.931 31.027 1.00 124.85 347 HIS B N 1
ATOM 6451 C CA . HIS B 1 347 ? 65.356 -19.115 31.548 1.00 105.33 347 HIS B CA 1
ATOM 6452 C C . HIS B 1 347 ? 65.716 -19.476 32.993 1.00 96.64 347 HIS B C 1
ATOM 6453 O O . HIS B 1 347 ? 66.404 -18.719 33.678 1.00 82.15 347 HIS B O 1
ATOM 6460 N N . SER B 1 348 ? 65.234 -20.626 33.453 1.00 99.69 348 SER B N 1
ATOM 6461 C CA . SER B 1 348 ? 65.637 -21.167 34.746 1.00 106.12 348 SER B CA 1
ATOM 6462 C C . SER B 1 348 ? 66.622 -22.318 34.523 1.00 112.52 348 SER B C 1
ATOM 6463 O O . SER B 1 348 ? 66.615 -22.951 33.461 1.00 124.05 348 SER B O 1
ATOM 6466 N N . PRO B 1 349 ? 67.490 -22.579 35.511 1.00 100.85 349 PRO B N 1
ATOM 6467 C CA . PRO B 1 349 ? 68.316 -23.778 35.482 1.00 100.80 349 PRO B CA 1
ATOM 6468 C C . PRO B 1 349 ? 67.508 -25.080 35.638 1.00 119.00 349 PRO B C 1
ATOM 6469 O O . PRO B 1 349 ? 67.960 -26.137 35.187 1.00 143.52 349 PRO B O 1
ATOM 6473 N N . ASP B 1 350 ? 66.329 -25.008 36.259 1.00 121.25 350 ASP B N 1
ATOM 6474 C CA . ASP B 1 350 ? 65.439 -26.175 36.344 1.00 129.56 350 ASP B CA 1
ATOM 6475 C C . ASP B 1 350 ? 64.651 -26.360 35.053 1.00 134.52 350 ASP B C 1
ATOM 6476 O O . ASP B 1 350 ? 64.604 -27.460 34.494 1.00 139.91 350 ASP B O 1
ATOM 6481 N N . ALA B 1 351 ? 64.028 -25.279 34.589 1.00 125.36 351 ALA B N 1
ATOM 6482 C CA . ALA B 1 351 ? 63.316 -25.287 33.317 1.00 117.44 351 ALA B CA 1
ATOM 6483 C C . ALA B 1 351 ? 64.183 -25.912 32.233 1.00 109.62 351 ALA B C 1
ATOM 6484 O O . ALA B 1 351 ? 63.745 -26.796 31.490 1.00 105.14 351 ALA B O 1
ATOM 6486 N N . LEU B 1 352 ? 65.429 -25.456 32.173 1.00 105.28 352 LEU B N 1
ATOM 6487 C CA . LEU B 1 352 ? 66.373 -25.919 31.181 1.00 93.79 352 LEU B CA 1
ATOM 6488 C C . LEU B 1 352 ? 66.652 -27.420 31.265 1.00 87.38 352 LEU B C 1
ATOM 6489 O O . LEU B 1 352 ? 66.656 -28.094 30.251 1.00 99.27 352 LEU B O 1
ATOM 6494 N N . GLU B 1 353 ? 66.886 -27.944 32.463 1.00 81.87 353 GLU B N 1
ATOM 6495 C CA . GLU B 1 353 ? 66.996 -29.393 32.634 1.00 97.14 353 GLU B CA 1
ATOM 6496 C C . GLU B 1 353 ? 65.736 -30.123 32.177 1.00 103.81 353 GLU B C 1
ATOM 6497 O O . GLU B 1 353 ? 65.806 -31.031 31.346 1.00 105.37 353 GLU B O 1
ATOM 6503 N N . LYS B 1 354 ? 64.589 -29.725 32.721 1.00 106.32 354 LYS B N 1
ATOM 6504 C CA . LYS B 1 354 ? 63.319 -30.347 32.362 1.00 107.08 354 LYS B CA 1
ATOM 6505 C C . LYS B 1 354 ? 63.210 -30.460 30.854 1.00 96.07 354 LYS B C 1
ATOM 6506 O O . LYS B 1 354 ? 62.701 -31.445 30.329 1.00 100.20 354 LYS B O 1
ATOM 6512 N N . LEU B 1 355 ? 63.718 -29.443 30.169 1.00 91.89 355 LEU B N 1
ATOM 6513 C CA . LEU B 1 355 ? 63.622 -29.336 28.724 1.00 86.22 355 LEU B CA 1
ATOM 6514 C C . LEU B 1 355 ? 64.483 -30.371 28.031 1.00 88.74 355 LEU B C 1
ATOM 6515 O O . LEU B 1 355 ? 63.977 -31.308 27.409 1.00 99.48 355 LEU B O 1
ATOM 6520 N N . LEU B 1 356 ? 65.793 -30.190 28.141 1.00 83.65 356 LEU B N 1
ATOM 6521 C CA . LEU B 1 356 ? 66.759 -31.110 27.558 1.00 88.42 356 LEU B CA 1
ATOM 6522 C C . LEU B 1 356 ? 66.491 -32.557 27.974 1.00 93.38 356 LEU B C 1
ATOM 6523 O O . LEU B 1 356 ? 66.870 -33.486 27.261 1.00 90.47 356 LEU B O 1
ATOM 6528 N N . LYS B 1 357 ? 65.828 -32.741 29.117 1.00 99.08 357 LYS B N 1
ATOM 6529 C CA . LYS B 1 357 ? 65.467 -34.079 29.593 1.00 101.29 357 LYS B CA 1
ATOM 6530 C C . LYS B 1 357 ? 64.422 -34.700 28.694 1.00 102.48 357 LYS B C 1
ATOM 6531 O O . LYS B 1 357 ? 64.556 -35.855 28.287 1.00 124.60 357 LYS B O 1
ATOM 6537 N N . ASN B 1 358 ? 63.377 -33.928 28.399 1.00 95.13 358 ASN B N 1
ATOM 6538 C CA . ASN B 1 358 ? 62.305 -34.369 27.521 1.00 95.98 358 ASN B CA 1
ATOM 6539 C C . ASN B 1 358 ? 62.867 -34.542 26.126 1.00 104.66 358 ASN B C 1
ATOM 6540 O O . ASN B 1 358 ? 62.728 -35.600 25.508 1.00 105.21 358 ASN B O 1
ATOM 6545 N N . VAL B 1 359 ? 63.529 -33.501 25.636 1.00 104.04 359 VAL B N 1
ATOM 6546 C CA . VAL B 1 359 ? 64.116 -33.553 24.312 1.00 98.29 359 VAL B CA 1
ATOM 6547 C C . VAL B 1 359 ? 64.991 -34.796 24.170 1.00 94.87 359 VAL B C 1
ATOM 6548 O O . VAL B 1 359 ? 65.099 -35.366 23.094 1.00 111.73 359 VAL B O 1
ATOM 6552 N N . ARG B 1 360 ? 65.595 -35.227 25.267 1.00 99.14 360 ARG B N 1
ATOM 6553 C CA . ARG B 1 360 ? 66.436 -36.410 25.242 1.00 103.29 360 ARG B CA 1
ATOM 6554 C C . ARG B 1 360 ? 65.616 -37.638 24.881 1.00 106.78 360 ARG B C 1
ATOM 6555 O O . ARG B 1 360 ? 66.031 -38.458 24.058 1.00 97.89 360 ARG B O 1
ATOM 6563 N N . LYS B 1 361 ? 64.436 -37.731 25.492 1.00 112.46 361 LYS B N 1
ATOM 6564 C CA . LYS B 1 361 ? 63.636 -38.950 25.516 1.00 100.80 361 LYS B CA 1
ATOM 6565 C C . LYS B 1 361 ? 63.020 -39.258 24.165 1.00 89.93 361 LYS B C 1
ATOM 6566 O O . LYS B 1 361 ? 62.443 -40.321 23.971 1.00 111.47 361 LYS B O 1
ATOM 6572 N N . ILE B 1 362 ? 63.163 -38.334 23.229 1.00 93.59 362 ILE B N 1
ATOM 6573 C CA . ILE B 1 362 ? 62.457 -38.414 21.966 1.00 99.26 362 ILE B CA 1
ATOM 6574 C C . ILE B 1 362 ? 63.429 -38.427 20.762 1.00 107.46 362 ILE B C 1
ATOM 6575 O O . ILE B 1 362 ? 63.028 -38.690 19.620 1.00 98.45 362 ILE B O 1
ATOM 6580 N N . SER B 1 363 ? 64.711 -38.178 21.035 1.00 106.34 363 SER B N 1
ATOM 6581 C CA . SER B 1 363 ? 65.680 -37.892 19.976 1.00 107.21 363 SER B CA 1
ATOM 6582 C C . SER B 1 363 ? 66.679 -39.022 19.721 1.00 106.55 363 SER B C 1
ATOM 6583 O O . SER B 1 363 ? 67.425 -39.453 20.606 1.00 84.51 363 SER B O 1
ATOM 6586 N N . GLN B 1 364 ? 66.699 -39.474 18.477 1.00 123.68 364 GLN B N 1
ATOM 6587 C CA . GLN B 1 364 ? 67.436 -40.664 18.102 1.00 142.99 364 GLN B CA 1
ATOM 6588 C C . GLN B 1 364 ? 68.889 -40.345 17.755 1.00 128.28 364 GLN B C 1
ATOM 6589 O O . GLN B 1 364 ? 69.729 -41.238 17.690 1.00 129.70 364 GLN B O 1
ATOM 6595 N N . GLY B 1 365 ? 69.175 -39.070 17.524 1.00 120.00 365 GLY B N 1
ATOM 6596 C CA . GLY B 1 365 ? 70.534 -38.644 17.238 1.00 123.80 365 GLY B CA 1
ATOM 6597 C C . GLY B 1 365 ? 71.134 -37.921 18.428 1.00 127.40 365 GLY B C 1
ATOM 6598 O O . GLY B 1 365 ? 70.818 -38.236 19.578 1.00 135.29 365 GLY B O 1
ATOM 6599 N N . ARG B 1 366 ? 72.008 -36.956 18.136 1.00 114.06 366 ARG B N 1
ATOM 6600 C CA . ARG B 1 366 ? 72.518 -35.995 19.115 1.00 96.74 366 ARG B CA 1
ATOM 6601 C C . ARG B 1 366 ? 71.481 -34.915 19.406 1.00 97.19 366 ARG B C 1
ATOM 6602 O O . ARG B 1 366 ? 70.486 -34.791 18.685 1.00 101.79 366 ARG B O 1
ATOM 6610 N N . VAL B 1 367 ? 71.739 -34.110 20.435 1.00 93.39 367 VAL B N 1
ATOM 6611 C CA . VAL B 1 367 ? 70.970 -32.881 20.668 1.00 88.57 367 VAL B CA 1
ATOM 6612 C C . VAL B 1 367 ? 71.806 -31.650 21.008 1.00 74.57 367 VAL B C 1
ATOM 6613 O O . VAL B 1 367 ? 72.575 -31.644 21.960 1.00 66.56 367 VAL B O 1
ATOM 6617 N N . ILE B 1 368 ? 71.625 -30.598 20.229 1.00 72.83 368 ILE B N 1
ATOM 6618 C CA . ILE B 1 368 ? 72.393 -29.376 20.408 1.00 76.04 368 ILE B CA 1
ATOM 6619 C C . ILE B 1 368 ? 71.551 -28.290 21.052 1.00 78.48 368 ILE B C 1
ATOM 6620 O O . ILE B 1 368 ? 70.373 -28.144 20.747 1.00 94.89 368 ILE B O 1
ATOM 6625 N N . VAL B 1 369 ? 72.162 -27.510 21.926 1.00 69.36 369 VAL B N 1
ATOM 6626 C CA . VAL B 1 369 ? 71.430 -26.497 22.647 1.00 71.65 369 VAL B CA 1
ATOM 6627 C C . VAL B 1 369 ? 72.032 -25.100 22.524 1.00 79.19 369 VAL B C 1
ATOM 6628 O O . VAL B 1 369 ? 73.215 -24.886 22.765 1.00 93.91 369 VAL B O 1
ATOM 6632 N N . VAL B 1 370 ? 71.188 -24.148 22.170 1.00 78.66 370 VAL B N 1
ATOM 6633 C CA . VAL B 1 370 ? 71.614 -22.793 21.934 1.00 72.05 370 VAL B CA 1
ATOM 6634 C C . VAL B 1 370 ? 70.905 -21.900 22.910 1.00 78.59 370 VAL B C 1
ATOM 6635 O O . VAL B 1 370 ? 69.679 -21.852 22.913 1.00 102.55 370 VAL B O 1
ATOM 6639 N N . PHE B 1 371 ? 71.654 -21.182 23.734 1.00 92.46 371 PHE B N 1
ATOM 6640 C CA . PHE B 1 371 ? 71.033 -20.237 24.664 1.00 96.98 371 PHE B CA 1
ATOM 6641 C C . PHE B 1 371 ? 71.912 -19.103 25.159 1.00 96.01 371 PHE B C 1
ATOM 6642 O O . PHE B 1 371 ? 73.137 -19.181 25.150 1.00 92.28 371 PHE B O 1
ATOM 6650 N N . GLY B 1 372 ? 71.254 -18.041 25.594 1.00 104.30 372 GLY B N 1
ATOM 6651 C CA . GLY B 1 372 ? 71.897 -17.025 26.395 1.00 106.34 372 GLY B CA 1
ATOM 6652 C C . GLY B 1 372 ? 71.194 -16.959 27.726 1.00 106.56 372 GLY B C 1
ATOM 6653 O O . GLY B 1 372 ? 70.377 -17.827 28.045 1.00 104.98 372 GLY B O 1
ATOM 6654 N N . ALA B 1 373 ? 71.504 -15.923 28.496 1.00 106.60 373 ALA B N 1
ATOM 6655 C CA . ALA B 1 373 ? 70.917 -15.741 29.815 1.00 105.63 373 ALA B CA 1
ATOM 6656 C C . ALA B 1 373 ? 70.400 -14.315 30.002 1.00 109.84 373 ALA B C 1
ATOM 6657 O O . ALA B 1 373 ? 70.849 -13.387 29.329 1.00 115.88 373 ALA B O 1
ATOM 6659 N N . GLY B 1 374 ? 69.450 -14.151 30.915 1.00 123.83 374 GLY B N 1
ATOM 6660 C CA . GLY B 1 374 ? 68.766 -12.872 31.086 1.00 128.31 374 GLY B CA 1
ATOM 6661 C C . GLY B 1 374 ? 69.591 -11.806 31.785 1.00 127.29 374 GLY B C 1
ATOM 6662 O O . GLY B 1 374 ? 70.125 -12.032 32.871 1.00 102.22 374 GLY B O 1
ATOM 6663 N N . GLY B 1 375 ? 69.683 -10.637 31.156 1.00 137.23 375 GLY B N 1
ATOM 6664 C CA . GLY B 1 375 ? 70.301 -9.469 31.776 1.00 140.11 375 GLY B CA 1
ATOM 6665 C C . GLY B 1 375 ? 69.433 -8.866 32.867 1.00 142.98 375 GLY B C 1
ATOM 6666 O O . GLY B 1 375 ? 68.310 -8.431 32.602 1.00 155.39 375 GLY B O 1
ATOM 6667 N N . ASN B 1 376 ? 69.974 -8.836 34.088 1.00 131.40 376 ASN B N 1
ATOM 6668 C CA . ASN B 1 376 ? 69.261 -8.382 35.294 1.00 114.43 376 ASN B CA 1
ATOM 6669 C C . ASN B 1 376 ? 68.408 -9.463 35.908 1.00 111.04 376 ASN B C 1
ATOM 6670 O O . ASN B 1 376 ? 67.292 -9.216 36.361 1.00 117.37 376 ASN B O 1
ATOM 6675 N N . SER B 1 377 ? 68.948 -10.672 35.897 1.00 107.07 377 SER B N 1
ATOM 6676 C CA . SER B 1 377 ? 68.399 -11.771 36.656 1.00 115.12 377 SER B CA 1
ATOM 6677 C C . SER B 1 377 ? 69.321 -12.068 37.817 1.00 119.42 377 SER B C 1
ATOM 6678 O O . SER B 1 377 ? 70.267 -11.319 38.080 1.00 114.53 377 SER B O 1
ATOM 6681 N N . ASP B 1 378 ? 69.039 -13.168 38.509 1.00 124.77 378 ASP B N 1
ATOM 6682 C CA . ASP B 1 378 ? 69.963 -13.706 39.491 1.00 134.03 378 ASP B CA 1
ATOM 6683 C C . ASP B 1 378 ? 71.287 -13.992 38.813 1.00 134.19 378 ASP B C 1
ATOM 6684 O O . ASP B 1 378 ? 71.455 -15.007 38.128 1.00 133.59 378 ASP B O 1
ATOM 6689 N N . ARG B 1 379 ? 72.219 -13.072 39.008 1.00 122.71 379 ARG B N 1
ATOM 6690 C CA . ARG B 1 379 ? 73.570 -13.209 38.504 1.00 108.56 379 ARG B CA 1
ATOM 6691 C C . ARG B 1 379 ? 74.192 -14.557 38.879 1.00 97.59 379 ARG B C 1
ATOM 6692 O O . ARG B 1 379 ? 75.226 -14.926 38.335 1.00 104.48 379 ARG B O 1
ATOM 6700 N N . GLY B 1 380 ? 73.563 -15.286 39.803 1.00 103.83 380 GLY B N 1
ATOM 6701 C CA . GLY B 1 380 ? 74.186 -16.457 40.438 1.00 103.83 380 GLY B CA 1
ATOM 6702 C C . GLY B 1 380 ? 73.651 -17.798 39.957 1.00 128.71 380 GLY B C 1
ATOM 6703 O O . GLY B 1 380 ? 74.332 -18.843 40.094 1.00 132.28 380 GLY B O 1
ATOM 6704 N N . LYS B 1 381 ? 72.431 -17.779 39.395 1.00 136.15 381 LYS B N 1
ATOM 6705 C CA . LYS B 1 381 ? 71.837 -18.987 38.827 1.00 122.81 381 LYS B CA 1
ATOM 6706 C C . LYS B 1 381 ? 72.422 -19.284 37.448 1.00 131.09 381 LYS B C 1
ATOM 6707 O O . LYS B 1 381 ? 72.195 -20.360 36.882 1.00 138.91 381 LYS B O 1
ATOM 6713 N N . ARG B 1 382 ? 73.194 -18.330 36.929 1.00 122.58 382 ARG B N 1
ATOM 6714 C CA . ARG B 1 382 ? 73.746 -18.399 35.569 1.00 109.08 382 ARG B CA 1
ATOM 6715 C C . ARG B 1 382 ? 74.685 -19.574 35.299 1.00 102.23 382 ARG B C 1
ATOM 6716 O O . ARG B 1 382 ? 74.487 -20.296 34.331 1.00 109.68 382 ARG B O 1
ATOM 6724 N N . PRO B 1 383 ? 75.721 -19.762 36.134 1.00 105.12 383 PRO B N 1
ATOM 6725 C CA . PRO B 1 383 ? 76.663 -20.836 35.833 1.00 103.95 383 PRO B CA 1
ATOM 6726 C C . PRO B 1 383 ? 76.121 -22.218 36.177 1.00 109.18 383 PRO B C 1
ATOM 6727 O O . PRO B 1 383 ? 76.677 -23.224 35.738 1.00 102.70 383 PRO B O 1
ATOM 6747 N N . SER B 1 386 ? 74.270 -23.007 32.905 1.00 95.02 386 SER B N 1
ATOM 6748 C CA . SER B 1 386 ? 75.238 -23.546 31.967 1.00 96.58 386 SER B CA 1
ATOM 6749 C C . SER B 1 386 ? 75.722 -24.945 32.369 1.00 95.55 386 SER B C 1
ATOM 6750 O O . SER B 1 386 ? 75.786 -25.856 31.548 1.00 93.27 386 SER B O 1
ATOM 6753 N N . GLU B 1 387 ? 76.059 -25.102 33.640 1.00 102.15 387 GLU B N 1
ATOM 6754 C CA . GLU B 1 387 ? 76.381 -26.404 34.203 1.00 105.60 387 GLU B CA 1
ATOM 6755 C C . GLU B 1 387 ? 75.371 -27.474 33.783 1.00 98.96 387 GLU B C 1
ATOM 6756 O O . GLU B 1 387 ? 75.750 -28.599 33.457 1.00 85.03 387 GLU B O 1
ATOM 6762 N N . VAL B 1 388 ? 74.084 -27.124 33.814 1.00 104.87 388 VAL B N 1
ATOM 6763 C CA . VAL B 1 388 ? 73.021 -28.085 33.511 1.00 111.24 388 VAL B CA 1
ATOM 6764 C C . VAL B 1 388 ? 73.244 -28.600 32.106 1.00 119.94 388 VAL B C 1
ATOM 6765 O O . VAL B 1 388 ? 73.577 -29.781 31.899 1.00 109.28 388 VAL B O 1
ATOM 6769 N N . ALA B 1 389 ? 73.078 -27.680 31.154 1.00 118.56 389 ALA B N 1
ATOM 6770 C CA . ALA B 1 389 ? 73.285 -27.942 29.739 1.00 107.87 389 ALA B CA 1
ATOM 6771 C C . ALA B 1 389 ? 74.544 -28.761 29.504 1.00 102.99 389 ALA B C 1
ATOM 6772 O O . ALA B 1 389 ? 74.493 -29.833 28.912 1.00 116.33 389 ALA B O 1
ATOM 6774 N N . SER B 1 390 ? 75.671 -28.263 29.990 1.00 98.16 390 SER B N 1
ATOM 6775 C CA . SER B 1 390 ? 76.947 -28.895 29.716 1.00 101.82 390 SER B CA 1
ATOM 6776 C C . SER B 1 390 ? 76.904 -30.407 29.845 1.00 100.36 390 SER B C 1
ATOM 6777 O O . SER B 1 390 ? 77.571 -31.103 29.086 1.00 123.03 390 SER B O 1
ATOM 6780 N N . LYS B 1 391 ? 76.113 -30.926 30.780 1.00 100.21 391 LYS B N 1
ATOM 6781 C CA . LYS B 1 391 ? 76.084 -32.374 30.972 1.00 107.42 391 LYS B CA 1
ATOM 6782 C C . LYS B 1 391 ? 74.851 -33.061 30.396 1.00 108.68 391 LYS B C 1
ATOM 6783 O O . LYS B 1 391 ? 74.878 -34.265 30.147 1.00 122.29 391 LYS B O 1
ATOM 6789 N N . LEU B 1 392 ? 73.783 -32.298 30.165 1.00 103.87 392 LEU B N 1
ATOM 6790 C CA . LEU B 1 392 ? 72.576 -32.840 29.518 1.00 101.15 392 LEU B CA 1
ATOM 6791 C C . LEU B 1 392 ? 72.548 -32.703 27.983 1.00 99.72 392 LEU B C 1
ATOM 6792 O O . LEU B 1 392 ? 71.567 -33.067 27.338 1.00 102.89 392 LEU B O 1
ATOM 6797 N N . ALA B 1 393 ? 73.621 -32.183 27.400 1.00 104.76 393 ALA B N 1
ATOM 6798 C CA . ALA B 1 393 ? 73.635 -31.886 25.971 1.00 100.59 393 ALA B CA 1
ATOM 6799 C C . ALA B 1 393 ? 74.969 -32.187 25.340 1.00 99.54 393 ALA B C 1
ATOM 6800 O O . ALA B 1 393 ? 76.030 -31.946 25.924 1.00 117.94 393 ALA B O 1
ATOM 6802 N N . ASP B 1 394 ? 74.901 -32.702 24.125 1.00 93.67 394 ASP B N 1
ATOM 6803 C CA . ASP B 1 394 ? 76.082 -33.055 23.377 1.00 85.72 394 ASP B CA 1
ATOM 6804 C C . ASP B 1 394 ? 76.922 -31.821 23.085 1.00 95.55 394 ASP B C 1
ATOM 6805 O O . ASP B 1 394 ? 78.008 -31.681 23.637 1.00 118.41 394 ASP B O 1
ATOM 6810 N N . VAL B 1 395 ? 76.407 -30.911 22.261 1.00 100.73 395 VAL B N 1
ATOM 6811 C CA . VAL B 1 395 ? 77.049 -29.599 22.039 1.00 91.83 395 VAL B CA 1
ATOM 6812 C C . VAL B 1 395 ? 76.271 -28.434 22.687 1.00 77.40 395 VAL B C 1
ATOM 6813 O O . VAL B 1 395 ? 75.078 -28.292 22.466 1.00 75.86 395 VAL B O 1
ATOM 6817 N N . VAL B 1 396 ? 76.952 -27.603 23.466 1.00 67.67 396 VAL B N 1
ATOM 6818 C CA . VAL B 1 396 ? 76.346 -26.392 24.014 1.00 73.51 396 VAL B CA 1
ATOM 6819 C C . VAL B 1 396 ? 76.803 -25.134 23.260 1.00 80.17 396 VAL B C 1
ATOM 6820 O O . VAL B 1 396 ? 77.993 -24.920 23.070 1.00 100.44 396 VAL B O 1
ATOM 6824 N N . ILE B 1 397 ? 75.863 -24.296 22.839 1.00 79.39 397 ILE B N 1
ATOM 6825 C CA . ILE B 1 397 ? 76.222 -23.052 22.139 1.00 84.42 397 ILE B CA 1
ATOM 6826 C C . ILE B 1 397 ? 75.690 -21.807 22.832 1.00 87.24 397 ILE B C 1
ATOM 6827 O O . ILE B 1 397 ? 74.482 -21.586 22.883 1.00 103.84 397 ILE B O 1
ATOM 6832 N N . LEU B 1 398 ? 76.603 -20.987 23.340 1.00 76.24 398 LEU B N 1
ATOM 6833 C CA . LEU B 1 398 ? 76.234 -19.830 24.122 1.00 65.55 398 LEU B CA 1
ATOM 6834 C C . LEU B 1 398 ? 76.099 -18.632 23.241 1.00 74.10 398 LEU B C 1
ATOM 6835 O O . LEU B 1 398 ? 77.031 -18.300 22.512 1.00 81.04 398 LEU B O 1
ATOM 6840 N N . THR B 1 399 ? 74.949 -17.966 23.296 1.00 78.68 399 THR B N 1
ATOM 6841 C CA . THR B 1 399 ? 74.830 -16.664 22.643 1.00 84.17 399 THR B CA 1
ATOM 6842 C C . THR B 1 399 ? 74.319 -15.623 23.585 1.00 83.21 399 THR B C 1
ATOM 6843 O O . THR B 1 399 ? 73.853 -15.936 24.679 1.00 93.69 399 THR B O 1
ATOM 6847 N N . THR B 1 400 ? 74.392 -14.377 23.135 1.00 76.63 400 THR B N 1
ATOM 6848 C CA . THR B 1 400 ? 73.647 -13.299 23.740 1.00 78.67 400 THR B CA 1
ATOM 6849 C C . THR B 1 400 ? 72.127 -13.558 23.667 1.00 93.80 400 THR B C 1
ATOM 6850 O O . THR B 1 400 ? 71.626 -14.194 22.733 1.00 91.58 400 THR B O 1
ATOM 6854 N N . ASP B 1 401 ? 71.409 -13.073 24.674 1.00 104.10 401 ASP B N 1
ATOM 6855 C CA . ASP B 1 401 ? 69.991 -13.349 24.827 1.00 100.39 401 ASP B CA 1
ATOM 6856 C C . ASP B 1 401 ? 69.212 -12.028 24.911 1.00 110.37 401 ASP B C 1
ATOM 6857 O O . ASP B 1 401 ? 69.126 -11.276 23.929 1.00 114.51 401 ASP B O 1
ATOM 6862 N N . ASP B 1 402 ? 68.647 -11.763 26.089 1.00 115.00 402 ASP B N 1
ATOM 6863 C CA . ASP B 1 402 ? 68.071 -10.462 26.436 1.00 108.48 402 ASP B CA 1
ATOM 6864 C C . ASP B 1 402 ? 68.981 -9.746 27.442 1.00 111.98 402 ASP B C 1
ATOM 6865 O O . ASP B 1 402 ? 68.777 -9.851 28.664 1.00 99.06 402 ASP B O 1
ATOM 6870 N N . PRO B 1 403 ? 69.993 -9.020 26.940 1.00 111.12 403 PRO B N 1
ATOM 6871 C CA . PRO B 1 403 ? 70.941 -8.402 27.840 1.00 122.63 403 PRO B CA 1
ATOM 6872 C C . PRO B 1 403 ? 70.446 -7.004 28.151 1.00 132.04 403 PRO B C 1
ATOM 6873 O O . PRO B 1 403 ? 70.691 -6.092 27.369 1.00 167.91 403 PRO B O 1
ATOM 6877 N N . ARG B 1 404 ? 69.730 -6.832 29.256 1.00 123.99 404 ARG B N 1
ATOM 6878 C CA . ARG B 1 404 ? 68.765 -5.727 29.323 1.00 137.80 404 ARG B CA 1
ATOM 6879 C C . ARG B 1 404 ? 69.346 -4.333 29.630 1.00 143.92 404 ARG B C 1
ATOM 6880 O O . ARG B 1 404 ? 69.384 -3.452 28.759 1.00 118.38 404 ARG B O 1
ATOM 6888 N N . GLY B 1 405 ? 69.786 -4.127 30.863 1.00 139.66 405 GLY B N 1
ATOM 6889 C CA . GLY B 1 405 ? 70.795 -3.115 31.114 1.00 136.96 405 GLY B CA 1
ATOM 6890 C C . GLY B 1 405 ? 72.134 -3.792 30.918 1.00 117.73 405 GLY B C 1
ATOM 6891 O O . GLY B 1 405 ? 73.037 -3.269 30.254 1.00 94.75 405 GLY B O 1
ATOM 6892 N N . GLU B 1 406 ? 72.232 -4.995 31.471 1.00 108.18 406 GLU B N 1
ATOM 6893 C CA . GLU B 1 406 ? 73.509 -5.587 31.766 1.00 97.50 406 GLU B CA 1
ATOM 6894 C C . GLU B 1 406 ? 74.455 -5.615 30.562 1.00 101.05 406 GLU B C 1
ATOM 6895 O O . GLU B 1 406 ? 74.050 -5.428 29.412 1.00 95.66 406 GLU B O 1
ATOM 6901 N N . ASP B 1 407 ? 75.732 -5.811 30.849 1.00 116.72 407 ASP B N 1
ATOM 6902 C CA . ASP B 1 407 ? 76.740 -5.852 29.821 1.00 118.48 407 ASP B CA 1
ATOM 6903 C C . ASP B 1 407 ? 76.928 -7.308 29.388 1.00 125.73 407 ASP B C 1
ATOM 6904 O O . ASP B 1 407 ? 77.313 -8.156 30.203 1.00 125.73 407 ASP B O 1
ATOM 6909 N N . PRO B 1 408 ? 76.625 -7.603 28.105 1.00 115.68 408 PRO B N 1
ATOM 6910 C CA . PRO B 1 408 ? 76.674 -8.942 27.522 1.00 91.05 408 PRO B CA 1
ATOM 6911 C C . PRO B 1 408 ? 77.894 -9.798 27.927 1.00 98.42 408 PRO B C 1
ATOM 6912 O O . PRO B 1 408 ? 77.737 -11.000 28.157 1.00 107.20 408 PRO B O 1
ATOM 6916 N N . GLU B 1 409 ? 79.088 -9.205 28.014 1.00 101.34 409 GLU B N 1
ATOM 6917 C CA . GLU B 1 409 ? 80.258 -9.962 28.479 1.00 102.51 409 GLU B CA 1
ATOM 6918 C C . GLU B 1 409 ? 80.054 -10.418 29.910 1.00 110.94 409 GLU B C 1
ATOM 6919 O O . GLU B 1 409 ? 80.165 -11.608 30.204 1.00 136.71 409 GLU B O 1
ATOM 6925 N N . GLN B 1 410 ? 79.753 -9.481 30.803 1.00 101.95 410 GLN B N 1
ATOM 6926 C CA . GLN B 1 410 ? 79.458 -9.847 32.178 1.00 108.43 410 GLN B CA 1
ATOM 6927 C C . GLN B 1 410 ? 78.607 -11.108 32.189 1.00 109.00 410 GLN B C 1
ATOM 6928 O O . GLN B 1 410 ? 78.975 -12.106 32.817 1.00 94.93 410 GLN B O 1
ATOM 6934 N N . ILE B 1 411 ? 77.482 -11.058 31.470 1.00 100.05 411 ILE B N 1
ATOM 6935 C CA . ILE B 1 411 ? 76.549 -12.190 31.390 1.00 105.13 411 ILE B CA 1
ATOM 6936 C C . ILE B 1 411 ? 77.271 -13.484 31.009 1.00 102.95 411 ILE B C 1
ATOM 6937 O O . ILE B 1 411 ? 76.985 -14.559 31.544 1.00 98.20 411 ILE B O 1
ATOM 6950 N N . GLU B 1 413 ? 80.827 -14.237 30.894 1.00 91.03 413 GLU B N 1
ATOM 6951 C CA . GLU B 1 413 ? 81.842 -14.713 31.839 1.00 116.42 413 GLU B CA 1
ATOM 6952 C C . GLU B 1 413 ? 81.172 -15.621 32.864 1.00 112.56 413 GLU B C 1
ATOM 6953 O O . GLU B 1 413 ? 81.660 -16.712 33.171 1.00 113.29 413 GLU B O 1
ATOM 6959 N N . ASP B 1 414 ? 80.031 -15.160 33.366 1.00 106.19 414 ASP B N 1
ATOM 6960 C CA . ASP B 1 414 ? 79.274 -15.875 34.367 1.00 96.23 414 ASP B CA 1
ATOM 6961 C C . ASP B 1 414 ? 78.814 -17.218 33.833 1.00 97.53 414 ASP B C 1
ATOM 6962 O O . ASP B 1 414 ? 78.820 -18.220 34.556 1.00 113.10 414 ASP B O 1
ATOM 6967 N N . LEU B 1 415 ? 78.433 -17.247 32.561 1.00 101.54 415 LEU B N 1
ATOM 6968 C CA . LEU B 1 415 ? 77.920 -18.470 31.949 1.00 97.74 415 LEU B CA 1
ATOM 6969 C C . LEU B 1 415 ? 79.002 -19.504 31.743 1.00 100.60 415 LEU B C 1
ATOM 6970 O O . LEU B 1 415 ? 78.849 -20.656 32.149 1.00 95.32 415 LEU B O 1
ATOM 6975 N N . ILE B 1 416 ? 80.104 -19.079 31.130 1.00 108.18 416 ILE B N 1
ATOM 6976 C CA . ILE B 1 416 ? 81.236 -19.967 30.876 1.00 108.53 416 ILE B CA 1
ATOM 6977 C C . ILE B 1 416 ? 81.659 -20.751 32.121 1.00 117.38 416 ILE B C 1
ATOM 6978 O O . ILE B 1 416 ? 82.076 -21.907 32.011 1.00 119.81 416 ILE B O 1
ATOM 6983 N N . LYS B 1 417 ? 81.553 -20.117 33.293 1.00 101.25 417 LYS B N 1
ATOM 6984 C CA . LYS B 1 417 ? 82.072 -20.680 34.541 1.00 89.32 417 LYS B CA 1
ATOM 6985 C C . LYS B 1 417 ? 81.272 -21.876 35.035 1.00 103.50 417 LYS B C 1
ATOM 6986 O O . LYS B 1 417 ? 81.636 -22.492 36.037 1.00 113.79 417 LYS B O 1
ATOM 6992 N N . GLY B 1 418 ? 80.172 -22.189 34.361 1.00 92.96 418 GLY B N 1
ATOM 6993 C CA . GLY B 1 418 ? 79.469 -23.428 34.631 1.00 87.01 418 GLY B CA 1
ATOM 6994 C C . GLY B 1 418 ? 79.863 -24.490 33.633 1.00 95.56 418 GLY B C 1
ATOM 6995 O O . GLY B 1 418 ? 79.785 -25.687 33.922 1.00 115.63 418 GLY B O 1
ATOM 6996 N N . ILE B 1 419 ? 80.298 -24.045 32.456 1.00 92.14 419 ILE B N 1
ATOM 6997 C CA . ILE B 1 419 ? 80.530 -24.940 31.325 1.00 90.46 419 ILE B CA 1
ATOM 6998 C C . ILE B 1 419 ? 81.567 -26.002 31.637 1.00 87.35 419 ILE B C 1
ATOM 6999 O O . ILE B 1 419 ? 82.699 -25.690 31.997 1.00 111.75 419 ILE B O 1
ATOM 7004 N N . ASP B 1 420 ? 81.168 -27.260 31.503 1.00 99.15 420 ASP B N 1
ATOM 7005 C CA . ASP B 1 420 ? 82.116 -28.372 31.546 1.00 123.33 420 ASP B CA 1
ATOM 7006 C C . ASP B 1 420 ? 83.091 -28.365 30.360 1.00 129.86 420 ASP B C 1
ATOM 7007 O O . ASP B 1 420 ? 82.742 -28.794 29.254 1.00 146.48 420 ASP B O 1
ATOM 7012 N N . LYS B 1 421 ? 84.316 -27.901 30.616 1.00 123.41 421 LYS B N 1
ATOM 7013 C CA . LYS B 1 421 ? 85.298 -27.594 29.572 1.00 101.64 421 LYS B CA 1
ATOM 7014 C C . LYS B 1 421 ? 85.837 -28.825 28.848 1.00 97.17 421 LYS B C 1
ATOM 7015 O O . LYS B 1 421 ? 86.379 -28.707 27.757 1.00 96.61 421 LYS B O 1
ATOM 7021 N N . ARG B 1 422 ? 85.707 -29.997 29.466 1.00 103.57 422 ARG B N 1
ATOM 7022 C CA . ARG B 1 422 ? 86.023 -31.263 28.804 1.00 102.94 422 ARG B CA 1
ATOM 7023 C C . ARG B 1 422 ? 85.152 -31.482 27.584 1.00 104.99 422 ARG B C 1
ATOM 7024 O O . ARG B 1 422 ? 85.608 -32.055 26.603 1.00 121.78 422 ARG B O 1
ATOM 7032 N N . LYS B 1 423 ? 83.897 -31.033 27.649 1.00 96.81 423 LYS B N 1
ATOM 7033 C CA . LYS B 1 423 ? 82.948 -31.242 26.557 1.00 98.10 423 LYS B CA 1
ATOM 7034 C C . LYS B 1 423 ? 83.081 -30.153 25.478 1.00 97.97 423 LYS B C 1
ATOM 7035 O O . LYS B 1 423 ? 83.384 -29.002 25.794 1.00 93.92 423 LYS B O 1
ATOM 7041 N N . PRO B 1 424 ? 82.876 -30.517 24.195 1.00 87.77 424 PRO B N 1
ATOM 7042 C CA . PRO B 1 424 ? 82.811 -29.474 23.181 1.00 87.52 424 PRO B CA 1
ATOM 7043 C C . PRO B 1 424 ? 81.773 -28.443 23.565 1.00 85.17 424 PRO B C 1
ATOM 7044 O O . PRO B 1 424 ? 80.628 -28.780 23.832 1.00 101.11 424 PRO B O 1
ATOM 7048 N N . TYR B 1 425 ? 82.177 -27.192 23.617 1.00 82.90 425 TYR B N 1
ATOM 7049 C CA . TYR B 1 425 ? 81.214 -26.113 23.678 1.00 81.99 425 TYR B CA 1
ATOM 7050 C C . TYR B 1 425 ? 81.669 -25.008 22.743 1.00 85.73 425 TYR B C 1
ATOM 7051 O O . TYR B 1 425 ? 82.639 -25.175 21.996 1.00 97.03 425 TYR B O 1
ATOM 7060 N N . LEU B 1 426 ? 80.988 -23.875 22.778 1.00 70.12 426 LEU B N 1
ATOM 7061 C CA . LEU B 1 426 ? 81.072 -22.971 21.656 1.00 73.43 426 LEU B CA 1
ATOM 7062 C C . LEU B 1 426 ? 80.265 -21.704 21.916 1.00 75.36 426 LEU B C 1
ATOM 7063 O O . LEU B 1 426 ? 79.123 -21.784 22.357 1.00 92.48 426 LEU B O 1
ATOM 7068 N N . VAL B 1 427 ? 80.868 -20.539 21.673 1.00 67.99 427 VAL B N 1
ATOM 7069 C CA . VAL B 1 427 ? 80.310 -19.275 22.157 1.00 67.16 427 VAL B CA 1
ATOM 7070 C C . VAL B 1 427 ? 80.307 -18.161 21.119 1.00 73.55 427 VAL B C 1
ATOM 7071 O O . VAL B 1 427 ? 81.343 -17.568 20.829 1.00 75.58 427 VAL B O 1
ATOM 7075 N N . LEU B 1 428 ? 79.124 -17.862 20.592 1.00 83.58 428 LEU B N 1
ATOM 7076 C CA . LEU B 1 428 ? 78.950 -16.793 19.610 1.00 92.80 428 LEU B CA 1
ATOM 7077 C C . LEU B 1 428 ? 77.997 -15.727 20.111 1.00 103.73 428 LEU B C 1
ATOM 7078 O O . LEU B 1 428 ? 76.864 -16.021 20.503 1.00 108.80 428 LEU B O 1
ATOM 7083 N N . PHE B 1 429 ? 78.460 -14.485 20.094 1.00 93.68 429 PHE B N 1
ATOM 7084 C CA . PHE B 1 429 ? 77.740 -13.421 20.753 1.00 86.90 429 PHE B CA 1
ATOM 7085 C C . PHE B 1 429 ? 76.520 -13.059 19.946 1.00 88.81 429 PHE B C 1
ATOM 7086 O O . PHE B 1 429 ? 75.455 -12.838 20.512 1.00 108.32 429 PHE B O 1
ATOM 7094 N N . ASP B 1 430 ? 76.664 -13.003 18.626 1.00 87.33 430 ASP B N 1
ATOM 7095 C CA . ASP B 1 430 ? 75.523 -12.678 17.773 1.00 99.08 430 ASP B CA 1
ATOM 7096 C C . ASP B 1 430 ? 74.531 -13.850 17.621 1.00 109.88 430 ASP B C 1
ATOM 7097 O O . ASP B 1 430 ? 74.894 -14.932 17.160 1.00 118.42 430 ASP B O 1
ATOM 7102 N N . ARG B 1 431 ? 73.276 -13.617 18.000 1.00 104.60 431 ARG B N 1
ATOM 7103 C CA . ARG B 1 431 ? 72.290 -14.691 18.103 1.00 96.08 431 ARG B CA 1
ATOM 7104 C C . ARG B 1 431 ? 71.818 -15.232 16.753 1.00 98.18 431 ARG B C 1
ATOM 7105 O O . ARG B 1 431 ? 71.487 -16.412 16.630 1.00 83.08 431 ARG B O 1
ATOM 7113 N N . ARG B 1 432 ? 71.769 -14.366 15.749 1.00 99.99 432 ARG B N 1
ATOM 7114 C CA . ARG B 1 432 ? 71.647 -14.817 14.366 1.00 99.87 432 ARG B CA 1
ATOM 7115 C C . ARG B 1 432 ? 72.719 -15.887 14.093 1.00 98.52 432 ARG B C 1
ATOM 7116 O O . ARG B 1 432 ? 72.409 -17.055 13.856 1.00 86.32 432 ARG B O 1
ATOM 7124 N N . GLU B 1 433 ? 73.981 -15.475 14.168 1.00 95.51 433 GLU B N 1
ATOM 7125 C CA . GLU B 1 433 ? 75.112 -16.331 13.846 1.00 81.26 433 GLU B CA 1
ATOM 7126 C C . GLU B 1 433 ? 75.142 -17.628 14.625 1.00 69.33 433 GLU B C 1
ATOM 7127 O O . GLU B 1 433 ? 75.648 -18.623 14.144 1.00 73.68 433 GLU B O 1
ATOM 7133 N N . ALA B 1 434 ? 74.570 -17.617 15.818 1.00 75.59 434 ALA B N 1
ATOM 7134 C CA . ALA B 1 434 ? 74.560 -18.794 16.677 1.00 75.54 434 ALA B CA 1
ATOM 7135 C C . ALA B 1 434 ? 73.589 -19.833 16.141 1.00 78.42 434 ALA B C 1
ATOM 7136 O O . ALA B 1 434 ? 73.868 -21.024 16.101 1.00 87.24 434 ALA B O 1
ATOM 7138 N N . ILE B 1 435 ? 72.430 -19.361 15.735 1.00 85.99 435 ILE B N 1
ATOM 7139 C CA . ILE B 1 435 ? 71.384 -20.233 15.269 1.00 83.30 435 ILE B CA 1
ATOM 7140 C C . ILE B 1 435 ? 71.782 -20.838 13.931 1.00 86.88 435 ILE B C 1
ATOM 7141 O O . ILE B 1 435 ? 71.712 -22.059 13.750 1.00 78.87 435 ILE B O 1
ATOM 7146 N N . GLU B 1 436 ? 72.198 -19.976 13.002 1.00 83.70 436 GLU B N 1
ATOM 7147 C CA . GLU B 1 436 ? 72.874 -20.422 11.800 1.00 86.16 436 GLU B CA 1
ATOM 7148 C C . GLU B 1 436 ? 73.873 -21.524 12.142 1.00 91.75 436 GLU B C 1
ATOM 7149 O O . GLU B 1 436 ? 73.683 -22.673 11.739 1.00 97.21 436 GLU B O 1
ATOM 7155 N N . THR B 1 437 ? 74.914 -21.192 12.909 1.00 85.48 437 THR B N 1
ATOM 7156 C CA . THR B 1 437 ? 76.003 -22.143 13.147 1.00 76.79 437 THR B CA 1
ATOM 7157 C C . THR B 1 437 ? 75.457 -23.476 13.602 1.00 75.85 437 THR B C 1
ATOM 7158 O O . THR B 1 437 ? 75.875 -24.523 13.126 1.00 90.41 437 THR B O 1
ATOM 7162 N N . ALA B 1 438 ? 74.503 -23.428 14.514 1.00 69.44 438 ALA B N 1
ATOM 7163 C CA . ALA B 1 438 ? 74.014 -24.636 15.147 1.00 72.39 438 ALA B CA 1
ATOM 7164 C C . ALA B 1 438 ? 73.284 -25.564 14.189 1.00 69.35 438 ALA B C 1
ATOM 7165 O O . ALA B 1 438 ? 73.302 -26.772 14.386 1.00 90.55 438 ALA B O 1
ATOM 7167 N N . LEU B 1 439 ? 72.641 -25.016 13.161 1.00 70.08 439 LEU B N 1
ATOM 7168 C CA . LEU B 1 439 ? 71.925 -25.863 12.194 1.00 74.66 439 LEU B CA 1
ATOM 7169 C C . LEU B 1 439 ? 72.911 -26.516 11.258 1.00 86.36 439 LEU B C 1
ATOM 7170 O O . LEU B 1 439 ? 72.636 -27.575 10.679 1.00 93.72 439 LEU B O 1
ATOM 7175 N N . THR B 1 440 ? 74.063 -25.877 11.099 1.00 79.05 440 THR B N 1
ATOM 7176 C CA . THR B 1 440 ? 75.072 -26.432 10.242 1.00 80.69 440 THR B CA 1
ATOM 7177 C C . THR B 1 440 ? 75.796 -27.570 10.936 1.00 88.41 440 THR B C 1
ATOM 7178 O O . THR B 1 440 ? 75.872 -28.674 10.394 1.00 99.96 440 THR B O 1
ATOM 7182 N N . ILE B 1 441 ? 76.300 -27.317 12.142 1.00 80.55 441 ILE B N 1
ATOM 7183 C CA . ILE B 1 441 ? 77.095 -28.316 12.833 1.00 70.59 441 ILE B CA 1
ATOM 7184 C C . ILE B 1 441 ? 76.247 -29.521 13.179 1.00 77.14 441 ILE B C 1
ATOM 7185 O O . ILE B 1 441 ? 76.773 -30.589 13.502 1.00 98.98 441 ILE B O 1
ATOM 7190 N N . ALA B 1 442 ? 74.930 -29.369 13.089 1.00 81.05 442 ALA B N 1
ATOM 7191 C CA . ALA B 1 442 ? 74.036 -30.516 13.285 1.00 78.94 442 ALA B CA 1
ATOM 7192 C C . ALA B 1 442 ? 74.000 -31.500 12.100 1.00 80.96 442 ALA B C 1
ATOM 7193 O O . ALA B 1 442 ? 73.847 -31.115 10.928 1.00 83.55 442 ALA B O 1
ATOM 7195 N N . ASN B 1 443 ? 74.154 -32.772 12.428 1.00 77.22 443 ASN B N 1
ATOM 7196 C CA . ASN B 1 443 ? 73.955 -33.851 11.484 1.00 84.64 443 ASN B CA 1
ATOM 7197 C C . ASN B 1 443 ? 72.490 -34.190 11.280 1.00 89.10 443 ASN B C 1
ATOM 7198 O O . ASN B 1 443 ? 71.688 -34.099 12.209 1.00 80.34 443 ASN B O 1
ATOM 7203 N N . ARG B 1 444 ? 72.163 -34.592 10.053 1.00 95.42 444 ARG B N 1
ATOM 7204 C CA . ARG B 1 444 ? 70.854 -35.139 9.710 1.00 98.57 444 ARG B CA 1
ATOM 7205 C C . ARG B 1 444 ? 70.331 -36.040 10.841 1.00 97.94 444 ARG B C 1
ATOM 7206 O O . ARG B 1 444 ? 71.020 -36.965 11.286 1.00 85.42 444 ARG B O 1
ATOM 7214 N N . GLY B 1 445 ? 69.126 -35.738 11.323 1.00 94.39 445 GLY B N 1
ATOM 7215 C CA . GLY B 1 445 ? 68.500 -36.536 12.375 1.00 83.14 445 GLY B CA 1
ATOM 7216 C C . GLY B 1 445 ? 68.773 -36.027 13.776 1.00 87.29 445 GLY B C 1
ATOM 7217 O O . GLY B 1 445 ? 68.217 -36.529 14.744 1.00 95.35 445 GLY B O 1
ATOM 7218 N N . ASP B 1 446 ? 69.618 -35.011 13.887 1.00 96.23 446 ASP B N 1
ATOM 7219 C CA . ASP B 1 446 ? 69.932 -34.422 15.180 1.00 94.40 446 ASP B CA 1
ATOM 7220 C C . ASP B 1 446 ? 68.822 -33.521 15.706 1.00 93.47 446 ASP B C 1
ATOM 7221 O O . ASP B 1 446 ? 67.823 -33.298 15.034 1.00 99.00 446 ASP B O 1
ATOM 7226 N N . SER B 1 447 ? 68.999 -33.007 16.919 1.00 92.15 447 SER B N 1
ATOM 7227 C CA . SER B 1 447 ? 68.008 -32.118 17.519 1.00 89.33 447 SER B CA 1
ATOM 7228 C C . SER B 1 447 ? 68.658 -30.839 17.969 1.00 96.05 447 SER B C 1
ATOM 7229 O O . SER B 1 447 ? 69.685 -30.864 18.641 1.00 114.82 447 SER B O 1
ATOM 7232 N N . VAL B 1 448 ? 68.047 -29.722 17.601 1.00 85.35 448 VAL B N 1
ATOM 7233 C CA . VAL B 1 448 ? 68.566 -28.412 17.941 1.00 82.47 448 VAL B CA 1
ATOM 7234 C C . VAL B 1 448 ? 67.591 -27.648 18.853 1.00 95.91 448 VAL B C 1
ATOM 7235 O O . VAL B 1 448 ? 66.418 -27.465 18.511 1.00 104.91 448 VAL B O 1
ATOM 7239 N N . VAL B 1 449 ? 68.079 -27.209 20.011 1.00 78.69 449 VAL B N 1
ATOM 7240 C CA . VAL B 1 449 ? 67.230 -26.549 20.990 1.00 79.06 449 VAL B CA 1
ATOM 7241 C C . VAL B 1 449 ? 67.599 -25.086 21.185 1.00 90.66 449 VAL B C 1
ATOM 7242 O O . VAL B 1 449 ? 68.711 -24.765 21.595 1.00 109.98 449 VAL B O 1
ATOM 7246 N N . ILE B 1 450 ? 66.653 -24.199 20.924 1.00 91.60 450 ILE B N 1
ATOM 7247 C CA . ILE B 1 450 ? 66.921 -22.781 21.031 1.00 81.30 450 ILE B CA 1
ATOM 7248 C C . ILE B 1 450 ? 66.148 -22.133 22.184 1.00 94.43 450 ILE B C 1
ATOM 7249 O O . ILE B 1 450 ? 65.121 -21.463 21.987 1.00 100.12 450 ILE B O 1
ATOM 7254 N N . ALA B 1 451 ? 66.655 -22.342 23.395 1.00 85.26 451 ALA B N 1
ATOM 7255 C CA . ALA B 1 451 ? 66.009 -21.832 24.592 1.00 77.17 451 ALA B CA 1
ATOM 7256 C C . ALA B 1 451 ? 66.506 -20.431 24.956 1.00 92.39 451 ALA B C 1
ATOM 7257 O O . ALA B 1 451 ? 67.456 -19.910 24.356 1.00 101.70 451 ALA B O 1
ATOM 7259 N N . GLY B 1 452 ? 65.855 -19.822 25.940 1.00 92.01 452 GLY B N 1
ATOM 7260 C CA . GLY B 1 452 ? 66.176 -18.453 26.338 1.00 111.02 452 GLY B CA 1
ATOM 7261 C C . GLY B 1 452 ? 64.975 -17.527 26.238 1.00 99.67 452 GLY B C 1
ATOM 7262 O O . GLY B 1 452 ? 64.447 -17.080 27.254 1.00 105.31 452 GLY B O 1
ATOM 7263 N N . ARG B 1 453 ? 64.539 -17.266 25.007 1.00 91.29 453 ARG B N 1
ATOM 7264 C CA . ARG B 1 453 ? 63.574 -16.216 24.712 1.00 90.11 453 ARG B CA 1
ATOM 7265 C C . ARG B 1 453 ? 62.133 -16.716 24.470 1.00 105.48 453 ARG B C 1
ATOM 7266 O O . ARG B 1 453 ? 61.199 -16.276 25.143 1.00 121.35 453 ARG B O 1
ATOM 7274 N N . GLY B 1 454 ? 61.956 -17.618 23.505 1.00 114.43 454 GLY B N 1
ATOM 7275 C CA . GLY B 1 454 ? 60.637 -18.183 23.216 1.00 103.66 454 GLY B CA 1
ATOM 7276 C C . GLY B 1 454 ? 59.872 -17.429 22.146 1.00 106.25 454 GLY B C 1
ATOM 7277 O O . GLY B 1 454 ? 60.351 -17.277 21.010 1.00 97.85 454 GLY B O 1
ATOM 7278 N N . HIS B 1 455 ? 58.676 -16.958 22.501 1.00 107.47 455 HIS B N 1
ATOM 7279 C CA . HIS B 1 455 ? 57.886 -16.142 21.582 1.00 102.44 455 HIS B CA 1
ATOM 7280 C C . HIS B 1 455 ? 58.399 -14.711 21.424 1.00 101.24 455 HIS B C 1
ATOM 7281 O O . HIS B 1 455 ? 58.274 -14.121 20.349 1.00 107.99 455 HIS B O 1
ATOM 7288 N N . GLU B 1 456 ? 58.972 -14.162 22.490 1.00 84.31 456 GLU B N 1
ATOM 7289 C CA . GLU B 1 456 ? 59.426 -12.771 22.511 1.00 82.88 456 GLU B CA 1
ATOM 7290 C C . GLU B 1 456 ? 59.666 -12.190 21.110 1.00 80.86 456 GLU B C 1
ATOM 7291 O O . GLU B 1 456 ? 60.393 -12.771 20.305 1.00 98.17 456 GLU B O 1
ATOM 7297 N N . ARG B 1 457 ? 59.036 -11.055 20.824 1.00 93.79 457 ARG B N 1
ATOM 7298 C CA . ARG B 1 457 ? 59.023 -10.475 19.476 1.00 103.80 457 ARG B CA 1
ATOM 7299 C C . ARG B 1 457 ? 60.256 -9.630 19.267 1.00 112.91 457 ARG B C 1
ATOM 7300 O O . ARG B 1 457 ? 60.731 -9.456 18.129 1.00 95.51 457 ARG B O 1
ATOM 7308 N N . TYR B 1 458 ? 60.761 -9.095 20.376 1.00 120.99 458 TYR B N 1
ATOM 7309 C CA . TYR B 1 458 ? 61.907 -8.199 20.343 1.00 134.23 458 TYR B CA 1
ATOM 7310 C C . TYR B 1 458 ? 63.065 -8.676 21.206 1.00 130.16 458 TYR B C 1
ATOM 7311 O O . TYR B 1 458 ? 62.883 -9.462 22.138 1.00 135.07 458 TYR B O 1
ATOM 7320 N N . GLN B 1 459 ? 64.262 -8.214 20.866 1.00 126.49 459 GLN B N 1
ATOM 7321 C CA . GLN B 1 459 ? 65.458 -8.559 21.610 1.00 127.11 459 GLN B CA 1
ATOM 7322 C C . GLN B 1 459 ? 65.963 -7.310 22.314 1.00 137.33 459 GLN B C 1
ATOM 7323 O O . GLN B 1 459 ? 66.557 -6.433 21.680 1.00 155.17 459 GLN B O 1
ATOM 7329 N N . ILE B 1 460 ? 65.709 -7.224 23.618 1.00 133.57 460 ILE B N 1
ATOM 7330 C CA . ILE B 1 460 ? 65.960 -5.994 24.377 1.00 126.89 460 ILE B CA 1
ATOM 7331 C C . ILE B 1 460 ? 67.413 -5.894 24.833 1.00 119.60 460 ILE B C 1
ATOM 7332 O O . ILE B 1 460 ? 67.821 -6.517 25.814 1.00 116.18 460 ILE B O 1
ATOM 7337 N N . ILE B 1 461 ? 68.194 -5.114 24.097 1.00 127.50 461 ILE B N 1
ATOM 7338 C CA . ILE B 1 461 ? 69.619 -4.988 24.366 1.00 131.75 461 ILE B CA 1
ATOM 7339 C C . ILE B 1 461 ? 69.832 -3.871 25.366 1.00 140.95 461 ILE B C 1
ATOM 7340 O O . ILE B 1 461 ? 70.166 -4.122 26.521 1.00 152.88 461 ILE B O 1
ATOM 7345 N N . ASP B 1 462 ? 69.647 -2.632 24.913 1.00 151.73 462 ASP B N 1
ATOM 7346 C CA . ASP B 1 462 ? 69.519 -1.519 25.831 1.00 161.26 462 ASP B CA 1
ATOM 7347 C C . ASP B 1 462 ? 68.149 -1.647 26.480 1.00 178.56 462 ASP B C 1
ATOM 7348 O O . ASP B 1 462 ? 67.181 -2.028 25.815 1.00 204.48 462 ASP B O 1
ATOM 7353 N N . GLU B 1 463 ? 68.074 -1.366 27.779 1.00 180.47 463 GLU B N 1
ATOM 7354 C CA . GLU B 1 463 ? 66.786 -1.255 28.461 1.00 180.68 463 GLU B CA 1
ATOM 7355 C C . GLU B 1 463 ? 65.718 -0.924 27.439 1.00 183.77 463 GLU B C 1
ATOM 7356 O O . GLU B 1 463 ? 64.707 -1.624 27.327 1.00 196.93 463 GLU B O 1
ATOM 7362 N N . GLU B 1 464 ? 65.963 0.156 26.695 1.00 163.34 464 GLU B N 1
ATOM 7363 C CA . GLU B 1 464 ? 65.086 0.588 25.620 1.00 144.19 464 GLU B CA 1
ATOM 7364 C C . GLU B 1 464 ? 65.874 0.992 24.365 1.00 137.77 464 GLU B C 1
ATOM 7365 O O . GLU B 1 464 ? 65.954 2.171 24.025 1.00 124.88 464 GLU B O 1
ATOM 7371 N N . LYS B 1 465 ? 66.475 -0.004 23.707 1.00 158.33 465 LYS B N 1
ATOM 7372 C CA . LYS B 1 465 ? 66.915 0.075 22.297 1.00 153.71 465 LYS B CA 1
ATOM 7373 C C . LYS B 1 465 ? 66.893 -1.329 21.681 1.00 139.66 465 LYS B C 1
ATOM 7374 O O . LYS B 1 465 ? 67.932 -1.985 21.561 1.00 116.65 465 LYS B O 1
ATOM 7380 N N . LYS B 1 466 ? 65.702 -1.778 21.292 1.00 152.14 466 LYS B N 1
ATOM 7381 C CA . LYS B 1 466 ? 65.452 -3.199 21.037 1.00 149.73 466 LYS B CA 1
ATOM 7382 C C . LYS B 1 466 ? 65.288 -3.518 19.563 1.00 131.24 466 LYS B C 1
ATOM 7383 O O . LYS B 1 466 ? 64.615 -2.786 18.836 1.00 120.99 466 LYS B O 1
ATOM 7389 N N . VAL B 1 467 ? 65.881 -4.633 19.138 1.00 124.68 467 VAL B N 1
ATOM 7390 C CA . VAL B 1 467 ? 65.844 -5.034 17.728 1.00 124.12 467 VAL B CA 1
ATOM 7391 C C . VAL B 1 467 ? 64.947 -6.230 17.414 1.00 107.73 467 VAL B C 1
ATOM 7392 O O . VAL B 1 467 ? 64.648 -7.044 18.295 1.00 93.24 467 VAL B O 1
ATOM 7396 N N . PRO B 1 468 ? 64.521 -6.331 16.146 1.00 96.11 468 PRO B N 1
ATOM 7397 C CA . PRO B 1 468 ? 63.517 -7.284 15.669 1.00 98.14 468 PRO B CA 1
ATOM 7398 C C . PRO B 1 468 ? 64.090 -8.681 15.520 1.00 96.23 468 PRO B C 1
ATOM 7399 O O . PRO B 1 468 ? 64.871 -8.933 14.603 1.00 108.98 468 PRO B O 1
ATOM 7403 N N . PHE B 1 469 ? 63.702 -9.585 16.411 1.00 99.84 469 PHE B N 1
ATOM 7404 C CA . PHE B 1 469 ? 64.335 -10.899 16.475 1.00 91.40 469 PHE B CA 1
ATOM 7405 C C . PHE B 1 469 ? 63.438 -11.911 17.158 1.00 99.68 469 PHE B C 1
ATOM 7406 O O . PHE B 1 469 ? 63.705 -12.325 18.294 1.00 89.80 469 PHE B O 1
ATOM 7414 N N . GLN B 1 470 ? 62.371 -12.294 16.458 1.00 117.57 470 GLN B N 1
ATOM 7415 C CA . GLN B 1 470 ? 61.490 -13.385 16.876 1.00 115.35 470 GLN B CA 1
ATOM 7416 C C . GLN B 1 470 ? 62.206 -14.710 16.645 1.00 112.92 470 GLN B C 1
ATOM 7417 O O . GLN B 1 470 ? 62.758 -14.937 15.568 1.00 116.19 470 GLN B O 1
ATOM 7423 N N . ASP B 1 471 ? 62.204 -15.579 17.651 1.00 117.36 471 ASP B N 1
ATOM 7424 C CA . ASP B 1 471 ? 63.047 -16.776 17.610 1.00 116.28 471 ASP B CA 1
ATOM 7425 C C . ASP B 1 471 ? 62.734 -17.679 16.419 1.00 97.30 471 ASP B C 1
ATOM 7426 O O . ASP B 1 471 ? 63.389 -17.593 15.381 1.00 77.61 471 ASP B O 1
ATOM 7431 N N . ARG B 1 472 ? 61.725 -18.528 16.561 1.00 96.44 472 ARG B N 1
ATOM 7432 C CA . ARG B 1 472 ? 61.331 -19.431 15.482 1.00 101.47 472 ARG B CA 1
ATOM 7433 C C . ARG B 1 472 ? 61.267 -18.807 14.075 1.00 98.01 472 ARG B C 1
ATOM 7434 O O . ARG B 1 472 ? 61.631 -19.455 13.100 1.00 115.78 472 ARG B O 1
ATOM 7442 N N . GLU B 1 473 ? 60.812 -17.563 13.968 1.00 92.24 473 GLU B N 1
ATOM 7443 C CA . GLU B 1 473 ? 60.827 -16.840 12.687 1.00 103.82 473 GLU B CA 1
ATOM 7444 C C . GLU B 1 473 ? 62.184 -16.949 12.010 1.00 100.31 473 GLU B C 1
ATOM 7445 O O . GLU B 1 473 ? 62.298 -17.394 10.865 1.00 97.48 473 GLU B O 1
ATOM 7451 N N . VAL B 1 474 ? 63.208 -16.535 12.742 1.00 101.00 474 VAL B N 1
ATOM 7452 C CA . VAL B 1 474 ? 64.581 -16.606 12.286 1.00 85.60 474 VAL B CA 1
ATOM 7453 C C . VAL B 1 474 ? 65.011 -18.031 11.956 1.00 85.76 474 VAL B C 1
ATOM 7454 O O . VAL B 1 474 ? 65.644 -18.255 10.927 1.00 87.52 474 VAL B O 1
ATOM 7458 N N . VAL B 1 475 ? 64.664 -18.994 12.811 1.00 85.04 475 VAL B N 1
ATOM 7459 C CA . VAL B 1 475 ? 64.989 -20.392 12.521 1.00 80.52 475 VAL B CA 1
ATOM 7460 C C . VAL B 1 475 ? 64.557 -20.686 11.107 1.00 85.40 475 VAL B C 1
ATOM 7461 O O . VAL B 1 475 ? 65.353 -21.133 10.278 1.00 85.78 475 VAL B O 1
ATOM 7465 N N . GLU B 1 476 ? 63.289 -20.413 10.828 1.00 87.02 476 GLU B N 1
ATOM 7466 C CA . GLU B 1 476 ? 62.698 -20.896 9.600 1.00 96.23 476 GLU B CA 1
ATOM 7467 C C . GLU B 1 476 ? 63.100 -20.037 8.403 1.00 81.25 476 GLU B C 1
ATOM 7468 O O . GLU B 1 476 ? 63.150 -20.515 7.263 1.00 77.93 476 GLU B O 1
ATOM 7474 N N . GLU B 1 477 ? 63.411 -18.778 8.683 1.00 74.31 477 GLU B N 1
ATOM 7475 C CA . GLU B 1 477 ? 63.966 -17.871 7.687 1.00 78.80 477 GLU B CA 1
ATOM 7476 C C . GLU B 1 477 ? 65.315 -18.373 7.198 1.00 78.25 477 GLU B C 1
ATOM 7477 O O . GLU B 1 477 ? 65.643 -18.224 6.024 1.00 72.93 477 GLU B O 1
ATOM 7483 N N . ILE B 1 478 ? 66.077 -18.971 8.118 1.00 78.64 478 ILE B N 1
ATOM 7484 C CA . ILE B 1 478 ? 67.356 -19.626 7.823 1.00 80.41 478 ILE B CA 1
ATOM 7485 C C . ILE B 1 478 ? 67.187 -20.939 7.049 1.00 90.22 478 ILE B C 1
ATOM 7486 O O . ILE B 1 478 ? 67.918 -21.186 6.083 1.00 94.11 478 ILE B O 1
ATOM 7491 N N . ILE B 1 479 ? 66.252 -21.787 7.489 1.00 88.84 479 ILE B N 1
ATOM 7492 C CA . ILE B 1 479 ? 65.913 -23.030 6.770 1.00 78.96 479 ILE B CA 1
ATOM 7493 C C . ILE B 1 479 ? 65.518 -22.740 5.321 1.00 87.92 479 ILE B C 1
ATOM 7494 O O . ILE B 1 479 ? 66.012 -23.382 4.385 1.00 84.02 479 ILE B O 1
ATOM 7499 N N . ARG B 1 480 ? 64.631 -21.760 5.150 1.00 93.28 480 ARG B N 1
ATOM 7500 C CA . ARG B 1 480 ? 64.241 -21.282 3.833 1.00 98.27 480 ARG B CA 1
ATOM 7501 C C . ARG B 1 480 ? 65.444 -20.849 2.978 1.00 104.88 480 ARG B C 1
ATOM 7502 O O . ARG B 1 480 ? 65.881 -21.587 2.082 1.00 108.36 480 ARG B O 1
ATOM 7510 N N . ASP B 1 481 ? 65.971 -19.658 3.263 1.00 107.41 481 ASP B N 1
ATOM 7511 C CA . ASP B 1 481 ? 67.208 -19.167 2.646 1.00 107.61 481 ASP B CA 1
ATOM 7512 C C . ASP B 1 481 ? 68.314 -20.241 2.492 1.00 102.10 481 ASP B C 1
ATOM 7513 O O . ASP B 1 481 ? 69.292 -20.034 1.788 1.00 101.60 481 ASP B O 1
ATOM 7518 N N . LYS B 1 482 ? 68.143 -21.388 3.140 1.00 110.74 482 LYS B N 1
ATOM 7519 C CA . LYS B 1 482 ? 69.105 -22.480 3.029 1.00 101.51 482 LYS B CA 1
ATOM 7520 C C . LYS B 1 482 ? 68.723 -23.469 1.945 1.00 92.27 482 LYS B C 1
ATOM 7521 O O . LYS B 1 482 ? 69.584 -24.128 1.379 1.00 93.28 482 LYS B O 1
ATOM 7527 N N . LEU B 1 483 ? 67.432 -23.571 1.659 1.00 94.93 483 LEU B N 1
ATOM 7528 C CA . LEU B 1 483 ? 66.955 -24.452 0.595 1.00 92.89 483 LEU B CA 1
ATOM 7529 C C . LEU B 1 483 ? 67.147 -23.920 -0.842 1.00 89.47 483 LEU B C 1
ATOM 7530 O O . LEU B 1 483 ? 67.301 -24.697 -1.785 1.00 85.79 483 LEU B O 1
ATOM 7535 N N . LYS B 1 484 ? 67.163 -22.605 -1.008 1.00 88.63 484 LYS B N 1
ATOM 7536 C CA . LYS B 1 484 ? 67.642 -22.009 -2.257 1.00 94.25 484 LYS B CA 1
ATOM 7537 C C . LYS B 1 484 ? 68.892 -22.685 -2.833 1.00 93.63 484 LYS B C 1
ATOM 7538 O O . LYS B 1 484 ? 69.134 -22.593 -4.034 1.00 113.21 484 LYS B O 1
ATOM 7544 N N . GLY B 1 485 ? 69.681 -23.345 -1.977 1.00 92.65 485 GLY B N 1
ATOM 7545 C CA . GLY B 1 485 ? 71.010 -23.872 -2.346 1.00 76.38 485 GLY B CA 1
ATOM 7546 C C . GLY B 1 485 ? 71.069 -25.378 -2.514 1.00 77.03 485 GLY B C 1
ATOM 7547 O O . GLY B 1 485 ? 70.411 -25.924 -3.395 1.00 106.59 485 GLY B O 1
#

Sequence (943 aa):
NISTIVSNLKDLILEVRAPYDLEITGVSNHSSKVKKGDLFICRREIIPEVEKGAVAVVVEREIDLDFPYIQVFDSRYFEAKVASLFFEDPWKDVLTFGVTGTNGKTTTTIYHLTSLGERGSVLTTAVKRILGNSYYDDITTPDAITILSAKENREGGGKFFALEVSSHALVQQRVEGVRFDVGIFTNISRDHLDFHGTFENYLKAKLHLFDLLKDDGVAVLNESLADAFNRKSRKITFGTSKNADYRLGNIEVSWEGTQFVLETPDGLLKVFTRAIGDFNAYNAAAAIAALHQLGYDPKDLASSLETFTGVEGRFEVVRGAKKIGLNVVVDFAHSPDALEKLLKNVRKISQGRVIVVFGAGGNSDRGKRPSEVASKLADVVILTTDDPRGEDPEQIEDLIKGIDKRKPYLVLFDRREAIETALTIANRGDSVVIAGRGHERYQIIDEEKKVPFQDREVVEEIIRDKLKGNISTIVSNLKDLILEVRAPYDLEITGVSNHSSKVKKGDLFICRRGEDSHEIIPEVEKGAVAVVVEREIDLDFPYIQVFDSRYFEAKVASLFFEDPWKDVLTFGVTGTNGKTTTTIYHLTSLGERGSVLTTAVKRILGNSYYDDITTPDAITILSAKENREGGGKFFALEVSSHALVQQRVEGVRFDVGIFTNISRDHLDFHGTFENYLKAKLHLFDLLKDDGVAVLNESLADAFNRKSRKITFGTSKNADYRLGNIEVSWEGTQFVLETPDGLLKVFTRAIGDFNAYNAAAAIAALHQLGYDPKDLASSLETFTGVEGRFEVVRGAKKIGLNVVVDFAHSPDALEKLLKNVRKISQGRVIVVFGAGGNSDRGKRPSEVASKLADVVILTTDDPRGEDPEQIEDLIKGIDKRKPYLVLFDRREAIETALTIANRGDSVVIAGRGHERYQIIDEEKKVPFQDREVVEEIIRDKLKG

Nearest PDB structures (foldseek):
  4bub-assembly1_A  TM=1.001E+00  e=1.949E-93  Thermotoga maritima
  7b6g-assembly2_BBB  TM=7.813E-01  e=7.420E-36  Escherichia coli
  7b6l-assembly2_B  TM=7.898E-01  e=2.641E-35  Escherichia coli K-12
  7b6i-assembly2_B  TM=7.837E-01  e=1.239E-34  Escherichia coli K-12
  7b9e-assembly1_A  TM=7.612E-01  e=7.965E-35  Escherichia coli K-12

Radius of gyration: 31.56 Å; Cα contacts (8 Å, |Δi|>4): 2004; chains: 2; bounding box: 85×81×87 Å

B-factor: mean 110.4, std 27.04, range [51.94, 239.48]

Foldseek 3Di:
DVLVVCVVPVPQFDDFPADNDLDADAEDEDLVDDDARHEYQDPPVCVVVVVNHHQEYEDQDDDPDPHGYTYGPHRLLSVLQVLCPVLPNLAVQAQEEEEDELDLLVVLLLVLCVLVPFWFWEAEQQWGALTVDRPGDDHPDDAQNVVSVSNCGVVVPGRYYRYYCYLVRLVSVRNVNHAHQEYEYQYYDQDCRPDDDHRVVSVVSRLVNVVSYPLNHAYEYEPVCVVVNPDDHHYAYEEDPPPGQKHKADWDFACQATWIKIQHNVGIDIAGAREGAPSSVSSLRSNLVRVCVPVDDSVSSSVSNPVHHTDFQDQDWCPVQVVPQEIETGHADQALPSLLRVLVRCVSHAPAFEEEEEAHEAPDDLQRQQCLSCLPSHQEYEYEFAQNEDHDRVSSVSNVRNHPPVGHYHYDHHSLVSLLVQSVPGDRRHYYYYYNATQNFWRRHYPPDIDGDGPSVSNVVSSVVVSVD/DQCCVCVVCVVFFDDFQAPSPQDAPAADEDLVVLDASYEYFYAFPAVRLPSVVSSVVHYQEYEDCDDRPDPGGYTHGPGGQLSVLQVQCPVLPNLLPQAAEEEEEELPLQVPLLLPLCVVVVFWFWEADCQWGGLTPDTPDDRRPDDAQNVVSVSNSRRVVPGRYYGYYCYLVRQVSCSNPNHEHQEYEYFYYDCDCRVHDDHSVVSVVSRLCVVVRYDQNHEYAYEPVCVPVNPDDHHYAYEDDDPPGQWYWHAWDFACQWIWTWIDHNVGTDIATAQAGDRSVVSSLSRSLVRVVVVVDDSVVSRVSNHVHNDGQACQRWLVLLVVPFEIETEHAQQALVSVLVVLVRVVVHAPDFEEEEEAHAAPDPLQRQLCLSCLPSHQEYEYEAAQNAQHDLVSSCSNVNNHPPVGHYYYDHDPLVRLLVQVVVDDGRYYYYYYHHGQDQWRHNYNPDIDGQGDSVSNVVSSVVVVVD